Protein AF-0000000074538560 (afdb_homodimer)

Organism: Campylobacter curvus (strain 525.92) (NCBI:txid360105)

pLDDT: mean 89.92, std 19.84, range [18.03, 98.88]

Solvent-accessible surface area (backbone atoms only — not comparable to full-atom values): 46620 Å² total; per-residue (Å²): 135,89,68,81,75,74,74,78,77,76,76,73,73,75,73,77,75,74,66,75,76,65,80,70,71,71,72,72,70,74,67,73,74,72,72,73,72,78,56,58,73,69,75,50,71,69,49,46,52,51,51,60,52,32,45,69,64,23,35,36,45,44,46,29,27,66,72,11,66,48,41,73,58,40,53,50,68,52,77,56,27,47,40,56,79,83,39,77,49,24,30,72,58,47,48,59,84,93,46,95,36,23,30,24,96,66,74,45,42,60,60,48,32,77,82,39,44,66,52,45,52,33,26,44,36,8,67,53,30,25,32,17,32,27,45,72,48,30,65,68,53,46,41,43,34,30,46,59,55,15,58,62,36,91,86,29,13,60,19,46,33,47,38,13,54,26,39,45,25,16,33,73,44,42,61,47,98,59,40,42,66,32,49,75,47,26,67,63,50,10,35,7,18,35,40,76,80,66,23,56,32,31,73,46,45,36,23,49,80,53,33,54,41,62,41,39,41,47,33,55,33,33,49,30,37,60,34,37,60,74,52,44,35,51,45,59,23,34,59,56,11,70,42,30,46,51,38,76,72,50,46,90,77,46,62,54,75,56,54,89,56,60,49,31,82,82,33,44,94,55,67,40,60,31,45,67,43,24,42,8,25,74,85,42,62,59,46,52,21,62,26,38,42,33,31,60,31,57,72,50,74,61,67,44,69,6,71,56,18,52,25,41,30,55,61,49,22,74,73,67,75,43,74,37,66,47,43,83,35,28,14,16,72,81,21,27,68,51,5,42,52,53,38,48,38,44,47,50,72,82,42,55,70,67,58,54,51,54,50,49,54,55,22,51,47,51,40,51,50,47,40,52,56,43,52,54,52,48,51,52,51,52,51,33,52,76,69,68,42,59,54,88,53,47,84,73,15,57,63,50,41,47,52,46,41,32,28,47,24,20,37,17,26,20,33,45,10,42,69,58,46,3,60,60,33,23,35,67,51,2,48,52,45,32,54,52,40,54,53,52,42,50,52,54,50,51,51,27,69,72,66,71,46,60,112,132,84,76,75,67,80,74,77,80,75,78,74,76,79,74,79,76,76,73,76,74,70,79,75,72,69,70,67,68,76,66,74,71,73,74,73,70,78,52,58,72,70,76,50,71,68,47,48,49,52,52,59,53,34,46,68,77,42,38,68,57,44,51,30,27,65,74,10,67,49,40,74,55,40,53,51,67,50,78,57,26,47,42,54,79,81,40,75,48,22,29,71,59,46,48,60,81,94,47,94,36,22,30,24,95,65,72,45,44,60,60,50,31,76,80,40,44,65,53,44,53,32,26,42,35,7,68,53,31,27,32,16,33,28,46,73,48,30,66,69,53,44,42,44,34,30,46,67,70,14,58,60,36,91,84,52,14,59,49,55,34,47,75,44,55,24,40,45,24,15,34,73,45,44,60,47,97,60,38,42,66,32,79,74,47,38,88,64,50,11,34,6,18,34,40,75,78,67,23,55,31,31,74,47,44,36,24,47,80,53,33,54,41,63,41,49,39,48,36,52,68,34,50,36,81,60,33,39,60,73,52,43,34,49,45,60,24,34,46,29,6,71,42,30,19,51,38,70,53,49,47,89,75,46,59,55,75,55,54,88,57,61,49,32,72,76,33,43,92,52,65,42,60,33,45,66,42,24,41,7,25,73,88,43,63,59,45,50,21,63,26,36,43,34,30,62,31,58,74,50,76,60,67,45,67,6,69,56,19,51,24,42,29,55,61,49,23,74,72,68,73,44,73,39,65,46,43,83,33,28,14,16,73,81,20,27,68,51,4,42,52,54,38,47,39,45,48,30,38,56,39,54,69,67,46,54,52,18,48,49,54,39,22,51,31,37,41,52,43,49,40,54,56,43,51,55,52,50,52,52,50,51,52,32,52,75,68,67,41,59,54,86,54,46,85,72,15,60,62,51,42,47,53,47,40,30,29,48,24,21,38,17,28,20,34,46,10,28,70,58,47,3,21,59,31,16,20,68,51,2,40,53,46,30,45,49,40,53,51,53,44,50,51,53,50,50,51,26,68,73,67,70,46,58,110

InterPro domains:
  IPR023155 Cytochrome c-552/4 [PF13435] (111-184)
  IPR036280 Multiheme cytochrome superfamily [SSF48695] (8-447)

Sequence (910 aa):
MFKKVAILLACLVSFGFATGTDGNKTEAINLNVIKNIKVAHKMSDLSKSCVECHSEKTPGIVADWKNSRHAHVGVSCMDCHSVAADSPMASVKVHPKDSNNHVSMLVSPKTCAKCHENEVDEFTKSGHARGAMQMYANPAIVKLMYHYEGADHPDFKMAPDATGCTQCHGTVIKLDADHKPTKETWPNYGIGNVYPDGGIGGCKSCHSSHTFNIAEARKPAACASCHLGPDHPDIEIFNNSMHGHIFNAEGNTWKYDSAPDTWDVPDFRAPTCATCHMSGVGETTTTHNVSQRLKWNLWAPRSELRTKGYEQAAYDYWKTGKLNTGTPLAGNPQGPEAARAEMKLVCKTCHTITHTDNFFAMGDKQVQLYNVYYDEAKKMLDDLKAKNLLLEDAWEDEFQDVFYHLWHHEGRRMRQGALMGGPDYSHWHGVFEVKNDIRKLRKIYKERIESGKAHMFKKVAILLACLVSFGFATGTDGNKTEAINLNVIKNIKVAHKMSDLSKSCVECHSEKTPGIVADWKNSRHAHVGVSCMDCHSVAADSPMASVKVHPKDSNNHVSMLVSPKTCAKCHENEVDEFTKSGHARGAMQMYANPAIVKLMYHYEGADHPDFKMAPDATGCTQCHGTVIKLDADHKPTKETWPNYGIGNVYPDGGIGGCKSCHSSHTFNIAEARKPAACASCHLGPDHPDIEIFNNSMHGHIFNAEGNTWKYDSAPDTWDVPDFRAPTCATCHMSGVGETTTTHNVSQRLKWNLWAPRSELRTKGYEQAAYDYWKTGKLNTGTPLAGNPQGPEAARAEMKLVCKTCHTITHTDNFFAMGDKQVQLYNVYYDEAKKMLDDLKAKNLLLEDAWEDEFQDVFYHLWHHEGRRMRQGALMGGPDYSHWHGVFEVKNDIRKLRKIYKERIESGKAH

Structure (mmCIF, N/CA/C/O backbone):
data_AF-0000000074538560-model_v1
#
loop_
_entity.id
_entity.type
_entity.pdbx_description
1 polymer 'Multiheme c-type cytochrome'
#
loop_
_atom_site.group_PDB
_atom_site.id
_atom_site.type_symbol
_atom_site.label_atom_id
_atom_site.label_alt_id
_atom_site.label_comp_id
_atom_site.label_asym_id
_atom_site.label_entity_id
_atom_site.label_seq_id
_atom_site.pdbx_PDB_ins_code
_atom_site.Cartn_x
_atom_site.Cartn_y
_atom_site.Cartn_z
_atom_site.occupancy
_atom_site.B_iso_or_equiv
_atom_site.auth_seq_id
_atom_site.auth_comp_id
_atom_site.auth_asym_id
_atom_site.auth_atom_id
_atom_site.pdbx_PDB_model_num
ATOM 1 N N . MET A 1 1 ? -71.438 -6.676 -61.031 1 20.89 1 MET A N 1
ATOM 2 C CA . MET A 1 1 ? -71.375 -8.062 -61.469 1 20.89 1 MET A CA 1
ATOM 3 C C . MET A 1 1 ? -70.812 -8.961 -60.375 1 20.89 1 MET A C 1
ATOM 5 O O . MET A 1 1 ? -70.062 -8.5 -59.531 1 20.89 1 MET A O 1
ATOM 9 N N . PHE A 1 2 ? -71.312 -10.234 -60.312 1 22.22 2 PHE A N 1
ATOM 10 C CA . PHE A 1 2 ? -71.562 -11.469 -59.594 1 22.22 2 PHE A CA 1
ATOM 11 C C . PHE A 1 2 ? -70.25 -12.219 -59.344 1 22.22 2 PHE A C 1
ATOM 13 O O . PHE A 1 2 ? -70.125 -13.367 -59.75 1 22.22 2 PHE A O 1
ATOM 20 N N . LYS A 1 3 ? -69.188 -11.344 -59.5 1 20.97 3 LYS A N 1
ATOM 21 C CA . LYS A 1 3 ? -67.938 -12.008 -59.781 1 20.97 3 LYS A CA 1
ATOM 22 C C . LYS A 1 3 ? -67.688 -13.102 -58.781 1 20.97 3 LYS A C 1
ATOM 24 O O . LYS A 1 3 ? -68.188 -13.055 -57.656 1 20.97 3 LYS A O 1
ATOM 29 N N . LYS A 1 4 ? -66.812 -13.914 -59.188 1 21.8 4 LYS A N 1
ATOM 30 C CA . LYS A 1 4 ? -66.25 -15.25 -59.156 1 21.8 4 LYS A CA 1
ATOM 31 C C . LYS A 1 4 ? -65.625 -15.539 -57.781 1 21.8 4 LYS A C 1
ATOM 33 O O . LYS A 1 4 ? -64.625 -14.898 -57.406 1 21.8 4 LYS A O 1
ATOM 38 N N . VAL A 1 5 ? -66.438 -15.758 -56.719 1 22.84 5 VAL A N 1
ATOM 39 C CA . VAL A 1 5 ? -66.25 -16.031 -55.281 1 22.84 5 VAL A CA 1
ATOM 40 C C . VAL A 1 5 ? -65.375 -17.281 -55.125 1 22.84 5 VAL A C 1
ATOM 42 O O . VAL A 1 5 ? -65.812 -18.406 -55.281 1 22.84 5 VAL A O 1
ATOM 45 N N . ALA A 1 6 ? -64.312 -17.344 -56.062 1 22.25 6 ALA A N 1
ATOM 46 C CA . ALA A 1 6 ? -63.656 -18.625 -56.156 1 22.25 6 ALA A CA 1
ATOM 47 C C . ALA A 1 6 ? -63.25 -19.156 -54.781 1 22.25 6 ALA A C 1
ATOM 49 O O . ALA A 1 6 ? -62.562 -18.453 -54.031 1 22.25 6 ALA A O 1
ATOM 50 N N . ILE A 1 7 ? -64 -20 -54.219 1 23 7 ILE A N 1
ATOM 51 C CA . ILE A 1 7 ? -64.125 -20.734 -52.969 1 23 7 ILE A CA 1
ATOM 52 C C . ILE A 1 7 ? -62.875 -21.578 -52.75 1 23 7 ILE A C 1
ATOM 54 O O . ILE A 1 7 ? -62.562 -22.469 -53.531 1 23 7 ILE A O 1
ATOM 58 N N . LEU A 1 8 ? -61.719 -20.875 -52.406 1 22.56 8 LEU A N 1
ATOM 59 C CA . LEU A 1 8 ? -60.375 -21.453 -52.219 1 22.56 8 LEU A CA 1
ATOM 60 C C . LEU A 1 8 ? -60.438 -22.703 -51.344 1 22.56 8 LEU A C 1
ATOM 62 O O . LEU A 1 8 ? -60.906 -22.641 -50.219 1 22.56 8 LEU A O 1
ATOM 66 N N . LEU A 1 9 ? -60.625 -23.828 -52 1 21.77 9 LEU A N 1
ATOM 67 C CA . LEU A 1 9 ? -60.781 -25.219 -51.562 1 21.77 9 LEU A CA 1
ATOM 68 C C . LEU A 1 9 ? -59.656 -25.625 -50.625 1 21.77 9 LEU A C 1
ATOM 70 O O . LEU A 1 9 ? -58.5 -25.625 -51 1 21.77 9 LEU A O 1
ATOM 74 N N . ALA A 1 10 ? -59.75 -25.234 -49.312 1 22.39 10 ALA A N 1
ATOM 75 C CA . ALA A 1 10 ? -58.906 -25.438 -48.125 1 22.39 10 ALA A CA 1
ATOM 76 C C . ALA A 1 10 ? -58.625 -26.906 -47.906 1 22.39 10 ALA A C 1
ATOM 78 O O . ALA A 1 10 ? -59.531 -27.688 -47.562 1 22.39 10 ALA A O 1
ATOM 79 N N . CYS A 1 11 ? -57.906 -27.484 -48.906 1 21.67 11 CYS A N 1
ATOM 80 C CA . CYS A 1 11 ? -57.594 -28.906 -48.875 1 21.67 11 CYS A CA 1
ATOM 81 C C . CYS A 1 11 ? -57.031 -29.328 -47.5 1 21.67 11 CYS A C 1
ATOM 83 O O . CYS A 1 11 ? -56.062 -28.766 -47.062 1 21.67 11 CYS A O 1
ATOM 85 N N . LEU A 1 12 ? -57.875 -29.859 -46.656 1 23.02 12 LEU A N 1
ATOM 86 C CA . LEU A 1 12 ? -57.781 -30.406 -45.312 1 23.02 12 LEU A CA 1
ATOM 87 C C . LEU A 1 12 ? -56.812 -31.578 -45.25 1 23.02 12 LEU A C 1
ATOM 89 O O . LEU A 1 12 ? -57.156 -32.688 -45.688 1 23.02 12 LEU A O 1
ATOM 93 N N . VAL A 1 13 ? -55.656 -31.438 -45.969 1 23.36 13 VAL A N 1
ATOM 94 C CA . VAL A 1 13 ? -54.969 -32.719 -46.031 1 23.36 13 VAL A CA 1
ATOM 95 C C . VAL A 1 13 ? -54.719 -33.25 -44.625 1 23.36 13 VAL A C 1
ATOM 97 O O . VAL A 1 13 ? -54.281 -32.5 -43.75 1 23.36 13 VAL A O 1
ATOM 100 N N . SER A 1 14 ? -55.375 -34.312 -44.25 1 23.61 14 SER A N 1
ATOM 101 C CA . SER A 1 14 ? -55.438 -35.125 -43.062 1 23.61 14 SER A CA 1
ATOM 102 C C . SER A 1 14 ? -54.094 -35.719 -42.719 1 23.61 14 SER A C 1
ATOM 104 O O . SER A 1 14 ? -53.594 -36.625 -43.406 1 23.61 14 SER A O 1
ATOM 106 N N . PHE A 1 15 ? -53.062 -34.875 -42.656 1 25.52 15 PHE A N 1
ATOM 107 C CA . PHE A 1 15 ? -51.781 -35.5 -42.438 1 25.52 15 PHE A CA 1
ATOM 108 C C . PHE A 1 15 ? -51.844 -36.406 -41.188 1 25.52 15 PHE A C 1
ATOM 110 O O . PHE A 1 15 ? -52.375 -36 -40.156 1 25.52 15 PHE A O 1
ATOM 117 N N . GLY A 1 16 ? -51.969 -37.688 -41.406 1 24.47 16 GLY A N 1
ATOM 118 C CA . GLY A 1 16 ? -51.969 -38.812 -40.5 1 24.47 16 GLY A CA 1
ATOM 119 C C . GLY A 1 16 ? -50.844 -38.781 -39.469 1 24.47 16 GLY A C 1
ATOM 120 O O . GLY A 1 16 ? -49.656 -38.75 -39.844 1 24.47 16 GLY A O 1
ATOM 121 N N . PHE A 1 17 ? -51.125 -38.094 -38.375 1 26.45 17 PHE A N 1
ATOM 122 C CA . PHE A 1 17 ? -50.281 -37.875 -37.219 1 26.45 17 PHE A CA 1
ATOM 123 C C . PHE A 1 17 ? -49.875 -39.219 -36.594 1 26.45 17 PHE A C 1
ATOM 125 O O . PHE A 1 17 ? -50.719 -39.938 -36.031 1 26.45 17 PHE A O 1
ATOM 132 N N . ALA A 1 18 ? -49.219 -40.062 -37.406 1 27.28 18 ALA A N 1
ATOM 133 C CA . ALA A 1 18 ? -48.781 -41.281 -36.75 1 27.28 18 ALA A CA 1
ATOM 134 C C . ALA A 1 18 ? -48.125 -41 -35.406 1 27.28 18 ALA A C 1
ATOM 136 O O . ALA A 1 18 ? -47.156 -40.25 -35.312 1 27.28 18 ALA A O 1
ATOM 137 N N . THR A 1 19 ? -48.906 -41.062 -34.344 1 27.19 19 THR A N 1
ATOM 138 C CA . THR A 1 19 ? -48.594 -40.875 -32.938 1 27.19 19 THR A CA 1
ATOM 139 C C . THR A 1 19 ? -47.531 -41.844 -32.469 1 27.19 19 THR A C 1
ATOM 141 O O . THR A 1 19 ? -47.281 -41.969 -31.281 1 27.19 19 THR A O 1
ATOM 144 N N . GLY A 1 20 ? -46.594 -42.219 -33.344 1 25.78 20 GLY A N 1
ATOM 145 C CA . GLY A 1 20 ? -45.75 -43.25 -32.719 1 25.78 20 GLY A CA 1
ATOM 146 C C . GLY A 1 20 ? -45.281 -42.844 -31.344 1 25.78 20 GLY A C 1
ATOM 147 O O . GLY A 1 20 ? -44.906 -41.688 -31.125 1 25.78 20 GLY A O 1
ATOM 148 N N . THR A 1 21 ? -45.875 -43.5 -30.312 1 27.08 21 THR A N 1
ATOM 149 C CA . THR A 1 21 ? -45.656 -43.375 -28.875 1 27.08 21 THR A CA 1
ATOM 150 C C . THR A 1 21 ? -44.188 -43.531 -28.531 1 27.08 21 THR A C 1
ATOM 152 O O . THR A 1 21 ? -43.656 -44.656 -28.5 1 27.08 21 THR A O 1
ATOM 155 N N . ASP A 1 22 ? -43.312 -43.125 -29.359 1 27 22 ASP A N 1
ATOM 156 C CA . ASP A 1 22 ? -41.969 -43.469 -28.938 1 27 22 ASP A CA 1
ATOM 157 C C . ASP A 1 22 ? -41.719 -43.062 -27.484 1 27 22 ASP A C 1
ATOM 159 O O . ASP A 1 22 ? -42.219 -42.031 -27.031 1 27 22 ASP A O 1
ATOM 163 N N . GLY A 1 23 ? -41.469 -44.125 -26.656 1 28.09 23 GLY A N 1
ATOM 164 C CA . GLY A 1 23 ? -41.188 -44.094 -25.219 1 28.09 23 GLY A CA 1
ATOM 165 C C . GLY A 1 23 ? -40.188 -43.031 -24.828 1 28.09 23 GLY A C 1
ATOM 166 O O . GLY A 1 23 ? -39.031 -43.094 -25.266 1 28.09 23 GLY A O 1
ATOM 167 N N . ASN A 1 24 ? -40.562 -41.844 -24.922 1 26.2 24 ASN A N 1
ATOM 168 C CA . ASN A 1 24 ? -39.75 -40.719 -24.484 1 26.2 24 ASN A CA 1
ATOM 169 C C . ASN A 1 24 ? -39.062 -41.031 -23.156 1 26.2 24 ASN A C 1
ATOM 171 O O . ASN A 1 24 ? -39.719 -41.062 -22.109 1 26.2 24 ASN A O 1
ATOM 175 N N . LYS A 1 25 ? -38.156 -41.938 -23.156 1 29.39 25 LYS A N 1
ATOM 176 C CA . LYS A 1 25 ? -37.406 -42.031 -21.891 1 29.39 25 LYS A CA 1
ATOM 177 C C . LYS A 1 25 ? -37.031 -40.656 -21.375 1 29.39 25 LYS A C 1
ATOM 179 O O . LYS A 1 25 ? -36.312 -39.906 -22.062 1 29.39 25 LYS A O 1
ATOM 184 N N . THR A 1 26 ? -37.969 -40.062 -20.609 1 27.36 26 THR A N 1
ATOM 185 C CA . THR A 1 26 ? -37.594 -38.938 -19.781 1 27.36 26 THR A CA 1
ATOM 186 C C . THR A 1 26 ? -36.219 -39.125 -19.188 1 27.36 26 THR A C 1
ATOM 188 O O . THR A 1 26 ? -36 -40 -18.344 1 27.36 26 THR A O 1
ATOM 191 N N . GLU A 1 27 ? -35.219 -39.188 -19.984 1 28.89 27 GLU A N 1
ATOM 192 C CA . GLU A 1 27 ? -33.938 -39.156 -19.234 1 28.89 27 GLU A CA 1
ATOM 193 C C . GLU A 1 27 ? -34.031 -38.156 -18.078 1 28.89 27 GLU A C 1
ATOM 195 O O . GLU A 1 27 ? -34.344 -36.969 -18.281 1 28.89 27 GLU A O 1
ATOM 200 N N . ALA A 1 28 ? -34.312 -38.719 -16.875 1 30.33 28 ALA A N 1
ATOM 201 C CA . ALA A 1 28 ? -34.312 -38.062 -15.57 1 30.33 28 ALA A CA 1
ATOM 202 C C . ALA A 1 28 ? -33.125 -37.094 -15.438 1 30.33 28 ALA A C 1
ATOM 204 O O . ALA A 1 28 ? -31.969 -37.5 -15.539 1 30.33 28 ALA A O 1
ATOM 205 N N . ILE A 1 29 ? -33.219 -35.938 -16.016 1 30.59 29 ILE A N 1
ATOM 206 C CA . ILE A 1 29 ? -32.281 -34.906 -15.586 1 30.59 29 ILE A CA 1
ATOM 207 C C . ILE A 1 29 ? -31.969 -35.062 -14.102 1 30.59 29 ILE A C 1
ATOM 209 O O . ILE A 1 29 ? -32.875 -35.031 -13.258 1 30.59 29 ILE A O 1
ATOM 213 N N . ASN A 1 30 ? -31.062 -36 -13.82 1 26.62 30 ASN A N 1
ATOM 214 C CA . ASN A 1 30 ? -30.562 -36.062 -12.453 1 26.62 30 ASN A CA 1
ATOM 215 C C . ASN A 1 30 ? -30.531 -34.688 -11.805 1 26.62 30 ASN A C 1
ATOM 217 O O . ASN A 1 30 ? -29.734 -33.812 -12.195 1 26.62 30 ASN A O 1
ATOM 221 N N . LEU A 1 31 ? -31.703 -34.188 -11.461 1 29.41 31 LEU A N 1
ATOM 222 C CA . LEU A 1 31 ? -31.766 -33.062 -10.516 1 29.41 31 LEU A CA 1
ATOM 223 C C . LEU A 1 31 ? -30.641 -33.156 -9.5 1 29.41 31 LEU A C 1
ATOM 225 O O . LEU A 1 31 ? -30.422 -34.188 -8.883 1 29.41 31 LEU A O 1
ATOM 229 N N . ASN A 1 32 ? -29.516 -32.531 -9.789 1 28.38 32 ASN A N 1
ATOM 230 C CA . ASN A 1 32 ? -28.469 -32.281 -8.789 1 28.38 32 ASN A CA 1
ATOM 231 C C . ASN A 1 32 ? -29.047 -32.312 -7.379 1 28.38 32 ASN A C 1
ATOM 233 O O . ASN A 1 32 ? -30.062 -31.688 -7.109 1 28.38 32 ASN A O 1
ATOM 237 N N . VAL A 1 33 ? -28.891 -33.375 -6.656 1 30.53 33 VAL A N 1
ATOM 238 C CA . VAL A 1 33 ? -29.125 -33.594 -5.234 1 30.53 33 VAL A CA 1
ATOM 239 C C . VAL A 1 33 ? -28.969 -32.281 -4.477 1 30.53 33 VAL A C 1
ATOM 241 O O . VAL A 1 33 ? -27.891 -31.688 -4.504 1 30.53 33 VAL A O 1
ATOM 244 N N . ILE A 1 34 ? -29.922 -31.5 -4.406 1 31.5 34 ILE A N 1
ATOM 245 C CA . ILE A 1 34 ? -30 -30.531 -3.318 1 31.5 34 ILE A CA 1
ATOM 246 C C . ILE A 1 34 ? -29.422 -31.141 -2.041 1 31.5 34 ILE A C 1
ATOM 248 O O . ILE A 1 34 ? -30.031 -32.062 -1.46 1 31.5 34 ILE A O 1
ATOM 252 N N . LYS A 1 35 ? -28.109 -31.438 -2.006 1 32.59 35 LYS A N 1
ATOM 253 C CA . LYS A 1 35 ? -27.547 -31.766 -0.695 1 32.59 35 LYS A CA 1
ATOM 254 C C . LYS A 1 35 ? -28.234 -30.984 0.41 1 32.59 35 LYS A C 1
ATOM 256 O O . LYS A 1 35 ? -28.25 -29.75 0.386 1 32.59 35 LYS A O 1
ATOM 261 N N . ASN A 1 36 ? -29.281 -31.438 0.875 1 32.56 36 ASN A N 1
ATOM 262 C CA . ASN A 1 36 ? -29.906 -30.984 2.109 1 32.56 36 ASN A CA 1
ATOM 263 C C . ASN A 1 36 ? -28.875 -30.703 3.195 1 32.56 36 ASN A C 1
ATOM 265 O O . ASN A 1 36 ? -28.391 -31.641 3.842 1 32.56 36 ASN A O 1
ATOM 269 N N . ILE A 1 37 ? -27.984 -29.812 2.939 1 37.62 37 ILE A N 1
ATOM 270 C CA . ILE A 1 37 ? -27.219 -29.391 4.105 1 37.62 37 ILE A CA 1
ATOM 271 C C . ILE A 1 37 ? -28.156 -29.062 5.258 1 37.62 37 ILE A C 1
ATOM 273 O O . ILE A 1 37 ? -28.984 -28.156 5.16 1 37.62 37 ILE A O 1
ATOM 277 N N . LYS A 1 38 ? -28.641 -30.031 5.914 1 36.41 38 LYS A N 1
ATOM 278 C CA . LYS A 1 38 ? -29.391 -29.828 7.148 1 36.41 38 LYS A CA 1
ATOM 279 C C . LYS A 1 38 ? -28.734 -28.734 8 1 36.41 38 LYS A C 1
ATOM 281 O O . LYS A 1 38 ? -27.672 -28.953 8.57 1 36.41 38 LYS A O 1
ATOM 286 N N . VAL A 1 39 ? -28.938 -27.469 7.727 1 42.47 39 VAL A N 1
ATOM 287 C CA . VAL A 1 39 ? -28.5 -26.359 8.578 1 42.47 39 VAL A CA 1
ATOM 288 C C . VAL A 1 39 ? -29.312 -26.359 9.875 1 42.47 39 VAL A C 1
ATOM 290 O O . VAL A 1 39 ? -30.531 -26.188 9.852 1 42.47 39 VAL A O 1
ATOM 293 N N . ALA A 1 40 ? -29 -27.078 10.789 1 47.09 40 ALA A N 1
ATOM 294 C CA . ALA A 1 40 ? -29.641 -26.891 12.094 1 47.09 40 ALA A CA 1
ATOM 295 C C . ALA A 1 40 ? -29.531 -25.438 12.555 1 47.09 40 ALA A C 1
ATOM 297 O O . ALA A 1 40 ? -28.438 -24.891 12.68 1 47.09 40 ALA A O 1
ATOM 298 N N . HIS A 1 41 ? -30.547 -24.656 12.469 1 56.91 41 HIS A N 1
ATOM 299 C CA . HIS A 1 41 ? -30.625 -23.234 12.75 1 56.91 41 HIS A CA 1
ATOM 300 C C . HIS A 1 41 ? -30.234 -22.938 14.203 1 56.91 41 HIS A C 1
ATOM 302 O O . HIS A 1 41 ? -29.984 -21.781 14.555 1 56.91 41 HIS A O 1
ATOM 308 N N . LYS A 1 42 ? -30.297 -24.016 15.141 1 67.31 42 LYS A N 1
ATOM 309 C CA . LYS A 1 42 ? -29.984 -23.641 16.516 1 67.31 42 LYS A CA 1
ATOM 310 C C . LYS A 1 42 ? -28.516 -23.891 16.828 1 67.31 42 LYS A C 1
ATOM 312 O O . LYS A 1 42 ? -28 -25 16.594 1 67.31 42 LYS A O 1
ATOM 317 N N . MET A 1 43 ? -27.797 -22.875 17.219 1 80.25 43 MET A N 1
ATOM 318 C CA . MET A 1 43 ? -26.391 -22.984 17.625 1 80.25 43 MET A CA 1
ATOM 319 C C . MET A 1 43 ? -26.266 -23.844 18.875 1 80.25 43 MET A C 1
ATOM 321 O O . MET A 1 43 ? -27.031 -23.703 19.812 1 80.25 43 MET A O 1
ATOM 325 N N . SER A 1 44 ? -25.391 -24.828 18.797 1 85.81 44 SER A N 1
ATOM 326 C CA . SER A 1 44 ? -25.094 -25.641 19.984 1 85.81 44 SER A CA 1
ATOM 327 C C . SER A 1 44 ? -24.562 -24.781 21.109 1 85.81 44 SER A C 1
ATOM 329 O O . SER A 1 44 ? -24.172 -23.625 20.906 1 85.81 44 SER A O 1
ATOM 331 N N . ASP A 1 45 ? -24.531 -25.312 22.25 1 87.19 45 ASP A N 1
ATOM 332 C CA . ASP A 1 45 ? -24.016 -24.594 23.406 1 87.19 45 ASP A CA 1
ATOM 333 C C . ASP A 1 45 ? -22.531 -24.266 23.234 1 87.19 45 ASP A C 1
ATOM 335 O O . ASP A 1 45 ? -22.078 -23.188 23.609 1 87.19 45 ASP A O 1
ATOM 339 N N . LEU A 1 46 ? -21.875 -25.203 22.719 1 90.12 46 LEU A N 1
ATOM 340 C CA . LEU A 1 46 ? -20.453 -24.984 22.469 1 90.12 46 LEU A CA 1
ATOM 341 C C . LEU A 1 46 ? -20.234 -23.859 21.453 1 90.12 46 LEU A C 1
ATOM 343 O O . LEU A 1 46 ? -19.375 -23 21.641 1 90.12 46 LEU A O 1
ATOM 347 N N . SER A 1 47 ? -21.016 -23.859 20.484 1 90.94 47 SER A N 1
ATOM 348 C CA . SER A 1 47 ? -20.922 -22.812 19.469 1 90.94 47 SER A CA 1
ATOM 349 C C . SER A 1 47 ? -21.25 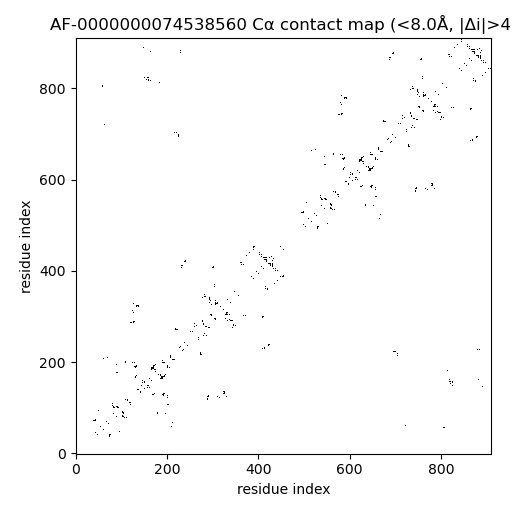-21.438 20.062 1 90.94 47 SER A C 1
ATOM 351 O O . SER A 1 47 ? -20.594 -20.438 19.719 1 90.94 47 SER A O 1
ATOM 353 N N . LYS A 1 48 ? -22.156 -21.391 20.906 1 91 48 LYS A N 1
ATOM 354 C CA . LYS A 1 48 ? -22.531 -20.141 21.562 1 91 48 LYS A CA 1
ATOM 355 C C . LYS A 1 48 ? -21.391 -19.625 22.438 1 91 48 LYS A C 1
ATOM 357 O O . LYS A 1 48 ? -21.156 -18.422 22.516 1 91 48 LYS A O 1
ATOM 362 N N . SER A 1 49 ? -20.766 -20.547 23.078 1 92 49 SER A N 1
ATOM 363 C CA . SER A 1 49 ? -19.656 -20.172 23.953 1 92 49 SER A CA 1
ATOM 364 C C . SER A 1 49 ? -18.516 -19.531 23.156 1 92 49 SER A C 1
ATOM 366 O O . SER A 1 49 ? -17.844 -18.625 23.641 1 92 49 SER A O 1
ATOM 368 N N . CYS A 1 50 ? -18.297 -20.016 21.969 1 93.56 50 CYS A N 1
ATOM 369 C CA . CYS A 1 50 ? -17.312 -19.391 21.094 1 93.56 50 CYS A CA 1
ATOM 370 C C . CYS A 1 50 ? -17.641 -17.938 20.844 1 93.56 50 CYS A C 1
ATOM 372 O O . CYS A 1 50 ? -16.797 -17.062 21.016 1 93.56 50 CYS A O 1
ATOM 374 N N . VAL A 1 51 ? -18.859 -17.625 20.516 1 93.38 51 VAL A N 1
ATOM 375 C CA . VAL A 1 51 ? -19.312 -16.297 20.172 1 93.38 51 VAL A CA 1
ATOM 376 C C . VAL A 1 51 ? -19.219 -15.383 21.391 1 93.38 51 VAL A C 1
ATOM 378 O O . VAL A 1 51 ? -18.734 -14.25 21.297 1 93.38 51 VAL A O 1
ATOM 381 N N . GLU A 1 52 ? -19.641 -15.898 22.484 1 93 52 GLU A N 1
ATOM 382 C CA . GLU A 1 52 ? -19.656 -15.094 23.703 1 93 52 GLU A CA 1
ATOM 383 C C . GLU A 1 52 ? -18.234 -14.656 24.094 1 93 52 GLU A C 1
ATOM 385 O O . GLU A 1 52 ? -18 -13.469 24.344 1 93 52 GLU A O 1
ATOM 390 N N . CYS A 1 53 ? -17.344 -15.57 24.141 1 93.94 53 CYS A N 1
ATOM 391 C CA . CYS A 1 53 ? -15.984 -15.25 24.578 1 93.94 53 CYS A CA 1
ATOM 392 C C . CYS A 1 53 ? -15.258 -14.406 23.531 1 93.94 53 CYS A C 1
ATOM 394 O O . CYS A 1 53 ? -14.594 -13.43 23.875 1 93.94 53 CYS A O 1
ATOM 396 N N . HIS A 1 54 ? -15.43 -14.789 22.297 1 93.81 54 HIS A N 1
ATOM 397 C CA . HIS A 1 54 ? -14.688 -14.086 21.25 1 93.81 54 HIS A CA 1
ATOM 398 C C . HIS A 1 54 ? -15.312 -12.727 20.953 1 93.81 54 HIS A C 1
ATOM 400 O O . HIS A 1 54 ? -14.672 -11.867 20.344 1 93.81 54 HIS A O 1
ATOM 406 N N . SER A 1 55 ? -16.516 -12.516 21.328 1 93.75 55 SER A N 1
ATOM 407 C CA . SER A 1 55 ? -17.094 -11.18 21.25 1 93.75 55 SER A CA 1
ATOM 408 C C . SER A 1 55 ? -16.328 -10.188 22.125 1 93.75 55 SER A C 1
ATOM 410 O O . SER A 1 55 ? -16.328 -8.984 21.859 1 93.75 55 SER A O 1
ATOM 412 N N . GLU A 1 56 ? -15.68 -10.789 23.109 1 91.56 56 GLU A N 1
ATOM 413 C CA . GLU A 1 56 ? -14.875 -9.961 24 1 91.56 56 GLU A CA 1
ATOM 414 C C . GLU A 1 56 ? -13.414 -9.938 23.578 1 91.56 56 GLU A C 1
ATOM 416 O O . GLU A 1 56 ? -12.773 -8.883 23.578 1 91.56 56 GLU A O 1
ATOM 421 N N . LYS A 1 57 ? -12.914 -11.047 23.188 1 91.25 57 LYS A N 1
ATOM 422 C CA . LYS A 1 57 ? -11.484 -11.203 22.953 1 91.25 57 LYS A CA 1
ATOM 423 C C . LYS A 1 57 ? -11.102 -10.711 21.562 1 91.25 57 LYS A C 1
ATOM 425 O O . LYS A 1 57 ? -10.008 -10.195 21.359 1 91.25 57 LYS A O 1
ATOM 430 N N . THR A 1 58 ? -12 -10.945 20.562 1 92.62 58 THR A N 1
ATOM 431 C CA . THR A 1 58 ? -11.805 -10.523 19.188 1 92.62 58 THR A CA 1
ATOM 432 C C . THR A 1 58 ? -13.117 -10.047 18.562 1 92.62 58 THR A C 1
ATOM 434 O O . THR A 1 58 ? -13.625 -10.664 17.625 1 92.62 58 THR A O 1
ATOM 437 N N . PRO A 1 59 ? -13.602 -8.906 19.016 1 93.69 59 PRO A N 1
ATOM 438 C CA . PRO A 1 59 ? -14.945 -8.461 18.625 1 93.69 59 PRO A CA 1
ATOM 439 C C . PRO A 1 59 ? -15.086 -8.25 17.125 1 93.69 59 PRO A C 1
ATOM 441 O O . PRO A 1 59 ? -16.172 -8.461 16.562 1 93.69 59 PRO A O 1
ATOM 444 N N . GLY A 1 60 ? -14.023 -7.914 16.484 1 93.25 60 GLY A N 1
ATOM 445 C CA . GLY A 1 60 ? -14.086 -7.707 15.039 1 93.25 60 GLY A CA 1
ATOM 446 C C . GLY A 1 60 ? -14.391 -8.977 14.266 1 93.25 60 GLY A C 1
ATOM 447 O O . GLY A 1 60 ? -15.117 -8.945 13.273 1 93.25 60 GLY A O 1
ATOM 448 N N . ILE A 1 61 ? -13.875 -10.062 14.727 1 94.56 61 ILE A N 1
ATOM 449 C CA . ILE A 1 61 ? -14.109 -11.344 14.086 1 94.56 61 ILE A CA 1
ATOM 450 C C . ILE A 1 61 ? -15.578 -11.734 14.227 1 94.56 61 ILE A C 1
ATOM 452 O O . ILE A 1 61 ? -16.219 -12.148 13.25 1 94.56 61 ILE A O 1
ATOM 456 N N . VAL A 1 62 ? -16.094 -11.555 15.414 1 94.81 62 VAL A N 1
ATOM 457 C CA . VAL A 1 62 ? -17.484 -11.922 15.688 1 94.81 62 VAL A CA 1
ATOM 458 C C . VAL A 1 62 ? -18.422 -10.992 14.914 1 94.81 62 VAL A C 1
ATOM 460 O O . VAL A 1 62 ? -19.438 -11.43 14.367 1 94.81 62 VAL A O 1
ATOM 463 N N . ALA A 1 63 ? -18.016 -9.75 14.844 1 94.5 63 ALA A N 1
ATOM 464 C CA . ALA A 1 63 ? -18.828 -8.797 14.094 1 94.5 63 ALA A CA 1
ATOM 465 C C . ALA A 1 63 ? -18.891 -9.18 12.617 1 94.5 63 ALA A C 1
ATOM 467 O O . ALA A 1 63 ? -19.953 -9.141 12 1 94.5 63 ALA A O 1
ATOM 468 N N . ASP A 1 64 ? -17.812 -9.539 12.039 1 95.12 64 ASP A N 1
ATOM 469 C CA . ASP A 1 64 ? -17.781 -9.992 10.648 1 95.12 64 ASP A CA 1
ATOM 470 C C . ASP A 1 64 ? -18.688 -11.203 10.438 1 95.12 64 ASP A C 1
ATOM 472 O O . ASP A 1 64 ? -19.516 -11.219 9.523 1 95.12 64 ASP A O 1
ATOM 476 N N . TRP A 1 65 ? -18.469 -12.156 11.281 1 95.38 65 TRP A N 1
ATOM 477 C CA . TRP A 1 65 ? -19.25 -13.383 11.172 1 95.38 65 TRP A CA 1
ATOM 478 C C . TRP A 1 65 ? -20.75 -13.102 11.32 1 95.38 65 TRP A C 1
ATOM 480 O O . TRP A 1 65 ? -21.547 -13.57 10.516 1 95.38 65 TRP A O 1
ATOM 490 N N . LYS A 1 66 ? -21.094 -12.297 12.305 1 93.69 66 LYS A N 1
ATOM 491 C CA . LYS A 1 66 ? -22.5 -11.969 12.578 1 93.69 66 LYS A CA 1
ATOM 492 C C . LYS A 1 66 ? -23.156 -11.328 11.359 1 93.69 66 LYS A C 1
ATOM 494 O O . LYS A 1 66 ? -24.344 -11.547 11.102 1 93.69 66 LYS A O 1
ATOM 499 N N . ASN A 1 67 ? -22.375 -10.633 10.602 1 92.44 67 ASN A N 1
ATOM 500 C CA . ASN A 1 67 ? -22.906 -9.906 9.453 1 92.44 67 ASN A CA 1
ATOM 501 C C . ASN A 1 67 ? -22.734 -10.703 8.164 1 92.44 67 ASN A C 1
ATOM 503 O O . ASN A 1 67 ? -23 -10.188 7.074 1 92.44 67 ASN A O 1
ATOM 507 N N . SER A 1 68 ? -22.391 -11.961 8.273 1 95.06 68 SER A N 1
ATOM 508 C CA . SER A 1 68 ? -22.109 -12.789 7.105 1 95.06 68 SER A CA 1
ATOM 509 C C . SER A 1 68 ? -23.328 -13.633 6.738 1 95.06 68 SER A C 1
ATOM 511 O O . SER A 1 68 ? -24.219 -13.852 7.566 1 95.06 68 SER A O 1
ATOM 513 N N . ARG A 1 69 ? -23.375 -14.078 5.477 1 92 69 ARG A N 1
ATOM 514 C CA . ARG A 1 69 ? -24.375 -15.055 5.059 1 92 69 ARG A CA 1
ATOM 515 C C . ARG A 1 69 ? -24.203 -16.375 5.809 1 92 69 ARG A C 1
ATOM 517 O O . ARG A 1 69 ? -25.188 -17.078 6.066 1 92 69 ARG A O 1
ATOM 524 N N . HIS A 1 70 ? -23 -16.703 6.184 1 94 70 HIS A N 1
ATOM 525 C CA . HIS A 1 70 ? -22.734 -17.922 6.941 1 94 70 HIS A CA 1
ATOM 526 C C . HIS A 1 70 ? -23.484 -17.906 8.273 1 94 70 HIS A C 1
ATOM 528 O O . HIS A 1 70 ? -24.156 -18.891 8.625 1 94 70 HIS A O 1
ATOM 534 N N . ALA A 1 71 ? -23.359 -16.797 8.938 1 93.56 71 ALA A N 1
ATOM 535 C CA . ALA A 1 71 ? -24.094 -16.672 10.195 1 93.56 71 ALA A CA 1
ATOM 536 C C . ALA A 1 71 ? -25.609 -16.797 9.961 1 93.56 71 ALA A C 1
ATOM 538 O O . ALA A 1 71 ? -26.312 -17.453 10.727 1 93.56 71 ALA A O 1
ATOM 539 N N . HIS A 1 72 ? -26.047 -16.203 8.914 1 91.19 72 HIS A N 1
ATOM 540 C CA . HIS A 1 72 ? -27.469 -16.156 8.609 1 91.19 72 HIS A CA 1
ATOM 541 C C . HIS A 1 72 ? -28.031 -17.547 8.352 1 91.19 72 HIS A C 1
ATOM 543 O O . HIS A 1 72 ? -29.203 -17.812 8.641 1 91.19 72 HIS A O 1
ATOM 549 N N . VAL A 1 73 ? -27.172 -18.406 7.855 1 91 73 VAL A N 1
ATOM 550 C CA . VAL A 1 73 ? -27.703 -19.719 7.5 1 91 73 VAL A CA 1
ATOM 551 C C . VAL A 1 73 ? -27.281 -20.75 8.539 1 91 73 VAL A C 1
ATOM 553 O O . VAL A 1 73 ? -27.359 -21.969 8.297 1 91 73 VAL A O 1
ATOM 556 N N . GLY A 1 74 ? -26.641 -20.312 9.586 1 88.44 74 GLY A N 1
ATOM 557 C CA . GLY A 1 74 ? -26.391 -21.172 10.734 1 88.44 74 GLY A CA 1
ATOM 558 C C . GLY A 1 74 ? -25.031 -21.828 10.703 1 88.44 74 GLY A C 1
ATOM 559 O O . GLY A 1 74 ? -24.766 -22.781 11.438 1 88.44 74 GLY A O 1
ATOM 560 N N . VAL A 1 75 ? -24.156 -21.438 9.773 1 93.06 75 VAL A N 1
ATOM 561 C CA . VAL A 1 75 ? -22.781 -21.906 9.797 1 93.06 75 VAL A CA 1
ATOM 562 C C . VAL A 1 75 ? -22.031 -21.234 10.953 1 93.06 75 VAL A C 1
ATOM 564 O O . VAL A 1 75 ? -21.891 -20.016 10.992 1 93.06 75 VAL A O 1
ATOM 567 N N . SER A 1 76 ? -21.547 -22.031 11.906 1 93.44 76 SER A N 1
ATOM 568 C CA . SER A 1 76 ? -20.922 -21.484 13.109 1 93.44 76 SER A CA 1
ATOM 569 C C . SER A 1 76 ? -19.406 -21.562 13.047 1 93.44 76 SER A C 1
ATOM 571 O O . SER A 1 76 ? -18.844 -22.094 12.078 1 93.44 76 SER A O 1
ATOM 573 N N . CYS A 1 77 ? -18.766 -21.047 14.156 1 95.62 77 CYS A N 1
ATOM 574 C CA . CYS A 1 77 ? -17.312 -21.078 14.258 1 95.62 77 CYS A CA 1
ATOM 575 C C . CYS A 1 77 ? -16.781 -22.5 14.18 1 95.62 77 CYS A C 1
ATOM 577 O O . CYS A 1 77 ? -15.766 -22.766 13.539 1 95.62 77 CYS A O 1
ATOM 579 N N . MET A 1 78 ? -17.516 -23.438 14.703 1 93.69 78 MET A N 1
ATOM 580 C CA . MET A 1 78 ? -17.078 -24.828 14.82 1 93.69 78 MET A CA 1
ATOM 581 C C . MET A 1 78 ? -17.078 -25.516 13.461 1 93.69 78 MET A C 1
ATOM 583 O O . MET A 1 78 ? -16.25 -26.391 13.211 1 93.69 78 MET A O 1
ATOM 587 N N . ASP A 1 79 ? -17.953 -25.062 12.617 1 93.88 79 ASP A N 1
ATOM 588 C CA . ASP A 1 79 ? -18.047 -25.688 11.297 1 93.88 79 ASP A CA 1
ATOM 589 C C . ASP A 1 79 ? -16.75 -25.5 10.5 1 93.88 79 ASP A C 1
ATOM 591 O O . ASP A 1 79 ? -16.453 -26.281 9.594 1 93.88 79 ASP A O 1
ATOM 595 N N . CYS A 1 80 ? -15.984 -24.469 10.852 1 95.88 80 CYS A N 1
ATOM 596 C CA . CYS A 1 80 ? -14.758 -24.172 10.117 1 95.88 80 CYS A CA 1
ATOM 597 C C . CYS A 1 80 ? -13.531 -24.453 10.977 1 95.88 80 CYS A C 1
ATOM 599 O O . CYS A 1 80 ? -12.539 -25 10.492 1 95.88 80 CYS A O 1
ATOM 601 N N . HIS A 1 81 ? -13.617 -24.203 12.258 1 96.19 81 HIS A N 1
ATOM 602 C CA . HIS A 1 81 ? -12.406 -24.172 13.062 1 96.19 81 HIS A CA 1
ATOM 603 C C . HIS A 1 81 ? -12.258 -25.453 13.875 1 96.19 81 HIS A C 1
ATOM 605 O O . HIS A 1 81 ? -11.164 -25.781 14.352 1 96.19 81 HIS A O 1
ATOM 611 N N . SER A 1 82 ? -13.391 -26.172 14.133 1 95.56 82 SER A N 1
ATOM 612 C CA . SER A 1 82 ? -13.266 -27.453 14.828 1 95.56 82 SER A CA 1
ATOM 613 C C . SER A 1 82 ? -12.734 -28.547 13.898 1 95.56 82 SER A C 1
ATOM 615 O O . SER A 1 82 ? -13.211 -28.688 12.773 1 95.56 82 SER A O 1
ATOM 617 N N . VAL A 1 83 ? -11.758 -29.266 14.414 1 95.81 83 VAL A N 1
ATOM 618 C CA . VAL A 1 83 ? -11.141 -30.328 13.633 1 95.81 83 VAL A CA 1
ATOM 619 C C . VAL A 1 83 ? -10.992 -31.578 14.5 1 95.81 83 VAL A C 1
ATOM 621 O O . VAL A 1 83 ? -11.094 -31.516 15.727 1 95.81 83 VAL A O 1
ATOM 624 N N . ALA A 1 84 ? -10.805 -32.688 13.773 1 94.62 84 ALA A N 1
ATOM 625 C CA . ALA A 1 84 ? -10.539 -33.938 14.5 1 94.62 84 ALA A CA 1
ATOM 626 C C . ALA A 1 84 ? -9.242 -33.844 15.297 1 94.62 84 ALA A C 1
ATOM 628 O O . ALA A 1 84 ? -8.328 -33.094 14.93 1 94.62 84 ALA A O 1
ATOM 629 N N . ALA A 1 85 ? -9.18 -34.562 16.328 1 93 85 ALA A N 1
ATOM 630 C CA . ALA A 1 85 ? -8.023 -34.562 17.219 1 93 85 ALA A CA 1
ATOM 631 C C . ALA A 1 85 ? -6.746 -34.938 16.484 1 93 85 ALA A C 1
ATOM 633 O O . ALA A 1 85 ? -5.656 -34.469 16.812 1 93 85 ALA A O 1
ATOM 634 N N . ASP A 1 86 ? -6.871 -35.75 15.484 1 94.12 86 ASP A N 1
ATOM 635 C CA . ASP A 1 86 ? -5.691 -36.219 14.789 1 94.12 86 ASP A CA 1
ATOM 636 C C . ASP A 1 86 ? -5.375 -35.375 13.57 1 94.12 86 ASP A C 1
ATOM 638 O O . ASP A 1 86 ? -4.484 -35.688 12.781 1 94.12 86 ASP A O 1
ATOM 642 N N . SER A 1 87 ? -6.168 -34.312 13.438 1 95.31 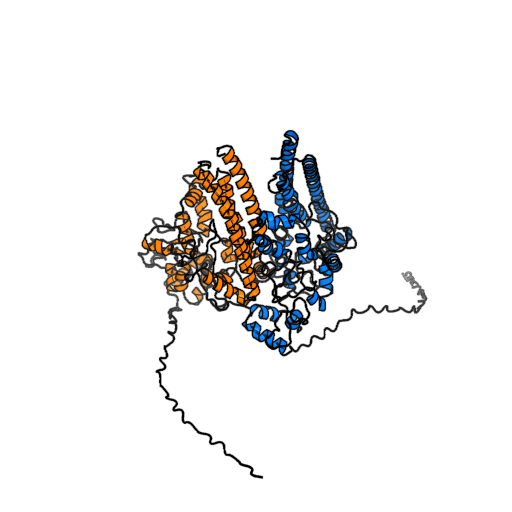87 SER A N 1
ATOM 643 C CA . SER A 1 87 ? -5.828 -33.375 12.375 1 95.31 87 SER A CA 1
ATOM 644 C C . SER A 1 87 ? -4.434 -32.812 12.57 1 95.31 87 SER A C 1
ATOM 646 O O . SER A 1 87 ? -4.059 -32.438 13.688 1 95.31 87 SER A O 1
ATOM 648 N N . PRO A 1 88 ? -3.666 -32.688 11.422 1 95.75 88 PRO A N 1
ATOM 649 C CA . PRO A 1 88 ? -2.334 -32.094 11.555 1 95.75 88 PRO A CA 1
ATOM 650 C C . PRO A 1 88 ? -2.383 -30.609 11.906 1 95.75 88 PRO A C 1
ATOM 652 O O . PRO A 1 88 ? -1.351 -30.016 12.227 1 95.75 88 PRO A O 1
ATOM 655 N N . MET A 1 89 ? -3.566 -30 11.906 1 95.94 89 MET A N 1
ATOM 656 C CA . MET A 1 89 ? -3.688 -28.562 12.188 1 95.94 89 MET A CA 1
ATOM 657 C C . MET A 1 89 ? -4.402 -28.328 13.516 1 95.94 89 MET A C 1
ATOM 659 O O . MET A 1 89 ? -4.68 -27.188 13.875 1 95.94 89 MET A O 1
ATOM 663 N N . ALA A 1 90 ? -4.691 -29.391 14.242 1 96.06 90 ALA A N 1
ATOM 664 C CA . ALA A 1 90 ? -5.375 -29.25 15.523 1 96.06 90 ALA A CA 1
ATOM 665 C C . ALA A 1 90 ? -4.457 -28.625 16.578 1 96.06 90 ALA A C 1
ATOM 667 O O . ALA A 1 90 ? -3.316 -29.078 16.75 1 96.06 90 ALA A O 1
ATOM 668 N N . SER A 1 91 ? -5.008 -27.672 17.203 1 93.44 91 SER A N 1
ATOM 669 C CA . SER A 1 91 ? -4.258 -27.125 18.328 1 93.44 91 SER A CA 1
ATOM 670 C C . SER A 1 91 ? -3.955 -28.219 19.359 1 93.44 91 SER A C 1
ATOM 672 O O . SER A 1 91 ? -4.766 -29.109 19.578 1 93.44 91 SER A O 1
ATOM 674 N N . VAL A 1 92 ? -2.803 -28.031 20.031 1 92.5 92 VAL A N 1
ATOM 675 C CA . VAL A 1 92 ? -2.387 -29.031 21.016 1 92.5 92 VAL A CA 1
ATOM 676 C C . VAL A 1 92 ? -3.357 -29.016 22.188 1 92.5 92 VAL A C 1
ATOM 678 O O . VAL A 1 92 ? -3.748 -30.078 22.688 1 92.5 92 VAL A O 1
ATOM 681 N N . LYS A 1 93 ? -3.762 -27.875 22.516 1 91.56 93 LYS A N 1
ATOM 682 C CA . LYS A 1 93 ? -4.723 -27.766 23.609 1 91.56 93 LYS A CA 1
ATOM 683 C C . LYS A 1 93 ? -6.148 -27.672 23.078 1 91.56 93 LYS A C 1
ATOM 685 O O . LYS A 1 93 ? -6.391 -27.031 22.062 1 91.56 93 LYS A O 1
ATOM 690 N N . VAL A 1 94 ? -7.043 -28.344 23.781 1 92.94 94 VAL A N 1
ATOM 691 C CA . VAL A 1 94 ? -8.453 -28.219 23.422 1 92.94 94 VAL A CA 1
ATOM 692 C C . VAL A 1 94 ? -8.922 -26.781 23.625 1 92.94 94 VAL A C 1
ATOM 694 O O . VAL A 1 94 ? -8.32 -26.031 24.391 1 92.94 94 VAL A O 1
ATOM 697 N N . HIS A 1 95 ? -9.883 -26.406 22.891 1 91.38 95 HIS A N 1
ATOM 698 C CA . HIS A 1 95 ? -10.43 -25.047 22.953 1 91.38 95 HIS A CA 1
ATOM 699 C C . HIS A 1 95 ? -11.945 -25.062 22.734 1 91.38 95 HIS A C 1
ATOM 701 O O . HIS A 1 95 ? -12.438 -25.688 21.797 1 91.38 95 HIS A O 1
ATOM 707 N N . PRO A 1 96 ? -12.812 -24.375 23.656 1 91.5 96 PRO A N 1
ATOM 708 C CA . PRO A 1 96 ? -12.344 -23.688 24.859 1 91.5 96 PRO A CA 1
ATOM 709 C C . PRO A 1 96 ? -11.742 -24.656 25.891 1 91.5 96 PRO A C 1
ATOM 711 O O . PRO A 1 96 ? -11.875 -25.875 25.734 1 91.5 96 PRO A O 1
ATOM 714 N N . LYS A 1 97 ? -11.172 -23.953 26.844 1 88.06 97 LYS A N 1
ATOM 715 C CA . LYS A 1 97 ? -10.555 -24.75 27.906 1 88.06 97 LYS A CA 1
ATOM 716 C C . LYS A 1 97 ? -11.578 -25.703 28.531 1 88.06 97 LYS A C 1
ATOM 718 O O . LYS A 1 97 ? -12.734 -25.328 28.734 1 88.06 97 LYS A O 1
ATOM 723 N N . ASP A 1 98 ? -11.195 -26.984 28.734 1 84.12 98 ASP A N 1
ATOM 724 C CA . ASP A 1 98 ? -11.977 -28 29.438 1 84.12 98 ASP A CA 1
ATOM 725 C C . ASP A 1 98 ? -13.055 -28.594 28.547 1 84.12 98 ASP A C 1
ATOM 727 O O . ASP A 1 98 ? -14.016 -29.188 29.031 1 84.12 98 ASP A O 1
ATOM 731 N N . SER A 1 99 ? -12.938 -28.234 27.359 1 87.19 99 SER A N 1
ATOM 732 C CA . SER A 1 99 ? -13.812 -28.891 26.391 1 87.19 99 SER A CA 1
ATOM 733 C C . SER A 1 99 ? -13.141 -30.109 25.766 1 87.19 99 SER A C 1
ATOM 735 O O . SER A 1 99 ? -12 -30.422 26.094 1 87.19 99 SER A O 1
ATOM 737 N N . ASN A 1 100 ? -13.859 -30.922 24.969 1 88.56 100 ASN A N 1
ATOM 738 C CA . ASN A 1 100 ? -13.305 -32 24.188 1 88.56 100 ASN A CA 1
ATOM 739 C C . ASN A 1 100 ? -13.188 -31.641 22.719 1 88.56 100 ASN A C 1
ATOM 741 O O . ASN A 1 100 ? -13.109 -32.5 21.844 1 88.56 100 ASN A O 1
ATOM 745 N N . ASN A 1 101 ? -13.18 -30.312 22.531 1 93.44 101 ASN A N 1
ATOM 746 C CA . ASN A 1 101 ? -13.164 -29.797 21.172 1 93.44 101 ASN A CA 1
ATOM 747 C C . ASN A 1 101 ? -11.766 -29.328 20.766 1 93.44 101 ASN A C 1
ATOM 749 O O . ASN A 1 101 ? -11.117 -28.594 21.5 1 93.44 101 ASN A O 1
ATOM 753 N N . HIS A 1 102 ? -11.297 -29.922 19.625 1 94.94 102 HIS A N 1
ATOM 754 C CA . HIS A 1 102 ? -10.047 -29.453 19.031 1 94.94 102 HIS A CA 1
ATOM 755 C C . HIS A 1 102 ? -10.305 -28.438 17.922 1 94.94 102 HIS A C 1
ATOM 757 O O . HIS A 1 102 ? -11.211 -28.625 17.109 1 94.94 102 HIS A O 1
ATOM 763 N N . VAL A 1 103 ? -9.484 -27.344 18.016 1 95.44 103 VAL A N 1
ATOM 764 C CA . VAL A 1 103 ? -9.68 -26.297 17.031 1 95.44 103 VAL A CA 1
ATOM 765 C C . VAL A 1 103 ? -8.383 -26.047 16.25 1 95.44 103 VAL A C 1
ATOM 767 O O . VAL A 1 103 ? -7.305 -26.422 16.719 1 95.44 103 VAL A O 1
ATOM 770 N N . SER A 1 104 ? -8.547 -25.562 15.055 1 96 104 SER A N 1
ATOM 771 C CA . SER A 1 104 ? -7.43 -25.078 14.25 1 96 104 SER A CA 1
ATOM 772 C C . SER A 1 104 ? -7.539 -23.578 14 1 96 104 SER A C 1
ATOM 774 O O . SER A 1 104 ? -8.625 -23.062 13.727 1 96 104 SER A O 1
ATOM 776 N N . MET A 1 105 ? -6.41 -22.875 14.117 1 93.94 105 MET A N 1
ATOM 777 C CA . MET A 1 105 ? -6.344 -21.453 13.734 1 93.94 105 MET A CA 1
ATOM 778 C C . MET A 1 105 ? -6.41 -21.297 12.219 1 93.94 105 MET A C 1
ATOM 780 O O . MET A 1 105 ? -6.77 -20.234 11.719 1 93.94 105 MET A O 1
ATOM 784 N N . LEU A 1 106 ? -6.055 -22.328 11.531 1 96 106 LEU A N 1
ATOM 785 C CA . LEU A 1 106 ? -6.027 -22.344 10.078 1 96 106 LEU A CA 1
ATOM 786 C C . LEU A 1 106 ? -7.293 -22.984 9.516 1 96 106 LEU A C 1
ATOM 788 O O . LEU A 1 106 ? -7.785 -23.969 10.062 1 96 106 LEU A O 1
ATOM 792 N N . VAL A 1 107 ? -7.863 -22.375 8.57 1 96.19 107 VAL A N 1
ATOM 793 C CA . VAL A 1 107 ? -8.961 -22.953 7.801 1 96.19 107 VAL A CA 1
ATOM 794 C C . VAL A 1 107 ? -8.547 -23.078 6.336 1 96.19 107 VAL A C 1
ATOM 796 O O . VAL A 1 107 ? -8.461 -22.094 5.617 1 96.19 107 VAL A O 1
ATOM 799 N N . SER A 1 108 ? -8.312 -24.328 5.902 1 96.69 108 SER A N 1
ATOM 800 C CA . SER A 1 108 ? -7.828 -24.578 4.547 1 96.69 108 SER A CA 1
ATOM 801 C C . SER A 1 108 ? -8.992 -24.75 3.574 1 96.69 108 SER A C 1
ATOM 803 O O . SER A 1 108 ? -10.133 -24.953 3.992 1 96.69 108 SER A O 1
ATOM 805 N N . PRO A 1 109 ? -8.688 -24.766 2.252 1 97.5 109 PRO A N 1
ATOM 806 C CA . PRO A 1 109 ? -9.719 -24.984 1.241 1 97.5 109 PRO A CA 1
ATOM 807 C C . PRO A 1 109 ? -10.375 -26.359 1.37 1 97.5 109 PRO A C 1
ATOM 809 O O . PRO A 1 109 ? -11.508 -26.562 0.908 1 97.5 109 PRO A O 1
ATOM 812 N N . LYS A 1 110 ? -9.75 -27.297 2.033 1 96.94 110 LYS A N 1
ATOM 813 C CA . LYS A 1 110 ? -10.391 -28.594 2.268 1 96.94 110 LYS A CA 1
ATOM 814 C C . LYS A 1 110 ? -11.609 -28.453 3.166 1 96.94 110 LYS A C 1
ATOM 816 O O . LYS A 1 110 ? -12.594 -29.172 3.012 1 96.94 110 LYS A O 1
ATOM 821 N N . THR A 1 111 ? -11.516 -27.547 4.102 1 96.69 111 THR A N 1
ATOM 822 C CA . THR A 1 111 ? -12.672 -27.234 4.941 1 96.69 111 THR A CA 1
ATOM 823 C C . THR A 1 111 ? -13.773 -26.562 4.125 1 96.69 111 THR A C 1
ATOM 825 O O . THR A 1 111 ? -14.945 -26.938 4.242 1 96.69 111 THR A O 1
ATOM 828 N N . CYS A 1 112 ? -13.422 -25.672 3.271 1 96.75 112 CYS A N 1
ATOM 829 C CA . CYS A 1 112 ? -14.383 -24.969 2.43 1 96.75 112 CYS A CA 1
ATOM 830 C C . CYS A 1 112 ? -15.094 -25.938 1.486 1 96.75 112 CYS A C 1
ATOM 832 O O . CYS A 1 112 ? -16.281 -25.797 1.224 1 96.75 112 CYS A O 1
ATOM 834 N N . ALA A 1 113 ? -14.398 -26.969 1.044 1 97.69 113 ALA A N 1
ATOM 835 C CA . ALA A 1 113 ? -14.883 -27.906 0.032 1 97.69 113 ALA A CA 1
ATOM 836 C C . ALA A 1 113 ? -16.031 -28.75 0.572 1 97.69 113 ALA A C 1
ATOM 838 O O . ALA A 1 113 ? -16.781 -29.375 -0.197 1 97.69 113 ALA A O 1
ATOM 839 N N . LYS A 1 114 ? -16.172 -28.766 1.873 1 95.81 114 LYS A N 1
ATOM 840 C CA . LYS A 1 114 ? -17.281 -29.516 2.459 1 95.81 114 LYS A CA 1
ATOM 841 C C . LYS A 1 114 ? -18.625 -28.984 1.971 1 95.81 114 LYS A C 1
ATOM 843 O O . LYS A 1 114 ? -19.594 -29.734 1.873 1 95.81 114 LYS A O 1
ATOM 848 N N . CYS A 1 115 ? -18.688 -27.688 1.661 1 95.25 115 CYS A N 1
ATOM 849 C CA . CYS A 1 115 ? -19.938 -27.094 1.188 1 95.25 115 CYS A CA 1
ATOM 850 C C . CYS A 1 115 ? -19.734 -26.391 -0.149 1 95.25 115 CYS A C 1
ATOM 852 O O . CYS A 1 115 ? -20.688 -26.172 -0.892 1 95.25 115 CYS A O 1
ATOM 854 N N . HIS A 1 116 ? -18.469 -25.984 -0.406 1 96.44 116 HIS A N 1
ATOM 855 C CA . HIS A 1 116 ? -18.125 -25.281 -1.64 1 96.44 116 HIS A CA 1
ATOM 856 C C . HIS A 1 116 ? -17.219 -26.125 -2.529 1 96.44 116 HIS A C 1
ATOM 858 O O . HIS A 1 116 ? -16.172 -25.656 -2.971 1 96.44 116 HIS A O 1
ATOM 864 N N . GLU A 1 117 ? -17.656 -27.266 -2.883 1 97.06 117 GLU A N 1
ATOM 865 C CA . GLU A 1 117 ? -16.844 -28.25 -3.592 1 97.06 117 GLU A CA 1
ATOM 866 C C . GLU A 1 117 ? -16.484 -27.766 -4.992 1 97.06 117 GLU A C 1
ATOM 868 O O . GLU A 1 117 ? -15.352 -27.922 -5.445 1 97.06 117 GLU A O 1
ATOM 873 N N . ASN A 1 118 ? -17.453 -27.172 -5.688 1 97 118 ASN A N 1
ATOM 874 C CA . ASN A 1 118 ? -17.203 -26.703 -7.051 1 97 118 ASN A CA 1
ATOM 875 C C . ASN A 1 118 ? -16.172 -25.594 -7.09 1 97 118 ASN A C 1
ATOM 877 O O . ASN A 1 118 ? -15.281 -25.594 -7.934 1 97 118 ASN A O 1
ATOM 881 N N . GLU A 1 119 ? -16.328 -24.625 -6.207 1 97.56 119 GLU A N 1
ATOM 882 C CA . GLU A 1 119 ? -15.414 -23.5 -6.152 1 97.56 119 GLU A CA 1
ATOM 883 C C . GLU A 1 119 ? -13.984 -23.953 -5.867 1 97.56 119 GLU A C 1
ATOM 885 O O . GLU A 1 119 ? -13.031 -23.469 -6.48 1 97.56 119 GLU A O 1
ATOM 890 N N . VAL A 1 120 ? -13.828 -24.922 -4.969 1 98.5 120 VAL A N 1
ATOM 891 C CA . VAL A 1 120 ? -12.5 -25.422 -4.625 1 98.5 120 VAL A CA 1
ATOM 892 C C . VAL A 1 120 ? -11.914 -26.172 -5.82 1 98.5 120 VAL A C 1
ATOM 894 O O . VAL A 1 120 ? -10.727 -26.016 -6.133 1 98.5 120 VAL A O 1
ATOM 897 N N . ASP A 1 121 ? -12.711 -26.938 -6.438 1 98.19 121 ASP A N 1
ATOM 898 C CA . ASP A 1 121 ? -12.25 -27.688 -7.602 1 98.19 121 ASP A CA 1
ATOM 899 C C . ASP A 1 121 ? -11.789 -26.75 -8.711 1 98.19 121 ASP A C 1
ATOM 901 O O . ASP A 1 121 ? -10.711 -26.922 -9.273 1 98.19 121 ASP A O 1
ATOM 905 N N . GLU A 1 122 ? -12.625 -25.812 -9.047 1 98.25 122 GLU A N 1
ATOM 906 C CA . GLU A 1 122 ? -12.289 -24.828 -10.078 1 98.25 122 GLU A CA 1
ATOM 907 C C . GLU A 1 122 ? -11.031 -24.047 -9.711 1 98.25 122 GLU A C 1
ATOM 909 O O . GLU A 1 122 ? -10.172 -23.812 -10.555 1 98.25 122 GLU A O 1
ATOM 914 N N . PHE A 1 123 ? -10.938 -23.641 -8.453 1 98.44 123 PHE A N 1
ATOM 915 C CA . PHE A 1 123 ? -9.75 -22.938 -7.98 1 98.44 123 PHE A CA 1
ATOM 916 C C . PHE A 1 123 ? -8.5 -23.797 -8.164 1 98.44 123 PHE A C 1
ATOM 918 O O . PHE A 1 123 ? -7.465 -23.297 -8.617 1 98.44 123 PHE A O 1
ATOM 925 N N . THR A 1 124 ? -8.586 -25.031 -7.82 1 98.38 124 THR A N 1
ATOM 926 C CA . THR A 1 124 ? -7.473 -25.969 -7.898 1 98.38 124 THR A CA 1
ATOM 927 C C . THR A 1 124 ? -6.957 -26.094 -9.328 1 98.38 124 THR A C 1
ATOM 929 O O . THR A 1 124 ? -5.758 -26.266 -9.555 1 98.38 124 THR A O 1
ATOM 932 N N . LYS A 1 125 ? -7.844 -25.891 -10.234 1 98.19 125 LYS A N 1
ATOM 933 C CA . LYS A 1 125 ? -7.531 -26.016 -11.656 1 98.19 125 LYS A CA 1
ATOM 934 C C . LYS A 1 125 ? -7.066 -24.688 -12.242 1 98.19 125 LYS A C 1
ATOM 936 O O . LYS A 1 125 ? -6.871 -24.578 -13.453 1 98.19 125 LYS A O 1
ATOM 941 N N . SER A 1 126 ? -6.863 -23.734 -11.438 1 97.12 126 SER A N 1
ATOM 942 C CA . SER A 1 126 ? -6.492 -22.391 -11.891 1 97.12 126 SER A CA 1
ATOM 943 C C . SER A 1 126 ? -5.02 -22.109 -11.609 1 97.12 126 SER A C 1
ATOM 945 O O . SER A 1 126 ? -4.406 -22.75 -10.758 1 97.12 126 SER A O 1
ATOM 947 N N . GLY A 1 127 ? -4.5 -21.094 -12.312 1 96.69 127 GLY A N 1
ATOM 948 C CA . GLY A 1 127 ? -3.141 -20.656 -12.062 1 96.69 127 GLY A CA 1
ATOM 949 C C . GLY A 1 127 ? -2.938 -20.141 -10.648 1 96.69 127 GLY A C 1
ATOM 950 O O . GLY A 1 127 ? -1.816 -20.141 -10.133 1 96.69 127 GLY A O 1
ATOM 951 N N . HIS A 1 128 ? -3.957 -19.734 -9.93 1 97.44 128 HIS A N 1
ATOM 952 C CA . HIS A 1 128 ? -3.863 -19.219 -8.562 1 97.44 128 HIS A CA 1
ATOM 953 C C . HIS A 1 128 ? -3.432 -20.328 -7.598 1 97.44 128 HIS A C 1
ATOM 955 O O . HIS A 1 128 ? -2.77 -20.047 -6.594 1 97.44 128 HIS A O 1
ATOM 961 N N . ALA A 1 129 ? -3.672 -21.562 -7.945 1 98 129 ALA A N 1
ATOM 962 C CA . ALA A 1 129 ? -3.355 -22.688 -7.059 1 98 129 ALA A CA 1
ATOM 963 C C . ALA A 1 129 ? -1.847 -22.891 -6.945 1 98 129 ALA A C 1
ATOM 965 O O . ALA A 1 129 ? -1.362 -23.469 -5.977 1 98 129 ALA A O 1
ATOM 966 N N . ARG A 1 130 ? -1.11 -22.422 -7.883 1 97.06 130 ARG A N 1
ATOM 967 C CA . ARG A 1 130 ? 0.328 -22.672 -7.855 1 97.06 130 ARG A CA 1
ATOM 968 C C . ARG A 1 130 ? 1.067 -21.484 -7.227 1 97.06 130 ARG A C 1
ATOM 970 O O . ARG A 1 130 ? 2.297 -21.422 -7.289 1 97.06 130 ARG A O 1
ATOM 977 N N . GLY A 1 131 ? 0.347 -20.547 -6.633 1 96.62 131 GLY A N 1
ATOM 978 C CA . GLY A 1 131 ? 0.924 -19.297 -6.16 1 96.62 131 GLY A CA 1
ATOM 979 C C . GLY A 1 131 ? 2.17 -19.484 -5.316 1 96.62 131 GLY A C 1
ATOM 980 O O . GLY A 1 131 ? 3.252 -19.031 -5.68 1 96.62 131 GLY A O 1
ATOM 981 N N . ALA A 1 132 ? 2.102 -20.234 -4.316 1 97.56 132 ALA A N 1
ATOM 982 C CA . ALA A 1 132 ? 3.234 -20.484 -3.426 1 97.56 132 ALA A CA 1
ATOM 983 C C . ALA A 1 132 ? 4.223 -21.469 -4.047 1 97.56 132 ALA A C 1
ATOM 985 O O . ALA A 1 132 ? 5.434 -21.219 -4.039 1 97.56 132 ALA A O 1
ATOM 986 N N . MET A 1 133 ? 3.721 -22.484 -4.652 1 97 133 MET A N 1
ATOM 987 C CA . MET A 1 133 ? 4.559 -23.594 -5.113 1 97 133 MET A CA 1
ATOM 988 C C . MET A 1 133 ? 5.516 -23.125 -6.203 1 97 133 MET A C 1
ATOM 990 O O . MET A 1 133 ? 6.695 -23.484 -6.199 1 97 133 MET A O 1
ATOM 994 N N . GLN A 1 134 ? 4.992 -22.359 -7.059 1 95.88 134 GLN A N 1
ATOM 995 C CA . GLN A 1 134 ? 5.828 -21.953 -8.18 1 95.88 134 GLN A CA 1
ATOM 996 C C . GLN A 1 134 ? 7.012 -21.109 -7.715 1 95.88 134 GLN A C 1
ATOM 998 O O . GLN A 1 134 ? 8.102 -21.188 -8.281 1 95.88 134 GLN A O 1
ATOM 1003 N N . MET A 1 135 ? 6.82 -20.359 -6.715 1 95.12 135 MET A N 1
ATOM 1004 C CA . MET A 1 135 ? 7.867 -19.5 -6.184 1 95.12 135 MET A CA 1
ATOM 1005 C C . MET A 1 135 ? 8.969 -20.312 -5.52 1 95.12 135 MET A C 1
ATOM 1007 O O . MET A 1 135 ? 10.148 -20.141 -5.824 1 95.12 135 MET A O 1
ATOM 1011 N N . TYR A 1 136 ? 8.586 -21.281 -4.711 1 96.75 136 TYR A N 1
ATOM 1012 C CA . TYR A 1 136 ? 9.555 -22.031 -3.91 1 96.75 136 TYR A CA 1
ATOM 1013 C C . TYR A 1 136 ? 10.188 -23.141 -4.727 1 96.75 136 TYR A C 1
ATOM 1015 O O . TYR A 1 136 ? 11.258 -23.641 -4.375 1 96.75 136 TYR A O 1
ATOM 1023 N N . ALA A 1 137 ? 9.547 -23.531 -5.809 1 97.5 137 ALA A N 1
ATOM 1024 C CA . ALA A 1 137 ? 10.102 -24.547 -6.684 1 97.5 137 ALA A CA 1
ATOM 1025 C C . ALA A 1 137 ? 11.094 -23.953 -7.676 1 97.5 137 ALA A C 1
ATOM 1027 O O . ALA A 1 137 ? 11.844 -24.688 -8.328 1 97.5 137 ALA A O 1
ATOM 1028 N N . ASN A 1 138 ? 11.125 -22.688 -7.832 1 95.88 138 ASN A N 1
ATOM 1029 C CA . ASN A 1 138 ? 12.023 -22 -8.75 1 95.88 138 ASN A CA 1
ATOM 1030 C C . ASN A 1 138 ? 13.312 -21.562 -8.062 1 95.88 138 ASN A C 1
ATOM 1032 O O . ASN A 1 138 ? 13.312 -20.625 -7.273 1 95.88 138 ASN A O 1
ATOM 1036 N N . PRO A 1 139 ? 14.406 -22.172 -8.406 1 95.06 139 PRO A N 1
ATOM 1037 C CA . PRO A 1 139 ? 15.664 -21.859 -7.707 1 95.06 139 PRO A CA 1
ATOM 1038 C C . PRO A 1 139 ? 16.078 -20.406 -7.871 1 95.06 139 PRO A C 1
ATOM 1040 O O . PRO A 1 139 ? 16.688 -19.828 -6.965 1 95.06 139 PRO A O 1
ATOM 1043 N N . ALA A 1 140 ? 15.789 -19.859 -8.984 1 92.69 140 ALA A N 1
ATOM 1044 C CA . ALA A 1 140 ? 16.172 -18.469 -9.219 1 92.69 140 ALA A CA 1
ATOM 1045 C C . ALA A 1 140 ? 15.43 -17.516 -8.273 1 92.69 140 ALA A C 1
ATOM 1047 O O . ALA A 1 140 ? 16 -16.547 -7.773 1 92.69 140 ALA A O 1
ATOM 1048 N N . ILE A 1 141 ? 14.148 -17.828 -8.062 1 94.44 141 ILE A N 1
ATOM 1049 C CA . ILE A 1 141 ? 13.344 -17 -7.184 1 94.44 141 ILE A CA 1
ATOM 1050 C C . ILE A 1 141 ? 13.789 -17.188 -5.734 1 94.44 141 ILE A C 1
ATOM 1052 O O . ILE A 1 141 ? 13.906 -16.219 -4.98 1 94.44 141 ILE A O 1
ATOM 1056 N N . VAL A 1 142 ? 14.07 -18.375 -5.367 1 96.12 142 VAL A N 1
ATOM 1057 C CA . VAL A 1 142 ? 14.555 -18.672 -4.023 1 96.12 142 VAL A CA 1
ATOM 1058 C C . VAL A 1 142 ? 15.875 -17.938 -3.781 1 96.12 142 VAL A C 1
ATOM 1060 O O . VAL A 1 142 ? 16.078 -17.328 -2.721 1 96.12 142 VAL A O 1
ATOM 1063 N N . LYS A 1 143 ? 16.781 -17.953 -4.75 1 95.69 143 LYS A N 1
ATOM 1064 C CA . LYS A 1 143 ? 18.062 -17.25 -4.641 1 95.69 143 LYS A CA 1
ATOM 1065 C C . LYS A 1 143 ? 17.859 -15.742 -4.531 1 95.69 143 LYS A C 1
ATOM 1067 O O . LYS A 1 143 ? 18.531 -15.07 -3.756 1 95.69 143 LYS A O 1
ATOM 1072 N N . LEU A 1 144 ? 16.922 -15.242 -5.285 1 95.19 144 LEU A N 1
ATOM 1073 C CA . LEU A 1 144 ? 16.625 -13.82 -5.207 1 95.19 144 LEU A CA 1
ATOM 1074 C C . LEU A 1 144 ? 16.203 -13.43 -3.795 1 95.19 144 LEU A C 1
ATOM 1076 O O . LEU A 1 144 ? 16.734 -12.477 -3.221 1 95.19 144 LEU A O 1
ATOM 1080 N N . MET A 1 145 ? 15.289 -14.156 -3.211 1 95.94 145 MET A N 1
ATOM 1081 C CA . MET A 1 145 ? 14.68 -13.82 -1.93 1 95.94 145 MET A CA 1
ATOM 1082 C C . MET A 1 145 ? 15.695 -13.922 -0.797 1 95.94 145 MET A C 1
ATOM 1084 O O . MET A 1 145 ? 15.836 -12.992 -0 1 95.94 145 MET A O 1
ATOM 1088 N N . TYR A 1 146 ? 16.484 -15 -0.768 1 96.12 146 TYR A N 1
ATOM 1089 C CA . TYR A 1 146 ? 17.234 -15.305 0.443 1 96.12 146 TYR A CA 1
ATOM 1090 C C . TYR A 1 146 ? 18.703 -14.898 0.292 1 96.12 146 TYR A C 1
ATOM 1092 O O . TYR A 1 146 ? 19.312 -14.406 1.242 1 96.12 146 TYR A O 1
ATOM 1100 N N . HIS A 1 147 ? 19.234 -15.07 -0.941 1 95.62 147 HIS A N 1
ATOM 1101 C CA . HIS A 1 147 ? 20.641 -14.758 -1.158 1 95.62 147 HIS A CA 1
ATOM 1102 C C . HIS A 1 147 ? 20.828 -13.289 -1.526 1 95.62 147 HIS A C 1
ATOM 1104 O O . HIS A 1 147 ? 21.609 -12.578 -0.883 1 95.62 147 HIS A O 1
ATOM 1110 N N . TYR A 1 148 ? 20.125 -12.844 -2.49 1 95.12 148 TYR A N 1
ATOM 1111 C CA . TYR A 1 148 ? 20.375 -11.492 -2.986 1 95.12 148 TYR A CA 1
ATOM 1112 C C . TYR A 1 148 ? 19.672 -10.461 -2.117 1 95.12 148 TYR A C 1
ATOM 1114 O O . TYR A 1 148 ? 20.297 -9.531 -1.614 1 95.12 148 TYR A O 1
ATOM 1122 N N . GLU A 1 149 ? 18.406 -10.664 -1.882 1 96.38 149 GLU A N 1
ATOM 1123 C CA . GLU A 1 149 ? 17.641 -9.703 -1.091 1 96.38 149 GLU A CA 1
ATOM 1124 C C . GLU A 1 149 ? 17.828 -9.938 0.404 1 96.38 149 GLU A C 1
ATOM 1126 O O . GLU A 1 149 ? 18 -8.984 1.168 1 96.38 149 GLU A O 1
ATOM 1131 N N . GLY A 1 150 ? 17.812 -11.164 0.786 1 96.44 150 GLY A N 1
ATOM 1132 C CA . GLY A 1 150 ? 17.984 -11.523 2.184 1 96.44 150 GLY A CA 1
ATOM 1133 C C . GLY A 1 150 ? 19.422 -11.469 2.645 1 96.44 150 GLY A C 1
ATOM 1134 O O . GLY A 1 150 ? 19.703 -11.625 3.834 1 96.44 150 GLY A O 1
ATOM 1135 N N . ALA A 1 151 ? 20.312 -11.289 1.68 1 95.56 151 ALA A N 1
ATOM 1136 C CA . ALA A 1 151 ? 21.75 -11.102 1.916 1 95.56 151 ALA A CA 1
ATOM 1137 C C . ALA A 1 151 ? 22.328 -12.281 2.689 1 95.56 151 ALA A C 1
ATOM 1139 O O . ALA A 1 151 ? 23.297 -12.117 3.443 1 95.56 151 ALA A O 1
ATOM 1140 N N . ASP A 1 152 ? 21.719 -13.391 2.645 1 95.38 152 ASP A N 1
ATOM 1141 C CA . ASP A 1 152 ? 22.156 -14.594 3.348 1 95.38 152 ASP A CA 1
ATOM 1142 C C . ASP A 1 152 ? 22.266 -14.344 4.848 1 95.38 152 ASP A C 1
ATOM 1144 O O . ASP A 1 152 ? 23.047 -15.016 5.539 1 95.38 152 ASP A O 1
ATOM 1148 N N . HIS A 1 153 ? 21.625 -13.312 5.289 1 96.31 153 HIS A N 1
ATOM 1149 C CA . HIS A 1 153 ? 21.734 -13 6.707 1 96.31 153 HIS A CA 1
ATOM 1150 C C . HIS A 1 153 ? 21.109 -14.102 7.566 1 96.31 153 HIS A C 1
ATOM 1152 O O . HIS A 1 153 ? 20 -14.555 7.289 1 96.31 153 HIS A O 1
ATOM 1158 N N . PRO A 1 154 ? 21.766 -14.5 8.602 1 95.75 154 PRO A N 1
ATOM 1159 C CA . PRO A 1 154 ? 21.281 -15.648 9.367 1 95.75 154 PRO A CA 1
ATOM 1160 C C . PRO A 1 154 ? 19.938 -15.383 10.031 1 95.75 154 PRO A C 1
ATOM 1162 O O . PRO A 1 154 ? 19.094 -16.281 10.133 1 95.75 154 PRO A O 1
ATOM 1165 N N . ASP A 1 155 ? 19.672 -14.125 10.398 1 94.81 155 ASP A N 1
ATOM 1166 C CA . ASP A 1 155 ? 18.484 -13.82 11.188 1 94.81 155 ASP A CA 1
ATOM 1167 C C . ASP A 1 155 ? 17.406 -13.156 10.32 1 94.81 155 ASP A C 1
ATOM 1169 O O . ASP A 1 155 ? 16.234 -13.172 10.672 1 94.81 155 ASP A O 1
ATOM 1173 N N . PHE A 1 156 ? 17.844 -12.555 9.156 1 95.75 156 PHE A N 1
ATOM 1174 C CA . PHE A 1 156 ? 16.906 -11.648 8.5 1 95.75 156 PHE A CA 1
ATOM 1175 C C . PHE A 1 156 ? 16.609 -12.117 7.082 1 95.75 156 PHE A C 1
ATOM 1177 O O . PHE A 1 156 ? 15.734 -11.562 6.414 1 95.75 156 PHE A O 1
ATOM 1184 N N . LYS A 1 157 ? 17.188 -13.172 6.602 1 95.38 157 LYS A N 1
ATOM 1185 C CA . LYS A 1 157 ? 17.156 -13.5 5.184 1 95.38 157 LYS A CA 1
ATOM 1186 C C . LYS A 1 157 ? 15.742 -13.859 4.73 1 95.38 157 LYS A C 1
ATOM 1188 O O . LYS A 1 157 ? 15.43 -13.781 3.543 1 95.38 157 LYS A O 1
ATOM 1193 N N . MET A 1 158 ? 14.852 -14.242 5.672 1 95.62 158 MET A N 1
ATOM 1194 C CA . MET A 1 158 ? 13.5 -14.656 5.277 1 95.62 158 MET A CA 1
ATOM 1195 C C . MET A 1 158 ? 12.562 -13.453 5.227 1 95.62 158 MET A C 1
ATOM 1197 O O . MET A 1 158 ? 11.43 -13.562 4.75 1 95.62 158 MET A O 1
ATOM 1201 N N . ALA A 1 159 ? 13.023 -12.32 5.668 1 97.38 159 ALA A N 1
ATOM 1202 C CA . ALA A 1 159 ? 12.156 -11.156 5.848 1 97.38 159 ALA A CA 1
ATOM 1203 C C . ALA A 1 159 ? 11.625 -10.664 4.508 1 97.38 159 ALA A C 1
ATOM 1205 O O . ALA A 1 159 ? 10.438 -10.336 4.387 1 97.38 159 ALA A O 1
ATOM 1206 N N . PRO A 1 160 ? 12.453 -10.633 3.457 1 97.25 160 PRO A N 1
ATOM 1207 C CA . PRO A 1 160 ? 11.906 -10.188 2.17 1 97.25 160 PRO A CA 1
ATOM 1208 C C . PRO A 1 160 ? 10.758 -11.062 1.681 1 97.25 160 PRO A C 1
ATOM 1210 O O . PRO A 1 160 ? 9.766 -10.547 1.163 1 97.25 160 PRO A O 1
ATOM 1213 N N . ASP A 1 161 ? 10.914 -12.281 1.91 1 96.75 161 ASP A N 1
ATOM 1214 C CA . ASP A 1 161 ? 9.875 -13.227 1.521 1 96.75 161 ASP A CA 1
ATOM 1215 C C . ASP A 1 161 ? 8.625 -13.062 2.391 1 96.75 161 ASP A C 1
ATOM 1217 O O . ASP A 1 161 ? 7.523 -12.875 1.874 1 96.75 161 ASP A O 1
ATOM 1221 N N . ALA A 1 162 ? 8.758 -13.047 3.668 1 97.06 162 ALA A N 1
ATOM 1222 C CA . ALA A 1 162 ? 7.66 -13.047 4.629 1 97.06 162 ALA A CA 1
ATOM 1223 C C . ALA A 1 162 ? 6.859 -11.75 4.547 1 97.06 162 ALA A C 1
ATOM 1225 O O . ALA A 1 162 ? 5.641 -11.75 4.746 1 97.06 162 ALA A O 1
ATOM 1226 N N . THR A 1 163 ? 7.504 -10.625 4.219 1 97.56 163 THR A N 1
ATOM 1227 C CA . THR A 1 163 ? 6.828 -9.328 4.176 1 97.56 163 THR A CA 1
ATOM 1228 C C . THR A 1 163 ? 6.496 -8.938 2.74 1 97.56 163 THR A C 1
ATOM 1230 O O . THR A 1 163 ? 5.922 -7.875 2.498 1 97.56 163 THR A O 1
ATOM 1233 N N . GLY A 1 164 ? 6.855 -9.734 1.767 1 96.88 164 GLY A N 1
ATOM 1234 C CA . GLY A 1 164 ? 6.672 -9.414 0.36 1 96.88 164 GLY A CA 1
ATOM 1235 C C . GLY A 1 164 ? 5.984 -10.523 -0.417 1 96.88 164 GLY A C 1
ATOM 1236 O O . GLY A 1 164 ? 4.754 -10.539 -0.53 1 96.88 164 GLY A O 1
ATOM 1237 N N . CYS A 1 165 ? 6.766 -11.523 -0.857 1 96.94 165 CYS A N 1
ATOM 1238 C CA . CYS A 1 165 ? 6.301 -12.57 -1.765 1 96.94 165 CYS A CA 1
ATOM 1239 C C . CYS A 1 165 ? 5.141 -13.344 -1.152 1 96.94 165 CYS A C 1
ATOM 1241 O O . CYS A 1 165 ? 4.098 -13.516 -1.783 1 96.94 165 CYS A O 1
ATOM 1243 N N . THR A 1 166 ? 5.258 -13.758 0.08 1 97.31 166 THR A N 1
ATOM 1244 C CA . THR A 1 166 ? 4.316 -14.617 0.785 1 97.31 166 THR A CA 1
ATOM 1245 C C . THR A 1 166 ? 2.951 -13.945 0.899 1 97.31 166 THR A C 1
ATOM 1247 O O . THR A 1 166 ? 1.916 -14.609 0.866 1 97.31 166 THR A O 1
ATOM 1250 N N . GLN A 1 167 ? 2.949 -12.664 0.969 1 97.5 167 GLN A N 1
ATOM 1251 C CA . GLN A 1 167 ? 1.726 -11.93 1.272 1 97.5 167 GLN A CA 1
ATOM 1252 C C . GLN A 1 167 ? 0.749 -11.984 0.102 1 97.5 167 GLN A C 1
ATOM 1254 O O . GLN A 1 167 ? -0.461 -11.828 0.288 1 97.5 167 GLN A O 1
ATOM 1259 N N . CYS A 1 168 ? 1.258 -12.227 -1.13 1 97.12 168 CYS A N 1
ATOM 1260 C CA . CYS A 1 168 ? 0.397 -12.352 -2.301 1 97.12 168 CYS A CA 1
ATOM 1261 C C . CYS A 1 168 ? 0.374 -13.789 -2.809 1 97.12 168 CYS A C 1
ATOM 1263 O O . CYS A 1 168 ? -0.695 -14.336 -3.076 1 97.12 168 CYS A O 1
ATOM 1265 N N . HIS A 1 169 ? 1.462 -14.484 -2.82 1 97.62 169 HIS A N 1
ATOM 1266 C CA . HIS A 1 169 ? 1.59 -15.805 -3.424 1 97.62 169 HIS A CA 1
ATOM 1267 C C . HIS A 1 169 ? 1.184 -16.906 -2.441 1 97.62 169 HIS A C 1
ATOM 1269 O O . HIS A 1 169 ? 0.713 -17.969 -2.852 1 97.62 169 HIS A O 1
ATOM 1275 N N . GLY A 1 170 ? 1.335 -16.641 -1.172 1 98 170 GLY A N 1
ATOM 1276 C CA . GLY A 1 170 ? 1.235 -17.672 -0.146 1 98 170 GLY A CA 1
ATOM 1277 C C . GLY A 1 170 ? 2.555 -18.359 0.136 1 98 170 GLY A C 1
ATOM 1278 O O . GLY A 1 170 ? 3.611 -17.891 -0.304 1 98 170 GLY A O 1
ATOM 1279 N N . THR A 1 171 ? 2.439 -19.328 1.01 1 98.19 171 THR A N 1
ATOM 1280 C CA . THR A 1 171 ? 3.607 -20.094 1.421 1 98.19 171 THR A CA 1
ATOM 1281 C C . THR A 1 171 ? 3.205 -21.516 1.83 1 98.19 171 THR A C 1
ATOM 1283 O O . THR A 1 171 ? 2.033 -21.875 1.731 1 98.19 171 THR A O 1
ATOM 1286 N N . VAL A 1 172 ? 4.23 -22.281 2.043 1 98 172 VAL A N 1
ATOM 1287 C CA . VAL A 1 172 ? 3.99 -23.531 2.756 1 98 172 VAL A CA 1
ATOM 1288 C C . VAL A 1 172 ? 3.906 -23.266 4.258 1 98 172 VAL A C 1
ATOM 1290 O O . VAL A 1 172 ? 4.926 -23.016 4.91 1 98 172 VAL A O 1
ATOM 1293 N N . ILE A 1 173 ? 2.686 -23.344 4.809 1 98.12 173 ILE A N 1
ATOM 1294 C CA . ILE A 1 173 ? 2.475 -22.953 6.199 1 98.12 173 ILE A CA 1
ATOM 1295 C C . ILE A 1 173 ? 3.055 -24.016 7.129 1 98.12 173 ILE A C 1
ATOM 1297 O O . ILE A 1 173 ? 2.83 -25.219 6.934 1 98.12 173 ILE A O 1
ATOM 1301 N N . LYS A 1 174 ? 3.777 -23.562 8.078 1 97.38 174 LYS A N 1
ATOM 1302 C CA . LYS A 1 174 ? 4.391 -24.422 9.07 1 97.38 174 LYS A CA 1
ATOM 1303 C C . LYS A 1 174 ? 3.826 -24.156 10.461 1 97.38 174 LYS A C 1
ATOM 1305 O O . LYS A 1 174 ? 3.457 -23.016 10.781 1 97.38 174 LYS A O 1
ATOM 1310 N N . LEU A 1 175 ? 3.721 -25.188 11.227 1 97.12 175 LEU A N 1
ATOM 1311 C CA . LEU A 1 175 ? 3.271 -25.109 12.609 1 97.12 175 LEU A CA 1
ATOM 1312 C C . LEU A 1 175 ? 4.406 -25.438 13.57 1 97.12 175 LEU A C 1
ATOM 1314 O O . LEU A 1 175 ? 5.246 -26.297 13.281 1 97.12 175 LEU A O 1
ATOM 1318 N N . ASP A 1 176 ? 4.398 -24.75 14.672 1 95.75 176 ASP A N 1
ATOM 1319 C CA . ASP A 1 176 ? 5.395 -25.047 15.703 1 95.75 176 ASP A CA 1
ATOM 1320 C C . ASP A 1 176 ? 4.945 -26.219 16.562 1 95.75 176 ASP A C 1
ATOM 1322 O O . ASP A 1 176 ? 4.008 -26.938 16.219 1 95.75 176 ASP A O 1
ATOM 1326 N N . ALA A 1 177 ? 5.688 -26.438 17.703 1 93.19 177 ALA A N 1
ATOM 1327 C CA . ALA A 1 177 ? 5.438 -27.594 18.578 1 93.19 177 ALA A CA 1
ATOM 1328 C C . ALA A 1 177 ? 4.051 -27.5 19.203 1 93.19 177 ALA A C 1
ATOM 1330 O O . ALA A 1 177 ? 3.445 -28.531 19.531 1 93.19 177 ALA A O 1
ATOM 1331 N N . ASP A 1 178 ? 3.521 -26.328 19.281 1 90.44 178 ASP A N 1
ATOM 1332 C CA . ASP A 1 178 ? 2.201 -26.109 19.859 1 90.44 178 ASP A CA 1
ATOM 1333 C C . ASP A 1 178 ? 1.13 -26.031 18.781 1 90.44 178 ASP A C 1
ATOM 1335 O O . ASP A 1 178 ? -0.014 -25.656 19.062 1 90.44 178 ASP A O 1
ATOM 1339 N N . HIS A 1 179 ? 1.473 -26.312 17.516 1 93.5 179 HIS A N 1
ATOM 1340 C CA . HIS A 1 179 ? 0.609 -26.266 16.344 1 93.5 179 HIS A CA 1
ATOM 1341 C C . HIS A 1 179 ? 0.089 -24.844 16.109 1 93.5 179 HIS A C 1
ATOM 1343 O O . HIS A 1 179 ? -1.072 -24.656 15.734 1 93.5 179 HIS A O 1
ATOM 1349 N N . LYS A 1 180 ? 0.864 -23.906 16.5 1 94.38 180 LYS A N 1
ATOM 1350 C CA . LYS A 1 180 ? 0.649 -22.531 16.078 1 94.38 180 LYS A CA 1
ATOM 1351 C C . LYS A 1 180 ? 1.459 -22.203 14.828 1 94.38 180 LYS A C 1
ATOM 1353 O O . LYS A 1 180 ? 2.6 -22.641 14.688 1 94.38 180 LYS A O 1
ATOM 1358 N N . PRO A 1 181 ? 0.826 -21.516 13.914 1 96.81 181 PRO A N 1
ATOM 1359 C CA . PRO A 1 181 ? 1.604 -21.188 12.719 1 96.81 181 PRO A CA 1
ATOM 1360 C C . PRO A 1 181 ? 2.816 -20.312 13.023 1 96.81 181 PRO A C 1
ATOM 1362 O O . PRO A 1 181 ? 2.73 -19.406 13.852 1 96.81 181 PRO A O 1
ATOM 1365 N N . THR A 1 182 ? 3.91 -20.547 12.359 1 97.31 182 THR A N 1
ATOM 1366 C CA . THR A 1 182 ? 5.176 -19.875 12.641 1 97.31 182 THR A CA 1
ATOM 1367 C C . THR A 1 182 ? 5.18 -18.469 12.047 1 97.31 182 THR A C 1
ATOM 1369 O O . THR A 1 182 ? 4.508 -18.203 11.047 1 97.31 182 THR A O 1
ATOM 1372 N N . LYS A 1 183 ? 5.996 -17.625 12.602 1 95.94 183 LYS A N 1
ATOM 1373 C CA . LYS A 1 183 ? 6.062 -16.219 12.211 1 95.94 183 LYS A CA 1
ATOM 1374 C C . LYS A 1 183 ? 6.57 -16.078 10.781 1 95.94 183 LYS A C 1
ATOM 1376 O O . LYS A 1 183 ? 6.258 -15.102 10.102 1 95.94 183 LYS A O 1
ATOM 1381 N N . GLU A 1 184 ? 7.32 -17 10.273 1 95.75 184 GLU A N 1
ATOM 1382 C CA . GLU A 1 184 ? 7.883 -16.922 8.93 1 95.75 184 GLU A CA 1
ATOM 1383 C C . GLU A 1 184 ? 6.836 -17.25 7.875 1 95.75 184 GLU A C 1
ATOM 1385 O O . GLU A 1 184 ? 7.02 -16.953 6.695 1 95.75 184 GLU A O 1
ATOM 1390 N N . THR A 1 185 ? 5.695 -17.891 8.359 1 97.19 185 THR A N 1
ATOM 1391 C CA . THR A 1 185 ? 4.805 -18.422 7.332 1 97.19 185 THR A CA 1
ATOM 1392 C C . THR A 1 185 ? 3.379 -17.938 7.547 1 97.19 185 THR A C 1
ATOM 1394 O O . THR A 1 185 ? 2.496 -18.188 6.723 1 97.19 185 THR A O 1
ATOM 1397 N N . TRP A 1 186 ? 3.084 -17.219 8.633 1 97.06 186 TRP A N 1
ATOM 1398 C CA . TRP A 1 186 ? 1.758 -16.719 8.984 1 97.06 186 TRP A CA 1
ATOM 1399 C C . TRP A 1 186 ? 1.854 -15.531 9.93 1 97.06 186 TRP A C 1
ATOM 1401 O O . TRP A 1 186 ? 2.742 -15.484 10.789 1 97.06 186 TRP A O 1
ATOM 1411 N N . PRO A 1 187 ? 1.029 -14.477 9.758 1 97.12 187 PRO A N 1
ATOM 1412 C CA . PRO A 1 187 ? -0.166 -14.422 8.914 1 97.12 187 PRO A CA 1
ATOM 1413 C C . PRO A 1 187 ? 0.144 -13.984 7.484 1 97.12 187 PRO A C 1
ATOM 1415 O O . PRO A 1 187 ? 1.164 -13.336 7.238 1 97.12 187 PRO A O 1
ATOM 1418 N N . ASN A 1 188 ? -0.651 -14.43 6.582 1 95.94 188 ASN A N 1
ATOM 1419 C CA . ASN A 1 188 ? -0.644 -13.93 5.211 1 95.94 188 ASN A CA 1
ATOM 1420 C C . ASN A 1 188 ? -1.996 -14.125 4.535 1 95.94 188 ASN A C 1
ATOM 1422 O O . ASN A 1 188 ? -2.852 -14.852 5.047 1 95.94 188 ASN A O 1
ATOM 1426 N N . TYR A 1 189 ? -2.168 -13.391 3.48 1 94.12 189 TYR A N 1
ATOM 1427 C CA . TYR A 1 189 ? -3.371 -13.523 2.662 1 94.12 189 TYR A CA 1
ATOM 1428 C C . TYR A 1 189 ? -3.031 -14.047 1.273 1 94.12 189 TYR A C 1
ATOM 1430 O O . TYR A 1 189 ? -3.73 -13.75 0.302 1 94.12 189 TYR A O 1
ATOM 1438 N N . GLY A 1 190 ? -1.989 -14.75 1.192 1 96.62 190 GLY A N 1
ATOM 1439 C CA . GLY A 1 190 ? -1.539 -15.289 -0.081 1 96.62 190 GLY A CA 1
ATOM 1440 C C . GLY A 1 190 ? -2.559 -16.203 -0.736 1 96.62 190 GLY A C 1
ATOM 1441 O O . GLY A 1 190 ? -3.258 -16.953 -0.052 1 96.62 190 GLY A O 1
ATOM 1442 N N . ILE A 1 191 ? -2.555 -16.281 -2.02 1 97.75 191 ILE A N 1
ATOM 1443 C CA . ILE A 1 191 ? -3.609 -16.891 -2.818 1 97.75 191 ILE A CA 1
ATOM 1444 C C . ILE A 1 191 ? -3.379 -18.391 -2.91 1 97.75 191 ILE A C 1
ATOM 1446 O O . ILE A 1 191 ? -4.328 -19.172 -3.062 1 97.75 191 ILE A O 1
ATOM 1450 N N . GLY A 1 192 ? -2.127 -18.875 -2.838 1 98.19 192 GLY A N 1
ATOM 1451 C CA . GLY A 1 192 ? -1.799 -20.266 -3.094 1 98.19 192 GLY A CA 1
ATOM 1452 C C . GLY A 1 192 ? -1.152 -20.953 -1.907 1 98.19 192 GLY A C 1
ATOM 1453 O O . GLY A 1 192 ? -0.207 -21.719 -2.07 1 98.19 192 GLY A O 1
ATOM 1454 N N . ASN A 1 193 ? -1.567 -20.625 -0.688 1 98.31 193 ASN A N 1
ATOM 1455 C CA . ASN A 1 193 ? -1.017 -21.281 0.497 1 98.31 193 ASN A CA 1
ATOM 1456 C C . ASN A 1 193 ? -1.126 -22.797 0.406 1 98.31 193 ASN A C 1
ATOM 1458 O O . ASN A 1 193 ? -2.111 -23.328 -0.115 1 98.31 193 ASN A O 1
ATOM 1462 N N . VAL A 1 194 ? -0.12 -23.453 0.896 1 98.56 194 VAL A N 1
ATOM 1463 C CA . VAL A 1 194 ? -0.144 -24.891 1.123 1 98.56 194 VAL A CA 1
ATOM 1464 C C . VAL A 1 194 ? -0.285 -25.172 2.617 1 98.56 194 VAL A C 1
ATOM 1466 O O . VAL A 1 194 ? 0.602 -24.844 3.406 1 98.56 194 VAL A O 1
ATOM 1469 N N . TYR A 1 195 ? -1.378 -25.859 2.99 1 98.12 195 TYR A N 1
ATOM 1470 C CA . TYR A 1 195 ? -1.688 -26.094 4.398 1 98.12 195 TYR A CA 1
ATOM 1471 C C . TYR A 1 195 ? -1.18 -27.453 4.855 1 98.12 195 TYR A C 1
ATOM 1473 O O . TYR A 1 195 ? -1.034 -28.375 4.043 1 98.12 195 TYR A O 1
ATOM 1481 N N . PRO A 1 196 ? -0.976 -27.625 6.156 1 97.12 196 PRO A N 1
ATOM 1482 C CA . PRO A 1 196 ? -0.477 -28.906 6.688 1 97.12 196 PRO A CA 1
ATOM 1483 C C . PRO A 1 196 ? -1.411 -30.078 6.391 1 97.12 196 PRO A C 1
ATOM 1485 O O . PRO A 1 196 ? -0.964 -31.219 6.312 1 97.12 196 PRO A O 1
ATOM 1488 N N . ASP A 1 197 ? -2.684 -29.844 6.176 1 96.62 197 ASP A N 1
ATOM 1489 C CA . ASP A 1 197 ? -3.625 -30.922 5.914 1 96.62 197 ASP A CA 1
ATOM 1490 C C . ASP A 1 197 ? -3.666 -31.266 4.426 1 96.62 197 ASP A C 1
ATOM 1492 O O . ASP A 1 197 ? -4.465 -32.094 3.994 1 96.62 197 ASP A O 1
ATOM 1496 N N . GLY A 1 198 ? -2.932 -30.516 3.648 1 96.56 198 GLY A N 1
ATOM 1497 C CA . GLY A 1 198 ? -2.867 -30.766 2.217 1 96.56 198 GLY A CA 1
ATOM 1498 C C . GLY A 1 198 ? -3.717 -29.812 1.405 1 96.56 198 GLY A C 1
ATOM 1499 O O . GLY A 1 198 ? -3.639 -29.797 0.175 1 96.56 198 GLY A O 1
ATOM 1500 N N . GLY A 1 199 ? -4.535 -29.031 2.094 1 97.69 199 GLY A N 1
ATOM 1501 C CA . GLY A 1 199 ? -5.289 -28.016 1.377 1 97.69 199 GLY A CA 1
ATOM 1502 C C . GLY A 1 199 ? -4.406 -26.984 0.688 1 97.69 199 GLY A C 1
ATOM 1503 O O . GLY A 1 199 ? -3.332 -26.656 1.19 1 97.69 199 GLY A O 1
ATOM 1504 N N . ILE A 1 200 ? -4.898 -26.531 -0.513 1 98.38 200 ILE A N 1
ATOM 1505 C CA . ILE A 1 200 ? -4.145 -25.562 -1.299 1 98.38 200 ILE A CA 1
ATOM 1506 C C . ILE A 1 200 ? -5.062 -24.422 -1.718 1 98.38 200 ILE A C 1
ATOM 1508 O O . ILE A 1 200 ? -6.109 -24.641 -2.33 1 98.38 200 ILE A O 1
ATOM 1512 N N . GLY A 1 201 ? -4.609 -23.188 -1.327 1 97.69 201 GLY A N 1
ATOM 1513 C CA . GLY A 1 201 ? -5.359 -22.016 -1.769 1 97.69 201 GLY A CA 1
ATOM 1514 C C . GLY A 1 201 ? -5.551 -20.984 -0.678 1 97.69 201 GLY A C 1
ATOM 1515 O O . GLY A 1 201 ? -4.961 -21.094 0.399 1 97.69 201 GLY A O 1
ATOM 1516 N N . GLY A 1 202 ? -6.211 -19.922 -0.977 1 96.06 202 GLY A N 1
ATOM 1517 C CA . GLY A 1 202 ? -6.555 -18.812 -0.091 1 96.06 202 GLY A CA 1
ATOM 1518 C C . GLY A 1 202 ? -7.836 -18.109 -0.487 1 96.06 202 GLY A C 1
ATOM 1519 O O . GLY A 1 202 ? -7.793 -17.016 -1.05 1 96.06 202 GLY A O 1
ATOM 1520 N N . CYS A 1 203 ? -8.969 -18.703 -0.108 1 96.94 203 CYS A N 1
ATOM 1521 C CA . CYS A 1 203 ? -10.266 -18.156 -0.493 1 96.94 203 CYS A CA 1
ATOM 1522 C C . CYS A 1 203 ? -10.477 -16.781 0.122 1 96.94 203 CYS A C 1
ATOM 1524 O O . CYS A 1 203 ? -11.133 -15.922 -0.472 1 96.94 203 CYS A O 1
ATOM 1526 N N . LYS A 1 204 ? -9.867 -16.5 1.268 1 95.19 204 LYS A N 1
ATOM 1527 C CA . LYS A 1 204 ? -10.031 -15.258 2.01 1 95.19 204 LYS A CA 1
ATOM 1528 C C . LYS A 1 204 ? -9.281 -14.109 1.336 1 95.19 204 LYS A C 1
ATOM 1530 O O . LYS A 1 204 ? -9.461 -12.945 1.697 1 95.19 204 LYS A O 1
ATOM 1535 N N . SER A 1 205 ? -8.477 -14.414 0.322 1 96.31 205 SER A N 1
ATOM 1536 C CA . SER A 1 205 ? -7.758 -13.367 -0.393 1 96.31 205 SER A CA 1
ATOM 1537 C C . SER A 1 205 ? -8.719 -12.406 -1.09 1 96.31 205 SER A C 1
ATOM 1539 O O . SER A 1 205 ? -8.422 -11.219 -1.24 1 96.31 205 SER A O 1
ATOM 1541 N N . CYS A 1 206 ? -9.852 -12.922 -1.524 1 95.31 206 CYS A N 1
ATOM 1542 C CA . CYS A 1 206 ? -10.859 -12.117 -2.211 1 95.31 206 CYS A CA 1
ATOM 1543 C C . CYS A 1 206 ? -12.07 -11.891 -1.317 1 95.31 206 CYS A C 1
ATOM 1545 O O . CYS A 1 206 ? -12.68 -10.82 -1.352 1 95.31 206 CYS A O 1
ATOM 1547 N N . HIS A 1 207 ? -12.43 -13.016 -0.603 1 94.31 207 HIS A N 1
ATOM 1548 C CA . HIS A 1 207 ? -13.492 -12.945 0.395 1 94.31 207 HIS A CA 1
ATOM 1549 C C . HIS A 1 207 ? -12.922 -12.797 1.8 1 94.31 207 HIS A C 1
ATOM 1551 O O . HIS A 1 207 ? -12.766 -13.781 2.523 1 94.31 207 HIS A O 1
ATOM 1557 N N . SER A 1 208 ? -12.789 -11.602 2.148 1 93.56 208 SER A N 1
ATOM 1558 C CA . SER A 1 208 ? -11.898 -11.383 3.281 1 93.56 208 SER A CA 1
ATOM 1559 C C . SER A 1 208 ? -12.594 -11.711 4.602 1 93.56 208 SER A C 1
ATOM 1561 O O . SER A 1 208 ? -13.781 -11.445 4.762 1 93.56 208 SER A O 1
ATOM 1563 N N . SER A 1 209 ? -11.781 -12.25 5.477 1 87.94 209 SER A N 1
ATOM 1564 C CA . SER A 1 209 ? -12.016 -12.477 6.898 1 87.94 209 SER A CA 1
ATOM 1565 C C . SER A 1 209 ? -13.273 -13.32 7.121 1 87.94 209 SER A C 1
ATOM 1567 O O . SER A 1 209 ? -13.398 -14.414 6.566 1 87.94 209 SER A O 1
ATOM 1569 N N . HIS A 1 210 ? -14.273 -12.875 7.883 1 94.56 210 HIS A N 1
ATOM 1570 C CA . HIS A 1 210 ? -15.359 -13.758 8.297 1 94.56 210 HIS A CA 1
ATOM 1571 C C . HIS A 1 210 ? -16.688 -13.305 7.707 1 94.56 210 HIS A C 1
ATOM 1573 O O . HIS A 1 210 ? -17.734 -13.891 7.996 1 94.56 210 HIS A O 1
ATOM 1579 N N . THR A 1 211 ? -16.594 -12.305 6.777 1 94.69 211 THR A N 1
ATOM 1580 C CA . THR A 1 211 ? -17.828 -11.922 6.102 1 94.69 211 THR A CA 1
ATOM 1581 C C . THR A 1 211 ? -18.031 -12.766 4.848 1 94.69 211 THR A C 1
ATOM 1583 O O . THR A 1 211 ? -19.172 -13.062 4.484 1 94.69 211 THR A O 1
ATOM 1586 N N . PHE A 1 212 ? -16.953 -13.102 4.172 1 95.25 212 PHE A N 1
ATOM 1587 C CA . PHE A 1 212 ? -16.953 -13.852 2.922 1 95.25 212 PHE A CA 1
ATOM 1588 C C . PHE A 1 212 ? -17.984 -13.266 1.952 1 95.25 212 PHE A C 1
ATOM 1590 O O . PHE A 1 212 ? -18.75 -14.008 1.336 1 95.25 212 PHE A O 1
ATOM 1597 N N . ASN A 1 213 ? -18.016 -11.945 1.93 1 94.56 213 ASN A N 1
ATOM 1598 C CA . ASN A 1 213 ? -19 -11.195 1.156 1 94.56 213 ASN A CA 1
ATOM 1599 C C . ASN A 1 213 ? -18.688 -11.234 -0.337 1 94.56 213 ASN A C 1
ATOM 1601 O O . ASN A 1 213 ? -17.641 -10.75 -0.77 1 94.56 213 ASN A O 1
ATOM 1605 N N . ILE A 1 214 ? -19.578 -11.766 -1.141 1 95.5 214 ILE A N 1
ATOM 1606 C CA . ILE A 1 214 ? -19.375 -11.883 -2.582 1 95.5 214 ILE A CA 1
ATOM 1607 C C . ILE A 1 214 ? -19.266 -10.492 -3.201 1 95.5 214 ILE A C 1
ATOM 1609 O O . ILE A 1 214 ? -18.562 -10.297 -4.199 1 95.5 214 ILE A O 1
ATOM 1613 N N . ALA A 1 215 ? -19.953 -9.492 -2.604 1 96.12 215 ALA A N 1
ATOM 1614 C CA . ALA A 1 215 ? -19.875 -8.125 -3.1 1 96.12 215 ALA A CA 1
ATOM 1615 C C . ALA A 1 215 ? -18.438 -7.609 -3.08 1 96.12 215 ALA A C 1
ATOM 1617 O O . ALA A 1 215 ? -18.016 -6.906 -4 1 96.12 215 ALA A O 1
ATOM 1618 N N . GLU A 1 216 ? -17.719 -7.984 -2.059 1 96.5 216 GLU A N 1
ATOM 1619 C CA . GLU A 1 216 ? -16.312 -7.598 -1.969 1 96.5 216 GLU A CA 1
ATOM 1620 C C . GLU A 1 216 ? -15.492 -8.211 -3.104 1 96.5 216 GLU A C 1
ATOM 1622 O O . GLU A 1 216 ? -14.711 -7.52 -3.76 1 96.5 216 GLU A O 1
ATOM 1627 N N . ALA A 1 217 ? -15.711 -9.453 -3.359 1 97.06 217 ALA A N 1
ATOM 1628 C CA . ALA A 1 217 ? -14.93 -10.211 -4.336 1 97.06 217 ALA A CA 1
ATOM 1629 C C . ALA A 1 217 ? -15.195 -9.719 -5.754 1 97.06 217 ALA A C 1
ATOM 1631 O O . ALA A 1 217 ? -14.375 -9.922 -6.656 1 97.06 217 ALA A O 1
ATOM 1632 N N . ARG A 1 218 ? -16.344 -9.086 -5.961 1 97.62 218 ARG A N 1
ATOM 1633 C CA . ARG A 1 218 ? -16.75 -8.641 -7.293 1 97.62 218 ARG A CA 1
ATOM 1634 C C . ARG A 1 218 ? -16.172 -7.262 -7.598 1 97.62 218 ARG A C 1
ATOM 1636 O O . ARG A 1 218 ? -16.188 -6.816 -8.75 1 97.62 218 ARG A O 1
ATOM 1643 N N . LYS A 1 219 ? -15.633 -6.578 -6.602 1 97.62 219 LYS A N 1
ATOM 1644 C CA . LYS A 1 219 ? -15.062 -5.25 -6.797 1 97.62 219 LYS A CA 1
ATOM 1645 C C . LYS A 1 219 ? -13.57 -5.328 -7.125 1 97.62 219 LYS A C 1
ATOM 1647 O O . LYS A 1 219 ? -12.859 -6.191 -6.605 1 97.62 219 LYS A O 1
ATOM 1652 N N . PRO A 1 220 ? -13.008 -4.324 -7.953 1 97.69 220 PRO A N 1
ATOM 1653 C CA . PRO A 1 220 ? -11.602 -4.352 -8.359 1 97.69 220 PRO A CA 1
ATOM 1654 C C . PRO A 1 220 ? -10.641 -4.363 -7.172 1 97.69 220 PRO A C 1
ATOM 1656 O O . PRO A 1 220 ? -9.547 -4.926 -7.262 1 97.69 220 PRO A O 1
ATOM 1659 N N . ALA A 1 221 ? -11.133 -3.908 -6.055 1 96.25 221 ALA A N 1
ATOM 1660 C CA . ALA A 1 221 ? -10.289 -3.822 -4.867 1 96.25 221 ALA A CA 1
ATOM 1661 C C . ALA A 1 221 ? -9.875 -5.211 -4.387 1 96.25 221 ALA A C 1
ATOM 1663 O O . ALA A 1 221 ? -8.781 -5.383 -3.838 1 96.25 221 ALA A O 1
ATOM 1664 N N . ALA A 1 222 ? -10.641 -6.195 -4.652 1 95.75 222 ALA A N 1
ATOM 1665 C CA . ALA A 1 222 ? -10.344 -7.559 -4.227 1 95.75 222 ALA A CA 1
ATOM 1666 C C . ALA A 1 222 ? -9.125 -8.109 -4.961 1 95.75 222 ALA A C 1
ATOM 1668 O O . ALA A 1 222 ? -8.398 -8.945 -4.422 1 95.75 222 ALA A O 1
ATOM 1669 N N . CYS A 1 223 ? -8.906 -7.609 -6.098 1 97.06 223 CYS A N 1
ATOM 1670 C CA . CYS A 1 223 ? -7.797 -8.062 -6.926 1 97.06 223 CYS A CA 1
ATOM 1671 C C . CYS A 1 223 ? -6.59 -7.152 -6.77 1 97.06 223 CYS A C 1
ATOM 1673 O O . CYS A 1 223 ? -5.445 -7.609 -6.832 1 97.06 223 CYS A O 1
ATOM 1675 N N . ALA A 1 224 ? -6.844 -5.965 -6.441 1 96.06 224 ALA A N 1
ATOM 1676 C CA . ALA A 1 224 ? -5.883 -4.867 -6.547 1 96.06 224 ALA A CA 1
ATOM 1677 C C . ALA A 1 224 ? -4.828 -4.957 -5.445 1 96.06 224 ALA A C 1
ATOM 1679 O O . ALA A 1 224 ? -3.746 -4.379 -5.57 1 96.06 224 ALA A O 1
ATOM 1680 N N . SER A 1 225 ? -5.082 -5.66 -4.402 1 93.62 225 SER A N 1
ATOM 1681 C CA . SER A 1 225 ? -4.102 -5.762 -3.324 1 93.62 225 SER A CA 1
ATOM 1682 C C . SER A 1 225 ? -2.91 -6.613 -3.742 1 93.62 225 SER A C 1
ATOM 1684 O O . SER A 1 225 ? -1.85 -6.559 -3.113 1 93.62 225 SER A O 1
ATOM 1686 N N . CYS A 1 226 ? -3.023 -7.363 -4.824 1 95.88 226 CYS A N 1
ATOM 1687 C CA . CYS A 1 226 ? -1.932 -8.195 -5.316 1 95.88 226 CYS A CA 1
ATOM 1688 C C . CYS A 1 226 ? -1.588 -7.844 -6.762 1 95.88 226 CYS A C 1
ATOM 1690 O O . CYS A 1 226 ? -0.418 -7.867 -7.148 1 95.88 226 CYS A O 1
ATOM 1692 N N . HIS A 1 227 ? -2.578 -7.555 -7.555 1 96.94 227 HIS A N 1
ATOM 1693 C CA . HIS A 1 227 ? -2.395 -7.277 -8.977 1 96.94 227 HIS A CA 1
ATOM 1694 C C . HIS A 1 227 ? -2.146 -5.793 -9.219 1 96.94 227 HIS A C 1
ATOM 1696 O O . HIS A 1 227 ? -3 -5.102 -9.781 1 96.94 227 HIS A O 1
ATOM 1702 N N . LEU A 1 228 ? -0.927 -5.391 -8.883 1 96.44 228 LEU A N 1
ATOM 1703 C CA . LEU A 1 228 ? -0.453 -4.012 -8.961 1 96.44 228 LEU A CA 1
ATOM 1704 C C . LEU A 1 228 ? 1.062 -3.969 -9.125 1 96.44 228 LEU A C 1
ATOM 1706 O O . LEU A 1 228 ? 1.735 -4.992 -9 1 96.44 228 LEU A O 1
ATOM 1710 N N . GLY A 1 229 ? 1.562 -2.752 -9.383 1 92.38 229 GLY A N 1
ATOM 1711 C CA . GLY A 1 229 ? 3 -2.549 -9.305 1 92.38 229 GLY A CA 1
ATOM 1712 C C . GLY A 1 229 ? 3.703 -2.723 -10.633 1 92.38 229 GLY A C 1
ATOM 1713 O O . GLY A 1 229 ? 3.061 -2.723 -11.688 1 92.38 229 GLY A O 1
ATOM 1714 N N . PRO A 1 230 ? 4.961 -2.869 -10.562 1 91.25 230 PRO A N 1
ATOM 1715 C CA . PRO A 1 230 ? 5.75 -2.754 -11.797 1 91.25 230 PRO A CA 1
ATOM 1716 C C . PRO A 1 230 ? 5.637 -3.99 -12.68 1 91.25 230 PRO A C 1
ATOM 1718 O O . PRO A 1 230 ? 5.832 -3.9 -13.898 1 91.25 230 PRO A O 1
ATOM 1721 N N . ASP A 1 231 ? 5.254 -5.121 -12.141 1 89.06 231 ASP A N 1
ATOM 1722 C CA . ASP A 1 231 ? 5.344 -6.355 -12.906 1 89.06 231 ASP A CA 1
ATOM 1723 C C . ASP A 1 231 ? 3.961 -6.828 -13.352 1 89.06 231 ASP A C 1
ATOM 1725 O O . ASP A 1 231 ? 3.84 -7.625 -14.281 1 89.06 231 ASP A O 1
ATOM 1729 N N . HIS A 1 232 ? 2.955 -6.406 -12.727 1 92.19 232 HIS A N 1
ATOM 1730 C CA . HIS A 1 232 ? 1.594 -6.727 -13.141 1 92.19 232 HIS A CA 1
ATOM 1731 C C . HIS A 1 232 ? 0.61 -5.656 -12.68 1 92.19 232 HIS A C 1
ATOM 1733 O O . HIS A 1 232 ? -0.281 -5.93 -11.875 1 92.19 232 HIS A O 1
ATOM 1739 N N . PRO A 1 233 ? 0.756 -4.473 -13.328 1 95.44 233 PRO A N 1
ATOM 1740 C CA . PRO A 1 233 ? -0.025 -3.307 -12.914 1 95.44 233 PRO A CA 1
ATOM 1741 C C . PRO A 1 233 ? -1.486 -3.391 -13.344 1 95.44 233 PRO A C 1
ATOM 1743 O O . PRO A 1 233 ? -1.994 -2.475 -14 1 95.44 233 PRO A O 1
ATOM 1746 N N . ASP A 1 234 ? -2.158 -4.391 -12.898 1 98 234 ASP A N 1
ATOM 1747 C CA . ASP A 1 234 ? -3.506 -4.641 -13.406 1 98 234 ASP A CA 1
ATOM 1748 C C . ASP A 1 234 ? -4.492 -3.602 -12.875 1 98 234 ASP A C 1
ATOM 1750 O O . ASP A 1 234 ? -5.387 -3.166 -13.609 1 98 234 ASP A O 1
ATOM 1754 N N . ILE A 1 235 ? -4.398 -3.195 -11.617 1 98.25 235 ILE A N 1
ATOM 1755 C CA . ILE A 1 235 ? -5.309 -2.168 -11.125 1 98.25 235 ILE A CA 1
ATOM 1756 C C . ILE A 1 235 ? -5.008 -0.838 -11.812 1 98.25 235 ILE A C 1
ATOM 1758 O O . ILE A 1 235 ? -5.918 -0.059 -12.094 1 98.25 235 ILE A O 1
ATOM 1762 N N . GLU A 1 236 ? -3.75 -0.533 -12.031 1 97.81 236 GLU A N 1
ATOM 1763 C CA . GLU A 1 236 ? -3.383 0.677 -12.766 1 97.81 236 GLU A CA 1
ATOM 1764 C C . GLU A 1 236 ? -3.928 0.647 -14.188 1 97.81 236 GLU A C 1
ATOM 1766 O O . GLU A 1 236 ? -4.441 1.652 -14.688 1 97.81 236 GLU A O 1
ATOM 1771 N N . ILE A 1 237 ? -3.842 -0.474 -14.82 1 98.38 237 ILE A N 1
ATOM 1772 C CA . ILE A 1 237 ? -4.359 -0.655 -16.172 1 98.38 237 ILE A CA 1
ATOM 1773 C C . ILE A 1 237 ? -5.875 -0.475 -16.172 1 98.38 237 ILE A C 1
ATOM 1775 O O . ILE A 1 237 ? -6.426 0.201 -17.047 1 98.38 237 ILE A O 1
ATOM 1779 N N . PHE A 1 238 ? -6.52 -1.035 -15.203 1 98.5 238 PHE A N 1
ATOM 1780 C CA . PHE A 1 238 ? -7.965 -0.884 -15.086 1 98.5 238 PHE A CA 1
ATOM 1781 C C . PHE A 1 238 ? -8.344 0.585 -14.953 1 98.5 238 PHE A C 1
ATOM 1783 O O . PHE A 1 238 ? -9.234 1.067 -15.664 1 98.5 238 PHE A O 1
ATOM 1790 N N . ASN A 1 239 ? -7.625 1.281 -14.102 1 97.31 239 ASN A N 1
ATOM 1791 C CA . ASN A 1 239 ? -7.902 2.695 -13.883 1 97.31 239 ASN A CA 1
ATOM 1792 C C . ASN A 1 239 ? -7.625 3.527 -15.133 1 97.31 239 ASN A C 1
ATOM 1794 O O . ASN A 1 239 ? -8.227 4.586 -15.328 1 97.31 239 ASN A O 1
ATOM 1798 N N . ASN A 1 240 ? -6.789 3.033 -15.961 1 97.12 240 ASN A N 1
ATOM 1799 C CA . ASN A 1 240 ? -6.422 3.689 -17.203 1 97.12 240 ASN A CA 1
ATOM 1800 C C . ASN A 1 240 ? -7.391 3.342 -18.328 1 97.12 240 ASN A C 1
ATOM 1802 O O . ASN A 1 240 ? -7.312 3.904 -19.422 1 97.12 240 ASN A O 1
ATOM 1806 N N . SER A 1 241 ? -8.289 2.475 -18.094 1 97.62 241 SER A N 1
ATOM 1807 C CA . SER A 1 241 ? -9.242 2.029 -19.109 1 97.62 241 SER A CA 1
ATOM 1808 C C . SER A 1 241 ? -10.57 2.771 -18.984 1 97.62 241 SER A C 1
ATOM 1810 O O . SER A 1 241 ? -10.852 3.385 -17.953 1 97.62 241 SER A O 1
ATOM 1812 N N . MET A 1 242 ? -11.359 2.699 -20.016 1 95.19 242 MET A N 1
ATOM 1813 C CA . MET A 1 242 ? -12.703 3.273 -19.969 1 95.19 242 MET A CA 1
ATOM 1814 C C . MET A 1 242 ? -13.586 2.525 -18.984 1 95.19 242 MET A C 1
ATOM 1816 O O . MET A 1 242 ? -14.453 3.123 -18.344 1 95.19 242 MET A O 1
ATOM 1820 N N . HIS A 1 243 ? -13.375 1.218 -18.891 1 97.56 243 HIS A N 1
ATOM 1821 C CA . HIS A 1 243 ? -14.125 0.44 -17.906 1 97.56 243 HIS A CA 1
ATOM 1822 C C . HIS A 1 243 ? -13.844 0.926 -16.5 1 97.56 243 HIS A C 1
ATOM 1824 O O . HIS A 1 243 ? -14.773 1.129 -15.711 1 97.56 243 HIS A O 1
ATOM 1830 N N . GLY A 1 244 ? -12.57 1.145 -16.203 1 98 244 GLY A N 1
ATOM 1831 C CA . GLY A 1 244 ? -12.211 1.707 -14.906 1 98 244 GLY A CA 1
ATOM 1832 C C . GLY A 1 244 ? -12.742 3.109 -14.695 1 98 244 GLY A C 1
ATOM 1833 O O . GLY A 1 244 ? -13.141 3.469 -13.586 1 98 244 GLY A O 1
ATOM 1834 N N . HIS A 1 245 ? -12.812 3.877 -15.766 1 95.62 245 HIS A N 1
ATOM 1835 C CA . HIS A 1 245 ? -13.359 5.227 -15.727 1 95.62 245 HIS A CA 1
ATOM 1836 C C . HIS A 1 245 ? -14.805 5.223 -15.242 1 95.62 245 HIS A C 1
ATOM 1838 O O . HIS A 1 245 ? -15.164 5.965 -14.328 1 95.62 245 HIS A O 1
ATOM 1844 N N . ILE A 1 246 ? -15.57 4.398 -15.789 1 96.31 246 ILE A N 1
ATOM 1845 C CA . ILE A 1 246 ? -16.984 4.316 -15.453 1 96.31 246 ILE A CA 1
ATOM 1846 C C . ILE A 1 246 ? -17.156 3.811 -14.023 1 96.31 246 ILE A C 1
ATOM 1848 O O . ILE A 1 246 ? -17.922 4.379 -13.242 1 96.31 246 ILE A O 1
ATOM 1852 N N . PHE A 1 247 ? -16.438 2.828 -13.703 1 97.75 247 PHE A N 1
ATOM 1853 C CA . PHE A 1 247 ? -16.5 2.283 -12.352 1 97.75 247 PHE A CA 1
ATOM 1854 C C . PHE A 1 247 ? -16.156 3.35 -11.32 1 97.75 247 PHE A C 1
ATOM 1856 O O . PHE A 1 247 ? -16.875 3.504 -10.32 1 97.75 247 PHE A O 1
ATOM 1863 N N . ASN A 1 248 ? -15.094 4.027 -11.547 1 96.31 248 ASN A N 1
ATOM 1864 C CA . ASN A 1 248 ? -14.625 5.023 -10.586 1 96.31 248 ASN A CA 1
ATOM 1865 C C . ASN A 1 248 ? -15.617 6.176 -10.453 1 96.31 248 ASN A C 1
ATOM 1867 O O . ASN A 1 248 ? -15.703 6.809 -9.398 1 96.31 248 ASN A O 1
ATOM 1871 N N . ALA A 1 249 ? -16.406 6.348 -11.477 1 93.94 249 ALA A N 1
ATOM 1872 C CA . ALA A 1 249 ? -17.375 7.453 -11.477 1 93.94 249 ALA A CA 1
ATOM 1873 C C . ALA A 1 249 ? -18.656 7.062 -10.75 1 93.94 249 ALA A C 1
ATOM 1875 O O . ALA A 1 249 ? -19.312 7.906 -10.133 1 93.94 249 ALA A O 1
ATOM 1876 N N . GLU A 1 250 ? -19 5.746 -10.789 1 94.19 250 GLU A N 1
ATOM 1877 C CA . GLU A 1 250 ? -20.344 5.477 -10.305 1 94.19 250 GLU A CA 1
ATOM 1878 C C . GLU A 1 250 ? -20.453 4.066 -9.734 1 94.19 250 GLU A C 1
ATOM 1880 O O . GLU A 1 250 ? -21.547 3.619 -9.375 1 94.19 250 GLU A O 1
ATOM 1885 N N . GLY A 1 251 ? -19.375 3.287 -9.625 1 94.69 251 GLY A N 1
ATOM 1886 C CA . GLY A 1 251 ? -19.406 1.887 -9.234 1 94.69 251 GLY A CA 1
ATOM 1887 C C . GLY A 1 251 ? -20.031 1.661 -7.867 1 94.69 251 GLY A C 1
ATOM 1888 O O . GLY A 1 251 ? -20.594 0.594 -7.602 1 94.69 251 GLY A O 1
ATOM 1889 N N . ASN A 1 252 ? -19.953 2.662 -6.945 1 92.5 252 ASN A N 1
ATOM 1890 C CA . ASN A 1 252 ? -20.5 2.527 -5.594 1 92.5 252 ASN A CA 1
ATOM 1891 C C . ASN A 1 252 ? -22.016 2.428 -5.602 1 92.5 252 ASN A C 1
ATOM 1893 O O . ASN A 1 252 ? -22.625 2.049 -4.598 1 92.5 252 ASN A O 1
ATOM 1897 N N . THR A 1 253 ? -22.688 2.746 -6.758 1 93.62 253 THR A N 1
ATOM 1898 C CA . THR A 1 253 ? -24.141 2.719 -6.848 1 93.62 253 THR A CA 1
ATOM 1899 C C . THR A 1 253 ? -24.625 1.401 -7.453 1 93.62 253 THR A C 1
ATOM 1901 O O . THR A 1 253 ? -25.828 1.163 -7.555 1 93.62 253 THR A O 1
ATOM 1904 N N . TRP A 1 254 ? -23.672 0.511 -7.855 1 96.06 254 TRP A N 1
ATOM 1905 C CA . TRP A 1 254 ? -24.047 -0.725 -8.539 1 96.06 254 TRP A CA 1
ATOM 1906 C C . TRP A 1 254 ? -24.484 -1.788 -7.539 1 96.06 254 TRP A C 1
ATOM 1908 O O . TRP A 1 254 ? -24.281 -1.631 -6.328 1 96.06 254 TRP A O 1
ATOM 1918 N N . LYS A 1 255 ? -25.203 -2.752 -8.031 1 95.25 255 LYS A N 1
ATOM 1919 C CA . LYS A 1 255 ? -25.594 -3.902 -7.223 1 95.25 255 LYS A CA 1
ATOM 1920 C C . LYS A 1 255 ? -24.547 -5.008 -7.289 1 95.25 255 LYS A C 1
ATOM 1922 O O . LYS A 1 255 ? -24.172 -5.449 -8.375 1 95.25 255 LYS A O 1
ATOM 1927 N N . TYR A 1 256 ? -24.141 -5.508 -6.109 1 96.62 256 TYR A N 1
ATOM 1928 C CA . TYR A 1 256 ? -23.016 -6.438 -6.102 1 96.62 256 TYR A CA 1
ATOM 1929 C C . TYR A 1 256 ? -23.406 -7.758 -5.449 1 96.62 256 TYR A C 1
ATOM 1931 O O . TYR A 1 256 ? -22.641 -8.719 -5.473 1 96.62 256 TYR A O 1
ATOM 1939 N N . ASP A 1 257 ? -24.562 -7.855 -4.871 1 93.06 257 ASP A N 1
ATOM 1940 C CA . ASP A 1 257 ? -24.891 -9.016 -4.039 1 93.06 257 ASP A CA 1
ATOM 1941 C C . ASP A 1 257 ? -25.859 -9.945 -4.75 1 93.06 257 ASP A C 1
ATOM 1943 O O . ASP A 1 257 ? -26.531 -10.766 -4.109 1 93.06 257 ASP A O 1
ATOM 1947 N N . SER A 1 258 ? -25.984 -9.773 -6.09 1 92.81 258 SER A N 1
ATOM 1948 C CA . SER A 1 258 ? -26.812 -10.703 -6.855 1 92.81 258 SER A CA 1
ATOM 1949 C C . SER A 1 258 ? -26.281 -12.133 -6.746 1 92.81 258 SER A C 1
ATOM 1951 O O . SER A 1 258 ? -25.078 -12.336 -6.543 1 92.81 258 SER A O 1
ATOM 1953 N N . ALA A 1 259 ? -27.188 -13.047 -6.875 1 91 259 ALA A N 1
ATOM 1954 C CA . ALA A 1 259 ? -26.781 -14.453 -6.82 1 91 259 ALA A CA 1
ATOM 1955 C C . ALA A 1 259 ? -25.828 -14.797 -7.965 1 91 259 ALA A C 1
ATOM 1957 O O . ALA A 1 259 ? -25.844 -14.141 -9.008 1 91 259 ALA A O 1
ATOM 1958 N N . PRO A 1 260 ? -25.016 -15.867 -7.715 1 91.81 260 PRO A N 1
ATOM 1959 C CA . PRO A 1 260 ? -24.125 -16.297 -8.805 1 91.81 260 PRO A CA 1
ATOM 1960 C C . PRO A 1 260 ? -24.891 -16.594 -10.094 1 91.81 260 PRO A C 1
ATOM 1962 O O . PRO A 1 260 ? -26 -17.125 -10.055 1 91.81 260 PRO A O 1
ATOM 1965 N N . ASP A 1 261 ? -24.297 -16.219 -11.18 1 92.44 261 ASP A N 1
ATOM 1966 C CA . ASP A 1 261 ? -24.812 -16.438 -12.531 1 92.44 261 ASP A CA 1
ATOM 1967 C C . ASP A 1 261 ? -26.016 -15.531 -12.812 1 92.44 261 ASP A C 1
ATOM 1969 O O . ASP A 1 261 ? -26.672 -15.656 -13.844 1 92.44 261 ASP A O 1
ATOM 1973 N N . THR A 1 262 ? -26.344 -14.664 -11.812 1 91.62 262 THR A N 1
ATOM 1974 C CA . THR A 1 262 ? -27.406 -13.695 -12.055 1 91.62 262 THR A CA 1
ATOM 1975 C C . THR A 1 262 ? -26.859 -12.273 -12.023 1 91.62 262 THR A C 1
ATOM 1977 O O . THR A 1 262 ? -27.562 -11.32 -12.344 1 91.62 262 THR A O 1
ATOM 1980 N N . TRP A 1 263 ? -25.641 -12.125 -11.547 1 94.75 263 TRP A N 1
ATOM 1981 C CA . TRP A 1 263 ? -25 -10.812 -11.57 1 94.75 263 TRP A CA 1
ATOM 1982 C C . TRP A 1 263 ? -24.641 -10.414 -12.992 1 94.75 263 TRP A C 1
ATOM 1984 O O . TRP A 1 263 ? -23.688 -10.945 -13.578 1 94.75 263 TRP A O 1
ATOM 1994 N N . ASP A 1 264 ? -25.453 -9.531 -13.492 1 93.81 264 ASP A N 1
ATOM 1995 C CA . ASP A 1 264 ? -25.375 -9.133 -14.891 1 93.81 264 ASP A CA 1
ATOM 1996 C C . ASP A 1 264 ? -25.906 -7.715 -15.094 1 93.81 264 ASP A C 1
ATOM 1998 O O . ASP A 1 264 ? -26.312 -7.059 -14.133 1 93.81 264 ASP A O 1
ATOM 2002 N N . VAL A 1 265 ? -25.719 -7.242 -16.375 1 91.12 265 VAL A N 1
ATOM 2003 C CA . VAL A 1 265 ? -26.391 -5.977 -16.672 1 91.12 265 VAL A CA 1
ATOM 2004 C C . VAL A 1 265 ? -27.875 -6.098 -16.391 1 91.12 265 VAL A C 1
ATOM 2006 O O . VAL A 1 265 ? -28.516 -7.094 -16.75 1 91.12 265 VAL A O 1
ATOM 2009 N N . PRO A 1 266 ? -28.5 -5.148 -15.688 1 92.75 266 PRO A N 1
ATOM 2010 C CA . PRO A 1 266 ? -27.953 -3.82 -15.406 1 92.75 266 PRO A CA 1
ATOM 2011 C C . PRO A 1 266 ? -27.406 -3.688 -13.992 1 92.75 266 PRO A C 1
ATOM 2013 O O . PRO A 1 266 ? -27.375 -2.586 -13.438 1 92.75 266 PRO A O 1
ATOM 2016 N N . ASP A 1 267 ? -27.078 -4.855 -13.375 1 95.5 267 ASP A N 1
ATOM 2017 C CA . ASP A 1 267 ? -26.516 -4.77 -12.031 1 95.5 267 ASP A CA 1
ATOM 2018 C C . ASP A 1 267 ? -25.25 -3.904 -12.023 1 95.5 267 ASP A C 1
ATOM 2020 O O . ASP A 1 267 ? -24.906 -3.326 -10.992 1 95.5 267 ASP A O 1
ATOM 2024 N N . PHE A 1 268 ? -24.578 -3.895 -13.102 1 96.69 268 PHE A N 1
ATOM 2025 C CA . PHE A 1 268 ? -23.422 -3.031 -13.32 1 96.69 268 PHE A CA 1
ATOM 2026 C C . PHE A 1 268 ? -23.438 -2.445 -14.727 1 96.69 268 PHE A C 1
ATOM 2028 O O . PHE A 1 268 ? -24.078 -2.994 -15.625 1 96.69 268 PHE A O 1
ATOM 2035 N N . ARG A 1 269 ? -22.703 -1.338 -14.922 1 95.56 269 ARG A N 1
ATOM 2036 C CA . ARG A 1 269 ? -22.703 -0.648 -16.203 1 95.56 269 ARG A CA 1
ATOM 2037 C C . ARG A 1 269 ? -21.406 -0.922 -16.969 1 95.56 269 ARG A C 1
ATOM 2039 O O . ARG A 1 269 ? -21.344 -0.717 -18.188 1 95.56 269 ARG A O 1
ATOM 2046 N N . ALA A 1 270 ? -20.375 -1.313 -16.281 1 97.12 270 ALA A N 1
ATOM 2047 C CA . ALA A 1 270 ? -19.078 -1.668 -16.844 1 97.12 270 ALA A CA 1
ATOM 2048 C C . ALA A 1 270 ? -18.453 -2.85 -16.094 1 97.12 270 ALA A C 1
ATOM 2050 O O . ALA A 1 270 ? -18.734 -3.049 -14.906 1 97.12 270 ALA A O 1
ATOM 2051 N N . PRO A 1 271 ? -17.688 -3.66 -16.828 1 97.62 271 PRO A N 1
ATOM 2052 C CA . PRO A 1 271 ? -17.125 -4.824 -16.156 1 97.62 271 PRO A CA 1
ATOM 2053 C C . PRO A 1 271 ? -16.062 -4.445 -15.117 1 97.62 271 PRO A C 1
ATOM 2055 O O . PRO A 1 271 ? -15.344 -3.459 -15.297 1 97.62 271 PRO A O 1
ATOM 2058 N N . THR A 1 272 ? -16.062 -5.211 -14.008 1 98 272 THR A N 1
ATOM 2059 C CA . THR A 1 272 ? -14.906 -5.27 -13.117 1 98 272 THR A CA 1
ATOM 2060 C C . THR A 1 272 ? -13.984 -6.422 -13.492 1 98 272 THR A C 1
ATOM 2062 O O . THR A 1 272 ? -14.234 -7.125 -14.477 1 98 272 THR A O 1
ATOM 2065 N N . CYS A 1 273 ? -12.898 -6.598 -12.719 1 98.12 273 CYS A N 1
ATOM 2066 C CA . CYS A 1 273 ? -12.008 -7.73 -12.953 1 98.12 273 CYS A CA 1
ATOM 2067 C C . CYS A 1 273 ? -12.773 -9.047 -12.883 1 98.12 273 CYS A C 1
ATOM 2069 O O . CYS A 1 273 ? -12.633 -9.898 -13.766 1 98.12 273 CYS A O 1
ATOM 2071 N N . ALA A 1 274 ? -13.625 -9.195 -11.875 1 97.75 274 ALA A N 1
ATOM 2072 C CA . ALA A 1 274 ? -14.359 -10.438 -11.633 1 97.75 274 ALA A CA 1
ATOM 2073 C C . ALA A 1 274 ? -15.352 -10.711 -12.758 1 97.75 274 ALA A C 1
ATOM 2075 O O . ALA A 1 274 ? -15.625 -11.867 -13.078 1 97.75 274 ALA A O 1
ATOM 2076 N N . THR A 1 275 ? -15.867 -9.641 -13.398 1 97.38 275 THR A N 1
ATOM 2077 C CA . THR A 1 275 ? -16.828 -9.805 -14.484 1 97.38 275 THR A CA 1
ATOM 2078 C C . THR A 1 275 ? -16.219 -10.617 -15.625 1 97.38 275 THR A C 1
ATOM 2080 O O . THR A 1 275 ? -16.797 -11.617 -16.062 1 97.38 275 THR A O 1
ATOM 2083 N N . CYS A 1 276 ? -15.062 -10.297 -16.031 1 97.5 276 CYS A N 1
ATOM 2084 C CA . CYS A 1 276 ? -14.43 -10.93 -17.188 1 97.5 276 CYS A CA 1
ATOM 2085 C C . CYS A 1 276 ? -13.727 -12.219 -16.781 1 97.5 276 CYS A C 1
ATOM 2087 O O . CYS A 1 276 ? -13.766 -13.203 -17.531 1 97.5 276 CYS A O 1
ATOM 2089 N N . HIS A 1 277 ? -13.227 -12.273 -15.586 1 97.25 277 HIS A N 1
ATOM 2090 C CA . HIS A 1 277 ? -12.305 -13.359 -15.273 1 97.25 277 HIS A CA 1
ATOM 2091 C C . HIS A 1 277 ? -13.016 -14.484 -14.523 1 97.25 277 HIS A C 1
ATOM 2093 O O . HIS A 1 277 ? -12.539 -15.625 -14.5 1 97.25 277 HIS A O 1
ATOM 2099 N N . MET A 1 278 ? -14.219 -14.188 -13.922 1 97.38 278 MET A N 1
ATOM 2100 C CA . MET A 1 278 ? -14.711 -15.203 -13 1 97.38 278 MET A CA 1
ATOM 2101 C C . MET A 1 278 ? -16.234 -15.305 -13.062 1 97.38 278 MET A C 1
ATOM 2103 O O . MET A 1 278 ? -16.797 -16.391 -12.906 1 97.38 278 MET A O 1
ATOM 2107 N N . SER A 1 279 ? -16.969 -14.266 -13.352 1 97 279 SER A N 1
ATOM 2108 C CA . SER A 1 279 ? -18.406 -14.242 -13.109 1 97 279 SER A CA 1
ATOM 2109 C C . SER A 1 279 ? -19.172 -14.844 -14.281 1 97 279 SER A C 1
ATOM 2111 O O . SER A 1 279 ? -18.641 -14.938 -15.391 1 97 279 SER A O 1
ATOM 2113 N N . GLY A 1 280 ? -20.359 -15.344 -13.906 1 96.06 280 GLY A N 1
ATOM 2114 C CA . GLY A 1 280 ? -21.297 -15.789 -14.93 1 96.06 280 GLY A CA 1
ATOM 2115 C C . GLY A 1 280 ? -22.109 -14.656 -15.523 1 96.06 280 GLY A C 1
ATOM 2116 O O . GLY A 1 280 ? -23.219 -14.375 -15.055 1 96.06 280 GLY A O 1
ATOM 2117 N N . VAL A 1 281 ? -21.625 -14.094 -16.516 1 93.88 281 VAL A N 1
ATOM 2118 C CA . VAL A 1 281 ? -22.266 -12.969 -17.203 1 93.88 281 VAL A CA 1
ATOM 2119 C C . VAL A 1 281 ? -22.75 -13.414 -18.578 1 93.88 281 VAL A C 1
ATOM 2121 O O . VAL A 1 281 ? -22.031 -14.094 -19.312 1 93.88 281 VAL A O 1
ATOM 2124 N N . GLY A 1 282 ? -23.922 -12.977 -18.891 1 92.38 282 GLY A N 1
ATOM 2125 C CA . GLY A 1 282 ? -24.484 -13.438 -20.156 1 92.38 282 GLY A CA 1
ATOM 2126 C C . GLY A 1 282 ? -24.641 -14.945 -20.219 1 92.38 282 GLY A C 1
ATOM 2127 O O . GLY A 1 282 ? -25.25 -15.555 -19.328 1 92.38 282 GLY A O 1
ATOM 2128 N N . GLU A 1 283 ? -23.953 -15.492 -21.188 1 93.56 283 GLU A N 1
ATOM 2129 C CA . GLU A 1 283 ? -24.078 -16.922 -21.422 1 93.56 283 GLU A CA 1
ATOM 2130 C C . GLU A 1 283 ? -23.016 -17.703 -20.656 1 93.56 283 GLU A C 1
ATOM 2132 O O . GLU A 1 283 ? -22.984 -18.938 -20.719 1 93.56 283 GLU A O 1
ATOM 2137 N N . THR A 1 284 ? -22.172 -16.984 -19.969 1 95.5 284 THR A N 1
ATOM 2138 C CA . THR A 1 284 ? -21.109 -17.656 -19.234 1 95.5 284 THR A CA 1
ATOM 2139 C C . THR A 1 284 ? -21.594 -18.078 -17.859 1 95.5 284 THR A C 1
ATOM 2141 O O . THR A 1 284 ? -22.672 -17.672 -17.422 1 95.5 284 THR A O 1
ATOM 2144 N N . THR A 1 285 ? -20.844 -18.984 -17.266 1 95.69 285 THR A N 1
ATOM 2145 C CA . THR A 1 285 ? -21.078 -19.422 -15.891 1 95.69 285 THR A CA 1
ATOM 2146 C C . THR A 1 285 ? -19.938 -19 -14.984 1 95.69 285 THR A C 1
ATOM 2148 O O . THR A 1 285 ? -18.797 -18.844 -15.438 1 95.69 285 THR A O 1
ATOM 2151 N N . THR A 1 286 ? -20.312 -18.781 -13.742 1 96.94 286 THR A N 1
ATOM 2152 C CA . THR A 1 286 ? -19.312 -18.422 -12.758 1 96.94 286 THR A CA 1
ATOM 2153 C C . THR A 1 286 ? -18.234 -19.5 -12.672 1 96.94 286 THR A C 1
ATOM 2155 O O . THR A 1 286 ? -18.531 -20.688 -12.781 1 96.94 286 THR A O 1
ATOM 2158 N N . THR A 1 287 ? -16.969 -19.078 -12.508 1 97.88 287 THR A N 1
ATOM 2159 C CA . THR A 1 287 ? -15.852 -20 -12.32 1 97.88 287 THR A CA 1
ATOM 2160 C C . THR A 1 287 ? -14.82 -19.406 -11.359 1 97.88 287 THR A C 1
ATOM 2162 O O . THR A 1 287 ? -14.609 -18.203 -11.336 1 97.88 287 THR A O 1
ATOM 2165 N N . HIS A 1 288 ? -14.164 -20.219 -10.57 1 98.12 288 HIS A N 1
ATOM 2166 C CA . HIS A 1 288 ? -13.039 -19.812 -9.734 1 98.12 288 HIS A CA 1
ATOM 2167 C C . HIS A 1 288 ? -11.711 -20.172 -10.383 1 98.12 288 HIS A C 1
ATOM 2169 O O . HIS A 1 288 ? -10.664 -20.125 -9.727 1 98.12 288 HIS A O 1
ATOM 2175 N N . ASN A 1 289 ? -11.797 -20.641 -11.641 1 98.19 289 ASN A N 1
ATOM 2176 C CA . ASN A 1 289 ? -10.602 -20.797 -12.469 1 98.19 289 ASN A CA 1
ATOM 2177 C C . ASN A 1 289 ? -10.312 -19.531 -13.289 1 98.19 289 ASN A C 1
ATOM 2179 O O . ASN A 1 289 ? -10.828 -19.391 -14.398 1 98.19 289 ASN A O 1
ATOM 2183 N N . VAL A 1 290 ? -9.398 -18.734 -12.812 1 97.19 290 VAL A N 1
ATOM 2184 C CA . VAL A 1 290 ? -9.133 -17.422 -13.414 1 97.19 290 VAL A CA 1
ATOM 2185 C C . VAL A 1 290 ? -8.438 -17.594 -14.758 1 97.19 290 VAL A C 1
ATOM 2187 O O . VAL A 1 290 ? -8.352 -16.656 -15.547 1 97.19 290 VAL A O 1
ATOM 2190 N N . SER A 1 291 ? -7.973 -18.797 -15.078 1 96.94 291 SER A N 1
ATOM 2191 C CA . SER A 1 291 ? -7.246 -19.062 -16.312 1 96.94 291 SER A CA 1
ATOM 2192 C C . SER A 1 291 ? -8.195 -19.5 -17.438 1 96.94 291 SER A C 1
ATOM 2194 O O . SER A 1 291 ? -7.805 -19.531 -18.594 1 96.94 291 SER A O 1
ATOM 2196 N N . GLN A 1 292 ? -9.367 -19.734 -17.078 1 96.62 292 GLN A N 1
ATOM 2197 C CA . GLN A 1 292 ? -10.305 -20.422 -17.938 1 96.62 292 GLN A CA 1
ATOM 2198 C C . GLN A 1 292 ? -10.562 -19.641 -19.219 1 96.62 292 GLN A C 1
ATOM 2200 O O . GLN A 1 292 ? -10.727 -20.219 -20.297 1 96.62 292 GLN A O 1
ATOM 2205 N N . ARG A 1 293 ? -10.562 -18.344 -19.141 1 97.81 293 ARG A N 1
ATOM 2206 C CA . ARG A 1 293 ? -11 -17.531 -20.281 1 97.81 293 ARG A CA 1
ATOM 2207 C C . ARG A 1 293 ? -9.812 -16.828 -20.938 1 97.81 293 ARG A C 1
ATOM 2209 O O . ARG A 1 293 ? -9.992 -15.875 -21.703 1 97.81 293 ARG A O 1
ATOM 2216 N N . LEU A 1 294 ? -8.609 -17.266 -20.641 1 98.06 294 LEU A N 1
ATOM 2217 C CA . LEU A 1 294 ? -7.406 -16.594 -21.125 1 98.06 294 LEU A CA 1
ATOM 2218 C C . LEU A 1 294 ? -6.793 -17.328 -22.297 1 98.06 294 LEU A C 1
ATOM 2220 O O . LEU A 1 294 ? -6.457 -18.516 -22.188 1 98.06 294 LEU A O 1
ATOM 2224 N N . LYS A 1 295 ? -6.59 -16.625 -23.344 1 98.56 295 LYS A N 1
ATOM 2225 C CA . LYS A 1 295 ? -5.988 -17.203 -24.547 1 98.56 295 LYS A CA 1
ATOM 2226 C C . LYS A 1 295 ? -4.465 -17.234 -24.438 1 98.56 295 LYS A C 1
ATOM 2228 O O . LYS A 1 295 ? -3.834 -18.234 -24.781 1 98.56 295 LYS A O 1
ATOM 2233 N N . TRP A 1 296 ? -3.9 -16.141 -23.969 1 98.56 296 TRP A N 1
ATOM 2234 C CA . TRP A 1 296 ? -2.455 -15.953 -23.922 1 98.56 296 TRP A CA 1
ATOM 2235 C C . TRP A 1 296 ? -1.928 -16.062 -22.5 1 98.56 296 TRP A C 1
ATOM 2237 O O . TRP A 1 296 ? -2.609 -15.664 -21.547 1 98.56 296 TRP A O 1
ATOM 2247 N N . ASN A 1 297 ? -0.788 -16.656 -22.328 1 98.25 297 ASN A N 1
ATOM 2248 C CA . ASN A 1 297 ? 0.013 -16.359 -21.141 1 98.25 297 ASN A CA 1
ATOM 2249 C C . ASN A 1 297 ? 0.701 -15 -21.266 1 98.25 297 ASN A C 1
ATOM 2251 O O . ASN A 1 297 ? 1.571 -14.812 -22.109 1 98.25 297 ASN A O 1
ATOM 2255 N N . LEU A 1 298 ? 0.353 -14.062 -20.375 1 98.06 298 LEU A N 1
ATOM 2256 C CA . LEU A 1 298 ? 0.846 -12.695 -20.516 1 98.06 298 LEU A CA 1
ATOM 2257 C C . LEU A 1 298 ? 1.893 -12.383 -19.453 1 98.06 298 LEU A C 1
ATOM 2259 O O . LEU A 1 298 ? 2.371 -11.25 -19.359 1 98.06 298 LEU A O 1
ATOM 2263 N N . TRP A 1 299 ? 2.262 -13.367 -18.594 1 95.56 299 TRP A N 1
ATOM 2264 C CA . TRP A 1 299 ? 3.189 -13.078 -17.5 1 95.56 299 TRP A CA 1
ATOM 2265 C C . TRP A 1 299 ? 4.539 -13.75 -17.734 1 95.56 299 TRP A C 1
ATOM 2267 O O . TRP A 1 299 ? 5.547 -13.352 -17.156 1 95.56 299 TRP A O 1
ATOM 2277 N N . ALA A 1 300 ? 4.625 -14.773 -18.594 1 96.81 300 ALA A N 1
ATOM 2278 C CA . ALA A 1 300 ? 5.875 -15.477 -18.875 1 96.81 300 ALA A CA 1
ATOM 2279 C C . ALA A 1 300 ? 6.801 -14.617 -19.734 1 96.81 300 ALA A C 1
ATOM 2281 O O . ALA A 1 300 ? 6.363 -13.633 -20.328 1 96.81 300 ALA A O 1
ATOM 2282 N N . PRO A 1 301 ? 8.109 -14.984 -19.766 1 97.62 301 PRO A N 1
ATOM 2283 C CA . PRO A 1 301 ? 9.031 -14.188 -20.578 1 97.62 301 PRO A CA 1
ATOM 2284 C C . PRO A 1 301 ? 8.555 -14.031 -22.031 1 97.62 301 PRO A C 1
ATOM 2286 O O . PRO A 1 301 ? 8.586 -12.922 -22.578 1 97.62 301 PRO A O 1
ATOM 2289 N N . ARG A 1 302 ? 8.125 -15.078 -22.578 1 98.44 302 ARG A N 1
ATOM 2290 C CA . ARG A 1 302 ? 7.496 -15.07 -23.906 1 98.44 302 ARG A CA 1
ATOM 2291 C C . ARG A 1 302 ? 6.02 -15.438 -23.812 1 98.44 302 ARG A C 1
ATOM 2293 O O . ARG A 1 302 ? 5.641 -16.312 -23.031 1 98.44 302 ARG A O 1
ATOM 2300 N N . SER A 1 303 ? 5.227 -14.75 -24.594 1 98.62 303 SER A N 1
ATOM 2301 C CA . SER A 1 303 ? 3.809 -15.086 -24.578 1 98.62 303 SER A CA 1
ATOM 2302 C C . SER A 1 303 ? 3.508 -16.25 -25.531 1 98.62 303 SER A C 1
ATOM 2304 O O . SER A 1 303 ? 3.818 -16.172 -26.719 1 98.62 303 SER A O 1
ATOM 2306 N N . GLU A 1 304 ? 2.945 -17.25 -24.938 1 98.69 304 GLU A N 1
ATOM 2307 C CA . GLU A 1 304 ? 2.496 -18.422 -25.703 1 98.69 304 GLU A CA 1
ATOM 2308 C C . GLU A 1 304 ? 1.01 -18.688 -25.469 1 98.69 304 GLU A C 1
ATOM 2310 O O . GLU A 1 304 ? 0.438 -18.234 -24.469 1 98.69 304 GLU A O 1
ATOM 2315 N N . LEU A 1 305 ? 0.386 -19.359 -26.438 1 98.69 305 LEU A N 1
ATOM 2316 C CA . LEU A 1 305 ? -1.007 -19.766 -26.297 1 98.69 305 LEU A CA 1
ATOM 2317 C C . LEU A 1 305 ? -1.158 -20.781 -25.156 1 98.69 305 LEU A C 1
ATOM 2319 O O . LEU A 1 305 ? -0.308 -21.656 -25 1 98.69 305 LEU A O 1
ATOM 2323 N N . ARG A 1 306 ? -2.266 -20.703 -24.391 1 98.44 306 ARG A N 1
ATOM 2324 C CA . ARG A 1 306 ? -2.541 -21.609 -23.297 1 98.44 306 ARG A CA 1
ATOM 2325 C C . ARG A 1 306 ? -3.141 -22.922 -23.812 1 98.44 306 ARG A C 1
ATOM 2327 O O . ARG A 1 306 ? -4.359 -23.031 -23.953 1 98.44 306 ARG A O 1
ATOM 2334 N N . THR A 1 307 ? -2.27 -23.922 -23.938 1 98.38 307 THR A N 1
ATOM 2335 C CA . THR A 1 307 ? -2.68 -25.141 -24.641 1 98.38 307 THR A CA 1
ATOM 2336 C C . THR A 1 307 ? -2.598 -26.359 -23.719 1 98.38 307 THR A C 1
ATOM 2338 O O . THR A 1 307 ? -2.648 -27.5 -24.172 1 98.38 307 THR A O 1
ATOM 2341 N N . LYS A 1 308 ? -2.434 -26.156 -22.406 1 97.75 308 LYS A N 1
ATOM 2342 C CA . LYS A 1 308 ? -2.045 -27.312 -21.594 1 97.75 308 LYS A CA 1
ATOM 2343 C C . LYS A 1 308 ? -3.152 -27.703 -20.625 1 97.75 308 LYS A C 1
ATOM 2345 O O . LYS A 1 308 ? -2.891 -28.328 -19.594 1 97.75 308 LYS A O 1
ATOM 2350 N N . GLY A 1 309 ? -4.375 -27.312 -20.938 1 97.56 309 GLY A N 1
ATOM 2351 C CA . GLY A 1 309 ? -5.496 -27.703 -20.109 1 97.56 309 GLY A CA 1
ATOM 2352 C C . GLY A 1 309 ? -5.465 -27.078 -18.719 1 97.56 309 GLY A C 1
ATOM 2353 O O . GLY A 1 309 ? -5.109 -25.906 -18.578 1 97.56 309 GLY A O 1
ATOM 2354 N N . TYR A 1 310 ? -5.918 -27.828 -17.688 1 98.12 310 TYR A N 1
ATOM 2355 C CA . TYR A 1 310 ? -6.039 -27.312 -16.328 1 98.12 310 TYR A CA 1
ATOM 2356 C C . TYR A 1 310 ? -4.68 -27.266 -15.641 1 98.12 310 TYR A C 1
ATOM 2358 O O . TYR A 1 310 ? -3.775 -28.031 -15.984 1 98.12 310 TYR A O 1
ATOM 2366 N N . GLU A 1 311 ? -4.527 -26.359 -14.734 1 98.19 311 GLU A N 1
ATOM 2367 C CA . GLU A 1 311 ? -3.373 -26.328 -13.844 1 98.19 311 GLU A CA 1
ATOM 2368 C C . GLU A 1 311 ? -3.215 -27.641 -13.094 1 98.19 311 GLU A C 1
ATOM 2370 O O . GLU A 1 311 ? -4.203 -28.234 -12.656 1 98.19 311 GLU A O 1
ATOM 2375 N N . GLN A 1 312 ? -1.924 -28.062 -12.922 1 97.94 312 GLN A N 1
ATOM 2376 C CA . GLN A 1 312 ? -1.702 -29.391 -12.344 1 97.94 312 GLN A CA 1
ATOM 2377 C C . GLN A 1 312 ? -0.885 -29.297 -11.062 1 97.94 312 GLN A C 1
ATOM 2379 O O . GLN A 1 312 ? -0.611 -30.312 -10.422 1 97.94 312 GLN A O 1
ATOM 2384 N N . ALA A 1 313 ? -0.483 -28.156 -10.648 1 97.94 313 ALA A N 1
ATOM 2385 C CA . ALA A 1 313 ? 0.437 -27.969 -9.523 1 97.94 313 ALA A CA 1
ATOM 2386 C C . ALA A 1 313 ? -0.058 -28.719 -8.289 1 97.94 313 ALA A C 1
ATOM 2388 O O . ALA A 1 313 ? 0.702 -29.438 -7.645 1 97.94 313 ALA A O 1
ATOM 2389 N N . ALA A 1 314 ? -1.334 -28.531 -7.922 1 98.19 314 ALA A N 1
ATOM 2390 C CA . ALA A 1 314 ? -1.887 -29.156 -6.723 1 98.19 314 ALA A CA 1
ATOM 2391 C C . ALA A 1 314 ? -1.927 -30.672 -6.859 1 98.19 314 ALA A C 1
ATOM 2393 O O . ALA A 1 314 ? -1.542 -31.391 -5.941 1 98.19 314 ALA A O 1
ATOM 2394 N N . TYR A 1 315 ? -2.32 -31.141 -7.977 1 97.94 315 TYR A N 1
ATOM 2395 C CA . TYR A 1 315 ? -2.426 -32.562 -8.211 1 97.94 315 TYR A CA 1
ATOM 2396 C C . TYR A 1 315 ? -1.059 -33.25 -8.125 1 97.94 315 TYR A C 1
ATOM 2398 O O . TYR A 1 315 ? -0.911 -34.281 -7.5 1 97.94 315 TYR A O 1
ATOM 2406 N N . ASP A 1 316 ? -0.126 -32.625 -8.75 1 98 316 ASP A N 1
ATOM 2407 C CA . ASP A 1 316 ? 1.23 -33.156 -8.703 1 98 316 ASP A CA 1
ATOM 2408 C C . ASP A 1 316 ? 1.779 -33.156 -7.277 1 98 316 ASP A C 1
ATOM 2410 O O . ASP A 1 316 ? 2.449 -34.094 -6.852 1 98 316 ASP A O 1
ATOM 2414 N N . TYR A 1 317 ? 1.533 -32.125 -6.602 1 98.06 317 TYR A N 1
ATOM 2415 C CA . TYR A 1 317 ? 1.971 -32.031 -5.215 1 98.06 317 TYR A CA 1
ATOM 2416 C C . TYR A 1 317 ? 1.347 -33.156 -4.371 1 98.06 317 TYR A C 1
ATOM 2418 O O . TYR A 1 317 ? 2.029 -33.781 -3.562 1 98.06 317 TYR A O 1
ATOM 2426 N N . TRP A 1 318 ? 0.02 -33.375 -4.52 1 97.81 318 TRP A N 1
ATOM 2427 C CA . TRP A 1 318 ? -0.674 -34.406 -3.734 1 97.81 318 TRP A CA 1
ATOM 2428 C C . TRP A 1 318 ? -0.146 -35.781 -4.059 1 97.81 318 TRP A C 1
ATOM 2430 O O . TRP A 1 318 ? -0.093 -36.656 -3.184 1 97.81 318 TRP A O 1
ATOM 2440 N N . LYS A 1 319 ? 0.279 -35.969 -5.219 1 97.88 319 LYS A N 1
ATOM 2441 C CA . LYS A 1 319 ? 0.783 -37.25 -5.652 1 97.88 319 LYS A CA 1
ATOM 2442 C C . LYS A 1 319 ? 2.217 -37.469 -5.184 1 97.88 319 LYS A C 1
ATOM 2444 O O . LYS A 1 319 ? 2.582 -38.594 -4.777 1 97.88 319 LYS A O 1
ATOM 2449 N N . THR A 1 320 ? 3.031 -36.438 -5.152 1 97.62 320 THR A N 1
ATOM 2450 C CA . THR A 1 320 ? 4.465 -36.656 -5 1 97.62 320 THR A CA 1
ATOM 2451 C C . THR A 1 320 ? 4.957 -36.062 -3.68 1 97.62 320 THR A C 1
ATOM 2453 O O . THR A 1 320 ? 6.047 -36.406 -3.213 1 97.62 320 THR A O 1
ATOM 2456 N N . GLY A 1 321 ? 4.23 -35.094 -3.174 1 95.81 321 GLY A N 1
ATOM 2457 C CA . GLY A 1 321 ? 4.664 -34.406 -1.983 1 95.81 321 GLY A CA 1
ATOM 2458 C C . GLY A 1 321 ? 5.715 -33.344 -2.273 1 95.81 321 GLY A C 1
ATOM 2459 O O . GLY A 1 321 ? 6.262 -32.719 -1.351 1 95.81 321 GLY A O 1
ATOM 2460 N N . LYS A 1 322 ? 5.918 -33.062 -3.568 1 97.12 322 LYS A N 1
ATOM 2461 C CA . LYS A 1 322 ? 6.988 -32.156 -3.934 1 97.12 322 LYS A CA 1
ATOM 2462 C C . LYS A 1 322 ? 6.426 -30.875 -4.543 1 97.12 322 LYS A C 1
ATOM 2464 O O . LYS A 1 322 ? 5.457 -30.922 -5.305 1 97.12 322 LYS A O 1
ATOM 2469 N N . LEU A 1 323 ? 7.023 -29.797 -4.09 1 97.5 323 LEU A N 1
ATOM 2470 C CA . LEU A 1 323 ? 6.676 -28.531 -4.727 1 97.5 323 LEU A CA 1
ATOM 2471 C C . LEU A 1 323 ? 7.07 -28.547 -6.199 1 97.5 323 LEU A C 1
ATOM 2473 O O . LEU A 1 323 ? 8.031 -29.219 -6.586 1 97.5 323 LEU A O 1
ATOM 2477 N N . ASN A 1 324 ? 6.348 -27.781 -6.984 1 97.62 324 ASN A N 1
ATOM 2478 C CA . ASN A 1 324 ? 6.578 -27.734 -8.422 1 97.62 324 ASN A CA 1
ATOM 2479 C C . ASN A 1 324 ? 6.172 -26.391 -9.023 1 97.62 324 ASN A C 1
ATOM 2481 O O . ASN A 1 324 ? 5.551 -25.578 -8.344 1 97.62 324 ASN A O 1
ATOM 2485 N N . THR A 1 325 ? 6.516 -26.156 -10.289 1 95.75 325 THR A N 1
ATOM 2486 C CA . THR A 1 325 ? 6.293 -24.859 -10.906 1 95.75 325 THR A CA 1
ATOM 2487 C C . THR A 1 325 ? 4.93 -24.797 -11.586 1 95.75 325 THR A C 1
ATOM 2489 O O . THR A 1 325 ? 4.496 -23.734 -12.039 1 95.75 325 THR A O 1
ATOM 2492 N N . GLY A 1 326 ? 4.219 -25.922 -11.648 1 97 326 GLY A N 1
ATOM 2493 C CA . GLY A 1 326 ? 2.887 -25.969 -12.227 1 97 326 GLY A CA 1
ATOM 2494 C C . GLY A 1 326 ? 2.895 -25.969 -13.75 1 97 326 GLY A C 1
ATOM 2495 O O . GLY A 1 326 ? 3.828 -26.484 -14.367 1 97 326 GLY A O 1
ATOM 2496 N N . THR A 1 327 ? 1.766 -25.562 -14.305 1 97.19 327 THR A N 1
ATOM 2497 C CA . THR A 1 327 ? 1.531 -25.594 -15.742 1 97.19 327 THR A CA 1
ATOM 2498 C C . THR A 1 327 ? 1.361 -24.172 -16.297 1 97.19 327 THR A C 1
ATOM 2500 O O . THR A 1 327 ? 0.237 -23.703 -16.453 1 97.19 327 THR A O 1
ATOM 2503 N N . PRO A 1 328 ? 2.424 -23.531 -16.703 1 95.38 328 PRO A N 1
ATOM 2504 C CA . PRO A 1 328 ? 2.367 -22.125 -17.109 1 95.38 328 PRO A CA 1
ATOM 2505 C C . PRO A 1 328 ? 1.366 -21.875 -18.234 1 95.38 328 PRO A C 1
ATOM 2507 O O . PRO A 1 328 ? 0.746 -20.812 -18.297 1 95.38 328 PRO A O 1
ATOM 2510 N N . LEU A 1 329 ? 1.099 -22.859 -19.094 1 97.81 329 LEU A N 1
ATOM 2511 C CA . LEU A 1 329 ? 0.206 -22.688 -20.234 1 97.81 329 LEU A CA 1
ATOM 2512 C C . LEU A 1 329 ? -1.156 -23.312 -19.953 1 97.81 329 LEU A C 1
ATOM 2514 O O . LEU A 1 329 ? -1.874 -23.688 -20.891 1 97.81 329 LEU A O 1
ATOM 2518 N N . ALA A 1 330 ? -1.45 -23.453 -18.641 1 97.69 330 ALA A N 1
ATOM 2519 C CA . ALA A 1 330 ? -2.783 -23.922 -18.25 1 97.69 330 ALA A CA 1
ATOM 2520 C C . ALA A 1 330 ? -3.844 -22.875 -18.609 1 97.69 330 ALA A C 1
ATOM 2522 O O . ALA A 1 330 ? -3.582 -21.672 -18.578 1 97.69 330 ALA A O 1
ATOM 2523 N N . GLY A 1 331 ? -5.008 -23.328 -18.984 1 96.81 331 GLY A N 1
ATOM 2524 C CA . GLY A 1 331 ? -6.168 -22.531 -19.359 1 96.81 331 GLY A CA 1
ATOM 2525 C C . GLY A 1 331 ? -7.41 -23.359 -19.609 1 96.81 331 GLY A C 1
ATOM 2526 O O . GLY A 1 331 ? -7.723 -24.266 -18.828 1 96.81 331 GLY A O 1
ATOM 2527 N N . ASN A 1 332 ? -8.086 -23 -20.625 1 97.88 332 ASN A N 1
ATOM 2528 C CA . ASN A 1 332 ? -9.273 -23.75 -21.031 1 97.88 332 ASN A CA 1
ATOM 2529 C C . ASN A 1 332 ? -8.906 -25.125 -21.578 1 97.88 332 ASN A C 1
ATOM 2531 O O . ASN A 1 332 ? -8.078 -25.25 -22.484 1 97.88 332 ASN A O 1
ATOM 2535 N N . PRO A 1 333 ? -9.539 -26.172 -21 1 97.25 333 PRO A N 1
ATOM 2536 C CA . PRO A 1 333 ? -9.203 -27.516 -21.469 1 97.25 333 PRO A CA 1
ATOM 2537 C C . PRO A 1 333 ? -9.516 -27.719 -22.953 1 97.25 333 PRO A C 1
ATOM 2539 O O . PRO A 1 333 ? -8.953 -28.609 -23.594 1 97.25 333 PRO A O 1
ATOM 2542 N N . GLN A 1 334 ? -10.367 -26.922 -23.5 1 98 334 GLN A N 1
ATOM 2543 C CA . GLN A 1 334 ? -10.727 -27.031 -24.906 1 98 334 GLN A CA 1
ATOM 2544 C C . GLN A 1 334 ? -9.805 -26.188 -25.781 1 98 334 GLN A C 1
ATOM 2546 O O . GLN A 1 334 ? -9.961 -26.141 -27 1 98 334 GLN A O 1
ATOM 2551 N N . GLY A 1 335 ? -8.891 -25.469 -25.156 1 98.12 335 GLY A N 1
ATOM 2552 C CA . GLY A 1 335 ? -7.863 -24.75 -25.906 1 98.12 335 GLY A CA 1
ATOM 2553 C C . GLY A 1 335 ? -8.039 -23.25 -25.875 1 98.12 335 GLY A C 1
ATOM 2554 O O . GLY A 1 335 ? -9.031 -22.75 -25.344 1 98.12 335 GLY A O 1
ATOM 2555 N N . PRO A 1 336 ? -7.027 -22.531 -26.469 1 98.5 336 PRO A N 1
ATOM 2556 C CA . PRO A 1 336 ? -7.004 -21.062 -26.406 1 98.5 336 PRO A CA 1
ATOM 2557 C C . PRO A 1 336 ? -8.156 -20.422 -27.172 1 98.5 336 PRO A C 1
ATOM 2559 O O . PRO A 1 336 ? -8.656 -19.359 -26.766 1 98.5 336 PRO A O 1
ATOM 2562 N N . GLU A 1 337 ? -8.609 -21.031 -28.281 1 98.38 337 GLU A N 1
ATOM 2563 C CA . GLU A 1 337 ? -9.727 -20.453 -29.016 1 98.38 337 GLU A CA 1
ATOM 2564 C C . GLU A 1 337 ? -11.023 -20.547 -28.234 1 98.38 337 GLU A C 1
ATOM 2566 O O . GLU A 1 337 ? -11.867 -19.656 -28.297 1 98.38 337 GLU A O 1
ATOM 2571 N N . ALA A 1 338 ? -11.156 -21.609 -27.516 1 98.56 338 ALA A N 1
ATOM 2572 C CA . ALA A 1 338 ? -12.32 -21.75 -26.641 1 98.56 338 ALA A CA 1
ATOM 2573 C C . ALA A 1 338 ? -12.281 -20.719 -25.5 1 98.56 338 ALA A C 1
ATOM 2575 O O . ALA A 1 338 ? -13.312 -20.172 -25.109 1 98.56 338 ALA A O 1
ATOM 2576 N N . ALA A 1 339 ? -11.117 -20.516 -24.969 1 98.62 339 ALA A N 1
ATOM 2577 C CA . ALA A 1 339 ? -10.945 -19.5 -23.938 1 98.62 339 ALA A CA 1
ATOM 2578 C C . ALA A 1 339 ? -11.367 -18.125 -24.438 1 98.62 339 ALA A C 1
ATOM 2580 O O . ALA A 1 339 ? -12.125 -17.422 -23.781 1 98.62 339 ALA A O 1
ATOM 2581 N N . ARG A 1 340 ? -10.867 -17.75 -25.641 1 98.69 340 ARG A N 1
ATOM 2582 C CA . ARG A 1 340 ? -11.219 -16.469 -26.25 1 98.69 340 ARG A CA 1
ATOM 2583 C C . ARG A 1 340 ? -12.719 -16.375 -26.484 1 98.69 340 ARG A C 1
ATOM 2585 O O . ARG A 1 340 ? -13.32 -15.312 -26.266 1 98.69 340 ARG A O 1
ATOM 2592 N N . ALA A 1 341 ? -13.289 -17.469 -26.969 1 98.31 341 ALA A N 1
ATOM 2593 C CA . ALA A 1 341 ? -14.727 -17.469 -27.234 1 98.31 341 ALA A CA 1
ATOM 2594 C C . ALA A 1 341 ? -15.523 -17.203 -25.969 1 98.31 341 ALA A C 1
ATOM 2596 O O . ALA A 1 341 ? -16.516 -16.453 -26 1 98.31 341 ALA A O 1
ATOM 2597 N N . GLU A 1 342 ? -15.141 -17.781 -24.906 1 97.88 342 GLU A N 1
ATOM 2598 C CA . GLU A 1 342 ? -15.828 -17.547 -23.641 1 97.88 342 GLU A CA 1
ATOM 2599 C C . GLU A 1 342 ? -15.672 -16.094 -23.188 1 97.88 342 GLU A C 1
ATOM 2601 O O . GLU A 1 342 ? -16.625 -15.5 -22.672 1 97.88 342 GLU A O 1
ATOM 2606 N N . MET A 1 343 ? -14.461 -15.523 -23.297 1 98.31 343 MET A N 1
ATOM 2607 C CA . MET A 1 343 ? -14.25 -14.125 -22.938 1 98.31 343 MET A CA 1
ATOM 2608 C C . MET A 1 343 ? -15.133 -13.211 -23.797 1 98.31 343 MET A C 1
ATOM 2610 O O . MET A 1 343 ? -15.695 -12.242 -23.281 1 98.31 343 MET A O 1
ATOM 2614 N N . LYS A 1 344 ? -15.266 -13.547 -25.031 1 98.25 344 LYS A N 1
ATOM 2615 C CA . LYS A 1 344 ? -16.078 -12.734 -25.938 1 98.25 344 LYS A CA 1
ATOM 2616 C C . LYS A 1 344 ? -17.547 -12.773 -25.562 1 98.25 344 LYS A C 1
ATOM 2618 O O . LYS A 1 344 ? -18.281 -11.82 -25.812 1 98.25 344 LYS A O 1
ATOM 2623 N N . LEU A 1 345 ? -17.969 -13.883 -24.969 1 97.31 345 LEU A N 1
ATOM 2624 C CA . LEU A 1 345 ? -19.344 -13.953 -24.484 1 97.31 345 LEU A CA 1
ATOM 2625 C C . LEU A 1 345 ? -19.609 -12.914 -23.406 1 97.31 345 LEU A C 1
ATOM 2627 O O . LEU A 1 345 ? -20.703 -12.359 -23.312 1 97.31 345 LEU A O 1
ATOM 2631 N N . VAL A 1 346 ? -18.625 -12.602 -22.625 1 96.94 346 VAL A N 1
ATOM 2632 C CA . VAL A 1 346 ? -18.766 -11.57 -21.594 1 96.94 346 VAL A CA 1
ATOM 2633 C C . VAL A 1 346 ? -18.891 -10.203 -22.266 1 96.94 346 VAL A C 1
ATOM 2635 O O . VAL A 1 346 ? -19.75 -9.391 -21.906 1 96.94 346 VAL A O 1
ATOM 2638 N N . CYS A 1 347 ? -18.062 -9.953 -23.297 1 97.5 347 CYS A N 1
ATOM 2639 C CA . CYS A 1 347 ? -18.078 -8.688 -24.031 1 97.5 347 CYS A CA 1
ATOM 2640 C C . CYS A 1 347 ? -19.422 -8.445 -24.688 1 97.5 347 CYS A C 1
ATOM 2642 O O . CYS A 1 347 ? -19.922 -7.316 -24.703 1 97.5 347 CYS A O 1
ATOM 2644 N N . LYS A 1 348 ? -19.953 -9.461 -25.125 1 96.38 348 LYS A N 1
ATOM 2645 C CA . LYS A 1 348 ? -21.156 -9.406 -25.953 1 96.38 348 LYS A CA 1
ATOM 2646 C C . LYS A 1 348 ? -22.328 -8.82 -25.172 1 96.38 348 LYS A C 1
ATOM 2648 O O . LYS A 1 348 ? -23.297 -8.312 -25.766 1 96.38 348 LYS A O 1
ATOM 2653 N N . THR A 1 349 ? -22.25 -8.867 -23.922 1 95.06 349 THR A N 1
ATOM 2654 C CA . THR A 1 349 ? -23.344 -8.328 -23.109 1 95.06 349 THR A CA 1
ATOM 2655 C C . THR A 1 349 ? -23.469 -6.82 -23.312 1 95.06 349 THR A C 1
ATOM 2657 O O . THR A 1 349 ? -24.547 -6.258 -23.125 1 95.06 349 THR A O 1
ATOM 2660 N N . CYS A 1 350 ? -22.422 -6.117 -23.781 1 95.75 350 CYS A N 1
ATOM 2661 C CA . CYS A 1 350 ? -22.453 -4.66 -23.891 1 95.75 350 CYS A CA 1
ATOM 2662 C C . CYS A 1 350 ? -21.922 -4.211 -25.234 1 95.75 350 CYS A C 1
ATOM 2664 O O . CYS A 1 350 ? -22.141 -3.072 -25.656 1 95.75 350 CYS A O 1
ATOM 2666 N N . HIS A 1 351 ? -21.125 -5.07 -25.891 1 97 351 HIS A N 1
ATOM 2667 C CA . HIS A 1 351 ? -20.438 -4.645 -27.109 1 97 351 HIS A CA 1
ATOM 2668 C C . HIS A 1 351 ? -20.906 -5.445 -28.328 1 97 351 HIS A C 1
ATOM 2670 O O . HIS A 1 351 ? -21.234 -6.629 -28.203 1 97 351 HIS A O 1
ATOM 2676 N N . THR A 1 352 ? -20.812 -4.812 -29.547 1 97.25 352 THR A N 1
ATOM 2677 C CA . THR A 1 352 ? -21.062 -5.523 -30.781 1 97.25 352 THR A CA 1
ATOM 2678 C C . THR A 1 352 ? -19.938 -6.5 -31.094 1 97.25 352 THR A C 1
ATOM 2680 O O . THR A 1 352 ? -18.828 -6.363 -30.562 1 97.25 352 THR A O 1
ATOM 2683 N N . ILE A 1 353 ? -20.25 -7.469 -31.938 1 97 353 ILE A N 1
ATOM 2684 C CA . ILE A 1 353 ? -19.281 -8.477 -32.344 1 97 353 ILE A CA 1
ATOM 2685 C C . ILE A 1 353 ? -18.094 -7.801 -33.031 1 97 353 ILE A C 1
ATOM 2687 O O . ILE A 1 353 ? -16.938 -8.141 -32.781 1 97 353 ILE A O 1
ATOM 2691 N N . THR A 1 354 ? -18.344 -6.875 -33.812 1 97.62 354 THR A N 1
ATOM 2692 C CA . THR A 1 354 ? -17.281 -6.172 -34.531 1 97.62 354 THR A CA 1
ATOM 2693 C C . THR A 1 354 ? -16.344 -5.465 -33.562 1 97.62 354 THR A C 1
ATOM 2695 O O . THR A 1 354 ? -15.125 -5.508 -33.719 1 97.62 354 THR A O 1
ATOM 2698 N N . HIS A 1 355 ? -16.922 -4.824 -32.562 1 96.88 355 HIS A N 1
ATOM 2699 C CA . HIS A 1 355 ? -16.141 -4.156 -31.547 1 96.88 355 HIS A CA 1
ATOM 2700 C C . HIS A 1 355 ? -15.188 -5.137 -30.859 1 96.88 355 HIS A C 1
ATOM 2702 O O . HIS A 1 355 ? -13.992 -4.875 -30.75 1 96.88 355 HIS A O 1
ATOM 2708 N N . THR A 1 356 ? -15.742 -6.188 -30.469 1 97.94 356 THR A N 1
ATOM 2709 C CA . THR A 1 356 ? -15 -7.184 -29.703 1 97.94 356 THR A CA 1
ATOM 2710 C C . THR A 1 356 ? -13.906 -7.816 -30.562 1 97.94 356 THR A C 1
ATOM 2712 O O . THR A 1 356 ? -12.766 -7.969 -30.109 1 97.94 356 THR A O 1
ATOM 2715 N N . ASP A 1 357 ? -14.211 -8.164 -31.766 1 98.06 357 ASP A N 1
ATOM 2716 C CA . ASP A 1 357 ? -13.25 -8.797 -32.656 1 98.06 357 ASP A CA 1
ATOM 2717 C C . ASP A 1 357 ? -12.086 -7.855 -32.969 1 98.06 357 ASP A C 1
ATOM 2719 O O . ASP A 1 357 ? -10.93 -8.273 -32.969 1 98.06 357 ASP A O 1
ATOM 2723 N N . ASN A 1 358 ? -12.414 -6.605 -33.281 1 98.38 358 ASN A N 1
ATOM 2724 C CA . ASN A 1 358 ? -11.367 -5.629 -33.562 1 98.38 358 ASN A CA 1
ATOM 2725 C C . ASN A 1 358 ? -10.445 -5.418 -32.375 1 98.38 358 ASN A C 1
ATOM 2727 O O . ASN A 1 358 ? -9.227 -5.301 -32.531 1 98.38 358 ASN A O 1
ATOM 2731 N N . PHE A 1 359 ? -11.047 -5.391 -31.203 1 98.06 359 PHE A N 1
ATOM 2732 C CA . PHE A 1 359 ? -10.273 -5.211 -29.984 1 98.06 359 PHE A CA 1
ATOM 2733 C C . PHE A 1 359 ? -9.242 -6.324 -29.828 1 98.06 359 PHE A C 1
ATOM 2735 O O . PHE A 1 359 ? -8.055 -6.055 -29.641 1 98.06 359 PHE A O 1
ATOM 2742 N N . PHE A 1 360 ? -9.648 -7.523 -29.984 1 98.44 360 PHE A N 1
ATOM 2743 C CA . PHE A 1 360 ? -8.758 -8.648 -29.75 1 98.44 360 PHE A CA 1
ATOM 2744 C C . PHE A 1 360 ? -7.762 -8.805 -30.891 1 98.44 360 PHE A C 1
ATOM 2746 O O . PHE A 1 360 ? -6.617 -9.211 -30.672 1 98.44 360 PHE A O 1
ATOM 2753 N N . ALA A 1 361 ? -8.188 -8.461 -32.062 1 98.38 361 ALA A N 1
ATOM 2754 C CA . ALA A 1 361 ? -7.27 -8.57 -33.188 1 98.38 361 ALA A CA 1
ATOM 2755 C C . ALA A 1 361 ? -6.027 -7.715 -32.969 1 98.38 361 ALA A C 1
ATOM 2757 O O . ALA A 1 361 ? -4.902 -8.18 -33.156 1 98.38 361 ALA A O 1
ATOM 2758 N N . MET A 1 362 ? -6.254 -6.496 -32.594 1 98.25 362 MET A N 1
ATOM 2759 C CA . MET A 1 362 ? -5.117 -5.594 -32.406 1 98.25 362 MET A CA 1
ATOM 2760 C C . MET A 1 362 ? -4.367 -5.902 -31.125 1 98.25 362 MET A C 1
ATOM 2762 O O . MET A 1 362 ? -3.143 -5.766 -31.062 1 98.25 362 MET A O 1
ATOM 2766 N N . GLY A 1 363 ? -5.148 -6.312 -30.062 1 98.5 363 GLY A N 1
ATOM 2767 C CA . GLY A 1 363 ? -4.48 -6.754 -28.844 1 98.5 363 GLY A CA 1
ATOM 2768 C C . GLY A 1 363 ? -3.543 -7.926 -29.078 1 98.5 363 GLY A C 1
ATOM 2769 O O . GLY A 1 363 ? -2.418 -7.934 -28.578 1 98.5 363 GLY A O 1
ATOM 2770 N N . ASP A 1 364 ? -3.984 -8.852 -29.859 1 98.62 364 ASP A N 1
ATOM 2771 C CA . ASP A 1 364 ? -3.164 -10.016 -30.188 1 98.62 364 ASP A CA 1
ATOM 2772 C C . ASP A 1 364 ? -1.901 -9.602 -30.938 1 98.62 364 ASP A C 1
ATOM 2774 O O . ASP A 1 364 ? -0.827 -10.156 -30.719 1 98.62 364 ASP A O 1
ATOM 2778 N N . LYS A 1 365 ? -2.016 -8.672 -31.75 1 98.75 365 LYS A N 1
ATOM 2779 C CA . LYS A 1 365 ? -0.863 -8.219 -32.531 1 98.75 365 LYS A CA 1
ATOM 2780 C C . LYS A 1 365 ? 0.167 -7.539 -31.625 1 98.75 365 LYS A C 1
ATOM 2782 O O . LYS A 1 365 ? 1.372 -7.656 -31.844 1 98.75 365 LYS A O 1
ATOM 2787 N N . GLN A 1 366 ? -0.326 -6.773 -30.641 1 98.75 366 GLN A N 1
ATOM 2788 C CA . GLN A 1 366 ? 0.601 -6.152 -29.688 1 98.75 366 GLN A CA 1
ATOM 2789 C C . GLN A 1 366 ? 1.359 -7.203 -28.891 1 98.75 366 GLN A C 1
ATOM 2791 O O . GLN A 1 366 ? 2.541 -7.027 -28.578 1 98.75 366 GLN A O 1
ATOM 2796 N N . VAL A 1 367 ? 0.686 -8.281 -28.531 1 98.75 367 VAL A N 1
ATOM 2797 C CA . VAL A 1 367 ? 1.324 -9.391 -27.828 1 98.75 367 VAL A CA 1
ATOM 2798 C C . VAL A 1 367 ? 2.377 -10.031 -28.734 1 98.75 367 VAL A C 1
ATOM 2800 O O . VAL A 1 367 ? 3.492 -10.32 -28.281 1 98.75 367 VAL A O 1
ATOM 2803 N N . GLN A 1 368 ? 2.064 -10.227 -29.969 1 98.81 368 GLN A N 1
ATOM 2804 C CA . GLN A 1 368 ? 2.988 -10.836 -30.906 1 98.81 368 GLN A CA 1
ATOM 2805 C C . GLN A 1 368 ? 4.18 -9.93 -31.188 1 98.81 368 GLN A C 1
ATOM 2807 O O . GLN A 1 368 ? 5.301 -10.398 -31.391 1 98.81 368 GLN A O 1
ATOM 2812 N N . LEU A 1 369 ? 3.918 -8.633 -31.25 1 98.88 369 LEU A N 1
ATOM 2813 C CA . LEU A 1 369 ? 5.016 -7.691 -31.422 1 98.88 369 LEU A CA 1
ATOM 2814 C C . LEU A 1 369 ? 5.984 -7.777 -30.234 1 98.88 369 LEU A C 1
ATOM 2816 O O . LEU A 1 369 ? 7.203 -7.746 -30.438 1 98.88 369 LEU A O 1
ATOM 2820 N N . TYR A 1 370 ? 5.441 -7.844 -29.094 1 98.81 370 TYR A N 1
ATOM 2821 C CA . TYR A 1 370 ? 6.305 -8.047 -27.938 1 98.81 370 TYR A CA 1
ATOM 2822 C C . TYR A 1 370 ? 7.191 -9.273 -28.125 1 98.81 370 TYR A C 1
ATOM 2824 O O . TYR A 1 370 ? 8.383 -9.242 -27.797 1 98.81 370 TYR A O 1
ATOM 2832 N N . ASN A 1 371 ? 6.582 -10.336 -28.578 1 98.88 371 ASN A N 1
ATOM 2833 C CA . ASN A 1 371 ? 7.355 -11.555 -28.797 1 98.88 371 ASN A CA 1
ATOM 2834 C C . ASN A 1 371 ? 8.516 -11.32 -29.75 1 98.88 371 ASN A C 1
ATOM 2836 O O . ASN A 1 371 ? 9.578 -11.938 -29.609 1 98.88 371 ASN A O 1
ATOM 2840 N N . VAL A 1 372 ? 8.344 -10.461 -30.688 1 98.81 372 VAL A N 1
ATOM 2841 C CA . VAL A 1 372 ? 9.422 -10.125 -31.609 1 98.81 372 VAL A CA 1
ATOM 2842 C C . VAL A 1 372 ? 10.586 -9.492 -30.844 1 98.81 372 VAL A C 1
ATOM 2844 O O . VAL A 1 372 ? 11.742 -9.867 -31.031 1 98.81 372 VAL A O 1
ATOM 2847 N N . TYR A 1 373 ? 10.258 -8.523 -29.984 1 98.88 373 TYR A N 1
ATOM 2848 C CA . TYR A 1 373 ? 11.281 -7.902 -29.141 1 98.88 373 TYR A CA 1
ATOM 2849 C C . TYR A 1 373 ? 11.969 -8.93 -28.266 1 98.88 373 TYR A C 1
ATOM 2851 O O . TYR A 1 373 ? 13.195 -8.945 -28.141 1 98.88 373 TYR A O 1
ATOM 2859 N N . TYR A 1 374 ? 11.172 -9.805 -27.688 1 98.88 374 TYR A N 1
ATOM 2860 C CA . TYR A 1 374 ? 11.703 -10.805 -26.766 1 98.88 374 TYR A CA 1
ATOM 2861 C C . TYR A 1 374 ? 12.664 -11.75 -27.484 1 98.88 374 TYR A C 1
ATOM 2863 O O . TYR A 1 374 ? 13.727 -12.078 -26.969 1 98.88 374 TYR A O 1
ATOM 2871 N N . ASP A 1 375 ? 12.258 -12.188 -28.656 1 98.88 375 ASP A N 1
ATOM 2872 C CA . ASP A 1 375 ? 13.055 -13.148 -29.406 1 98.88 375 ASP A CA 1
ATOM 2873 C C . ASP A 1 375 ? 14.422 -12.562 -29.766 1 98.88 375 ASP A C 1
ATOM 2875 O O . ASP A 1 375 ? 15.438 -13.258 -29.703 1 98.88 375 ASP A O 1
ATOM 2879 N N . GLU A 1 376 ? 14.414 -11.352 -30.141 1 98.81 376 GLU A N 1
ATOM 2880 C CA . GLU A 1 376 ? 15.688 -10.695 -30.438 1 98.81 376 GLU A CA 1
ATOM 2881 C C . GLU A 1 376 ? 16.562 -10.609 -29.188 1 98.81 376 GLU A C 1
ATOM 2883 O O . GLU A 1 376 ? 17.75 -10.922 -29.234 1 98.81 376 GLU A O 1
ATOM 2888 N N . ALA A 1 377 ? 16 -10.164 -28.109 1 98.88 377 ALA A N 1
ATOM 2889 C CA . ALA A 1 377 ? 16.734 -10.047 -26.844 1 98.88 377 ALA A CA 1
ATOM 2890 C C . ALA A 1 377 ? 17.281 -11.398 -26.391 1 98.88 377 ALA A C 1
ATOM 2892 O O . ALA A 1 377 ? 18.422 -11.492 -25.953 1 98.88 377 ALA A O 1
ATOM 2893 N N . LYS A 1 378 ? 16.438 -12.383 -26.516 1 98.81 378 LYS A N 1
ATOM 2894 C CA . LYS A 1 378 ? 16.812 -13.727 -26.109 1 98.81 378 LYS A CA 1
ATOM 2895 C C . LYS A 1 378 ? 17.969 -14.258 -26.969 1 98.81 378 LYS A C 1
ATOM 2897 O O . LYS A 1 378 ? 18.859 -14.945 -26.469 1 98.81 378 LYS A O 1
ATOM 2902 N N . LYS A 1 379 ? 17.906 -13.984 -28.203 1 98.81 379 LYS A N 1
ATOM 2903 C CA . LYS A 1 379 ? 18.984 -14.391 -29.094 1 98.81 379 LYS A CA 1
ATOM 2904 C C . LYS A 1 379 ? 20.312 -13.781 -28.672 1 98.81 379 LYS A C 1
ATOM 2906 O O . LYS A 1 379 ? 21.344 -14.461 -28.641 1 98.81 379 LYS A O 1
ATOM 2911 N N . MET A 1 380 ? 20.297 -12.516 -28.344 1 98.81 380 MET A N 1
ATOM 2912 C CA . MET A 1 380 ? 21.516 -11.844 -27.891 1 98.81 380 MET A CA 1
ATOM 2913 C C . MET A 1 380 ? 21.984 -12.438 -26.562 1 98.81 380 MET A C 1
ATOM 2915 O O . MET A 1 380 ? 23.188 -12.656 -26.375 1 98.81 380 MET A O 1
ATOM 2919 N N . LEU A 1 381 ? 21.078 -12.672 -25.688 1 98.69 381 LEU A N 1
ATOM 2920 C CA . LEU A 1 381 ? 21.422 -13.25 -24.391 1 98.69 381 LEU A CA 1
ATOM 2921 C C . LEU A 1 381 ? 22.094 -14.609 -24.578 1 98.69 381 LEU A C 1
ATOM 2923 O O . LEU A 1 381 ? 23.109 -14.891 -23.953 1 98.69 381 LEU A O 1
ATOM 2927 N N . ASP A 1 382 ? 21.531 -15.445 -25.453 1 98.56 382 ASP A N 1
ATOM 2928 C CA . ASP A 1 382 ? 22.047 -16.781 -25.672 1 98.56 382 ASP A CA 1
ATOM 2929 C C . ASP A 1 382 ? 23.438 -16.734 -26.297 1 98.56 382 ASP A C 1
ATOM 2931 O O . ASP A 1 382 ? 24.312 -17.547 -25.969 1 98.56 382 ASP A O 1
ATOM 2935 N N . ASP A 1 383 ? 23.609 -15.828 -27.172 1 98.5 383 ASP A N 1
ATOM 2936 C CA . ASP A 1 383 ? 24.906 -15.672 -27.797 1 98.5 383 ASP A CA 1
ATOM 2937 C C . ASP A 1 383 ? 25.969 -15.25 -26.781 1 98.5 383 ASP A C 1
ATOM 2939 O O . ASP A 1 383 ? 27.062 -15.82 -26.75 1 98.5 383 ASP A O 1
ATOM 2943 N N . LEU A 1 384 ? 25.656 -14.281 -25.953 1 98.62 384 LEU A N 1
ATOM 2944 C CA . LEU A 1 384 ? 26.594 -13.836 -24.922 1 98.62 384 LEU A CA 1
ATOM 2945 C C . LEU A 1 384 ? 26.891 -14.961 -23.938 1 98.62 384 LEU A C 1
ATOM 2947 O O . LEU A 1 384 ? 28.031 -15.109 -23.484 1 98.62 384 LEU A O 1
ATOM 2951 N N . LYS A 1 385 ? 25.891 -15.703 -23.609 1 98 385 LYS A N 1
ATOM 2952 C CA . LYS A 1 385 ? 26.094 -16.844 -22.719 1 98 385 LYS A CA 1
ATOM 2953 C C . LYS A 1 385 ? 27.031 -17.875 -23.328 1 98 385 LYS A C 1
ATOM 2955 O O . LYS A 1 385 ? 27.938 -18.375 -22.656 1 98 385 LYS A O 1
ATOM 2960 N N . ALA A 1 386 ? 26.828 -18.172 -24.562 1 98.06 386 ALA A N 1
ATOM 2961 C CA . ALA A 1 386 ? 27.641 -19.141 -25.281 1 98.06 386 ALA A CA 1
ATOM 2962 C C . ALA A 1 386 ? 29.094 -18.703 -25.344 1 98.06 386 ALA A C 1
ATOM 2964 O O . ALA A 1 386 ? 30 -19.531 -25.344 1 98.06 386 ALA A O 1
ATOM 2965 N N . LYS A 1 387 ? 29.328 -17.453 -25.312 1 97.88 387 LYS A N 1
ATOM 2966 C CA . LYS A 1 387 ? 30.672 -16.906 -25.453 1 97.88 387 LYS A CA 1
ATOM 2967 C C . LYS A 1 387 ? 31.25 -16.531 -24.078 1 97.88 387 LYS A C 1
ATOM 2969 O O . LYS A 1 387 ? 32.344 -15.961 -24 1 97.88 387 LYS A O 1
ATOM 2974 N N . ASN A 1 388 ? 30.516 -16.859 -23.016 1 97.38 388 ASN A N 1
ATOM 2975 C CA . ASN A 1 388 ? 30.938 -16.578 -21.656 1 97.38 388 ASN A CA 1
ATOM 2976 C C . ASN A 1 388 ? 31.172 -15.086 -21.438 1 97.38 388 ASN A C 1
ATOM 2978 O O . ASN A 1 388 ? 32.188 -14.688 -20.844 1 97.38 388 ASN A O 1
ATOM 2982 N N . LEU A 1 389 ? 30.266 -14.289 -21.953 1 98.12 389 LEU A N 1
ATOM 2983 C CA . LEU A 1 389 ? 30.375 -12.844 -21.859 1 98.12 389 LEU A CA 1
ATOM 2984 C C . LEU A 1 389 ? 29.281 -12.273 -20.953 1 98.12 389 LEU A C 1
ATOM 2986 O O . LEU A 1 389 ? 28.812 -11.156 -21.188 1 98.12 389 LEU A O 1
ATOM 2990 N N . LEU A 1 390 ? 28.797 -13.062 -20.016 1 97.69 390 LEU A N 1
ATOM 2991 C CA . LEU A 1 390 ? 27.859 -12.625 -18.969 1 97.69 390 LEU A CA 1
ATOM 2992 C C . LEU A 1 390 ? 28.484 -12.789 -17.594 1 97.69 390 LEU A C 1
ATOM 2994 O O . LEU A 1 390 ? 29.25 -13.727 -17.344 1 97.69 390 LEU A O 1
ATOM 2998 N N . LEU A 1 391 ? 28.109 -11.891 -16.703 1 94.75 391 LEU A N 1
ATOM 2999 C CA . LEU A 1 391 ? 28.531 -12.07 -15.312 1 94.75 391 LEU A CA 1
ATOM 3000 C C . LEU A 1 391 ? 27.688 -13.133 -14.625 1 94.75 391 LEU A C 1
ATOM 3002 O O . LEU A 1 391 ? 26.531 -13.344 -14.984 1 94.75 391 LEU A O 1
ATOM 3006 N N . GLU A 1 392 ? 28.281 -13.734 -13.617 1 91.12 392 GLU A N 1
ATOM 3007 C CA . GLU A 1 392 ? 27.594 -14.781 -12.867 1 91.12 392 GLU A CA 1
ATOM 3008 C C . GLU A 1 392 ? 26.406 -14.211 -12.086 1 91.12 392 GLU A C 1
ATOM 3010 O O . GLU A 1 392 ? 25.328 -14.805 -12.07 1 91.12 392 GLU A O 1
ATOM 3015 N N . ASP A 1 393 ? 26.625 -13.133 -11.445 1 90.94 393 ASP A N 1
ATOM 3016 C CA . ASP A 1 393 ? 25.547 -12.422 -10.781 1 90.94 393 ASP A CA 1
ATOM 3017 C C . ASP A 1 393 ? 24.719 -11.609 -11.781 1 90.94 393 ASP A C 1
ATOM 3019 O O . ASP A 1 393 ? 25.141 -10.531 -12.211 1 90.94 393 ASP A O 1
ATOM 3023 N N . ALA A 1 394 ? 23.547 -12.102 -12.008 1 91.75 394 ALA A N 1
ATOM 3024 C CA . ALA A 1 394 ? 22.703 -11.508 -13.055 1 91.75 394 ALA A CA 1
ATOM 3025 C C . ALA A 1 394 ? 22.344 -10.07 -12.719 1 91.75 394 ALA A C 1
ATOM 3027 O O . ALA A 1 394 ? 22.125 -9.25 -13.609 1 91.75 394 ALA A O 1
ATOM 3028 N N . TRP A 1 395 ? 22.344 -9.758 -11.445 1 92.81 395 TRP A N 1
ATOM 3029 C CA . TRP A 1 395 ? 21.906 -8.438 -11.023 1 92.81 395 TRP A CA 1
ATOM 3030 C C . TRP A 1 395 ? 23.047 -7.434 -11.062 1 92.81 395 TRP A C 1
ATOM 3032 O O . TRP A 1 395 ? 22.828 -6.223 -11 1 92.81 395 TRP A O 1
ATOM 3042 N N . GLU A 1 396 ? 24.266 -7.957 -11.242 1 92.62 396 GLU A N 1
ATOM 3043 C CA . GLU A 1 396 ? 25.422 -7.098 -11.477 1 92.62 396 GLU A CA 1
ATOM 3044 C C . GLU A 1 396 ? 25.688 -6.922 -12.969 1 92.62 396 GLU A C 1
ATOM 3046 O O . GLU A 1 396 ? 26.484 -6.07 -13.359 1 92.62 396 GLU A O 1
ATOM 3051 N N . ASP A 1 397 ? 25.141 -7.793 -13.75 1 95.38 397 ASP A N 1
ATOM 3052 C CA . ASP A 1 397 ? 25.297 -7.758 -15.203 1 95.38 397 ASP A CA 1
ATOM 3053 C C . ASP A 1 397 ? 24.266 -6.852 -15.852 1 95.38 397 ASP A C 1
ATOM 3055 O O . ASP A 1 397 ? 23.078 -7.18 -15.883 1 95.38 397 ASP A O 1
ATOM 3059 N N . GLU A 1 398 ? 24.688 -5.781 -16.406 1 95.81 398 GLU A N 1
ATOM 3060 C CA . GLU A 1 398 ? 23.766 -4.793 -16.953 1 95.81 398 GLU A CA 1
ATOM 3061 C C . GLU A 1 398 ? 22.891 -5.406 -18.031 1 95.81 398 GLU A C 1
ATOM 3063 O O . GLU A 1 398 ? 21.703 -5.078 -18.141 1 95.81 398 GLU A O 1
ATOM 3068 N N . PHE A 1 399 ? 23.516 -6.246 -18.938 1 98.12 399 PHE A N 1
ATOM 3069 C CA . PHE A 1 399 ? 22.719 -6.871 -19.969 1 98.12 399 PHE A CA 1
ATOM 3070 C C . PHE A 1 399 ? 21.578 -7.695 -19.359 1 98.12 399 PHE A C 1
ATOM 3072 O O . PHE A 1 399 ? 20.422 -7.57 -19.766 1 98.12 399 PHE A O 1
ATOM 3079 N N . GLN A 1 400 ? 21.906 -8.5 -18.422 1 97.62 400 GLN A N 1
ATOM 3080 C CA . GLN A 1 400 ? 20.922 -9.398 -17.812 1 97.62 400 GLN A CA 1
ATOM 3081 C C . GLN A 1 400 ? 19.875 -8.609 -17.031 1 97.62 400 GLN A C 1
ATOM 3083 O O . GLN A 1 400 ? 18.703 -8.984 -17.016 1 97.62 400 GLN A O 1
ATOM 3088 N N . ASP A 1 401 ? 20.281 -7.57 -16.422 1 96.31 401 ASP A N 1
ATOM 3089 C CA . ASP A 1 401 ? 19.344 -6.707 -15.703 1 96.31 401 ASP A CA 1
ATOM 3090 C C . ASP A 1 401 ? 18.344 -6.078 -16.656 1 96.31 401 ASP A C 1
ATOM 3092 O O . ASP A 1 401 ? 17.125 -6.086 -16.391 1 96.31 401 ASP A O 1
ATOM 3096 N N . VAL A 1 402 ? 18.812 -5.512 -17.719 1 98.12 402 VAL A N 1
ATOM 3097 C CA . VAL A 1 402 ? 17.953 -4.887 -18.703 1 98.12 402 VAL A CA 1
ATOM 3098 C C . VAL A 1 402 ? 17.031 -5.938 -19.328 1 98.12 402 VAL A C 1
ATOM 3100 O O . VAL A 1 402 ? 15.852 -5.676 -19.562 1 98.12 402 VAL A O 1
ATOM 3103 N N . PHE A 1 403 ? 17.625 -7.133 -19.641 1 98.56 403 PHE A N 1
ATOM 3104 C CA . PHE A 1 403 ? 16.828 -8.219 -20.203 1 98.56 403 PHE A CA 1
ATOM 3105 C C . PHE A 1 403 ? 15.68 -8.594 -19.281 1 98.56 403 PHE A C 1
ATOM 3107 O O . PHE A 1 403 ? 14.547 -8.789 -19.734 1 98.56 403 PHE A O 1
ATOM 3114 N N . TYR A 1 404 ? 15.961 -8.703 -18.031 1 97.56 404 TYR A N 1
ATOM 3115 C CA . TYR A 1 404 ? 14.938 -9.039 -17.047 1 97.56 404 TYR A CA 1
ATOM 3116 C C . TYR A 1 404 ? 13.812 -8.008 -17.047 1 97.56 404 TYR A C 1
ATOM 3118 O O . TYR A 1 404 ? 12.633 -8.367 -17.062 1 97.56 404 TYR A O 1
ATOM 3126 N N . HIS A 1 405 ? 14.133 -6.734 -17.016 1 97.31 405 HIS A N 1
ATOM 3127 C CA . HIS A 1 405 ? 13.125 -5.684 -17 1 97.31 405 HIS A CA 1
ATOM 3128 C C . HIS A 1 405 ? 12.328 -5.652 -18.297 1 97.31 405 HIS A C 1
ATOM 3130 O O . HIS A 1 405 ? 11.125 -5.379 -18.281 1 97.31 405 HIS A O 1
ATOM 3136 N N . LEU A 1 406 ? 13.031 -5.934 -19.391 1 98.62 406 LEU A N 1
ATOM 3137 C CA . LEU A 1 406 ? 12.375 -5.93 -20.703 1 98.62 406 LEU A CA 1
ATOM 3138 C C . LEU A 1 406 ? 11.18 -6.879 -20.703 1 98.62 406 LEU A C 1
ATOM 3140 O O . LEU A 1 406 ? 10.094 -6.516 -21.172 1 98.62 406 LEU A O 1
ATOM 3144 N N . TRP A 1 407 ? 11.422 -8.062 -20.172 1 98.19 407 TRP A N 1
ATOM 3145 C CA . TRP A 1 407 ? 10.312 -9.008 -20.297 1 98.19 407 TRP A CA 1
ATOM 3146 C C . TRP A 1 407 ? 9.438 -8.977 -19.047 1 98.19 407 TRP A C 1
ATOM 3148 O O . TRP A 1 407 ? 8.211 -9.078 -19.141 1 98.19 407 TRP A O 1
ATOM 3158 N N . HIS A 1 408 ? 10.016 -8.883 -17.859 1 97.12 408 HIS A N 1
ATOM 3159 C CA . HIS A 1 408 ? 9.289 -9.062 -16.609 1 97.12 408 HIS A CA 1
ATOM 3160 C C . HIS A 1 408 ? 8.469 -7.828 -16.266 1 97.12 408 HIS A C 1
ATOM 3162 O O . HIS A 1 408 ? 7.352 -7.941 -15.75 1 97.12 408 HIS A O 1
ATOM 3168 N N . HIS A 1 409 ? 9.016 -6.594 -16.422 1 97.12 409 HIS A N 1
ATOM 3169 C CA . HIS A 1 409 ? 8.273 -5.379 -16.109 1 97.12 409 HIS A CA 1
ATOM 3170 C C . HIS A 1 409 ? 7.629 -4.781 -17.359 1 97.12 409 HIS A C 1
ATOM 3172 O O . HIS A 1 409 ? 6.453 -5.031 -17.625 1 97.12 409 HIS A O 1
ATOM 3178 N N . GLU A 1 410 ? 8.445 -4.262 -18.25 1 98.19 410 GLU A N 1
ATOM 3179 C CA . GLU A 1 410 ? 7.961 -3.508 -19.406 1 98.19 410 GLU A CA 1
ATOM 3180 C C . GLU A 1 410 ? 7.18 -4.402 -20.359 1 98.19 410 GLU A C 1
ATOM 3182 O O . GLU A 1 410 ? 6.152 -3.992 -20.906 1 98.19 410 GLU A O 1
ATOM 3187 N N . GLY A 1 411 ? 7.688 -5.586 -20.609 1 98.62 411 GLY A N 1
ATOM 3188 C CA . GLY A 1 411 ? 7.016 -6.512 -21.5 1 98.62 411 GLY A CA 1
ATOM 3189 C C . GLY A 1 411 ? 5.656 -6.953 -21 1 98.62 411 GLY A C 1
ATOM 3190 O O . GLY A 1 411 ? 4.699 -7.043 -21.781 1 98.62 411 GLY A O 1
ATOM 3191 N N . ARG A 1 412 ? 5.547 -7.273 -19.719 1 98.5 412 ARG A N 1
ATOM 3192 C CA . ARG A 1 412 ? 4.262 -7.633 -19.125 1 98.5 412 ARG A CA 1
ATOM 3193 C C . ARG A 1 412 ? 3.275 -6.473 -19.219 1 98.5 412 ARG A C 1
ATOM 3195 O O . ARG A 1 412 ? 2.109 -6.668 -19.562 1 98.5 412 ARG A O 1
ATOM 3202 N N . ARG A 1 413 ? 3.787 -5.254 -18.938 1 98.38 413 ARG A N 1
ATOM 3203 C CA . ARG A 1 413 ? 2.926 -4.074 -19 1 98.38 413 ARG A CA 1
ATOM 3204 C C . ARG A 1 413 ? 2.393 -3.857 -20.406 1 98.38 413 ARG A C 1
ATOM 3206 O O . ARG A 1 413 ? 1.205 -3.582 -20.594 1 98.38 413 ARG A O 1
ATOM 3213 N N . MET A 1 414 ? 3.234 -4.043 -21.375 1 98.56 414 MET A N 1
ATOM 3214 C CA . MET A 1 414 ? 2.891 -3.877 -22.797 1 98.56 414 MET A CA 1
ATOM 3215 C C . MET A 1 414 ? 1.765 -4.824 -23.188 1 98.56 414 MET A C 1
ATOM 3217 O O . MET A 1 414 ? 0.753 -4.395 -23.75 1 98.56 414 MET A O 1
ATOM 3221 N N . ARG A 1 415 ? 1.915 -6.035 -22.844 1 98.62 415 ARG A N 1
ATOM 3222 C CA . ARG A 1 415 ? 0.973 -7.074 -23.25 1 98.62 415 ARG A CA 1
ATOM 3223 C C . ARG A 1 415 ? -0.33 -6.969 -22.453 1 98.62 415 ARG A C 1
ATOM 3225 O O . ARG A 1 415 ? -1.417 -7.031 -23.047 1 98.62 415 ARG A O 1
ATOM 3232 N N . GLN A 1 416 ? -0.26 -6.785 -21.188 1 98.62 416 GLN A N 1
ATOM 3233 C CA . GLN A 1 416 ? -1.446 -6.672 -20.344 1 98.62 416 GLN A CA 1
ATOM 3234 C C . GLN A 1 416 ? -2.213 -5.387 -20.641 1 98.62 416 GLN A C 1
ATOM 3236 O O . GLN A 1 416 ? -3.445 -5.387 -20.688 1 98.62 416 GLN A O 1
ATOM 3241 N N . GLY A 1 417 ? -1.433 -4.254 -20.844 1 98.5 417 GLY A N 1
ATOM 3242 C CA . GLY A 1 417 ? -2.096 -3.02 -21.219 1 98.5 417 GLY A CA 1
ATOM 3243 C C . GLY A 1 417 ? -2.916 -3.152 -22.484 1 98.5 417 GLY A C 1
ATOM 3244 O O . GLY A 1 417 ? -4.023 -2.619 -22.578 1 98.5 417 GLY A O 1
ATOM 3245 N N . ALA A 1 418 ? -2.396 -3.898 -23.438 1 98.56 418 ALA A N 1
ATOM 3246 C CA . ALA A 1 418 ? -3.057 -4.082 -24.719 1 98.56 418 ALA A CA 1
ATOM 3247 C C . ALA A 1 418 ? -4.348 -4.879 -24.578 1 98.56 418 ALA A C 1
ATOM 3249 O O . ALA A 1 418 ? -5.379 -4.527 -25.156 1 98.56 418 ALA A O 1
ATOM 3250 N N . LEU A 1 419 ? -4.305 -5.875 -23.766 1 98.5 419 LEU A N 1
ATOM 3251 C CA . LEU A 1 419 ? -5.426 -6.809 -23.75 1 98.5 419 LEU A CA 1
ATOM 3252 C C . LEU A 1 419 ? -6.422 -6.449 -22.656 1 98.5 419 LEU A C 1
ATOM 3254 O O . LEU A 1 419 ? -7.539 -6.969 -22.625 1 98.5 419 LEU A O 1
ATOM 3258 N N . MET A 1 420 ? -6.074 -5.488 -21.734 1 97.94 420 MET A N 1
ATOM 3259 C CA . MET A 1 420 ? -7.012 -5.082 -20.688 1 97.94 420 MET A CA 1
ATOM 3260 C C . MET A 1 420 ? -7.41 -3.619 -20.859 1 97.94 420 MET A C 1
ATOM 3262 O O . MET A 1 420 ? -8.008 -3.027 -19.953 1 97.94 420 MET A O 1
ATOM 3266 N N . GLY A 1 421 ? -6.996 -3.053 -21.969 1 96.88 421 GLY A N 1
ATOM 3267 C CA . GLY A 1 421 ? -7.516 -1.752 -22.359 1 96.88 421 GLY A CA 1
ATOM 3268 C C . GLY A 1 421 ? -6.863 -0.601 -21.609 1 96.88 421 GLY A C 1
ATOM 3269 O O . GLY A 1 421 ? -7.523 0.391 -21.297 1 96.88 421 GLY A O 1
ATOM 3270 N N . GLY A 1 422 ? -5.656 -0.678 -21.219 1 98.06 422 GLY A N 1
ATOM 3271 C CA . GLY A 1 422 ? -4.883 0.408 -20.641 1 98.06 422 GLY A CA 1
ATOM 3272 C C . GLY A 1 422 ? -3.865 0.995 -21.594 1 98.06 422 GLY A C 1
ATOM 3273 O O . GLY A 1 422 ? -2.727 0.529 -21.672 1 98.06 422 GLY A O 1
ATOM 3274 N N . PRO A 1 423 ? -4.207 2.031 -22.312 1 97.38 423 PRO A N 1
ATOM 3275 C CA . PRO A 1 423 ? -3.369 2.496 -23.406 1 97.38 423 PRO A CA 1
ATOM 3276 C C . PRO A 1 423 ? -2.025 3.051 -22.938 1 97.38 423 PRO A C 1
ATOM 3278 O O . PRO A 1 423 ? -1.016 2.898 -23.641 1 97.38 423 PRO A O 1
ATOM 3281 N N . ASP A 1 424 ? -2.049 3.744 -21.781 1 97.38 424 ASP A N 1
ATOM 3282 C CA . ASP A 1 424 ? -0.779 4.27 -21.297 1 97.38 424 ASP A CA 1
ATOM 3283 C C . ASP A 1 424 ? 0.197 3.141 -20.969 1 97.38 424 ASP A C 1
ATOM 3285 O O . ASP A 1 424 ? 1.407 3.287 -21.156 1 97.38 424 ASP A O 1
ATOM 3289 N N . TYR A 1 425 ? -0.257 2.076 -20.516 1 98 425 TYR A N 1
ATOM 3290 C CA . TYR A 1 425 ? 0.581 0.938 -20.156 1 98 425 TYR A CA 1
ATOM 3291 C C . TYR A 1 425 ? 0.96 0.122 -21.391 1 98 425 TYR A C 1
ATOM 3293 O O . TYR A 1 425 ? 2.047 -0.456 -21.438 1 98 425 TYR A O 1
ATOM 3301 N N . SER A 1 426 ? 0.063 0.065 -22.312 1 98.25 426 SER A N 1
ATOM 3302 C CA . SER A 1 426 ? 0.416 -0.565 -23.594 1 98.25 426 SER A CA 1
ATOM 3303 C C . SER A 1 426 ? 1.522 0.207 -24.297 1 98.25 426 SER A C 1
ATOM 3305 O O . SER A 1 426 ? 2.398 -0.391 -24.922 1 98.25 426 SER A O 1
ATOM 3307 N N . HIS A 1 427 ? 1.527 1.472 -24.125 1 97.69 427 HIS A N 1
ATOM 3308 C CA . HIS A 1 427 ? 2.428 2.318 -24.906 1 97.69 427 HIS A CA 1
ATOM 3309 C C . HIS A 1 427 ? 3.578 2.832 -24.047 1 97.69 427 HIS A C 1
ATOM 3311 O O . HIS A 1 427 ? 4.641 2.211 -23.984 1 97.69 427 HIS A O 1
ATOM 3317 N N . TRP A 1 428 ? 3.252 3.914 -23.141 1 96.75 428 TRP A N 1
ATOM 3318 C CA . TRP A 1 428 ? 4.309 4.625 -22.438 1 96.75 428 TRP A CA 1
ATOM 3319 C C . TRP A 1 428 ? 5.043 3.695 -21.469 1 96.75 428 TRP A C 1
ATOM 3321 O O . TRP A 1 428 ? 6.273 3.717 -21.391 1 96.75 428 TRP A O 1
ATOM 3331 N N . HIS A 1 429 ? 4.371 2.908 -20.797 1 97.69 429 HIS A N 1
ATOM 3332 C CA . HIS A 1 429 ? 4.973 1.999 -19.828 1 97.69 429 HIS A CA 1
ATOM 3333 C C . HIS A 1 429 ? 5.254 0.636 -20.453 1 97.69 429 HIS A C 1
ATOM 3335 O O . HIS A 1 429 ? 5.785 -0.258 -19.781 1 97.69 429 HIS A O 1
ATOM 3341 N N . GLY A 1 430 ? 4.84 0.484 -21.672 1 97.94 430 GLY A N 1
ATOM 3342 C CA . GLY A 1 430 ? 5.004 -0.772 -22.391 1 97.94 430 GLY A CA 1
ATOM 3343 C C . GLY A 1 430 ? 5.988 -0.683 -23.547 1 97.94 430 GLY A C 1
ATOM 3344 O O . GLY A 1 430 ? 7.203 -0.662 -23.328 1 97.94 430 GLY A O 1
ATOM 3345 N N . VAL A 1 431 ? 5.473 -0.484 -24.719 1 98.69 431 VAL A N 1
ATOM 3346 C CA . VAL A 1 431 ? 6.285 -0.618 -25.922 1 98.69 431 VAL A CA 1
ATOM 3347 C C . VAL A 1 431 ? 7.348 0.478 -25.953 1 98.69 431 VAL A C 1
ATOM 3349 O O . VAL A 1 431 ? 8.461 0.26 -26.438 1 98.69 431 VAL A O 1
ATOM 3352 N N . PHE A 1 432 ? 7.074 1.637 -25.453 1 98.56 432 PHE A N 1
ATOM 3353 C CA . PHE A 1 432 ? 8.062 2.707 -25.422 1 98.56 432 PHE A CA 1
ATOM 3354 C C . PHE A 1 432 ? 9.297 2.283 -24.625 1 98.56 432 PHE A C 1
ATOM 3356 O O . PHE A 1 432 ? 10.43 2.467 -25.078 1 98.56 432 PHE A O 1
ATOM 3363 N N . GLU A 1 433 ? 9.07 1.723 -23.484 1 98.5 433 GLU A N 1
ATOM 3364 C CA . GLU A 1 433 ? 10.18 1.288 -22.641 1 98.5 433 GLU A CA 1
ATOM 3365 C C . GLU A 1 433 ? 10.82 0.017 -23.188 1 98.5 433 GLU A C 1
ATOM 3367 O O . GLU A 1 433 ? 12.039 -0.156 -23.109 1 98.5 433 GLU A O 1
ATOM 3372 N N . VAL A 1 434 ? 10.031 -0.872 -23.766 1 98.69 434 VAL A N 1
ATOM 3373 C CA . VAL A 1 434 ? 10.57 -2.076 -24.391 1 98.69 434 VAL A CA 1
ATOM 3374 C C . VAL A 1 434 ? 11.5 -1.693 -25.531 1 98.69 434 VAL A C 1
ATOM 3376 O O . VAL A 1 434 ? 12.586 -2.254 -25.688 1 98.69 434 VAL A O 1
ATOM 3379 N N . LYS A 1 435 ? 11.055 -0.766 -26.297 1 98.62 435 LYS A N 1
ATOM 3380 C CA . LYS A 1 435 ? 11.852 -0.274 -27.406 1 98.62 435 LYS A CA 1
ATOM 3381 C C . LYS A 1 435 ? 13.172 0.319 -26.922 1 98.62 435 LYS A C 1
ATOM 3383 O O . LYS A 1 435 ? 14.211 0.138 -27.562 1 98.62 435 LYS A O 1
ATOM 3388 N N . ASN A 1 436 ? 13.133 1.038 -25.828 1 98.62 436 ASN A N 1
ATOM 3389 C CA . ASN A 1 436 ? 14.359 1.581 -25.266 1 98.62 436 ASN A CA 1
ATOM 3390 C C . ASN A 1 436 ? 15.281 0.474 -24.75 1 98.62 436 ASN A C 1
ATOM 3392 O O . ASN A 1 436 ? 16.5 0.536 -24.938 1 98.62 436 ASN A O 1
ATOM 3396 N N . ASP A 1 437 ? 14.734 -0.512 -24.141 1 98.69 437 ASP A N 1
ATOM 3397 C CA . ASP A 1 437 ? 15.508 -1.614 -23.578 1 98.69 437 ASP A CA 1
ATOM 3398 C C . ASP A 1 437 ? 16.219 -2.4 -24.672 1 98.69 437 ASP A C 1
ATOM 3400 O O . ASP A 1 437 ? 17.391 -2.77 -24.516 1 98.69 437 ASP A O 1
ATOM 3404 N N . ILE A 1 438 ? 15.5 -2.666 -25.766 1 98.75 438 ILE A N 1
ATOM 3405 C CA . ILE A 1 438 ? 16.125 -3.457 -26.828 1 98.75 438 ILE A CA 1
ATOM 3406 C C . ILE A 1 438 ? 17.297 -2.689 -27.422 1 98.75 438 ILE A C 1
ATOM 3408 O O . ILE A 1 438 ? 18.297 -3.287 -27.812 1 98.75 438 ILE A O 1
ATOM 3412 N N . ARG A 1 439 ? 17.234 -1.391 -27.547 1 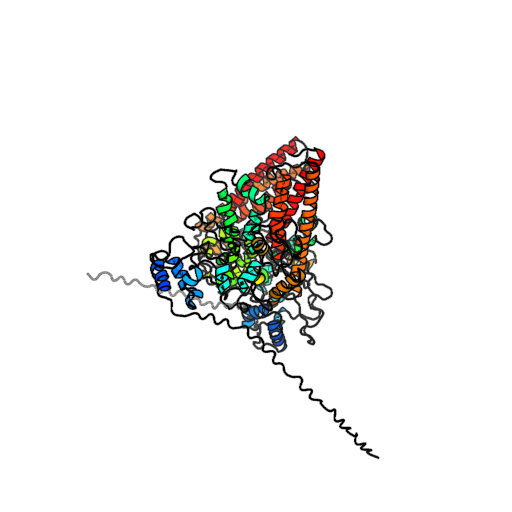98.62 439 ARG A N 1
ATOM 3413 C CA . ARG A 1 439 ? 18.328 -0.567 -28.047 1 98.62 439 ARG A CA 1
ATOM 3414 C C . ARG A 1 439 ? 19.516 -0.619 -27.094 1 98.62 439 ARG A C 1
ATOM 3416 O O . ARG A 1 439 ? 20.672 -0.695 -27.531 1 98.62 439 ARG A O 1
ATOM 3423 N N . LYS A 1 440 ? 19.266 -0.535 -25.828 1 98.56 440 LYS A N 1
ATOM 3424 C CA . LYS A 1 440 ? 20.328 -0.662 -24.844 1 98.56 440 LYS A CA 1
ATOM 3425 C C . LYS A 1 440 ? 21 -2.029 -24.922 1 98.56 440 LYS A C 1
ATOM 3427 O O . LYS A 1 440 ? 22.219 -2.133 -24.844 1 98.56 440 LYS A O 1
ATOM 3432 N N . LEU A 1 441 ? 20.203 -3.092 -25.094 1 98.75 441 LEU A N 1
ATOM 3433 C CA . LEU A 1 441 ? 20.734 -4.445 -25.203 1 98.75 441 LEU A CA 1
ATOM 3434 C C . LEU A 1 441 ? 21.609 -4.586 -26.438 1 98.75 441 LEU A C 1
ATOM 3436 O O . LEU A 1 441 ? 22.672 -5.207 -26.375 1 98.75 441 LEU A O 1
ATOM 3440 N N . ARG A 1 442 ? 21.219 -3.984 -27.547 1 98.69 442 ARG A N 1
ATOM 3441 C CA . ARG A 1 442 ? 22.016 -4.004 -28.766 1 98.69 442 ARG A CA 1
ATOM 3442 C C . ARG A 1 442 ? 23.375 -3.355 -28.547 1 98.69 442 ARG A C 1
ATOM 3444 O O . ARG A 1 442 ? 24.391 -3.869 -29 1 98.69 442 ARG A O 1
ATOM 3451 N N . LYS A 1 443 ? 23.297 -2.254 -27.875 1 98.38 443 LYS A N 1
ATOM 3452 C CA . LYS A 1 443 ? 24.531 -1.521 -27.609 1 98.38 443 LYS A CA 1
ATOM 3453 C C . LYS A 1 443 ? 25.484 -2.34 -26.734 1 98.38 443 LYS A C 1
ATOM 3455 O O . LYS A 1 443 ? 26.672 -2.465 -27.062 1 98.38 443 LYS A O 1
ATOM 3460 N N . ILE A 1 444 ? 25.031 -2.887 -25.625 1 98.31 444 ILE A N 1
ATOM 3461 C CA . ILE A 1 444 ? 25.859 -3.682 -24.719 1 98.31 444 ILE A CA 1
ATOM 3462 C C . ILE A 1 444 ? 26.375 -4.922 -25.453 1 98.31 444 ILE A C 1
ATOM 3464 O O . ILE A 1 444 ? 27.531 -5.293 -25.312 1 98.31 444 ILE A O 1
ATOM 3468 N N . TYR A 1 445 ? 25.469 -5.566 -26.219 1 98.38 445 TYR A N 1
ATOM 3469 C CA . TYR A 1 445 ? 25.828 -6.75 -26.984 1 98.38 445 TYR A CA 1
ATOM 3470 C C . TYR A 1 445 ? 26.984 -6.453 -27.938 1 98.38 445 TYR A C 1
ATOM 3472 O O . TYR A 1 445 ? 27.984 -7.184 -27.953 1 98.38 445 TYR A O 1
ATOM 3480 N N . LYS A 1 446 ? 26.875 -5.387 -28.688 1 98.19 446 LYS A N 1
ATOM 3481 C CA . LYS A 1 446 ? 27.922 -5 -29.625 1 98.19 446 LYS A CA 1
ATOM 3482 C C . LYS A 1 446 ? 29.25 -4.742 -28.922 1 98.19 446 LYS A C 1
ATOM 3484 O O . LYS A 1 446 ? 30.297 -5.215 -29.359 1 98.19 446 LYS A O 1
ATOM 3489 N N . GLU A 1 447 ? 29.188 -4.035 -27.906 1 97.62 447 GLU A N 1
ATOM 3490 C CA . GLU A 1 447 ? 30.391 -3.707 -27.156 1 97.62 447 GLU A CA 1
ATOM 3491 C C . GLU A 1 447 ? 31.078 -4.965 -26.625 1 97.62 447 GLU A C 1
ATOM 3493 O O . GLU A 1 447 ? 32.312 -5.082 -26.688 1 97.62 447 GLU A O 1
ATOM 3498 N N . ARG A 1 448 ? 30.312 -5.875 -26.156 1 97.56 448 ARG A N 1
ATOM 3499 C CA . ARG A 1 448 ? 30.875 -7.086 -25.562 1 97.56 448 ARG A CA 1
ATOM 3500 C C . ARG A 1 448 ? 31.422 -8.016 -26.641 1 97.56 448 ARG A C 1
ATOM 3502 O O . ARG A 1 448 ? 32.438 -8.68 -26.453 1 97.56 448 ARG A O 1
ATOM 3509 N N . ILE A 1 449 ? 30.688 -8.062 -27.75 1 97.38 449 ILE A N 1
ATOM 3510 C CA . ILE A 1 449 ? 31.172 -8.891 -28.844 1 97.38 449 ILE A CA 1
ATOM 3511 C C . ILE A 1 449 ? 32.5 -8.336 -29.375 1 97.38 449 ILE A C 1
ATOM 3513 O O . ILE A 1 449 ? 33.406 -9.102 -29.688 1 97.38 449 ILE A O 1
ATOM 3517 N N . GLU A 1 450 ? 32.656 -7.07 -29.406 1 97.25 450 GLU A N 1
ATOM 3518 C CA . GLU A 1 450 ? 33.844 -6.43 -29.922 1 97.25 450 GLU A CA 1
ATOM 3519 C C . GLU A 1 450 ? 35 -6.523 -28.922 1 97.25 450 GLU A C 1
ATOM 3521 O O . GLU A 1 450 ? 36.125 -6.781 -29.297 1 97.25 450 GLU A O 1
ATOM 3526 N N . SER A 1 451 ? 34.656 -6.324 -27.688 1 96.38 451 SER A N 1
ATOM 3527 C CA . SER A 1 451 ? 35.719 -6.273 -26.672 1 96.38 451 SER A CA 1
ATOM 3528 C C . SER A 1 451 ? 36.062 -7.672 -26.188 1 96.38 451 SER A C 1
ATOM 3530 O O . SER A 1 451 ? 37.156 -7.891 -25.656 1 96.38 451 SER A O 1
ATOM 3532 N N . GLY A 1 452 ? 35.156 -8.547 -26.172 1 95.25 452 GLY A N 1
ATOM 3533 C CA . GLY A 1 452 ? 35.344 -9.883 -25.609 1 95.25 452 GLY A CA 1
ATOM 3534 C C . GLY A 1 452 ? 35.281 -9.906 -24.094 1 95.25 452 GLY A C 1
ATOM 3535 O O . GLY A 1 452 ? 35.75 -10.859 -23.469 1 95.25 452 GLY A O 1
ATOM 3536 N N . LYS A 1 453 ? 34.75 -8.82 -23.531 1 90.44 453 LYS A N 1
ATOM 3537 C CA . LYS A 1 453 ? 34.719 -8.719 -22.078 1 90.44 453 LYS A CA 1
ATOM 3538 C C . LYS A 1 453 ? 33.281 -8.422 -21.578 1 90.44 453 LYS A C 1
ATOM 3540 O O . LYS A 1 453 ? 32.531 -7.691 -22.234 1 90.44 453 LYS A O 1
ATOM 3545 N N . ALA A 1 454 ? 33.094 -9.102 -20.484 1 84.75 454 ALA A N 1
ATOM 3546 C CA . ALA A 1 454 ? 31.844 -8.773 -19.766 1 84.75 454 ALA A CA 1
ATOM 3547 C C . ALA A 1 454 ? 32.094 -7.684 -18.719 1 84.75 454 ALA A C 1
ATOM 3549 O O . ALA A 1 454 ? 33.125 -7.664 -18.062 1 84.75 454 ALA A O 1
ATOM 3550 N N . HIS A 1 455 ? 31.484 -6.547 -18.844 1 75.38 455 HIS A N 1
ATOM 3551 C CA . HIS A 1 455 ? 31.656 -5.492 -17.859 1 75.38 455 HIS A CA 1
ATOM 3552 C C . HIS A 1 455 ? 30.375 -5.297 -17.047 1 75.38 455 HIS A C 1
ATOM 3554 O O . HIS A 1 455 ? 29.281 -5.566 -17.531 1 75.38 455 HIS A O 1
ATOM 3560 N N . MET B 1 1 ? -23.594 -53.062 69 1 18.7 1 MET B N 1
ATOM 3561 C CA . MET B 1 1 ? -24.094 -52.281 70.125 1 18.7 1 MET B CA 1
ATOM 3562 C C . MET B 1 1 ? -24.047 -50.812 69.875 1 18.7 1 MET B C 1
ATOM 3564 O O . MET B 1 1 ? -23.672 -50.406 68.75 1 18.7 1 MET B O 1
ATOM 3568 N N . PHE B 1 2 ? -23.25 -50.188 70.688 1 18.03 2 PHE B N 1
ATOM 3569 C CA . PHE B 1 2 ? -23.203 -48.875 71.312 1 18.03 2 PHE B CA 1
ATOM 3570 C C . PHE B 1 2 ? -22.797 -47.812 70.312 1 18.03 2 PHE B C 1
ATOM 3572 O O . PHE B 1 2 ? -21.734 -47.906 69.688 1 18.03 2 PHE B O 1
ATOM 3579 N N . LYS B 1 3 ? -23.828 -47.125 69.75 1 19.61 3 LYS B N 1
ATOM 3580 C CA . LYS B 1 3 ? -24.344 -46.125 68.812 1 19.61 3 LYS B CA 1
ATOM 3581 C C . LYS B 1 3 ? -23.703 -44.781 69.062 1 19.61 3 LYS B C 1
ATOM 3583 O O . LYS B 1 3 ? -24.266 -43.906 69.75 1 19.61 3 LYS B O 1
ATOM 3588 N N . LYS B 1 4 ? -22.359 -45.062 69.625 1 20.64 4 LYS B N 1
ATOM 3589 C CA . LYS B 1 4 ? -21.75 -43.969 70.375 1 20.64 4 LYS B CA 1
ATOM 3590 C C . LYS B 1 4 ? -21.812 -42.656 69.562 1 20.64 4 LYS B C 1
ATOM 3592 O O . LYS B 1 4 ? -21.281 -42.562 68.5 1 20.64 4 LYS B O 1
ATOM 3597 N N . VAL B 1 5 ? -22.891 -41.875 69.688 1 21.97 5 VAL B N 1
ATOM 3598 C CA . VAL B 1 5 ? -23.516 -40.688 69.062 1 21.97 5 VAL B CA 1
ATOM 3599 C C . VAL B 1 5 ? -22.562 -39.5 69.188 1 21.97 5 VAL B C 1
ATOM 3601 O O . VAL B 1 5 ? -22.969 -38.375 68.938 1 21.97 5 VAL B O 1
ATOM 3604 N N . ALA B 1 6 ? -21.266 -39.781 69.25 1 24.16 6 ALA B N 1
ATOM 3605 C CA . ALA B 1 6 ? -20.359 -38.781 69.812 1 24.16 6 ALA B CA 1
ATOM 3606 C C . ALA B 1 6 ? -20.547 -37.406 69.125 1 24.16 6 ALA B C 1
ATOM 3608 O O . ALA B 1 6 ? -20.359 -37.312 67.875 1 24.16 6 ALA B O 1
ATOM 3609 N N . ILE B 1 7 ? -21.453 -36.594 69.625 1 23.14 7 ILE B N 1
ATOM 3610 C CA . ILE B 1 7 ? -22.062 -35.281 69.312 1 23.14 7 ILE B CA 1
ATOM 3611 C C . ILE B 1 7 ? -20.984 -34.219 69.188 1 23.14 7 ILE B C 1
ATOM 3613 O O . ILE B 1 7 ? -20.188 -34.031 70.125 1 23.14 7 ILE B O 1
ATOM 3617 N N . LEU B 1 8 ? -20.406 -34.125 68 1 22.44 8 LEU B N 1
ATOM 3618 C CA . LEU B 1 8 ? -19.297 -33.344 67.5 1 22.44 8 LEU B CA 1
ATOM 3619 C C . LEU B 1 8 ? -19.453 -31.859 67.812 1 22.44 8 LEU B C 1
ATOM 3621 O O . LEU B 1 8 ? -20.469 -31.234 67.5 1 22.44 8 LEU B O 1
ATOM 3625 N N . LEU B 1 9 ? -18.938 -31.484 69.062 1 21.56 9 LEU B N 1
ATOM 3626 C CA . LEU B 1 9 ? -18.891 -30.234 69.812 1 21.56 9 LEU B CA 1
ATOM 3627 C C . LEU B 1 9 ? -18.469 -29.078 68.875 1 21.56 9 LEU B C 1
ATOM 3629 O O . LEU B 1 9 ? -17.359 -29.094 68.375 1 21.56 9 LEU B O 1
ATOM 3633 N N . ALA B 1 10 ? -19.406 -28.375 68.188 1 22.28 10 ALA B N 1
ATOM 3634 C CA . ALA B 1 10 ? -19.438 -27.281 67.25 1 22.28 10 ALA B CA 1
ATOM 3635 C C . ALA B 1 10 ? -18.797 -26.016 67.812 1 22.28 10 ALA B C 1
ATOM 3637 O O . ALA B 1 10 ? -19.328 -25.391 68.75 1 22.28 10 ALA B O 1
ATOM 3638 N N . CYS B 1 11 ? -17.547 -26.156 68.25 1 21.23 11 CYS B N 1
ATOM 3639 C CA . CYS B 1 11 ? -16.922 -25.016 68.938 1 21.23 11 CYS B CA 1
ATOM 3640 C C . CYS B 1 11 ? -17.062 -23.75 68.125 1 21.23 11 CYS B C 1
ATOM 3642 O O . CYS B 1 11 ? -16.656 -23.703 66.938 1 21.23 11 CYS B O 1
ATOM 3644 N N . LEU B 1 12 ? -18.031 -22.922 68.375 1 22.66 12 LEU B N 1
ATOM 3645 C CA . LEU B 1 12 ? -18.594 -21.672 67.875 1 22.66 12 LEU B CA 1
ATOM 3646 C C . LEU B 1 12 ? -17.578 -20.547 67.938 1 22.66 12 LEU B C 1
ATOM 3648 O O . LEU B 1 12 ? -17.422 -19.922 69 1 22.66 12 LEU B O 1
ATOM 3652 N N . VAL B 1 13 ? -16.281 -20.75 67.625 1 23.83 13 VAL B N 1
ATOM 3653 C CA . VAL B 1 13 ? -15.367 -19.703 68 1 23.83 13 VAL B CA 1
ATOM 3654 C C . VAL B 1 13 ? -15.789 -18.375 67.375 1 23.83 13 VAL B C 1
ATOM 3656 O O . VAL B 1 13 ? -16.094 -18.328 66.188 1 23.83 13 VAL B O 1
ATOM 3659 N N . SER B 1 14 ? -16.25 -17.375 68.188 1 22.94 14 SER B N 1
ATOM 3660 C CA . SER B 1 14 ? -16.797 -16.031 68 1 22.94 14 SER B CA 1
ATOM 3661 C C . SER B 1 14 ? -15.789 -15.094 67.312 1 22.94 14 SER B C 1
ATOM 3663 O O . SER B 1 14 ? -14.781 -14.734 67.938 1 22.94 14 SER B O 1
ATOM 3665 N N . PHE B 1 15 ? -15.242 -15.453 66.188 1 25.52 15 PHE B N 1
ATOM 3666 C CA . PHE B 1 15 ? -14.203 -14.57 65.688 1 25.52 15 PHE B CA 1
ATOM 3667 C C . PHE B 1 15 ? -14.727 -13.148 65.5 1 25.52 15 PHE B C 1
ATOM 3669 O O . PHE B 1 15 ? -15.766 -12.922 64.938 1 25.52 15 PHE B O 1
ATOM 3676 N N . GLY B 1 16 ? -14.438 -12.258 66.5 1 23.66 16 GLY B N 1
ATOM 3677 C CA . GLY B 1 16 ? -14.75 -10.852 66.625 1 23.66 16 GLY B CA 1
ATOM 3678 C C . GLY B 1 16 ? -14.383 -10.016 65.438 1 23.66 16 GLY B C 1
ATOM 3679 O O . GLY B 1 16 ? -13.234 -10.031 65 1 23.66 16 GLY B O 1
ATOM 3680 N N . PHE B 1 17 ? -15.336 -9.875 64.5 1 25.98 17 PHE B N 1
ATOM 3681 C CA . PHE B 1 17 ? -15.281 -9.133 63.25 1 25.98 17 PHE B CA 1
ATOM 3682 C C . PHE B 1 17 ? -14.961 -7.668 63.5 1 25.98 17 PHE B C 1
ATOM 3684 O O . PHE B 1 17 ? -15.781 -6.93 64.062 1 25.98 17 PHE B O 1
ATOM 3691 N N . ALA B 1 18 ? -13.773 -7.391 64.062 1 26.91 18 ALA B N 1
ATOM 3692 C CA . ALA B 1 18 ? -13.477 -5.973 64.25 1 26.91 18 ALA B CA 1
ATOM 3693 C C . ALA B 1 18 ? -13.75 -5.184 62.969 1 26.91 18 ALA B C 1
ATOM 3695 O O . ALA B 1 18 ? -13.227 -5.516 61.906 1 26.91 18 ALA B O 1
ATOM 3696 N N . THR B 1 19 ? -14.875 -4.508 62.906 1 26.86 19 THR B N 1
ATOM 3697 C CA . THR B 1 19 ? -15.477 -3.631 61.906 1 26.86 19 THR B CA 1
ATOM 3698 C C . THR B 1 19 ? -14.586 -2.424 61.656 1 26.86 19 THR B C 1
ATOM 3700 O O . THR B 1 19 ? -14.734 -1.379 62.281 1 26.86 19 THR B O 1
ATOM 3703 N N . GLY B 1 20 ? -13.234 -2.611 61.594 1 24.88 20 GLY B N 1
ATOM 3704 C CA . GLY B 1 20 ? -12.562 -1.331 61.438 1 24.88 20 GLY B CA 1
ATOM 3705 C C . GLY B 1 20 ? -13.141 -0.479 60.344 1 24.88 20 GLY B C 1
ATOM 3706 O O . GLY B 1 20 ? -13.383 -0.97 59.219 1 24.88 20 GLY B O 1
ATOM 3707 N N . THR B 1 21 ? -13.898 0.558 60.719 1 25.94 21 THR B N 1
ATOM 3708 C CA . THR B 1 21 ? -14.617 1.59 59.969 1 25.94 21 THR B CA 1
ATOM 3709 C C . THR B 1 21 ? -13.672 2.34 59.031 1 25.94 21 THR B C 1
ATOM 3711 O O . THR B 1 21 ? -12.906 3.195 59.469 1 25.94 21 THR B O 1
ATOM 3714 N N . ASP B 1 22 ? -12.711 1.69 58.5 1 26.81 22 ASP B N 1
ATOM 3715 C CA . ASP B 1 22 ? -11.875 2.623 57.75 1 26.81 22 ASP B CA 1
ATOM 3716 C C . ASP B 1 22 ? -12.719 3.516 56.844 1 26.81 22 ASP B C 1
ATOM 3718 O O . ASP B 1 22 ? -13.688 3.055 56.25 1 26.81 22 ASP B O 1
ATOM 3722 N N . GLY B 1 23 ? -12.688 4.848 57.156 1 26.86 23 GLY B N 1
ATOM 3723 C CA . GLY B 1 23 ? -13.352 5.965 56.5 1 26.86 23 GLY B CA 1
ATOM 3724 C C . GLY B 1 23 ? -13.266 5.914 54.969 1 26.86 23 GLY B C 1
ATOM 3725 O O . GLY B 1 23 ? -12.242 5.527 54.438 1 26.86 23 GLY B O 1
ATOM 3726 N N . ASN B 1 24 ? -14.391 5.562 54.344 1 26.53 24 ASN B N 1
ATOM 3727 C CA . ASN B 1 24 ? -14.766 5.539 52.938 1 26.53 24 ASN B CA 1
ATOM 3728 C C . ASN B 1 24 ? -14.273 6.789 52.219 1 26.53 24 ASN B C 1
ATOM 3730 O O . ASN B 1 24 ? -14.945 7.824 52.219 1 26.53 24 ASN B O 1
ATOM 3734 N N . LYS B 1 25 ? -13.078 7.219 52.469 1 26.95 25 LYS B N 1
ATOM 3735 C CA . LYS B 1 25 ? -12.875 8.445 51.688 1 26.95 25 LYS B CA 1
ATOM 3736 C C . LYS B 1 25 ? -13.32 8.266 50.25 1 26.95 25 LYS B C 1
ATOM 3738 O O . LYS B 1 25 ? -12.781 7.422 49.531 1 26.95 25 LYS B O 1
ATOM 3743 N N . THR B 1 26 ? -14.594 8.492 50.062 1 26.72 26 THR B N 1
ATOM 3744 C CA . THR B 1 26 ? -15.156 8.711 48.719 1 26.72 26 THR B CA 1
ATOM 3745 C C . THR B 1 26 ? -14.211 9.562 47.875 1 26.72 26 THR B C 1
ATOM 3747 O O . THR B 1 26 ? -14.062 10.758 48.094 1 26.72 26 THR B O 1
ATOM 3750 N N . GLU B 1 27 ? -13.008 9.172 47.781 1 26.42 27 GLU B N 1
ATOM 3751 C CA . GLU B 1 27 ? -12.312 10.039 46.844 1 26.42 27 GLU B CA 1
ATOM 3752 C C . GLU B 1 27 ? -13.164 10.312 45.625 1 26.42 27 GLU B C 1
ATOM 3754 O O . GLU B 1 27 ? -13.516 9.383 44.875 1 26.42 27 GLU B O 1
ATOM 3759 N N . ALA B 1 28 ? -13.992 11.289 45.781 1 27.3 28 ALA B N 1
ATOM 3760 C CA . ALA B 1 28 ? -14.766 11.891 44.719 1 27.3 28 ALA B CA 1
ATOM 3761 C C . ALA B 1 28 ? -13.977 11.906 43.406 1 27.3 28 ALA B C 1
ATOM 3763 O O . ALA B 1 28 ? -12.844 12.398 43.344 1 27.3 28 ALA B O 1
ATOM 3764 N N . ILE B 1 29 ? -14.102 10.844 42.688 1 29.09 29 ILE B N 1
ATOM 3765 C CA . ILE B 1 29 ? -13.695 10.867 41.281 1 29.09 29 ILE B CA 1
ATOM 3766 C C . ILE B 1 29 ? -13.844 12.281 40.719 1 29.09 29 ILE B C 1
ATOM 3768 O O . ILE B 1 29 ? -14.93 12.867 40.781 1 29.09 29 ILE B O 1
ATOM 3772 N N . ASN B 1 30 ? -12.812 13.039 41 1 27.77 30 ASN B N 1
ATOM 3773 C CA . ASN B 1 30 ? -12.805 14.32 40.281 1 27.77 30 ASN B CA 1
ATOM 3774 C C . ASN B 1 30 ? -13.492 14.219 38.938 1 27.77 30 ASN B C 1
ATOM 3776 O O . ASN B 1 30 ? -12.984 13.555 38.031 1 27.77 30 ASN B O 1
ATOM 3780 N N . LEU B 1 31 ? -14.836 14.125 39.031 1 29.3 31 LEU B N 1
ATOM 3781 C CA . LEU B 1 31 ? -15.641 14.383 37.844 1 29.3 31 LEU B CA 1
ATOM 3782 C C . LEU B 1 31 ? -14.977 15.422 36.969 1 29.3 31 LEU B C 1
ATOM 3784 O O . LEU B 1 31 ? -14.562 16.484 37.438 1 29.3 31 LEU B O 1
ATOM 3788 N N . ASN B 1 32 ? -14.148 14.961 36.062 1 28.86 32 ASN B N 1
ATOM 3789 C CA . ASN B 1 32 ? -13.742 15.852 35 1 28.86 32 ASN B CA 1
ATOM 3790 C C . ASN B 1 32 ? -14.758 16.969 34.781 1 28.86 32 ASN B C 1
ATOM 3792 O O . ASN B 1 32 ? -15.961 16.719 34.656 1 28.86 32 ASN B O 1
ATOM 3796 N N . VAL B 1 33 ? -14.547 18.109 35.344 1 31.19 33 VAL B N 1
ATOM 3797 C CA . VAL B 1 33 ? -15.242 19.375 35.156 1 31.19 33 VAL B CA 1
ATOM 3798 C C . VAL B 1 33 ? -15.828 19.422 33.75 1 31.19 33 VAL B C 1
ATOM 3800 O O . VAL B 1 33 ? -15.094 19.312 32.75 1 31.19 33 VAL B O 1
ATOM 3803 N N . ILE B 1 34 ? -16.969 18.953 33.5 1 32.47 34 ILE B N 1
ATOM 3804 C CA . ILE B 1 34 ? -17.766 19.406 32.375 1 32.47 34 ILE B CA 1
ATOM 3805 C C . ILE B 1 34 ? -17.531 20.906 32.156 1 32.47 34 ILE B C 1
ATOM 3807 O O . ILE B 1 34 ? -17.906 21.734 33 1 32.47 34 ILE B O 1
ATOM 3811 N N . LYS B 1 35 ? -16.25 21.25 31.703 1 33.47 35 LYS B N 1
ATOM 3812 C CA . LYS B 1 35 ? -16.141 22.641 31.266 1 33.47 35 LYS B CA 1
ATOM 3813 C C . LYS B 1 35 ? -17.438 23.109 30.625 1 33.47 35 LYS B C 1
ATOM 3815 O O . LYS B 1 35 ? -17.891 22.531 29.625 1 33.47 35 LYS B O 1
ATOM 3820 N N . ASN B 1 36 ? -18.297 23.547 31.422 1 33.09 36 ASN B N 1
ATOM 3821 C CA . ASN B 1 36 ? -19.453 24.312 30.969 1 33.09 36 ASN B CA 1
ATOM 3822 C C . ASN B 1 36 ? -19.047 25.375 29.953 1 33.09 36 ASN B C 1
ATOM 3824 O O . ASN B 1 36 ? -18.562 26.438 30.328 1 33.09 36 ASN B O 1
ATOM 3828 N N . ILE B 1 37 ? -18.438 25 28.875 1 38.91 37 ILE B N 1
ATOM 3829 C CA . ILE B 1 37 ? -18.391 26.016 27.828 1 38.91 37 ILE B CA 1
ATOM 3830 C C . ILE B 1 37 ? -19.781 26.609 27.625 1 38.91 37 ILE B C 1
ATOM 3832 O O . ILE B 1 37 ? -20.719 25.906 27.234 1 38.91 37 ILE B O 1
ATOM 3836 N N . LYS B 1 38 ? -20.094 27.516 28.422 1 37.94 38 LYS B N 1
ATOM 3837 C CA . LYS B 1 38 ? -21.297 28.312 28.203 1 37.94 38 LYS B CA 1
ATOM 3838 C C . LYS B 1 38 ? -21.422 28.734 26.75 1 37.94 38 LYS B C 1
ATOM 3840 O O . LYS B 1 38 ? -20.672 29.594 26.281 1 37.94 38 LYS B O 1
ATOM 3845 N N . VAL B 1 39 ? -21.828 27.891 25.859 1 43.88 39 VAL B N 1
ATOM 3846 C CA . VAL B 1 39 ? -22.172 28.281 24.5 1 43.88 39 VAL B CA 1
ATOM 3847 C C . VAL B 1 39 ? -23.406 29.188 24.516 1 43.88 39 VAL B C 1
ATOM 3849 O O . VAL B 1 39 ? -24.484 28.766 24.953 1 43.88 39 VAL B O 1
ATOM 3852 N N . ALA B 1 40 ? -23.297 30.312 24.734 1 46.88 40 ALA B N 1
AT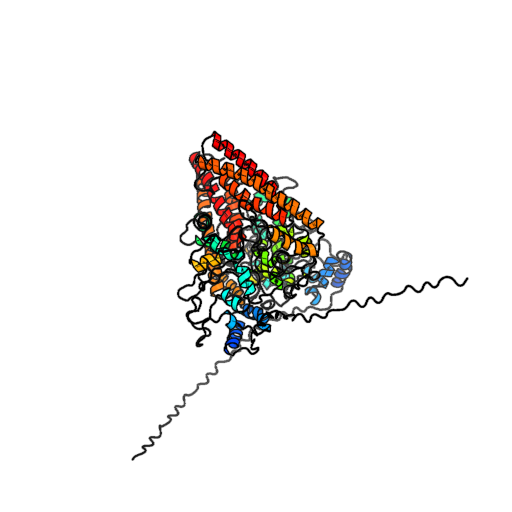OM 3853 C CA . ALA B 1 40 ? -24.438 31.188 24.469 1 46.88 40 ALA B CA 1
ATOM 3854 C C . ALA B 1 40 ? -25.031 30.922 23.078 1 46.88 40 ALA B C 1
ATOM 3856 O O . ALA B 1 40 ? -24.328 31.031 22.078 1 46.88 40 ALA B O 1
ATOM 3857 N N . HIS B 1 41 ? -26.125 30.25 23 1 55.31 41 HIS B N 1
ATOM 3858 C CA . HIS B 1 41 ? -26.766 29.812 21.766 1 55.31 41 HIS B CA 1
ATOM 3859 C C . HIS B 1 41 ? -27.125 31 20.891 1 55.31 41 HIS B C 1
ATOM 3861 O O . HIS B 1 41 ? -27.391 30.828 19.688 1 55.31 41 HIS B O 1
ATOM 3867 N N . LYS B 1 42 ? -27.25 32.312 21.484 1 66.31 42 LYS B N 1
ATOM 3868 C CA . LYS B 1 42 ? -27.688 33.344 20.562 1 66.31 42 LYS B CA 1
ATOM 3869 C C . LYS B 1 42 ? -26.484 34.094 19.984 1 66.31 42 LYS B C 1
ATOM 3871 O O . LYS B 1 42 ? -25.609 34.562 20.719 1 66.31 42 LYS B O 1
ATOM 3876 N N . MET B 1 43 ? -26.328 34.094 18.703 1 79.38 43 MET B N 1
ATOM 3877 C CA . MET B 1 43 ? -25.281 34.844 17.984 1 79.38 43 MET B CA 1
ATOM 3878 C C . MET B 1 43 ? -25.422 36.344 18.219 1 79.38 43 MET B C 1
ATOM 3880 O O . MET B 1 43 ? -26.531 36.875 18.156 1 79.38 43 MET B O 1
ATOM 3884 N N . SER B 1 44 ? -24.375 36.969 18.641 1 85.44 44 SER B N 1
ATOM 3885 C CA . SER B 1 44 ? -24.375 38.438 18.766 1 85.44 44 SER B CA 1
ATOM 3886 C C . SER B 1 44 ? -24.688 39.094 17.438 1 85.44 44 SER B C 1
ATOM 3888 O O . SER B 1 44 ? -24.641 38.469 16.391 1 85.44 44 SER B O 1
ATOM 3890 N N . ASP B 1 45 ? -25.016 40.344 17.516 1 87.19 45 ASP B N 1
ATOM 3891 C CA . ASP B 1 45 ? -25.297 41.094 16.297 1 87.19 45 ASP B CA 1
ATOM 3892 C C . ASP B 1 45 ? -24.078 41.156 15.383 1 87.19 45 ASP B C 1
ATOM 3894 O O . ASP B 1 45 ? -24.203 41.062 14.156 1 87.19 45 ASP B O 1
ATOM 3898 N N . LEU B 1 46 ? -23 41.344 15.969 1 90.25 46 LEU B N 1
ATOM 3899 C CA . LEU B 1 46 ? -21.766 41.375 15.188 1 90.25 46 LEU B CA 1
ATOM 3900 C C . LEU B 1 46 ? -21.5 40.031 14.508 1 90.25 46 LEU B C 1
ATOM 3902 O O . LEU B 1 46 ? -21.125 40 13.336 1 90.25 46 LEU B O 1
ATOM 3906 N N . SER B 1 47 ? -21.734 39.031 15.203 1 90.31 47 SER B N 1
ATOM 3907 C CA . SER B 1 47 ? -21.547 37.688 14.633 1 90.31 47 SER B CA 1
ATOM 3908 C C . SER B 1 47 ? -22.5 37.438 13.469 1 90.31 47 SER B C 1
ATOM 3910 O O . SER B 1 47 ? -22.125 36.844 12.469 1 90.31 47 SER B O 1
ATOM 3912 N N . LYS B 1 48 ? -23.672 37.906 13.609 1 89.94 48 LYS B N 1
ATOM 3913 C CA . LYS B 1 48 ? -24.672 37.75 12.547 1 89.94 48 LYS B CA 1
ATOM 3914 C C . LYS B 1 48 ? -24.25 38.531 11.297 1 89.94 48 LYS B C 1
ATOM 3916 O O . LYS B 1 48 ? -24.484 38.094 10.18 1 89.94 48 LYS B O 1
ATOM 3921 N N . SER B 1 49 ? -23.719 39.656 11.547 1 91.94 49 SER B N 1
ATOM 3922 C CA . SER B 1 49 ? -23.297 40.469 10.422 1 91.94 49 SER B CA 1
ATOM 3923 C C . SER B 1 49 ? -22.203 39.781 9.617 1 91.94 49 SER B C 1
ATOM 3925 O O . SER B 1 49 ? -22.141 39.938 8.398 1 91.94 49 SER B O 1
ATOM 3927 N N . CYS B 1 50 ? -21.297 39.125 10.297 1 93.56 50 CYS B N 1
ATOM 3928 C CA . CYS B 1 50 ? -20.281 38.344 9.602 1 93.56 50 CYS B CA 1
ATOM 3929 C C . CYS B 1 50 ? -20.922 37.344 8.648 1 93.56 50 CYS B C 1
ATOM 3931 O O . CYS B 1 50 ? -20.547 37.25 7.477 1 93.56 50 CYS B O 1
ATOM 3933 N N . VAL B 1 51 ? -21.891 36.594 9.109 1 93 51 VAL B N 1
ATOM 3934 C CA . VAL B 1 51 ? -22.562 35.562 8.352 1 93 51 VAL B CA 1
ATOM 3935 C C . VAL B 1 51 ? -23.297 36.156 7.16 1 93 51 VAL B C 1
ATOM 3937 O O . VAL B 1 51 ? -23.219 35.656 6.039 1 93 51 VAL B O 1
ATOM 3940 N N . GLU B 1 52 ? -23.953 37.188 7.426 1 92.38 52 GLU B N 1
ATOM 3941 C CA . GLU B 1 52 ? -24.75 37.844 6.379 1 92.38 52 GLU B CA 1
ATOM 3942 C C . GLU B 1 52 ? -23.859 38.312 5.223 1 92.38 52 GLU B C 1
ATOM 3944 O O . GLU B 1 52 ? -24.156 38 4.062 1 92.38 52 GLU B O 1
ATOM 3949 N N . CYS B 1 53 ? -22.891 39 5.512 1 94.81 53 CYS B N 1
ATOM 3950 C CA . CYS B 1 53 ? -22.047 39.531 4.461 1 94.81 53 CYS B CA 1
ATOM 3951 C C . CYS B 1 53 ? -21.25 38.438 3.777 1 94.81 53 CYS B C 1
ATOM 3953 O O . CYS B 1 53 ? -21.141 38.406 2.549 1 94.81 53 CYS B O 1
ATOM 3955 N N . HIS B 1 54 ? -20.672 37.562 4.539 1 95 54 HIS B N 1
ATOM 3956 C CA . HIS B 1 54 ? -19.812 36.531 3.947 1 95 54 HIS B CA 1
ATOM 3957 C C . HIS B 1 54 ? -20.641 35.469 3.238 1 95 54 HIS B C 1
ATOM 3959 O O . HIS B 1 54 ? -20.125 34.719 2.406 1 95 54 HIS B O 1
ATOM 3965 N N . SER B 1 55 ? -21.875 35.344 3.539 1 94.81 55 SER B N 1
ATOM 3966 C CA . SER B 1 55 ? -22.75 34.469 2.75 1 94.81 55 SER B CA 1
ATOM 3967 C C . SER B 1 55 ? -22.797 34.906 1.293 1 94.81 55 SER B C 1
ATOM 3969 O O . SER B 1 55 ? -23.047 34.094 0.398 1 94.81 55 SER B O 1
ATOM 3971 N N . GLU B 1 56 ? -22.547 36.188 1.135 1 94.19 56 GLU B N 1
ATOM 3972 C CA . GLU B 1 56 ? -22.516 36.75 -0.215 1 94.19 56 GLU B CA 1
ATOM 3973 C C . GLU B 1 56 ? -21.094 36.75 -0.789 1 94.19 56 GLU B C 1
ATOM 3975 O O . GLU B 1 56 ? -20.891 36.375 -1.947 1 94.19 56 GLU B O 1
ATOM 3980 N N . LYS B 1 57 ? -20.203 37.125 -0.053 1 94.19 57 LYS B N 1
ATOM 3981 C CA . LYS B 1 57 ? -18.844 37.344 -0.541 1 94.19 57 LYS B CA 1
ATOM 3982 C C . LYS B 1 57 ? -18.078 36.031 -0.644 1 94.19 57 LYS B C 1
ATOM 3984 O O . LYS B 1 57 ? -17.234 35.844 -1.534 1 94.19 57 LYS B O 1
ATOM 3989 N N . THR B 1 58 ? -18.25 35.125 0.372 1 95.31 58 THR B N 1
ATOM 3990 C CA . THR B 1 58 ? -17.594 33.812 0.409 1 95.31 58 THR B CA 1
ATOM 3991 C C . THR B 1 58 ? -18.578 32.719 0.831 1 95.31 58 THR B C 1
ATOM 3993 O O . THR B 1 58 ? -18.406 32.094 1.876 1 95.31 58 THR B O 1
ATOM 3996 N N . PRO B 1 59 ? -19.547 32.438 -0.029 1 94.75 59 PRO B N 1
ATOM 3997 C CA . PRO B 1 59 ? -20.656 31.547 0.339 1 94.75 59 PRO B CA 1
ATOM 3998 C C . PRO B 1 59 ? -20.203 30.141 0.719 1 94.75 59 PRO B C 1
ATOM 4000 O O . PRO B 1 59 ? -20.812 29.5 1.578 1 94.75 59 PRO B O 1
ATOM 4003 N N . GLY B 1 60 ? -19.172 29.609 0.142 1 94.75 60 GLY B N 1
ATOM 4004 C CA . GLY B 1 60 ? -18.656 28.297 0.478 1 94.75 60 GLY B CA 1
ATOM 4005 C C . GLY B 1 60 ? -18.172 28.188 1.913 1 94.75 60 GLY B C 1
ATOM 4006 O O . GLY B 1 60 ? -18.391 27.172 2.574 1 94.75 60 GLY B O 1
ATOM 4007 N N . ILE B 1 61 ? -17.562 29.25 2.387 1 94.75 61 ILE B N 1
ATOM 4008 C CA . ILE B 1 61 ? -17.062 29.297 3.758 1 94.75 61 ILE B CA 1
ATOM 4009 C C . ILE B 1 61 ? -18.234 29.25 4.734 1 94.75 61 ILE B C 1
ATOM 4011 O O . ILE B 1 61 ? -18.219 28.484 5.703 1 94.75 61 ILE B O 1
ATOM 4015 N N . VAL B 1 62 ? -19.234 30.031 4.453 1 94.06 62 VAL B N 1
ATOM 4016 C CA . VAL B 1 62 ? -20.406 30.094 5.324 1 94.06 62 VAL B CA 1
ATOM 4017 C C . VAL B 1 62 ? -21.156 28.766 5.281 1 94.06 62 VAL B C 1
ATOM 4019 O O . VAL B 1 62 ? -21.641 28.297 6.312 1 94.06 62 VAL B O 1
ATOM 4022 N N . ALA B 1 63 ? -21.234 28.203 4.109 1 94.62 63 ALA B N 1
ATOM 4023 C CA . ALA B 1 63 ? -21.906 26.922 3.982 1 94.62 63 ALA B CA 1
ATOM 4024 C C . ALA B 1 63 ? -21.188 25.844 4.809 1 94.62 63 ALA B C 1
ATOM 4026 O O . ALA B 1 63 ? -21.844 25.062 5.504 1 94.62 63 ALA B O 1
ATOM 4027 N N . ASP B 1 64 ? -19.938 25.766 4.754 1 95.81 64 ASP B N 1
ATOM 4028 C CA . ASP B 1 64 ? -19.156 24.812 5.555 1 95.81 64 ASP B CA 1
ATOM 4029 C C . ASP B 1 64 ? -19.422 25.016 7.043 1 95.81 64 ASP B C 1
ATOM 4031 O O . ASP B 1 64 ? -19.703 24.062 7.762 1 95.81 64 ASP B O 1
ATOM 4035 N N . TRP B 1 65 ? -19.297 26.25 7.461 1 95.19 65 TRP B N 1
ATOM 4036 C CA . TRP B 1 65 ? -19.516 26.562 8.867 1 95.19 65 TRP B CA 1
ATOM 4037 C C . TRP B 1 65 ? -20.938 26.188 9.297 1 95.19 65 TRP B C 1
ATOM 4039 O O . TRP B 1 65 ? -21.125 25.547 10.336 1 95.19 65 TRP B O 1
ATOM 4049 N N . LYS B 1 66 ? -21.891 26.531 8.477 1 92.88 66 LYS B N 1
ATOM 4050 C CA . LYS B 1 66 ? -23.297 26.266 8.781 1 92.88 66 LYS B CA 1
ATOM 4051 C C . LYS B 1 66 ? -23.547 24.766 8.984 1 92.88 66 LYS B C 1
ATOM 4053 O O . LYS B 1 66 ? -24.359 24.375 9.812 1 92.88 66 LYS B O 1
ATOM 4058 N N . ASN B 1 67 ? -22.812 23.969 8.328 1 93 67 ASN B N 1
ATOM 4059 C CA . ASN B 1 67 ? -23 22.531 8.375 1 93 67 ASN B CA 1
ATOM 4060 C C . ASN B 1 67 ? -22.062 21.875 9.383 1 93 67 ASN B C 1
ATOM 4062 O O . ASN B 1 67 ? -22.016 20.641 9.477 1 93 67 ASN B O 1
ATOM 4066 N N . SER B 1 68 ? -21.406 22.656 10.156 1 95.12 68 SER B N 1
ATOM 4067 C CA . SER B 1 68 ? -20.406 22.141 11.094 1 95.12 68 SER B CA 1
ATOM 4068 C C . SER B 1 68 ? -21.016 21.938 12.484 1 95.12 68 SER B C 1
ATOM 4070 O O . SER B 1 68 ? -22.062 22.516 12.797 1 95.12 68 SER B O 1
ATOM 4072 N N . ARG B 1 69 ? -20.359 21.094 13.273 1 91.81 69 ARG B N 1
A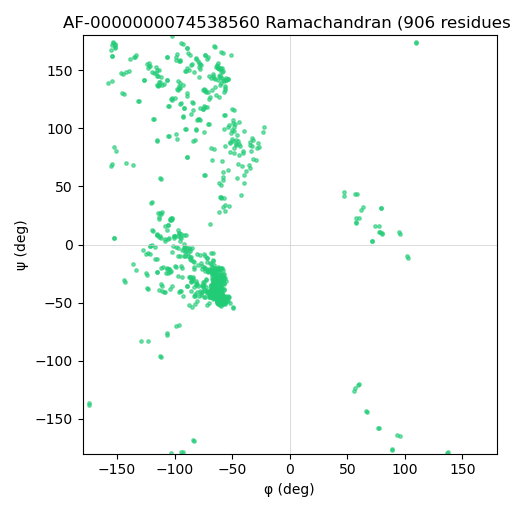TOM 4073 C CA . ARG B 1 69 ? -20.719 20.969 14.688 1 91.81 69 ARG B CA 1
ATOM 4074 C C . ARG B 1 69 ? -20.484 22.266 15.43 1 91.81 69 ARG B C 1
ATOM 4076 O O . ARG B 1 69 ? -21.188 22.578 16.391 1 91.81 69 ARG B O 1
ATOM 4083 N N . HIS B 1 70 ? -19.531 23.047 15.016 1 93.5 70 HIS B N 1
ATOM 4084 C CA . HIS B 1 70 ? -19.25 24.344 15.641 1 93.5 70 HIS B CA 1
ATOM 4085 C C . HIS B 1 70 ? -20.469 25.266 15.547 1 93.5 70 HIS B C 1
ATOM 4087 O O . HIS B 1 70 ? -20.875 25.859 16.547 1 93.5 70 HIS B O 1
ATOM 4093 N N . ALA B 1 71 ? -20.984 25.328 14.352 1 91.94 71 ALA B N 1
ATOM 4094 C CA . ALA B 1 71 ? -22.188 26.141 14.195 1 91.94 71 ALA B CA 1
ATOM 4095 C C . ALA B 1 71 ? -23.312 25.625 15.07 1 91.94 71 ALA B C 1
ATOM 4097 O O . ALA B 1 71 ? -24.031 26.406 15.688 1 91.94 71 ALA B O 1
ATOM 4098 N N . HIS B 1 72 ? -23.422 24.359 15.141 1 89.69 72 HIS B N 1
ATOM 4099 C CA . HIS B 1 72 ? -24.516 23.719 15.867 1 89.69 72 HIS B CA 1
ATOM 4100 C C . HIS B 1 72 ? -24.438 24.031 17.359 1 89.69 72 HIS B C 1
ATOM 4102 O O . HIS B 1 72 ? -25.469 24.125 18.031 1 89.69 72 HIS B O 1
ATOM 4108 N N . VAL B 1 73 ? -23.234 24.266 17.812 1 89.94 73 VAL B N 1
ATOM 4109 C CA . VAL B 1 73 ? -23.109 24.469 19.25 1 89.94 73 VAL B CA 1
ATOM 4110 C C . VAL B 1 73 ? -22.875 25.953 19.547 1 89.94 73 VAL B C 1
ATOM 4112 O O . VAL B 1 73 ? -22.469 26.328 20.641 1 89.94 73 VAL B O 1
ATOM 4115 N N . GLY B 1 74 ? -22.922 26.781 18.531 1 87.69 74 GLY B N 1
ATOM 4116 C CA . GLY B 1 74 ? -22.938 28.219 18.719 1 87.69 74 GLY B CA 1
ATOM 4117 C C . GLY B 1 74 ? -21.562 28.844 18.625 1 87.69 74 GLY B C 1
ATOM 4118 O O . GLY B 1 74 ? -21.375 30 19.031 1 87.69 74 GLY B O 1
ATOM 4119 N N . VAL B 1 75 ? -20.594 28.109 18.188 1 92.19 75 VAL B N 1
ATOM 4120 C CA . VAL B 1 75 ? -19.297 28.688 17.922 1 92.19 75 VAL B CA 1
ATOM 4121 C C . VAL B 1 75 ? -19.359 29.531 16.641 1 92.19 75 VAL B C 1
ATOM 4123 O O . VAL B 1 75 ? -19.656 29 15.562 1 92.19 75 VAL B O 1
ATOM 4126 N N . SER B 1 76 ? -19.094 30.812 16.75 1 93 76 SER B N 1
ATOM 4127 C CA . SER B 1 76 ? -19.266 31.719 15.617 1 93 76 SER B CA 1
ATOM 4128 C C . SER B 1 76 ? -17.922 32.062 14.992 1 93 76 SER B C 1
ATOM 4130 O O . SER B 1 76 ? -16.875 31.656 15.469 1 93 76 SER B O 1
ATOM 4132 N N . CYS B 1 77 ? -18.047 32.938 13.914 1 95.25 77 CYS B N 1
ATOM 4133 C CA . CYS B 1 77 ? -16.859 33.406 13.219 1 95.25 77 CYS B CA 1
ATOM 4134 C C . CYS B 1 77 ? -15.93 34.156 14.172 1 95.25 77 CYS B C 1
ATOM 4136 O O . CYS B 1 77 ? -14.711 34 14.109 1 95.25 77 CYS B O 1
ATOM 4138 N N . MET B 1 78 ? -16.469 34.844 15.094 1 93.69 78 MET B N 1
ATOM 4139 C CA . MET B 1 78 ? -15.727 35.75 15.984 1 93.69 78 MET B CA 1
ATOM 4140 C C . MET B 1 78 ? -14.906 34.938 16.984 1 93.69 78 MET B C 1
ATOM 4142 O O . MET B 1 78 ? -13.82 35.344 17.391 1 93.69 78 MET B O 1
ATOM 4146 N N . ASP B 1 79 ? -15.414 33.781 17.312 1 93.38 79 ASP B N 1
ATOM 4147 C CA . ASP B 1 79 ? -14.742 32.969 18.312 1 93.38 79 ASP B CA 1
ATOM 4148 C C . ASP B 1 79 ? -13.359 32.5 17.812 1 93.38 79 ASP B C 1
ATOM 4150 O O . ASP B 1 79 ? -12.477 32.219 18.625 1 93.38 79 ASP B O 1
ATOM 4154 N N . CYS B 1 80 ? -13.188 32.5 16.484 1 95.62 80 CYS B N 1
ATOM 4155 C CA . CYS B 1 80 ? -11.914 32.062 15.922 1 95.62 80 CYS B CA 1
ATOM 4156 C C . CYS B 1 80 ? -11.156 33.219 15.289 1 95.62 80 CYS B C 1
ATOM 4158 O O . CYS B 1 80 ? -9.938 33.312 15.43 1 95.62 80 CYS B O 1
ATOM 4160 N N . HIS B 1 81 ? -11.852 34.156 14.703 1 95.94 81 HIS B N 1
ATOM 4161 C CA . HIS B 1 81 ? -11.172 35.094 13.844 1 95.94 81 HIS B CA 1
ATOM 4162 C C . HIS B 1 81 ? -11.008 36.438 14.547 1 95.94 81 HIS B C 1
ATOM 4164 O O . HIS B 1 81 ? -10.188 37.281 14.133 1 95.94 81 HIS B O 1
ATOM 4170 N N . SER B 1 82 ? -11.852 36.75 15.547 1 95.44 82 SER B N 1
ATOM 4171 C CA . SER B 1 82 ? -11.656 37.969 16.297 1 95.44 82 SER B CA 1
ATOM 4172 C C . SER B 1 82 ? -10.469 37.875 17.25 1 95.44 82 SER B C 1
ATOM 4174 O O . SER B 1 82 ? -10.336 36.875 17.969 1 95.44 82 SER B O 1
ATOM 4176 N N . VAL B 1 83 ? -9.648 38.875 17.203 1 95.75 83 VAL B N 1
ATOM 4177 C CA . VAL B 1 83 ? -8.453 38.906 18.047 1 95.75 83 VAL B CA 1
ATOM 4178 C C . VAL B 1 83 ? -8.312 40.25 18.719 1 95.75 83 VAL B C 1
ATOM 4180 O O . VAL B 1 83 ? -8.953 41.219 18.297 1 95.75 83 VAL B O 1
ATOM 4183 N N . ALA B 1 84 ? -7.48 40.25 19.766 1 94.44 84 ALA B N 1
ATOM 4184 C CA . ALA B 1 84 ? -7.18 41.531 20.406 1 94.44 84 ALA B CA 1
ATOM 4185 C C . ALA B 1 84 ? -6.461 42.469 19.453 1 94.44 84 ALA B C 1
ATOM 4187 O O . ALA B 1 84 ? -5.758 42.031 18.547 1 94.44 84 ALA B O 1
ATOM 4188 N N . ALA B 1 85 ? -6.629 43.688 19.719 1 92.81 85 ALA B N 1
ATOM 4189 C CA . ALA B 1 85 ? -6.035 44.719 18.859 1 92.81 85 ALA B CA 1
ATOM 4190 C C . ALA B 1 85 ? -4.516 44.594 18.828 1 92.81 85 ALA B C 1
ATOM 4192 O O . ALA B 1 85 ? -3.883 44.906 17.812 1 92.81 85 ALA B O 1
ATOM 4193 N N . ASP B 1 86 ? -3.965 44.094 19.859 1 93.94 86 ASP B N 1
ATOM 4194 C CA . ASP B 1 86 ? -2.51 44.031 19.953 1 93.94 86 ASP B CA 1
ATOM 4195 C C . ASP B 1 86 ? -1.983 42.688 19.5 1 93.94 86 ASP B C 1
ATOM 4197 O O . ASP B 1 86 ? -0.788 42.406 19.609 1 93.94 86 ASP B O 1
ATOM 4201 N N . SER B 1 87 ? -2.916 41.875 19.047 1 95.38 87 SER B N 1
ATOM 4202 C CA . SER B 1 87 ? -2.463 40.625 18.484 1 95.38 87 SER B CA 1
ATOM 4203 C C . SER B 1 87 ? -1.556 40.844 17.281 1 95.38 87 SER B C 1
ATOM 4205 O O . SER B 1 87 ? -1.841 41.688 16.438 1 95.38 87 SER B O 1
ATOM 4207 N N . PRO B 1 88 ? -0.436 40.031 17.25 1 95.62 88 PRO B N 1
ATOM 4208 C CA . PRO B 1 88 ? 0.447 40.188 16.094 1 95.62 88 PRO B CA 1
ATOM 4209 C C . PRO B 1 88 ? -0.21 39.75 14.789 1 95.62 88 PRO B C 1
ATOM 4211 O O . PRO B 1 88 ? 0.333 40 13.703 1 95.62 88 PRO B O 1
ATOM 4214 N N . MET B 1 89 ? -1.394 39.156 14.828 1 96.06 89 MET B N 1
ATOM 4215 C CA . MET B 1 89 ? -2.062 38.656 13.625 1 96.06 89 MET B CA 1
ATOM 4216 C C . MET B 1 89 ? -3.316 39.469 13.328 1 96.06 89 MET B C 1
ATOM 4218 O O . MET B 1 89 ? -4.062 39.156 12.398 1 96.06 89 MET B O 1
ATOM 4222 N N . ALA B 1 90 ? -3.496 40.531 14.07 1 96.06 90 ALA B N 1
ATOM 4223 C CA . ALA B 1 90 ? -4.672 41.375 13.852 1 96.06 90 ALA B CA 1
ATOM 4224 C C . ALA B 1 90 ? -4.535 42.188 12.562 1 96.06 90 ALA B C 1
ATOM 4226 O O . ALA B 1 90 ? -3.514 42.844 12.336 1 96.06 90 ALA B O 1
ATOM 4227 N N . SER B 1 91 ? -5.578 42.094 11.859 1 93.69 91 SER B N 1
ATOM 4228 C CA . SER B 1 91 ? -5.598 42.969 10.688 1 93.69 91 SER B CA 1
ATOM 4229 C C . SER B 1 91 ? -5.465 44.438 11.086 1 93.69 91 SER B C 1
ATOM 4231 O O . SER B 1 91 ? -5.984 44.844 12.125 1 93.69 91 SER B O 1
ATOM 4233 N N . VAL B 1 92 ? -4.832 45.188 10.18 1 92.88 92 VAL B N 1
ATOM 4234 C CA . VAL B 1 92 ? -4.609 46.594 10.461 1 92.88 92 VAL B CA 1
ATOM 4235 C C . VAL B 1 92 ? -5.945 47.312 10.508 1 92.88 92 VAL B C 1
ATOM 4237 O O . VAL B 1 92 ? -6.168 48.156 11.383 1 92.88 92 VAL B O 1
ATOM 4240 N N . LYS B 1 93 ? -6.781 46.969 9.648 1 91.69 93 LYS B N 1
ATOM 4241 C CA . LYS B 1 93 ? -8.109 47.594 9.633 1 91.69 93 LYS B CA 1
ATOM 4242 C C . LYS B 1 93 ? -9.117 46.75 10.398 1 91.69 93 LYS B C 1
ATOM 4244 O O . LYS B 1 93 ? -9.07 45.5 10.344 1 91.69 93 LYS B O 1
ATOM 4249 N N . VAL B 1 94 ? -9.945 47.406 11.133 1 93.19 94 VAL B N 1
ATOM 4250 C CA . VAL B 1 94 ? -11.023 46.719 11.82 1 93.19 94 VAL B CA 1
ATOM 4251 C C . VAL B 1 94 ? -11.953 46.062 10.805 1 93.19 94 VAL B C 1
ATOM 4253 O O . VAL B 1 94 ? -12.031 46.5 9.648 1 93.19 94 VAL B O 1
ATOM 4256 N N . HIS B 1 95 ? -12.602 45.031 11.164 1 91.06 95 HIS B N 1
ATOM 4257 C CA . HIS B 1 95 ? -13.523 44.312 10.305 1 91.06 95 HIS B CA 1
ATOM 4258 C C . HIS B 1 95 ? -14.703 43.75 11.109 1 91.06 95 HIS B C 1
ATOM 4260 O O . HIS B 1 95 ? -14.508 43.125 12.156 1 91.06 95 HIS B O 1
ATOM 4266 N N . PRO B 1 96 ? -16.047 43.969 10.672 1 91.19 96 PRO B N 1
ATOM 4267 C CA . PRO B 1 96 ? -16.391 44.781 9.5 1 91.19 96 PRO B CA 1
ATOM 4268 C C . PRO B 1 96 ? -16.016 46.25 9.664 1 91.19 96 PRO B C 1
ATOM 4270 O O . PRO B 1 96 ? -15.664 46.656 10.766 1 91.19 96 PRO B O 1
ATOM 4273 N N . LYS B 1 97 ? -16.156 46.844 8.539 1 88.25 97 LYS B N 1
ATOM 4274 C CA . LYS B 1 97 ? -15.836 48.281 8.562 1 88.25 97 LYS B CA 1
ATOM 4275 C C . LYS B 1 97 ? -16.672 49 9.602 1 88.25 97 LYS B C 1
ATOM 4277 O O . LYS B 1 97 ? -17.859 48.719 9.781 1 88.25 97 LYS B O 1
ATOM 4282 N N . ASP B 1 98 ? -16.047 49.938 10.414 1 84.12 98 ASP B N 1
ATOM 4283 C CA . ASP B 1 98 ? -16.688 50.812 11.383 1 84.12 98 ASP B CA 1
ATOM 4284 C C . ASP B 1 98 ? -17.031 50.062 12.664 1 84.12 98 ASP B C 1
ATOM 4286 O O . ASP B 1 98 ? -17.859 50.531 13.453 1 84.12 98 ASP B O 1
ATOM 4290 N N . SER B 1 99 ? -16.531 48.938 12.727 1 86.75 99 SER B N 1
ATOM 4291 C CA . SER B 1 99 ? -16.656 48.219 13.992 1 86.75 99 SER B CA 1
ATOM 4292 C C . SER B 1 99 ? -15.43 48.438 14.867 1 86.75 99 SER B C 1
ATOM 4294 O O . SER B 1 99 ? -14.5 49.156 14.477 1 86.75 99 SER B O 1
ATOM 4296 N N . ASN B 1 100 ? -15.422 47.969 16.109 1 88.31 100 ASN B N 1
ATOM 4297 C CA . ASN B 1 100 ? -14.266 47.969 17 1 88.31 100 ASN B CA 1
ATOM 4298 C C . ASN B 1 100 ? -13.648 46.594 17.109 1 88.31 100 ASN B C 1
ATOM 4300 O O . ASN B 1 100 ? -12.922 46.312 18.062 1 88.31 100 ASN B O 1
ATOM 4304 N N . ASN B 1 101 ? -13.984 45.844 16.062 1 93.25 101 ASN B N 1
ATOM 4305 C CA . ASN B 1 101 ? -13.547 44.438 16.094 1 93.25 101 ASN B CA 1
ATOM 4306 C C . ASN B 1 101 ? -12.344 44.219 15.18 1 93.25 101 ASN B C 1
ATOM 4308 O O . ASN B 1 101 ? -12.352 44.656 14.016 1 93.25 101 ASN B O 1
ATOM 4312 N N . HIS B 1 102 ? -11.258 43.656 15.781 1 94.69 102 HIS B N 1
ATOM 4313 C CA . HIS B 1 102 ? -10.094 43.25 15.008 1 94.69 102 HIS B CA 1
ATOM 4314 C C . HIS B 1 102 ? -10.148 41.75 14.672 1 94.69 102 HIS B C 1
ATOM 4316 O O . HIS B 1 102 ? -10.5 40.938 15.523 1 94.69 102 HIS B O 1
ATOM 4322 N N . VAL B 1 103 ? -9.844 41.5 13.375 1 95.5 103 VAL B N 1
ATOM 4323 C CA . VAL B 1 103 ? -9.914 40.125 12.938 1 95.5 103 VAL B CA 1
ATOM 4324 C C . VAL B 1 103 ? -8.562 39.688 12.391 1 95.5 103 VAL B C 1
AT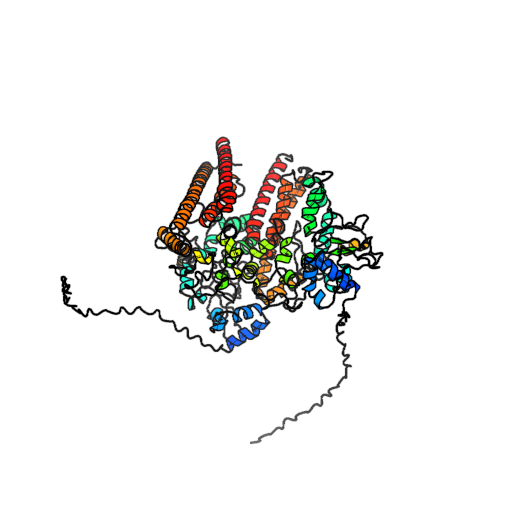OM 4326 O O . VAL B 1 103 ? -7.73 40.531 12.016 1 95.5 103 VAL B O 1
ATOM 4329 N N . SER B 1 104 ? -8.328 38.375 12.484 1 95.94 104 SER B N 1
ATOM 4330 C CA . SER B 1 104 ? -7.188 37.75 11.836 1 95.94 104 SER B CA 1
ATOM 4331 C C . SER B 1 104 ? -7.637 36.781 10.742 1 95.94 104 SER B C 1
ATOM 4333 O O . SER B 1 104 ? -8.602 36.031 10.93 1 95.94 104 SER B O 1
ATOM 4335 N N . MET B 1 105 ? -6.945 36.812 9.578 1 93.88 105 MET B N 1
ATOM 4336 C CA . MET B 1 105 ? -7.156 35.844 8.523 1 93.88 105 MET B CA 1
ATOM 4337 C C . MET B 1 105 ? -6.609 34.469 8.938 1 93.88 105 MET B C 1
ATOM 4339 O O . MET B 1 105 ? -7.027 33.438 8.406 1 93.88 105 MET B O 1
ATOM 4343 N N . LEU B 1 106 ? -5.684 34.469 9.844 1 95.88 106 LEU B N 1
ATOM 4344 C CA . LEU B 1 106 ? -5.031 33.281 10.344 1 95.88 106 LEU B CA 1
ATOM 4345 C C . LEU B 1 106 ? -5.668 32.812 11.648 1 95.88 106 LEU B C 1
ATOM 4347 O O . LEU B 1 106 ? -6.016 33.625 12.5 1 95.88 106 LEU B O 1
ATOM 4351 N N . VAL B 1 107 ? -5.938 31.578 11.727 1 95.75 107 VAL B N 1
ATOM 4352 C CA . VAL B 1 107 ? -6.355 30.953 12.969 1 95.75 107 VAL B CA 1
ATOM 4353 C C . VAL B 1 107 ? -5.332 29.891 13.383 1 95.75 107 VAL B C 1
ATOM 4355 O O . VAL B 1 107 ? -5.262 28.828 12.773 1 95.75 107 VAL B O 1
ATOM 4358 N N . SER B 1 108 ? -4.578 30.203 14.422 1 96.38 108 SER B N 1
ATOM 4359 C CA . SER B 1 108 ? -3.51 29.312 14.859 1 96.38 108 SER B CA 1
ATOM 4360 C C . SER B 1 108 ? -4.02 28.297 15.875 1 96.38 108 SER B C 1
ATOM 4362 O O . SER B 1 108 ? -5.109 28.453 16.438 1 96.38 108 SER B O 1
ATOM 4364 N N . PRO B 1 109 ? -3.188 27.266 16.188 1 97.44 109 PRO B N 1
ATOM 4365 C CA . PRO B 1 109 ? -3.562 26.266 17.203 1 97.44 109 PRO B CA 1
ATOM 4366 C C . PRO B 1 109 ? -3.748 26.891 18.578 1 97.44 109 PRO B C 1
ATOM 4368 O O . PRO B 1 109 ? -4.445 26.312 19.422 1 97.44 109 PRO B O 1
ATOM 4371 N N . LYS B 1 110 ? -3.195 28.047 18.828 1 96.88 110 LYS B N 1
ATOM 4372 C CA . LYS B 1 110 ? -3.436 28.719 20.109 1 96.88 110 LYS B CA 1
ATOM 4373 C C . LYS B 1 110 ? -4.906 29.094 20.266 1 96.88 110 LYS B C 1
ATOM 4375 O O . LYS B 1 110 ? -5.441 29.078 21.375 1 96.88 110 LYS B O 1
ATOM 4380 N N . THR B 1 111 ? -5.516 29.469 19.172 1 96.56 111 THR B N 1
ATOM 4381 C CA . THR B 1 111 ? -6.949 29.75 19.188 1 96.56 111 THR B CA 1
ATOM 4382 C C . THR B 1 111 ? -7.742 28.469 19.438 1 96.56 111 THR B C 1
ATOM 4384 O O . THR B 1 111 ? -8.664 28.453 20.25 1 96.56 111 THR B O 1
ATOM 4387 N N . CYS B 1 112 ? -7.363 27.391 18.812 1 96.44 112 CYS B N 1
ATOM 4388 C CA . CYS B 1 112 ? -8.039 26.109 18.969 1 96.44 112 CYS B CA 1
ATOM 4389 C C . CYS B 1 112 ? -7.934 25.625 20.406 1 96.44 112 CYS B C 1
ATOM 4391 O O . CYS B 1 112 ? -8.883 25.031 20.938 1 96.44 112 CYS B O 1
ATOM 4393 N N . ALA B 1 113 ? -6.824 25.922 21.047 1 97.62 113 ALA B N 1
ATOM 4394 C CA . ALA B 1 113 ? -6.512 25.422 22.391 1 97.62 113 ALA B CA 1
ATOM 4395 C C . ALA B 1 113 ? -7.465 25.984 23.422 1 97.62 113 ALA B C 1
ATOM 4397 O O . ALA B 1 113 ? -7.566 25.469 24.547 1 97.62 113 ALA B O 1
ATOM 4398 N N . LYS B 1 114 ? -8.141 27.031 23.078 1 95.81 114 LYS B N 1
ATOM 4399 C CA . LYS B 1 114 ? -9.094 27.609 24.016 1 95.81 114 LYS B CA 1
ATOM 4400 C C . LYS B 1 114 ? -10.188 26.609 24.391 1 95.81 114 LYS B C 1
ATOM 4402 O O . LYS B 1 114 ? -10.734 26.656 25.484 1 95.81 114 LYS B O 1
ATOM 4407 N N . CYS B 1 115 ? -10.516 25.719 23.469 1 95 115 CYS B N 1
ATOM 4408 C CA . CYS B 1 115 ? -11.555 24.719 23.734 1 95 115 CYS B CA 1
ATOM 4409 C C . CYS B 1 115 ? -11.016 23.312 23.531 1 95 115 CYS B C 1
ATOM 4411 O O . CYS B 1 115 ? -11.578 22.344 24.047 1 95 115 CYS B O 1
ATOM 4413 N N . HIS B 1 116 ? -9.969 23.188 22.672 1 96.31 116 HIS B N 1
ATOM 4414 C CA . HIS B 1 116 ? -9.375 21.891 22.375 1 96.31 116 HIS B CA 1
ATOM 4415 C C . HIS B 1 116 ? -7.961 21.781 22.938 1 96.31 116 HIS B C 1
ATOM 4417 O O . HIS B 1 116 ? -7.02 21.438 22.219 1 96.31 116 HIS B O 1
ATOM 4423 N N . GLU B 1 117 ? -7.816 21.984 24.188 1 96.94 117 GLU B N 1
ATOM 4424 C CA . GLU B 1 117 ? -6.516 22.078 24.844 1 96.94 117 GLU B CA 1
ATOM 4425 C C . GLU B 1 117 ? -5.762 20.75 24.766 1 96.94 117 GLU B C 1
ATOM 4427 O O . GLU B 1 117 ? -4.555 20.734 24.5 1 96.94 117 GLU B O 1
ATOM 4432 N N . ASN B 1 118 ? -6.469 19.625 24.938 1 96.88 118 ASN B N 1
ATOM 4433 C CA . ASN B 1 118 ? -5.82 18.328 24.922 1 96.88 118 ASN B CA 1
ATOM 4434 C C . ASN B 1 118 ? -5.27 18 23.547 1 96.88 118 ASN B C 1
ATOM 4436 O O . ASN B 1 118 ? -4.145 17.516 23.422 1 96.88 118 ASN B O 1
ATOM 4440 N N . GLU B 1 119 ? -6.082 18.219 22.531 1 97.62 119 GLU B N 1
ATOM 4441 C CA . GLU B 1 119 ? -5.672 17.938 21.156 1 97.62 119 GLU B CA 1
ATOM 4442 C C . GLU B 1 119 ? -4.441 18.75 20.766 1 97.62 119 GLU B C 1
ATOM 4444 O O . GLU B 1 119 ? -3.521 18.234 20.141 1 97.62 119 GLU B O 1
ATOM 4449 N N . VAL B 1 120 ? -4.406 20.016 21.188 1 98.44 120 VAL B N 1
ATOM 4450 C CA . VAL B 1 120 ? -3.27 20.875 20.859 1 98.44 120 VAL B CA 1
ATOM 4451 C C . VAL B 1 120 ? -2.027 20.375 21.594 1 98.44 120 VAL B C 1
ATOM 4453 O O . VAL B 1 120 ? -0.936 20.328 21.031 1 98.44 120 VAL B O 1
ATOM 4456 N N . ASP B 1 121 ? -2.193 20.047 22.797 1 98.19 121 ASP B N 1
ATOM 4457 C CA . ASP B 1 121 ? -1.07 19.562 23.594 1 98.19 121 ASP B CA 1
ATOM 4458 C C . ASP B 1 121 ? -0.494 18.281 22.984 1 98.19 121 ASP B C 1
ATOM 4460 O O . ASP B 1 121 ? 0.721 18.156 22.812 1 98.19 121 ASP B O 1
ATOM 4464 N N . GLU B 1 122 ? -1.368 17.328 22.688 1 98.25 122 GLU B N 1
ATOM 4465 C CA . GLU B 1 122 ? -0.945 16.078 22.094 1 98.25 122 GLU B CA 1
ATOM 4466 C C . GLU B 1 122 ? -0.273 16.312 20.734 1 98.25 122 GLU B C 1
ATOM 4468 O O . GLU B 1 122 ? 0.755 15.695 20.438 1 98.25 122 GLU B O 1
ATOM 4473 N N . PHE B 1 123 ? -0.845 17.156 19.953 1 98.44 123 PHE B N 1
ATOM 4474 C CA . PHE B 1 123 ? -0.254 17.5 18.656 1 98.44 123 PHE B CA 1
ATOM 4475 C C . PHE B 1 123 ? 1.146 18.078 18.844 1 98.44 123 PHE B C 1
ATOM 4477 O O . PHE B 1 123 ? 2.072 17.703 18.109 1 98.44 123 PHE B O 1
ATOM 4484 N N . THR B 1 124 ? 1.298 18.984 19.781 1 98.44 124 THR B N 1
ATOM 4485 C CA . THR B 1 124 ? 2.566 19.656 20.047 1 98.44 124 THR B CA 1
ATOM 4486 C C . THR B 1 124 ? 3.652 18.641 20.391 1 98.44 124 THR B C 1
ATOM 4488 O O . THR B 1 124 ? 4.82 18.828 20.031 1 98.44 124 THR B O 1
ATOM 4491 N N . LYS B 1 125 ? 3.238 17.562 20.922 1 98.19 125 LYS B N 1
ATOM 4492 C CA . LYS B 1 125 ? 4.152 16.516 21.375 1 98.19 125 LYS B CA 1
ATOM 4493 C C . LYS B 1 125 ? 4.395 15.492 20.281 1 98.19 125 LYS B C 1
ATOM 4495 O O . LYS B 1 125 ? 5.055 14.477 20.5 1 98.19 125 LYS B O 1
ATOM 4500 N N . SER B 1 126 ? 3.941 15.742 19.141 1 97.12 126 SER B N 1
ATOM 4501 C CA . SER B 1 126 ? 4.039 14.797 18.031 1 97.12 126 SER B CA 1
ATOM 4502 C C . SER B 1 126 ? 5.078 15.25 17 1 97.12 126 SER B C 1
ATOM 4504 O O . SER B 1 126 ? 5.426 16.438 16.953 1 97.12 126 SER B O 1
ATOM 4506 N N . GLY B 1 127 ? 5.488 14.273 16.188 1 96.62 127 GLY B N 1
ATOM 4507 C CA . GLY B 1 127 ? 6.398 14.602 15.102 1 96.62 127 GLY B CA 1
ATOM 4508 C C . GLY B 1 127 ? 5.812 15.586 14.102 1 96.62 127 GLY B C 1
ATOM 4509 O O . GLY B 1 127 ? 6.551 16.281 13.406 1 96.62 127 GLY B O 1
ATOM 4510 N N . HIS B 1 128 ? 4.543 15.758 14.016 1 97.62 128 HIS B N 1
ATOM 4511 C CA . HIS B 1 128 ? 3.887 16.672 13.094 1 97.62 128 HIS B CA 1
ATOM 4512 C C . HIS B 1 128 ? 4.188 18.125 13.461 1 97.62 128 HIS B C 1
ATOM 4514 O O . HIS B 1 128 ? 4.242 19 12.586 1 97.62 128 HIS B O 1
ATOM 4520 N N . ALA B 1 129 ? 4.488 18.406 14.703 1 98 129 ALA B N 1
ATOM 4521 C CA . ALA B 1 129 ? 4.719 19.766 15.164 1 98 129 ALA B CA 1
ATOM 4522 C C . ALA B 1 129 ? 6.016 20.328 14.578 1 98 129 ALA B C 1
ATOM 4524 O O . ALA B 1 129 ? 6.188 21.547 14.5 1 98 129 ALA B O 1
ATOM 4525 N N . ARG B 1 130 ? 6.891 19.469 14.195 1 97.12 130 ARG B N 1
ATOM 4526 C CA . ARG B 1 130 ? 8.172 19.969 13.711 1 97.12 130 ARG B CA 1
ATOM 4527 C C . ARG B 1 130 ? 8.172 20.109 12.188 1 97.12 130 ARG B C 1
ATOM 4529 O O . ARG B 1 130 ? 9.219 20.328 11.578 1 97.12 130 ARG B O 1
ATOM 4536 N N . GLY B 1 131 ? 7.008 19.953 11.555 1 96.81 131 GLY B N 1
ATOM 4537 C CA . GLY B 1 131 ? 6.918 19.875 10.109 1 96.81 131 GLY B CA 1
ATOM 4538 C C . GLY B 1 131 ? 7.668 20.984 9.398 1 96.81 131 GLY B C 1
ATOM 4539 O O . GLY B 1 131 ? 8.594 20.719 8.625 1 96.81 131 GLY B O 1
ATOM 4540 N N . ALA B 1 132 ? 7.418 22.156 9.719 1 97.5 132 ALA B N 1
ATOM 4541 C CA . ALA B 1 132 ? 8.07 23.312 9.078 1 97.5 132 ALA B CA 1
ATOM 4542 C C . ALA B 1 132 ? 9.477 23.516 9.633 1 97.5 132 ALA B C 1
ATOM 4544 O O . ALA B 1 132 ? 10.43 23.703 8.875 1 97.5 132 ALA B O 1
ATOM 4545 N N . MET B 1 133 ? 9.609 23.422 10.906 1 97 133 MET B N 1
ATOM 4546 C CA . MET B 1 133 ? 10.852 23.797 11.57 1 97 133 MET B CA 1
ATOM 4547 C C . MET B 1 133 ? 12 22.891 11.117 1 97 133 MET B C 1
ATOM 4549 O O . MET B 1 133 ? 13.102 23.359 10.852 1 97 133 MET B O 1
ATOM 4553 N N . GLN B 1 134 ? 11.68 21.609 11.008 1 95.81 134 GLN B N 1
ATOM 4554 C CA . GLN B 1 134 ? 12.75 20.672 10.672 1 95.81 134 GLN B CA 1
ATOM 4555 C C . GLN B 1 134 ? 13.297 20.953 9.273 1 95.81 134 GLN B C 1
ATOM 4557 O O . GLN B 1 134 ? 14.492 20.781 9.031 1 95.81 134 GLN B O 1
ATOM 4562 N N . MET B 1 135 ? 12.484 21.359 8.43 1 95.38 135 MET B N 1
ATOM 4563 C CA . MET B 1 135 ? 12.883 21.641 7.051 1 95.38 135 MET B CA 1
ATOM 4564 C C . MET B 1 135 ? 13.781 22.875 6.984 1 95.38 135 MET B C 1
ATOM 4566 O O . MET B 1 135 ? 14.867 22.812 6.402 1 95.38 135 MET B O 1
ATOM 4570 N N . TYR B 1 136 ? 13.422 23.922 7.664 1 96.69 136 TYR B N 1
ATOM 4571 C CA . TYR B 1 136 ? 14.133 25.188 7.555 1 96.69 136 TYR B CA 1
ATOM 4572 C C . TYR B 1 136 ? 15.367 25.203 8.453 1 96.69 136 TYR B C 1
ATOM 4574 O O . TYR B 1 136 ? 16.281 26.016 8.25 1 96.69 136 TYR B O 1
ATOM 4582 N N . ALA B 1 137 ? 15.352 24.359 9.422 1 97.69 137 ALA B N 1
ATOM 4583 C CA . ALA B 1 137 ? 16.516 24.266 10.312 1 97.69 137 ALA B CA 1
ATOM 4584 C C . ALA B 1 137 ? 17.594 23.375 9.703 1 97.69 137 ALA B C 1
ATOM 4586 O O . ALA B 1 137 ? 18.75 23.391 10.164 1 97.69 137 ALA B O 1
ATOM 4587 N N . ASN B 1 138 ? 17.312 22.609 8.711 1 96.12 138 ASN B N 1
ATOM 4588 C CA . ASN B 1 138 ? 18.266 21.719 8.047 1 96.12 138 ASN B CA 1
ATOM 4589 C C . ASN B 1 138 ? 18.938 22.391 6.855 1 96.12 138 ASN B C 1
ATOM 4591 O O . ASN B 1 138 ? 18.312 22.578 5.805 1 96.12 138 ASN B O 1
ATOM 4595 N N . PRO B 1 139 ? 20.234 22.688 6.984 1 95.75 139 PRO B N 1
ATOM 4596 C CA . PRO B 1 139 ? 20.906 23.422 5.914 1 95.75 139 PRO B CA 1
ATOM 4597 C C . PRO B 1 139 ? 20.891 22.672 4.582 1 95.75 139 PRO B C 1
ATOM 4599 O O . PRO B 1 139 ? 20.844 23.297 3.52 1 95.75 139 PRO B O 1
ATOM 4602 N N . ALA B 1 140 ? 20.953 21.375 4.656 1 93.38 140 ALA B N 1
ATOM 4603 C CA . ALA B 1 140 ? 20.953 20.594 3.426 1 93.38 140 ALA B CA 1
ATOM 4604 C C . ALA B 1 140 ? 19.625 20.734 2.686 1 93.38 140 ALA B C 1
ATOM 4606 O O . ALA B 1 140 ? 19.594 20.812 1.455 1 93.38 140 ALA B O 1
ATOM 4607 N N . ILE B 1 141 ? 18.547 20.781 3.408 1 95.06 141 ILE B N 1
ATOM 4608 C CA . ILE B 1 141 ? 17.219 20.906 2.801 1 95.06 141 ILE B CA 1
ATOM 4609 C C . ILE B 1 141 ? 17.031 22.328 2.262 1 95.06 141 ILE B C 1
ATOM 4611 O O . ILE B 1 141 ? 16.5 22.516 1.167 1 95.06 141 ILE B O 1
ATOM 4615 N N . VAL B 1 142 ? 17.484 23.266 3 1 96.38 142 VAL B N 1
ATOM 4616 C CA . VAL B 1 142 ? 17.406 24.656 2.551 1 96.38 142 VAL B CA 1
ATOM 4617 C C . VAL B 1 142 ? 18.203 24.812 1.255 1 96.38 142 VAL B C 1
ATOM 4619 O O . VAL B 1 142 ? 17.734 25.453 0.306 1 96.38 142 VAL B O 1
ATOM 4622 N N . LYS B 1 143 ? 19.406 24.25 1.218 1 96 143 LYS B N 1
ATOM 4623 C CA . LYS B 1 143 ? 20.234 24.312 0.013 1 96 143 LYS B CA 1
ATOM 4624 C C . LYS B 1 143 ? 19.547 23.609 -1.157 1 96 143 LYS B C 1
ATOM 4626 O O . LYS B 1 143 ? 19.609 24.094 -2.293 1 96 143 LYS B O 1
ATOM 4631 N N . LEU B 1 144 ? 18.938 22.484 -0.903 1 96.06 144 LEU B N 1
ATOM 4632 C CA . LEU B 1 144 ? 18.219 21.781 -1.951 1 96.06 144 LEU B CA 1
ATOM 4633 C C . LEU B 1 144 ? 17.125 22.656 -2.557 1 96.06 144 LEU B C 1
ATOM 4635 O O . LEU B 1 144 ? 17.047 22.812 -3.779 1 96.06 144 LEU B O 1
ATOM 4639 N N . MET B 1 145 ? 16.328 23.328 -1.781 1 96.25 145 MET B N 1
ATOM 4640 C CA . MET B 1 145 ? 15.156 24.078 -2.215 1 96.25 145 MET B CA 1
ATOM 4641 C C . MET B 1 145 ? 15.562 25.328 -2.992 1 96.25 145 MET B C 1
ATOM 4643 O O . MET B 1 145 ? 15.031 25.594 -4.07 1 96.25 145 MET B O 1
ATOM 4647 N N . TYR B 1 146 ? 16.594 26.047 -2.492 1 96.19 146 TYR B N 1
ATOM 4648 C CA . TYR B 1 146 ? 16.812 27.391 -3.018 1 96.19 146 TYR B CA 1
ATOM 4649 C C . TYR B 1 146 ? 18 27.406 -3.971 1 96.19 146 TYR B C 1
ATOM 4651 O O . TYR B 1 146 ? 17.984 28.109 -4.984 1 96.19 146 TYR B O 1
ATOM 4659 N N . HIS B 1 147 ? 19.016 26.641 -3.621 1 96.31 147 HIS B N 1
ATOM 4660 C CA . HIS B 1 147 ? 20.219 26.641 -4.465 1 96.31 147 HIS B CA 1
ATOM 4661 C C . HIS B 1 147 ? 20.062 25.656 -5.613 1 96.31 147 HIS B C 1
ATOM 4663 O O . HIS B 1 147 ? 20.219 26.016 -6.781 1 96.31 147 HIS B O 1
ATOM 4669 N N . TYR B 1 148 ? 19.75 24.422 -5.34 1 96.38 148 TYR B N 1
ATOM 4670 C CA . TYR B 1 148 ? 19.734 23.406 -6.375 1 96.38 148 TYR B CA 1
ATOM 4671 C C . TYR B 1 148 ? 18.438 23.453 -7.184 1 96.38 148 TYR B C 1
ATOM 4673 O O . TYR B 1 148 ? 18.469 23.578 -8.406 1 96.38 148 TYR B O 1
ATOM 4681 N N . GLU B 1 149 ? 17.344 23.5 -6.5 1 96.62 149 GLU B N 1
ATOM 4682 C CA . GLU B 1 149 ? 16.062 23.516 -7.199 1 96.62 149 GLU B CA 1
ATOM 4683 C C . GLU B 1 149 ? 15.656 24.938 -7.609 1 96.62 149 GLU B C 1
ATOM 4685 O O . GLU B 1 149 ? 15.172 25.141 -8.719 1 96.62 149 GLU B O 1
ATOM 4690 N N . GLY B 1 150 ? 15.898 25.844 -6.742 1 97.06 150 GLY B N 1
ATOM 4691 C CA . GLY B 1 150 ? 15.578 27.234 -7.012 1 97.06 150 GLY B CA 1
ATOM 4692 C C . GLY B 1 150 ? 16.609 27.922 -7.867 1 97.06 150 GLY B C 1
ATOM 4693 O O . GLY B 1 150 ? 16.406 29.062 -8.305 1 97.06 150 GLY B O 1
ATOM 4694 N N . ALA B 1 151 ? 17.719 27.25 -8.109 1 97.44 151 ALA B N 1
ATOM 4695 C CA . ALA B 1 151 ? 18.766 27.688 -9.008 1 97.44 151 ALA B CA 1
ATOM 4696 C C . ALA B 1 151 ? 19.312 29.047 -8.602 1 97.44 151 ALA B C 1
ATOM 4698 O O . ALA B 1 151 ? 19.766 29.828 -9.445 1 97.44 151 ALA B O 1
ATOM 4699 N N . ASP B 1 152 ? 19.078 29.391 -7.418 1 96.69 152 ASP B N 1
ATOM 4700 C CA . ASP B 1 152 ? 19.531 30.672 -6.887 1 96.69 152 ASP B CA 1
ATOM 4701 C C . ASP B 1 152 ? 18.938 31.828 -7.684 1 96.69 152 ASP B C 1
ATOM 4703 O O . ASP B 1 152 ? 19.5 32.938 -7.723 1 96.69 152 ASP B O 1
ATOM 4707 N N . HIS B 1 153 ? 17.859 31.547 -8.312 1 97.12 153 HIS B N 1
ATOM 4708 C CA . HIS B 1 153 ? 17.266 32.625 -9.125 1 97.12 153 HIS B CA 1
ATOM 4709 C C . HIS B 1 153 ? 16.734 33.75 -8.25 1 97.12 153 HIS B C 1
ATOM 4711 O O . HIS B 1 153 ? 16.047 33.5 -7.258 1 97.12 153 HIS B O 1
ATOM 4717 N N . PRO B 1 154 ? 17.016 34.906 -8.562 1 96.12 154 PRO B N 1
ATOM 4718 C CA . PRO B 1 154 ? 16.625 36.031 -7.699 1 96.12 154 PRO B CA 1
ATOM 4719 C C . PRO B 1 154 ? 15.125 36.156 -7.508 1 96.12 154 PRO B C 1
ATOM 4721 O O . PRO B 1 154 ? 14.656 36.5 -6.418 1 96.12 154 PRO B O 1
ATOM 4724 N N . ASP B 1 155 ? 14.359 35.75 -8.484 1 95.56 155 ASP B N 1
ATOM 4725 C CA . ASP B 1 155 ? 12.914 35.969 -8.438 1 95.56 155 ASP B CA 1
ATOM 4726 C C . ASP B 1 155 ? 12.172 34.656 -8.18 1 95.56 155 ASP B C 1
ATOM 4728 O O . ASP B 1 155 ? 11.031 34.656 -7.707 1 95.56 155 ASP B O 1
ATOM 4732 N N . PHE B 1 156 ? 12.773 33.5 -8.523 1 96.94 156 PHE B N 1
ATOM 4733 C CA . PHE B 1 156 ? 11.977 32.281 -8.617 1 96.94 156 PHE B CA 1
ATOM 4734 C C . PHE B 1 156 ? 12.445 31.25 -7.602 1 96.94 156 PHE B C 1
ATOM 4736 O O . PHE B 1 156 ? 11.797 30.219 -7.414 1 96.94 156 PHE B O 1
ATOM 4743 N N . LYS B 1 157 ? 13.461 31.5 -6.836 1 95.62 157 LYS B N 1
ATOM 4744 C CA . LYS B 1 157 ? 14.133 30.469 -6.062 1 95.62 157 LYS B CA 1
ATOM 4745 C C . LYS B 1 157 ? 13.227 29.938 -4.957 1 95.62 157 LYS B C 1
ATOM 4747 O O . LYS B 1 157 ? 13.422 28.812 -4.473 1 95.62 157 LYS B O 1
ATOM 4752 N N . MET B 1 158 ? 12.195 30.719 -4.613 1 95.19 158 MET B N 1
ATOM 4753 C CA . MET B 1 158 ? 11.344 30.281 -3.51 1 95.19 158 MET B CA 1
ATOM 4754 C C . MET B 1 158 ? 10.211 29.391 -4.012 1 95.19 158 MET B C 1
ATOM 4756 O O . MET B 1 158 ? 9.516 28.75 -3.217 1 95.19 158 MET B O 1
ATOM 4760 N N . ALA B 1 159 ? 10.016 29.297 -5.277 1 96.88 159 ALA B N 1
ATOM 4761 C CA . ALA B 1 159 ? 8.859 28.641 -5.879 1 96.88 159 ALA B CA 1
ATOM 4762 C C . ALA B 1 159 ? 8.828 27.156 -5.547 1 96.88 159 ALA B C 1
ATOM 4764 O O . ALA B 1 159 ? 7.773 26.609 -5.227 1 96.88 159 ALA B O 1
ATOM 4765 N N . PRO B 1 160 ? 9.953 26.422 -5.582 1 96.56 160 PRO B N 1
ATOM 4766 C CA . PRO B 1 160 ? 9.898 25 -5.242 1 96.56 160 PRO B CA 1
ATOM 4767 C C . PRO B 1 160 ? 9.414 24.766 -3.814 1 96.56 160 PRO B C 1
ATOM 4769 O O . PRO B 1 160 ? 8.68 23.797 -3.566 1 96.56 160 PRO B O 1
ATOM 4772 N N . ASP B 1 161 ? 9.797 25.609 -3.008 1 96.19 161 ASP B N 1
ATOM 4773 C CA . ASP B 1 161 ? 9.383 25.516 -1.612 1 96.19 161 ASP B CA 1
ATOM 4774 C C . ASP B 1 161 ? 7.902 25.875 -1.452 1 96.19 161 ASP B C 1
ATOM 4776 O O . ASP B 1 161 ? 7.121 25.078 -0.931 1 96.19 161 ASP B O 1
ATOM 4780 N N . ALA B 1 162 ? 7.465 26.984 -1.948 1 96.12 162 ALA B N 1
ATOM 4781 C CA . ALA B 1 162 ? 6.129 27.531 -1.747 1 96.12 162 ALA B CA 1
ATOM 4782 C C . ALA B 1 162 ? 5.062 26.641 -2.377 1 96.12 162 ALA B C 1
ATOM 4784 O O . ALA B 1 162 ? 3.951 26.531 -1.856 1 96.12 162 ALA B O 1
ATOM 4785 N N . THR B 1 163 ? 5.41 25.953 -3.477 1 97.38 163 THR B N 1
ATOM 4786 C CA . THR B 1 163 ? 4.438 25.141 -4.184 1 97.38 163 THR B CA 1
ATOM 4787 C C . THR B 1 163 ? 4.625 23.656 -3.848 1 97.38 163 THR B C 1
ATOM 4789 O O . THR B 1 163 ? 3.82 22.812 -4.254 1 97.38 163 THR B O 1
ATOM 4792 N N . GLY B 1 164 ? 5.613 23.359 -3.152 1 96.19 164 GLY B N 1
ATOM 4793 C CA . GLY B 1 164 ? 5.941 21.969 -2.859 1 96.19 164 GLY B CA 1
ATOM 4794 C C . GLY B 1 164 ? 6.012 21.672 -1.372 1 96.19 164 GLY B C 1
ATOM 4795 O O . GLY B 1 164 ? 5.004 21.344 -0.749 1 96.19 164 GLY B O 1
ATOM 4796 N N . CYS B 1 165 ? 7.23 22 -0.757 1 96.56 165 CYS B N 1
ATOM 4797 C CA . CYS B 1 165 ? 7.535 21.625 0.62 1 96.56 165 CYS B CA 1
ATOM 4798 C C . CYS B 1 165 ? 6.527 22.234 1.586 1 96.56 165 CYS B C 1
ATOM 4800 O O . CYS B 1 165 ? 5.953 21.531 2.42 1 96.56 165 CYS B O 1
ATOM 4802 N N . THR B 1 166 ? 6.215 23.422 1.433 1 97.06 166 THR B N 1
ATOM 4803 C CA . THR B 1 166 ? 5.367 24.219 2.32 1 97.06 166 THR B CA 1
ATOM 4804 C C . THR B 1 166 ? 3.951 23.641 2.363 1 97.06 166 THR B C 1
ATOM 4806 O O . THR B 1 166 ? 3.295 23.672 3.406 1 97.06 166 THR B O 1
ATOM 4809 N N . GLN B 1 167 ? 3.516 23.078 1.31 1 96.88 167 GLN B N 1
ATOM 4810 C CA . GLN B 1 167 ? 2.123 22.656 1.178 1 96.88 167 GLN B CA 1
ATOM 4811 C C . GLN B 1 167 ? 1.817 21.469 2.078 1 96.88 167 GLN B C 1
ATOM 4813 O O . GLN B 1 167 ? 0.665 21.25 2.457 1 96.88 167 GLN B O 1
ATOM 4818 N N . CYS B 1 168 ? 2.834 20.734 2.486 1 97.31 168 CYS B N 1
ATOM 4819 C CA . CYS B 1 168 ? 2.645 19.594 3.379 1 97.31 168 CYS B CA 1
ATOM 4820 C C . CYS B 1 168 ? 3.291 19.844 4.734 1 97.31 168 CYS B C 1
ATOM 4822 O O . CYS B 1 168 ? 2.68 19.594 5.777 1 97.31 168 CYS B O 1
ATOM 4824 N N . HIS B 1 169 ? 4.434 20.453 4.785 1 97.62 169 HIS B N 1
ATOM 4825 C CA . HIS B 1 169 ? 5.211 20.625 6.008 1 97.62 169 HIS B CA 1
ATOM 4826 C C . HIS B 1 169 ? 4.797 21.891 6.758 1 97.62 169 HIS B C 1
ATOM 4828 O O . HIS B 1 169 ? 4.918 21.953 7.98 1 97.62 169 HIS B O 1
ATOM 4834 N N . GLY B 1 170 ? 4.312 22.859 6.051 1 97.88 170 GLY B N 1
ATOM 4835 C CA . GLY B 1 170 ? 4.109 24.203 6.586 1 97.88 170 GLY B CA 1
ATOM 4836 C C . GLY B 1 170 ? 5.324 25.094 6.438 1 97.88 170 GLY B C 1
ATOM 4837 O O . GLY B 1 170 ? 6.277 24.75 5.734 1 97.88 170 GLY B O 1
ATOM 4838 N N . THR B 1 171 ? 5.152 26.25 6.984 1 98.06 171 THR B N 1
ATOM 4839 C CA . THR B 1 171 ? 6.207 27.266 6.93 1 98.06 171 THR B CA 1
ATOM 4840 C C . THR B 1 171 ? 6.117 28.203 8.133 1 98.06 171 THR B C 1
ATOM 4842 O O . THR B 1 171 ? 5.27 28.016 9.008 1 98.06 171 THR B O 1
ATOM 4845 N N . VAL B 1 172 ? 7.129 29.031 8.227 1 97.81 172 VAL B N 1
ATOM 4846 C CA . VAL B 1 172 ? 6.996 30.188 9.117 1 97.81 172 VAL B CA 1
ATOM 4847 C C . VAL B 1 172 ? 6.195 31.281 8.422 1 97.81 172 VAL B C 1
ATOM 4849 O O . VAL B 1 172 ? 6.699 31.969 7.527 1 97.81 172 VAL B O 1
ATOM 4852 N N . ILE B 1 173 ? 4.965 31.484 8.883 1 98.06 173 ILE B N 1
ATOM 4853 C CA . ILE B 1 173 ? 4.066 32.406 8.188 1 98.06 173 ILE B CA 1
ATOM 4854 C C . ILE B 1 173 ? 4.488 33.844 8.469 1 98.06 173 ILE B C 1
ATOM 4856 O O . ILE B 1 173 ? 4.75 34.219 9.617 1 98.06 173 ILE B O 1
ATOM 4860 N N . LYS B 1 174 ? 4.531 34.594 7.438 1 96.94 174 LYS B N 1
ATOM 4861 C CA . LYS B 1 174 ? 4.883 36 7.523 1 96.94 174 LYS B CA 1
ATOM 4862 C C . LYS B 1 174 ? 3.713 36.875 7.105 1 96.94 174 LYS B C 1
ATOM 4864 O O . LYS B 1 174 ? 2.902 36.5 6.262 1 96.94 174 LYS B O 1
ATOM 4869 N N . LEU B 1 175 ? 3.682 38.031 7.754 1 97.06 175 LEU B N 1
ATOM 4870 C CA . LEU B 1 175 ? 2.67 39.031 7.43 1 97.06 175 LEU B CA 1
ATOM 4871 C C . LEU B 1 175 ? 3.312 40.281 6.844 1 97.06 175 LEU B C 1
ATOM 4873 O O . LEU B 1 175 ? 4.41 40.656 7.25 1 97.06 175 LEU B O 1
ATOM 4877 N N . ASP B 1 176 ? 2.604 40.875 5.926 1 96.31 176 ASP B N 1
ATOM 4878 C CA . ASP B 1 176 ? 3.084 42.125 5.355 1 96.31 176 ASP B CA 1
ATOM 4879 C C . ASP B 1 176 ? 2.699 43.312 6.234 1 96.31 176 ASP B C 1
ATOM 4881 O O . ASP B 1 176 ? 2.295 43.125 7.387 1 96.31 176 ASP B O 1
ATOM 4885 N N . ALA B 1 177 ? 2.875 44.5 5.66 1 93.81 177 ALA B N 1
ATOM 4886 C CA . ALA B 1 177 ? 2.652 45.719 6.422 1 93.81 177 ALA B CA 1
ATOM 4887 C C . ALA B 1 177 ? 1.182 45.875 6.797 1 93.81 177 ALA B C 1
ATOM 4889 O O . ALA B 1 177 ? 0.855 46.5 7.809 1 93.81 177 ALA B O 1
ATOM 4890 N N . ASP B 1 178 ? 0.327 45.281 6.055 1 91.19 178 ASP B N 1
ATOM 4891 C CA . ASP B 1 178 ? -1.107 45.344 6.312 1 91.19 178 ASP B CA 1
ATOM 4892 C C . ASP B 1 178 ? -1.575 44.125 7.113 1 91.19 178 ASP B C 1
ATOM 4894 O O . ASP B 1 178 ? -2.777 43.906 7.25 1 91.19 178 ASP B O 1
ATOM 4898 N N . HIS B 1 179 ? -0.661 43.281 7.578 1 94.19 179 HIS B N 1
ATOM 4899 C CA . HIS B 1 179 ? -0.904 42.062 8.344 1 94.19 179 HIS B CA 1
ATOM 4900 C C . HIS B 1 179 ? -1.681 41.062 7.527 1 94.19 179 HIS B C 1
ATOM 4902 O O . HIS B 1 179 ? -2.578 40.375 8.047 1 94.19 179 HIS B O 1
ATOM 4908 N N . LYS B 1 180 ? -1.415 41.125 6.277 1 94.56 180 LYS B N 1
ATOM 4909 C CA . LYS B 1 180 ? -1.858 40.062 5.391 1 94.56 180 LYS B CA 1
ATOM 4910 C C . LYS B 1 180 ? -0.74 39.031 5.148 1 94.56 180 LYS B C 1
ATOM 4912 O O . LYS B 1 180 ? 0.425 39.406 5.012 1 94.56 180 LYS B O 1
ATOM 4917 N N . PRO B 1 181 ? -1.085 37.781 5.184 1 96.88 181 PRO B N 1
ATOM 4918 C CA . PRO B 1 181 ? -0.021 36.812 4.938 1 96.88 181 PRO B CA 1
ATOM 4919 C C . PRO B 1 181 ? 0.613 36.969 3.557 1 96.88 181 PRO B C 1
ATOM 4921 O O . PRO B 1 181 ? -0.087 37.219 2.58 1 96.88 181 PRO B O 1
ATOM 4924 N N . THR B 1 182 ? 1.854 36.75 3.51 1 96.88 182 THR B N 1
ATOM 4925 C CA . THR B 1 182 ? 2.59 36.969 2.27 1 96.88 182 THR B CA 1
ATOM 4926 C C . THR B 1 182 ? 2.396 35.781 1.312 1 96.88 182 THR B C 1
ATOM 4928 O O . THR B 1 182 ? 2.143 34.656 1.745 1 96.88 182 THR B O 1
ATOM 4931 N N . LYS B 1 183 ? 2.613 36 -0.005 1 95.88 183 LYS B N 1
ATOM 4932 C CA . LYS B 1 183 ? 2.389 35.031 -1.061 1 95.88 183 LYS B CA 1
ATOM 4933 C C . LYS B 1 183 ? 3.375 33.875 -0.95 1 95.88 183 LYS B C 1
ATOM 4935 O O . LYS B 1 183 ? 3.09 32.75 -1.404 1 95.88 183 LYS B O 1
ATOM 4940 N N . GLU B 1 184 ? 4.52 34.125 -0.323 1 94.56 184 GLU B N 1
ATOM 4941 C CA . GLU B 1 184 ? 5.555 33.094 -0.2 1 94.56 184 GLU B CA 1
ATOM 4942 C C . GLU B 1 184 ? 5.223 32.125 0.915 1 94.56 184 GLU B C 1
ATOM 4944 O O . GLU B 1 184 ? 5.762 31 0.952 1 94.56 184 GLU B O 1
ATOM 4949 N N . THR B 1 185 ? 4.32 32.531 1.79 1 96.75 185 THR B N 1
ATOM 4950 C CA . THR B 1 185 ? 4.172 31.703 2.98 1 96.75 185 THR B CA 1
ATOM 4951 C C . THR B 1 185 ? 2.717 31.266 3.162 1 96.75 185 THR B C 1
ATOM 4953 O O . THR B 1 185 ? 2.41 30.453 4.035 1 96.75 185 THR B O 1
ATOM 4956 N N . TRP B 1 186 ? 1.776 31.781 2.389 1 96.12 186 TRP B N 1
ATOM 4957 C CA . TRP B 1 186 ? 0.348 31.516 2.498 1 96.12 186 TRP B CA 1
ATOM 4958 C C . TRP B 1 186 ? -0.355 31.734 1.163 1 96.12 186 TRP B C 1
ATOM 4960 O O . TRP B 1 186 ? 0.01 32.625 0.404 1 96.12 186 TRP B O 1
ATOM 4970 N N . PRO B 1 187 ? -1.341 30.891 0.778 1 96.44 187 PRO B N 1
ATOM 4971 C CA . PRO B 1 187 ? -2.018 29.859 1.561 1 96.44 187 PRO B CA 1
ATOM 4972 C C . PRO B 1 187 ? -1.289 28.516 1.52 1 96.44 187 PRO B C 1
ATOM 4974 O O . PRO B 1 187 ? -0.564 28.234 0.563 1 96.44 187 PRO B O 1
ATOM 4977 N N . ASN B 1 188 ? -1.408 27.766 2.561 1 95.56 188 ASN B N 1
ATOM 4978 C CA . ASN B 1 188 ? -0.976 26.375 2.59 1 95.56 188 ASN B CA 1
ATOM 4979 C C . ASN B 1 188 ? -1.754 25.562 3.625 1 95.56 188 ASN B C 1
ATOM 4981 O O . ASN B 1 188 ? -2.467 26.125 4.453 1 95.56 188 ASN B O 1
ATOM 4985 N N . TYR B 1 189 ? -1.676 24.266 3.451 1 93.25 189 TYR B N 1
ATOM 4986 C CA . TYR B 1 189 ? -2.279 23.344 4.406 1 93.25 189 TYR B CA 1
ATOM 4987 C C . TYR B 1 189 ? -1.21 22.562 5.148 1 93.25 189 TYR B C 1
ATOM 4989 O O . TYR B 1 189 ? -1.452 21.422 5.574 1 93.25 189 TYR B O 1
ATOM 4997 N N . GLY B 1 190 ? -0.099 23.156 5.254 1 96.44 190 GLY B N 1
ATOM 4998 C CA . GLY B 1 190 ? 1 22.469 5.914 1 96.44 190 GLY B CA 1
ATOM 4999 C C . GLY B 1 190 ? 0.697 22.109 7.359 1 96.44 190 GLY B C 1
ATOM 5000 O O . GLY B 1 190 ? 0.039 22.875 8.07 1 96.44 190 GLY B O 1
ATOM 5001 N N . ILE B 1 191 ? 1.259 21.047 7.859 1 97.69 191 ILE B N 1
ATOM 5002 C CA . ILE B 1 191 ? 0.886 20.422 9.117 1 97.69 191 ILE B CA 1
ATOM 5003 C C . ILE B 1 191 ? 1.587 21.125 10.281 1 97.69 191 ILE B C 1
ATOM 5005 O O . ILE B 1 191 ? 1.089 21.125 11.406 1 97.69 191 ILE B O 1
ATOM 5009 N N . GLY B 1 192 ? 2.779 21.734 10.039 1 98.06 192 GLY B N 1
ATOM 5010 C CA . GLY B 1 192 ? 3.6 22.281 11.109 1 98.06 192 GLY B CA 1
ATOM 5011 C C . GLY B 1 192 ? 3.844 23.766 10.977 1 98.06 192 GLY B C 1
ATOM 5012 O O . GLY B 1 192 ? 4.945 24.25 11.242 1 98.06 192 GLY B O 1
ATOM 5013 N N . ASN B 1 193 ? 2.879 24.531 10.516 1 98.25 193 ASN B N 1
ATOM 5014 C CA . ASN B 1 193 ? 3.033 25.969 10.383 1 98.25 193 ASN B CA 1
ATOM 5015 C C . ASN B 1 193 ? 3.445 26.625 11.703 1 98.25 193 ASN B C 1
ATOM 5017 O O . ASN B 1 193 ? 2.994 26.203 12.766 1 98.25 193 ASN B O 1
ATOM 5021 N N . VAL B 1 194 ? 4.25 27.594 11.602 1 98.5 194 VAL B N 1
ATOM 5022 C CA . VAL B 1 194 ? 4.578 28.484 12.703 1 98.5 194 VAL B CA 1
ATOM 5023 C C . VAL B 1 194 ? 3.898 29.828 12.5 1 98.5 194 VAL B C 1
ATOM 5025 O O . VAL B 1 194 ? 4.199 30.547 11.539 1 98.5 194 VAL B O 1
ATOM 5028 N N . TYR B 1 195 ? 3.041 30.203 13.445 1 98 195 TYR B N 1
ATOM 5029 C CA . TYR B 1 195 ? 2.24 31.422 13.305 1 98 195 TYR B CA 1
ATOM 5030 C C . TYR B 1 195 ? 2.895 32.594 14.023 1 98 195 TYR B C 1
ATOM 5032 O O . TYR B 1 195 ? 3.652 32.406 14.977 1 98 195 TYR B O 1
ATOM 5040 N N . PRO B 1 196 ? 2.562 33.812 13.625 1 97 196 PRO B N 1
ATOM 5041 C CA . PRO B 1 196 ? 3.152 35 14.25 1 97 196 PRO B CA 1
ATOM 5042 C C . PRO B 1 196 ? 2.846 35.094 15.742 1 97 196 PRO B C 1
ATOM 5044 O O . PRO B 1 196 ? 3.615 35.688 16.5 1 97 196 PRO B O 1
ATOM 5047 N N . ASP B 1 197 ? 1.79 34.531 16.188 1 96.5 197 ASP B N 1
ATOM 5048 C CA . ASP B 1 197 ? 1.437 34.594 17.609 1 96.5 197 ASP B CA 1
ATOM 5049 C C . ASP B 1 197 ? 2.145 33.5 18.406 1 96.5 197 ASP B C 1
ATOM 5051 O O . ASP B 1 197 ? 1.903 33.344 19.609 1 96.5 197 ASP B O 1
ATOM 5055 N N . GLY B 1 198 ? 2.885 32.656 17.719 1 96.44 198 GLY B N 1
ATOM 5056 C CA . GLY B 1 198 ? 3.631 31.609 18.391 1 96.44 198 GLY B CA 1
ATOM 5057 C C . GLY B 1 198 ? 2.963 30.25 18.266 1 96.44 198 GLY B C 1
ATOM 5058 O O . GLY B 1 198 ? 3.555 29.219 18.641 1 96.44 198 GLY B O 1
ATOM 5059 N N . GLY B 1 199 ? 1.732 30.219 17.797 1 97.62 199 GLY B N 1
ATOM 5060 C CA . GLY B 1 199 ? 1.086 28.938 17.562 1 97.62 199 GLY B CA 1
ATOM 5061 C C . GLY B 1 199 ? 1.812 28.078 16.547 1 97.62 199 GLY B C 1
ATOM 5062 O O . GLY B 1 199 ? 2.398 28.594 15.594 1 97.62 199 GLY B O 1
ATOM 5063 N N . ILE B 1 200 ? 1.759 26.734 16.797 1 98.38 200 ILE B N 1
ATOM 5064 C CA . ILE B 1 200 ? 2.439 25.781 15.93 1 98.38 200 ILE B CA 1
ATOM 5065 C C . ILE B 1 200 ? 1.487 24.641 15.562 1 98.38 200 ILE B C 1
ATOM 5067 O O . ILE B 1 200 ? 0.926 23.984 16.438 1 98.38 200 ILE B O 1
ATOM 5071 N N . GLY B 1 201 ? 1.323 24.484 14.195 1 97.56 201 GLY B N 1
ATOM 5072 C CA . GLY B 1 201 ? 0.525 23.344 13.75 1 97.56 201 GLY B CA 1
ATOM 5073 C C . GLY B 1 201 ? -0.422 23.688 12.617 1 97.56 201 GLY B C 1
ATOM 5074 O O . GLY B 1 201 ? -0.343 24.781 12.047 1 97.56 201 GLY B O 1
ATOM 5075 N N . GLY B 1 202 ? -1.174 22.734 12.195 1 95.94 202 GLY B N 1
ATOM 5076 C CA . GLY B 1 202 ? -2.182 22.859 11.156 1 95.94 202 GLY B CA 1
ATOM 5077 C C . GLY B 1 202 ? -3.318 21.859 11.312 1 95.94 202 GLY B C 1
ATOM 5078 O O . GLY B 1 202 ? -3.389 20.875 10.594 1 95.94 202 GLY B O 1
ATOM 5079 N N . CYS B 1 203 ? -4.281 22.25 12.172 1 96.62 203 CYS B N 1
ATOM 5080 C CA . CYS B 1 203 ? -5.391 21.359 12.461 1 96.62 203 CYS B CA 1
ATOM 5081 C C . CYS B 1 203 ? -6.254 21.141 11.219 1 96.62 203 CYS B C 1
ATOM 5083 O O . CYS B 1 203 ? -6.824 20.062 11.031 1 96.62 203 CYS B O 1
ATOM 5085 N N . LYS B 1 204 ? -6.328 22.078 10.336 1 95.06 204 LYS B N 1
ATOM 5086 C CA . LYS B 1 204 ? -7.172 22.047 9.148 1 95.06 204 LYS B CA 1
ATOM 5087 C C . LYS B 1 204 ? -6.605 21.094 8.094 1 95.06 204 LYS B C 1
ATOM 5089 O O . LYS B 1 204 ? -7.27 20.797 7.105 1 95.06 204 LYS B O 1
ATOM 5094 N N . SER B 1 205 ? -5.383 20.625 8.328 1 96.31 205 SER B N 1
ATOM 5095 C CA . SER B 1 205 ? -4.793 19.688 7.383 1 96.31 205 SER B CA 1
ATOM 5096 C C . SER B 1 205 ? -5.605 18.406 7.301 1 96.31 205 SER B C 1
ATOM 5098 O O . SER B 1 205 ? -5.664 17.766 6.246 1 96.31 205 SER B O 1
ATOM 5100 N N . CYS B 1 206 ? -6.238 18.016 8.391 1 95.56 206 CYS B N 1
ATOM 5101 C CA . CYS B 1 206 ? -7.039 16.797 8.445 1 95.56 206 CYS B CA 1
ATOM 5102 C C . CYS B 1 206 ? -8.523 17.125 8.523 1 95.56 206 CYS B C 1
ATOM 5104 O O . CYS B 1 206 ? -9.352 16.438 7.926 1 95.56 206 CYS B O 1
ATOM 5106 N N . HIS B 1 207 ? -8.773 18.172 9.359 1 93.56 207 HIS B N 1
ATOM 5107 C CA . HIS B 1 207 ? -10.117 18.719 9.445 1 93.56 207 HIS B CA 1
ATOM 5108 C C . HIS B 1 207 ? -10.266 19.969 8.586 1 93.56 207 HIS B C 1
ATOM 5110 O O . HIS B 1 207 ? -10.102 21.094 9.078 1 93.56 207 HIS B O 1
ATOM 5116 N N . SER B 1 208 ? -10.734 19.703 7.434 1 92.19 208 SER B N 1
ATOM 5117 C CA . SER B 1 208 ? -10.508 20.781 6.48 1 92.19 208 SER B CA 1
ATOM 5118 C C . SER B 1 208 ? -11.578 21.859 6.613 1 92.19 208 SER B C 1
ATOM 5120 O O . SER B 1 208 ? -12.727 21.562 6.957 1 92.19 208 SER B O 1
ATOM 5122 N N . SER B 1 209 ? -11.125 23.062 6.328 1 86.5 209 SER B N 1
ATOM 5123 C CA . SER B 1 209 ? -11.891 24.281 6.141 1 86.5 209 SER B CA 1
ATOM 5124 C C . SER B 1 209 ? -12.766 24.578 7.352 1 86.5 209 SER B C 1
ATOM 5126 O O . SER B 1 209 ? -12.273 24.641 8.484 1 86.5 209 SER B O 1
ATOM 5128 N N . HIS B 1 210 ? -14.086 24.781 7.188 1 94.88 210 HIS B N 1
ATOM 5129 C CA . HIS B 1 210 ? -14.906 25.297 8.273 1 94.88 210 HIS B CA 1
ATOM 5130 C C . HIS B 1 210 ? -15.914 24.25 8.742 1 94.88 210 HIS B C 1
ATOM 5132 O O . HIS B 1 210 ? -16.719 24.516 9.633 1 94.88 210 HIS B O 1
ATOM 5138 N N . THR B 1 211 ? -15.758 23.031 8.18 1 94.19 211 THR B N 1
ATOM 5139 C CA . THR B 1 211 ? -16.641 21.969 8.656 1 94.19 211 THR B CA 1
ATOM 5140 C C . THR B 1 211 ? -16.016 21.25 9.844 1 94.19 211 THR B C 1
ATOM 5142 O O . THR B 1 211 ? -16.734 20.781 10.734 1 94.19 211 THR B O 1
ATOM 5145 N N . PHE B 1 212 ? -14.68 21.109 9.82 1 95 212 PHE B N 1
ATOM 5146 C CA . PHE B 1 212 ? -13.914 20.422 10.844 1 95 212 PHE B CA 1
ATOM 5147 C C . PHE B 1 212 ? -14.547 19.078 11.188 1 95 212 PHE B C 1
ATOM 5149 O O . PHE B 1 212 ? -14.727 18.75 12.359 1 95 212 PHE B O 1
ATOM 5156 N N . ASN B 1 213 ? -14.914 18.375 10.148 1 94.69 213 ASN B N 1
ATOM 5157 C CA . ASN B 1 213 ? -15.648 17.125 10.258 1 94.69 213 ASN B CA 1
ATOM 5158 C C . ASN B 1 213 ? -14.734 15.969 10.648 1 94.69 213 ASN B C 1
ATOM 5160 O O . ASN B 1 213 ? -13.805 15.625 9.914 1 94.69 213 ASN B O 1
ATOM 5164 N N . ILE B 1 214 ? -14.969 15.359 11.797 1 95.75 214 ILE B N 1
ATOM 5165 C CA . ILE B 1 214 ? -14.156 14.258 12.297 1 95.75 214 ILE B CA 1
ATOM 5166 C C . ILE B 1 214 ? -14.227 13.078 11.328 1 95.75 214 ILE B C 1
ATOM 5168 O O . ILE B 1 214 ? -13.258 12.328 11.18 1 95.75 214 ILE B O 1
ATOM 5172 N N . ALA B 1 215 ? -15.352 12.898 10.617 1 96.62 215 ALA B N 1
ATOM 5173 C CA . ALA B 1 215 ? -15.5 11.828 9.633 1 96.62 215 ALA B CA 1
ATOM 5174 C C . ALA B 1 215 ? -14.453 11.938 8.531 1 96.62 215 ALA B C 1
ATOM 5176 O O . ALA B 1 215 ? -13.906 10.93 8.078 1 96.62 215 ALA B O 1
ATOM 5177 N N . GLU B 1 216 ? -14.164 13.148 8.164 1 96.56 216 GLU B N 1
ATOM 5178 C CA . GLU B 1 216 ? -13.141 13.383 7.156 1 96.56 216 GLU B CA 1
ATOM 5179 C C . GLU B 1 216 ? -11.766 12.938 7.652 1 96.56 216 GLU B C 1
ATOM 5181 O O . GLU B 1 216 ? -11.039 12.242 6.941 1 96.56 216 GLU B O 1
ATOM 5186 N N . ALA B 1 217 ? -11.453 13.297 8.844 1 97.12 217 ALA B N 1
ATOM 5187 C CA . ALA B 1 217 ? -10.141 13.047 9.422 1 97.12 217 ALA B CA 1
ATOM 5188 C C . ALA B 1 217 ? -9.906 11.547 9.625 1 97.12 217 ALA B C 1
ATOM 5190 O O . ALA B 1 217 ? -8.766 11.102 9.719 1 97.12 217 ALA B O 1
ATOM 5191 N N . ARG B 1 218 ? -10.961 10.797 9.719 1 97.94 218 ARG B N 1
ATOM 5192 C CA . ARG B 1 218 ? -10.875 9.367 10 1 97.94 218 ARG B CA 1
ATOM 5193 C C . ARG B 1 218 ? -10.672 8.57 8.719 1 97.94 218 ARG B C 1
ATOM 5195 O O . ARG B 1 218 ? -10.32 7.387 8.766 1 97.94 218 ARG B O 1
ATOM 5202 N N . LYS B 1 219 ? -10.867 9.203 7.562 1 98 219 LYS B N 1
ATOM 5203 C CA . LYS B 1 219 ? -10.703 8.531 6.277 1 98 219 LYS B CA 1
ATOM 5204 C C . LYS B 1 219 ? -9.266 8.664 5.77 1 98 219 LYS B C 1
AT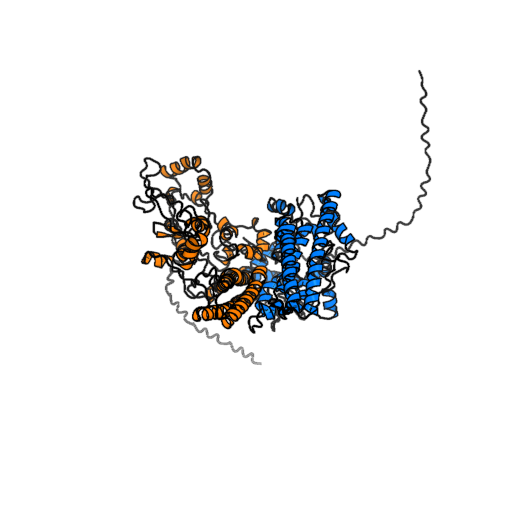OM 5206 O O . LYS B 1 219 ? -8.625 9.703 5.965 1 98 219 LYS B O 1
ATOM 5211 N N . PRO B 1 220 ? -8.75 7.656 5.008 1 98 220 PRO B N 1
ATOM 5212 C CA . PRO B 1 220 ? -7.363 7.676 4.523 1 98 220 PRO B CA 1
ATOM 5213 C C . PRO B 1 220 ? -7.047 8.922 3.693 1 98 220 PRO B C 1
ATOM 5215 O O . PRO B 1 220 ? -5.906 9.391 3.686 1 98 220 PRO B O 1
ATOM 5218 N N . ALA B 1 221 ? -8.039 9.508 3.096 1 96.94 221 ALA B N 1
ATOM 5219 C CA . ALA B 1 221 ? -7.844 10.656 2.219 1 96.94 221 ALA B CA 1
ATOM 5220 C C . ALA B 1 221 ? -7.285 11.844 2.992 1 96.94 221 ALA B C 1
ATOM 5222 O O . ALA B 1 221 ? -6.539 12.656 2.439 1 96.94 221 ALA B O 1
ATOM 5223 N N . ALA B 1 222 ? -7.574 11.93 4.254 1 96.69 222 ALA B N 1
ATOM 5224 C CA . ALA B 1 222 ? -7.086 13.031 5.078 1 96.69 222 ALA B CA 1
ATOM 5225 C C . ALA B 1 222 ? -5.566 12.984 5.211 1 96.69 222 ALA B C 1
ATOM 5227 O O . ALA B 1 222 ? -4.918 14.031 5.316 1 96.69 222 ALA B O 1
ATOM 5228 N N . CYS B 1 223 ? -5.043 11.828 5.16 1 97.56 223 CYS B N 1
ATOM 5229 C CA . CYS B 1 223 ? -3.607 11.633 5.309 1 97.56 223 CYS B CA 1
ATOM 5230 C C . CYS B 1 223 ? -2.918 11.602 3.949 1 97.56 223 CYS B C 1
ATOM 5232 O O . CYS B 1 223 ? -1.787 12.07 3.811 1 97.56 223 CYS B O 1
ATOM 5234 N N . ALA B 1 224 ? -3.613 11.195 2.961 1 97.06 224 ALA B N 1
ATOM 5235 C CA . ALA B 1 224 ? -3.07 10.812 1.658 1 97.06 224 ALA B CA 1
ATOM 5236 C C . ALA B 1 224 ? -2.609 12.039 0.878 1 97.06 224 ALA B C 1
ATOM 5238 O O . ALA B 1 224 ? -1.768 11.938 -0.018 1 97.06 224 ALA B O 1
ATOM 5239 N N . SER B 1 225 ? -3.088 13.18 1.191 1 95.12 225 SER B N 1
ATOM 5240 C CA . SER B 1 225 ? -2.701 14.375 0.459 1 95.12 225 SER B CA 1
ATOM 5241 C C . SER B 1 225 ? -1.246 14.742 0.73 1 95.12 225 SER B C 1
ATOM 5243 O O . SER B 1 225 ? -0.638 15.5 -0.032 1 95.12 225 SER B O 1
ATOM 5245 N N . CYS B 1 226 ? -0.699 14.188 1.748 1 96.81 226 CYS B N 1
ATOM 5246 C CA . CYS B 1 226 ? 0.69 14.469 2.09 1 96.81 226 CYS B CA 1
ATOM 5247 C C . CYS B 1 226 ? 1.506 13.188 2.164 1 96.81 226 CYS B C 1
ATOM 5249 O O . CYS B 1 226 ? 2.682 13.172 1.795 1 96.81 226 CYS B O 1
ATOM 5251 N N . HIS B 1 227 ? 0.94 12.141 2.646 1 97.44 227 HIS B N 1
ATOM 5252 C CA . HIS B 1 227 ? 1.619 10.859 2.822 1 97.44 227 HIS B CA 1
ATOM 5253 C C . HIS B 1 227 ? 1.486 9.992 1.576 1 97.44 227 HIS B C 1
ATOM 5255 O O . HIS B 1 227 ? 0.768 8.992 1.588 1 97.44 227 HIS B O 1
ATOM 5261 N N . LEU B 1 228 ? 2.24 10.305 0.516 1 96.88 228 LEU B N 1
ATOM 5262 C CA . LEU B 1 228 ? 2.242 9.68 -0.804 1 96.88 228 LEU B CA 1
ATOM 5263 C C . LEU B 1 228 ? 3.582 9.891 -1.502 1 96.88 228 LEU B C 1
ATOM 5265 O O . LEU B 1 228 ? 4.398 10.703 -1.059 1 96.88 228 LEU B O 1
ATOM 5269 N N . GLY B 1 229 ? 3.801 9.164 -2.582 1 93 229 GLY B N 1
ATOM 5270 C CA . GLY B 1 229 ? 4.91 9.469 -3.471 1 93 229 GLY B CA 1
ATOM 5271 C C . GLY B 1 229 ? 6.148 8.648 -3.186 1 93 229 GLY B C 1
ATOM 5272 O O . GLY B 1 229 ? 6.082 7.637 -2.486 1 93 229 GLY B O 1
ATOM 5273 N N . PRO B 1 230 ? 7.246 9.008 -3.686 1 92.44 230 PRO B N 1
ATOM 5274 C CA . PRO B 1 230 ? 8.43 8.148 -3.723 1 92.44 230 PRO B CA 1
ATOM 5275 C C . PRO B 1 230 ? 9.094 8 -2.357 1 92.44 230 PRO B C 1
ATOM 5277 O O . PRO B 1 230 ? 9.781 7.004 -2.105 1 92.44 230 PRO B O 1
ATOM 5280 N N . ASP B 1 231 ? 8.867 8.938 -1.479 1 90.5 231 ASP B N 1
ATOM 5281 C CA . ASP B 1 231 ? 9.656 8.945 -0.25 1 90.5 231 ASP B CA 1
ATOM 5282 C C . ASP B 1 231 ? 8.812 8.484 0.94 1 90.5 231 ASP B C 1
ATOM 5284 O O . ASP B 1 231 ? 9.352 8.117 1.984 1 90.5 231 ASP B O 1
ATOM 5288 N N . HIS B 1 232 ? 7.578 8.516 0.884 1 92.88 232 HIS B N 1
ATOM 5289 C CA . HIS B 1 232 ? 6.699 8.008 1.933 1 92.88 232 HIS B CA 1
ATOM 5290 C C . HIS B 1 232 ? 5.336 7.621 1.37 1 92.88 232 HIS B C 1
ATOM 5292 O O . HIS B 1 232 ? 4.316 8.211 1.731 1 92.88 232 HIS B O 1
ATOM 5298 N N . PRO B 1 233 ? 5.355 6.543 0.523 1 96.25 233 PRO B N 1
ATOM 5299 C CA . PRO B 1 233 ? 4.148 6.129 -0.195 1 96.25 233 PRO B CA 1
ATOM 5300 C C . PRO B 1 233 ? 3.123 5.449 0.712 1 96.25 233 PRO B C 1
ATOM 5302 O O . PRO B 1 233 ? 2.693 4.328 0.433 1 96.25 233 PRO B O 1
ATOM 5305 N N . ASP B 1 234 ? 2.674 6.195 1.715 1 98.25 234 ASP B N 1
ATOM 5306 C CA . ASP B 1 234 ? 1.824 5.566 2.723 1 98.25 234 ASP B CA 1
ATOM 5307 C C . ASP B 1 234 ? 0.445 5.242 2.154 1 98.25 234 ASP B C 1
ATOM 5309 O O . ASP B 1 234 ? -0.136 4.203 2.477 1 98.25 234 ASP B O 1
ATOM 5313 N N . ILE B 1 235 ? -0.163 6.117 1.328 1 98.31 235 ILE B N 1
ATOM 5314 C CA . ILE B 1 235 ? -1.463 5.801 0.747 1 98.31 235 ILE B CA 1
ATOM 5315 C C . ILE B 1 235 ? -1.313 4.652 -0.252 1 98.31 235 ILE B C 1
ATOM 5317 O O . ILE B 1 235 ? -2.197 3.801 -0.364 1 98.31 235 ILE B O 1
ATOM 5321 N N . GLU B 1 236 ? -0.241 4.629 -1 1 97.31 236 GLU B N 1
ATOM 5322 C CA . GLU B 1 236 ? 0.013 3.521 -1.916 1 97.31 236 GLU B CA 1
ATOM 5323 C C . GLU B 1 236 ? 0.181 2.205 -1.16 1 97.31 236 GLU B C 1
ATOM 5325 O O . GLU B 1 236 ? -0.351 1.174 -1.574 1 97.31 236 GLU B O 1
ATOM 5330 N N . ILE B 1 237 ? 0.887 2.281 -0.065 1 98.19 237 ILE B N 1
ATOM 5331 C CA . ILE B 1 237 ? 1.083 1.111 0.785 1 98.19 237 ILE B CA 1
ATOM 5332 C C . ILE B 1 237 ? -0.261 0.646 1.341 1 98.19 237 ILE B C 1
ATOM 5334 O O . ILE B 1 237 ? -0.559 -0.551 1.341 1 98.19 237 ILE B O 1
ATOM 5338 N N . PHE B 1 238 ? -1.071 1.585 1.774 1 98.44 238 PHE B N 1
ATOM 5339 C CA . PHE B 1 238 ? -2.393 1.248 2.287 1 98.44 238 PHE B CA 1
ATOM 5340 C C . PHE B 1 238 ? -3.227 0.546 1.222 1 98.44 238 PHE B C 1
ATOM 5342 O O . PHE B 1 238 ? -3.838 -0.49 1.486 1 98.44 238 PHE B O 1
ATOM 5349 N N . ASN B 1 239 ? -3.193 1.041 0.033 1 96.44 239 ASN B N 1
ATOM 5350 C CA . ASN B 1 239 ? -3.963 0.468 -1.066 1 96.44 239 ASN B CA 1
ATOM 5351 C C . ASN B 1 239 ? -3.436 -0.909 -1.461 1 96.44 239 ASN B C 1
ATOM 5353 O O . ASN B 1 239 ? -4.168 -1.721 -2.027 1 96.44 239 ASN B O 1
ATOM 5357 N N . ASN B 1 240 ? -2.193 -1.155 -1.133 1 96.25 240 ASN B N 1
ATOM 5358 C CA . ASN B 1 240 ? -1.548 -2.436 -1.398 1 96.25 240 ASN B CA 1
ATOM 5359 C C . ASN B 1 240 ? -1.775 -3.426 -0.259 1 96.25 240 ASN B C 1
ATOM 5361 O O . ASN B 1 240 ? -1.357 -4.582 -0.341 1 96.25 240 ASN B O 1
ATOM 5365 N N . SER B 1 241 ? -2.428 -3.02 0.804 1 97.19 241 SER B N 1
ATOM 5366 C CA . SER B 1 241 ? -2.67 -3.869 1.966 1 97.19 241 SER B CA 1
ATOM 5367 C C . SER B 1 241 ? -4.074 -4.461 1.936 1 97.19 241 SER B C 1
ATOM 5369 O O . SER B 1 241 ? -4.957 -3.949 1.241 1 97.19 241 SER B O 1
ATOM 5371 N N . MET B 1 242 ? -4.312 -5.523 2.688 1 96.06 242 MET B N 1
ATOM 5372 C CA . MET B 1 242 ? -5.648 -6.094 2.852 1 96.06 242 MET B CA 1
ATOM 5373 C C . MET B 1 242 ? -6.582 -5.098 3.529 1 96.06 242 MET B C 1
ATOM 5375 O O . MET B 1 242 ? -7.777 -5.062 3.234 1 96.06 242 MET B O 1
ATOM 5379 N N . HIS B 1 243 ? -6.031 -4.332 4.43 1 97.19 243 HIS B N 1
ATOM 5380 C CA . HIS B 1 243 ? -6.836 -3.305 5.078 1 97.19 243 HIS B CA 1
ATOM 5381 C C . HIS B 1 243 ? -7.359 -2.291 4.066 1 97.19 243 HIS B C 1
ATOM 5383 O O . HIS B 1 243 ? -8.547 -1.952 4.074 1 97.19 243 HIS B O 1
ATOM 5389 N N . GLY B 1 244 ? -6.461 -1.849 3.178 1 97.19 244 GLY B N 1
ATOM 5390 C CA . GLY B 1 244 ? -6.875 -0.955 2.107 1 97.19 244 GLY B CA 1
ATOM 5391 C C . GLY B 1 244 ? -7.848 -1.598 1.139 1 97.19 244 GLY B C 1
ATOM 5392 O O . GLY B 1 244 ? -8.773 -0.941 0.651 1 97.19 244 GLY B O 1
ATOM 5393 N N . HIS B 1 245 ? -7.656 -2.865 0.959 1 95.62 245 HIS B N 1
ATOM 5394 C CA . HIS B 1 245 ? -8.562 -3.65 0.127 1 95.62 245 HIS B CA 1
ATOM 5395 C C . HIS B 1 245 ? -9.992 -3.596 0.663 1 95.62 245 HIS B C 1
ATOM 5397 O O . HIS B 1 245 ? -10.922 -3.281 -0.078 1 95.62 245 HIS B O 1
ATOM 5403 N N . ILE B 1 246 ? -10.188 -3.895 1.859 1 96.69 246 ILE B N 1
ATOM 5404 C CA . ILE B 1 246 ? -11.508 -3.932 2.486 1 96.69 246 ILE B CA 1
ATOM 5405 C C . ILE B 1 246 ? -12.109 -2.531 2.492 1 96.69 246 ILE B C 1
ATOM 5407 O O . ILE B 1 246 ? -13.281 -2.354 2.145 1 96.69 246 ILE B O 1
ATOM 5411 N N . PHE B 1 247 ? -11.328 -1.505 2.793 1 97.69 247 PHE B N 1
ATOM 5412 C CA . PHE B 1 247 ? -11.805 -0.126 2.793 1 97.69 247 PHE B CA 1
ATOM 5413 C C . PHE B 1 247 ? -12.289 0.279 1.405 1 97.69 247 PHE B C 1
ATOM 5415 O O . PHE B 1 247 ? -13.367 0.852 1.264 1 97.69 247 PHE B O 1
ATOM 5422 N N . ASN B 1 248 ? -11.445 0.005 0.439 1 95.62 248 ASN B N 1
ATOM 5423 C CA . ASN B 1 248 ? -11.766 0.411 -0.925 1 95.62 248 ASN B CA 1
ATOM 5424 C C . ASN B 1 248 ? -13 -0.325 -1.452 1 95.62 248 ASN B C 1
ATOM 5426 O O . ASN B 1 248 ? -13.695 0.176 -2.336 1 95.62 248 ASN B O 1
ATOM 5430 N N . ALA B 1 249 ? -13.273 -1.488 -0.89 1 94 249 ALA B N 1
ATOM 5431 C CA . ALA B 1 249 ? -14.422 -2.275 -1.32 1 94 249 ALA B CA 1
ATOM 5432 C C . ALA B 1 249 ? -15.711 -1.765 -0.676 1 94 249 ALA B C 1
ATOM 5434 O O . ALA B 1 249 ? -16.781 -1.807 -1.29 1 94 249 ALA B O 1
ATOM 5435 N N . GLU B 1 250 ? -15.594 -1.198 0.615 1 94.31 250 GLU B N 1
ATOM 5436 C CA . GLU B 1 250 ? -16.875 -0.977 1.271 1 94.31 250 GLU B CA 1
ATOM 5437 C C . GLU B 1 250 ? -16.797 0.177 2.266 1 94.31 250 GLU B C 1
ATOM 5439 O O . GLU B 1 250 ? -17.75 0.441 2.996 1 94.31 250 GLU B O 1
ATOM 5444 N N . GLY B 1 251 ? -15.711 0.904 2.365 1 94.94 251 GLY B N 1
ATOM 5445 C CA . GLY B 1 251 ? -15.5 1.936 3.367 1 94.94 251 GLY B CA 1
ATOM 5446 C C . GLY B 1 251 ? -16.547 3.029 3.326 1 94.94 251 GLY B C 1
ATOM 5447 O O . GLY B 1 251 ? -16.812 3.68 4.34 1 94.94 251 GLY B O 1
ATOM 5448 N N . ASN B 1 252 ? -17.156 3.236 2.184 1 93.06 252 ASN B N 1
ATOM 5449 C CA . ASN B 1 252 ? -18.172 4.273 2.033 1 93.06 252 ASN B CA 1
ATOM 5450 C C . ASN B 1 252 ? -19.422 3.955 2.85 1 93.06 252 ASN B C 1
ATOM 5452 O O . ASN B 1 252 ? -20.266 4.828 3.07 1 93.06 252 ASN B O 1
ATOM 5456 N N . THR B 1 253 ? -19.578 2.723 3.334 1 93 253 THR B N 1
ATOM 5457 C CA . THR B 1 253 ? -20.766 2.316 4.078 1 93 253 THR B CA 1
ATOM 5458 C C . THR B 1 253 ? -20.5 2.357 5.578 1 93 253 THR B C 1
ATOM 5460 O O . THR B 1 253 ? -21.406 2.1 6.379 1 93 253 THR B O 1
ATOM 5463 N N . TRP B 1 254 ? -19.297 2.686 6.012 1 96.44 254 TRP B N 1
ATOM 5464 C CA . TRP B 1 254 ? -18.922 2.631 7.426 1 96.44 254 TRP B CA 1
ATOM 5465 C C . TRP B 1 254 ? -19.406 3.873 8.164 1 96.44 254 TRP B C 1
ATOM 5467 O O . TRP B 1 254 ? -19.797 4.859 7.535 1 96.44 254 TRP B O 1
ATOM 5477 N N . LYS B 1 255 ? -19.5 3.721 9.461 1 96.19 255 LYS B N 1
ATOM 5478 C CA . LYS B 1 255 ? -19.844 4.855 10.32 1 96.19 255 LYS B CA 1
ATOM 5479 C C . LYS B 1 255 ? -18.594 5.605 10.758 1 96.19 255 LYS B C 1
ATOM 5481 O O . LYS B 1 255 ? -17.672 5.012 11.344 1 96.19 255 LYS B O 1
ATOM 5486 N N . TYR B 1 256 ? -18.594 6.953 10.539 1 96.88 256 TYR B N 1
ATOM 5487 C CA . TYR B 1 256 ? -17.359 7.691 10.781 1 96.88 256 TYR B CA 1
ATOM 5488 C C . TYR B 1 256 ? -17.562 8.781 11.828 1 96.88 256 TYR B C 1
ATOM 5490 O O . TYR B 1 256 ? -16.609 9.414 12.273 1 96.88 256 TYR B O 1
ATOM 5498 N N . ASP B 1 257 ? -18.766 9.039 12.242 1 93.25 257 ASP B N 1
ATOM 5499 C CA . ASP B 1 257 ? -19.031 10.219 13.062 1 93.25 257 ASP B CA 1
ATOM 5500 C C . ASP B 1 257 ? -19.281 9.836 14.516 1 93.25 257 ASP B C 1
ATOM 5502 O O . ASP B 1 257 ? -19.859 10.609 15.281 1 93.25 257 ASP B O 1
ATOM 5506 N N . SER B 1 258 ? -18.891 8.594 14.891 1 93.62 258 SER B N 1
ATOM 5507 C CA . SER B 1 258 ? -18.969 8.203 16.297 1 93.62 258 SER B CA 1
ATOM 5508 C C . SER B 1 258 ? -18.125 9.133 17.172 1 93.62 258 SER B C 1
ATOM 5510 O O . SER B 1 258 ? -17.125 9.695 16.703 1 93.62 258 SER B O 1
ATOM 5512 N N . ALA B 1 259 ? -18.547 9.25 18.359 1 91.19 259 ALA B N 1
ATOM 5513 C CA . ALA B 1 259 ? -17.812 10.094 19.297 1 91.19 259 ALA B CA 1
ATOM 5514 C C . ALA B 1 259 ? -16.406 9.547 19.531 1 91.19 259 ALA B C 1
ATOM 5516 O O . ALA B 1 259 ? -16.156 8.352 19.359 1 91.19 259 ALA B O 1
ATOM 5517 N N . PRO B 1 260 ? -15.5 10.461 19.906 1 91.25 260 PRO B N 1
ATOM 5518 C CA . PRO B 1 260 ? -14.156 9.984 20.219 1 91.25 260 PRO B CA 1
ATOM 5519 C C . PRO B 1 260 ? -14.156 8.867 21.266 1 91.25 260 PRO B C 1
ATOM 5521 O O . PRO B 1 260 ? -14.969 8.875 22.188 1 91.25 260 PRO B O 1
ATOM 5524 N N . ASP B 1 261 ? -13.258 7.914 21.062 1 92.69 261 ASP B N 1
ATOM 5525 C CA . ASP B 1 261 ? -13.055 6.773 21.953 1 92.69 261 ASP B CA 1
ATOM 5526 C C . ASP B 1 261 ? -14.219 5.789 21.859 1 92.69 261 ASP B C 1
ATOM 5528 O O . ASP B 1 261 ? -14.297 4.84 22.641 1 92.69 261 ASP B O 1
ATOM 5532 N N . THR B 1 262 ? -15.18 6.074 20.969 1 92.88 262 THR B N 1
ATOM 5533 C CA . THR B 1 262 ? -16.266 5.129 20.75 1 92.88 262 THR B CA 1
ATOM 5534 C C . THR B 1 262 ? -16.266 4.598 19.328 1 92.88 262 THR B C 1
ATOM 5536 O O . THR B 1 262 ? -17.031 3.688 18.984 1 92.88 262 THR B O 1
ATOM 5539 N N . TRP B 1 263 ? -15.477 5.258 18.469 1 94.81 263 TRP B N 1
ATOM 5540 C CA . TRP B 1 263 ? -15.328 4.75 17.109 1 94.81 263 TRP B CA 1
ATOM 5541 C C . TRP B 1 263 ? -14.531 3.447 17.094 1 94.81 263 TRP B C 1
ATOM 5543 O O . TRP B 1 263 ? -13.312 3.455 17.266 1 94.81 263 TRP B O 1
ATOM 5553 N N . ASP B 1 264 ? -15.266 2.387 16.922 1 93.75 264 ASP B N 1
ATOM 5554 C CA . ASP B 1 264 ? -14.727 1.036 17.047 1 93.75 264 ASP B CA 1
ATOM 5555 C C . ASP B 1 264 ? -15.523 0.042 16.203 1 93.75 264 ASP B C 1
ATOM 5557 O O . ASP B 1 264 ? -16.484 0.42 15.539 1 93.75 264 ASP B O 1
ATOM 5561 N N . VAL B 1 265 ? -15.023 -1.194 16.172 1 91.38 265 VAL B N 1
ATOM 5562 C CA . VAL B 1 265 ? -15.82 -2.232 15.523 1 91.38 265 VAL B CA 1
ATOM 5563 C C . VAL B 1 265 ? -17.188 -2.32 16.188 1 91.38 265 VAL B C 1
ATOM 5565 O O . VAL B 1 265 ? -17.297 -2.285 17.422 1 91.38 265 VAL B O 1
ATOM 5568 N N . PRO B 1 266 ? -18.25 -2.332 15.5 1 92.19 266 PRO B N 1
ATOM 5569 C CA . PRO B 1 266 ? -18.281 -2.604 14.055 1 92.19 266 PRO B CA 1
ATOM 5570 C C . PRO B 1 266 ? -18.484 -1.341 13.227 1 92.19 266 PRO B C 1
ATOM 5572 O O . PRO B 1 266 ? -19.016 -1.411 12.117 1 92.19 266 PRO B O 1
ATOM 5575 N N . ASP B 1 267 ? -18.141 -0.156 13.852 1 95.06 267 ASP B N 1
ATOM 5576 C CA . ASP B 1 267 ? -18.281 1.07 13.07 1 95.06 267 ASP B CA 1
ATOM 5577 C C . ASP B 1 267 ? -17.484 0.979 11.766 1 95.06 267 ASP B C 1
ATOM 5579 O O . ASP B 1 267 ? -17.812 1.636 10.781 1 95.06 267 ASP B O 1
ATOM 5583 N N . PHE B 1 268 ? -16.438 0.283 11.828 1 96.25 268 PHE B N 1
ATOM 5584 C CA . PHE B 1 268 ? -15.617 -0.048 10.664 1 96.25 268 PHE B CA 1
ATOM 5585 C C . PHE B 1 268 ? -15.219 -1.518 10.688 1 96.25 268 PHE B C 1
ATOM 5587 O O . PHE B 1 268 ? -15.234 -2.154 11.742 1 96.25 268 PHE B O 1
ATOM 5594 N N . ARG B 1 269 ? -14.805 -2.039 9.5 1 95.44 269 ARG B N 1
ATOM 5595 C CA . ARG B 1 269 ? -14.453 -3.453 9.398 1 95.44 269 ARG B CA 1
ATOM 5596 C C . ARG B 1 269 ? -12.945 -3.637 9.305 1 95.44 269 ARG B C 1
ATOM 5598 O O . ARG B 1 269 ? -12.43 -4.727 9.57 1 95.44 269 ARG B O 1
ATOM 5605 N N . ALA B 1 270 ? -12.289 -2.662 8.859 1 96.88 270 ALA B N 1
ATOM 5606 C CA . ALA B 1 270 ? -10.836 -2.633 8.734 1 96.88 270 ALA B CA 1
ATOM 5607 C C . ALA B 1 270 ? -10.273 -1.275 9.141 1 96.88 270 ALA B C 1
ATOM 5609 O O . ALA B 1 270 ? -10.953 -0.253 9.016 1 96.88 270 ALA B O 1
ATOM 5610 N N . PRO B 1 271 ? -9.062 -1.28 9.672 1 97.75 271 PRO B N 1
ATOM 5611 C CA . PRO B 1 271 ? -8.516 -0.002 10.133 1 97.75 271 PRO B CA 1
ATOM 5612 C C . PRO B 1 271 ? -8.18 0.945 8.984 1 97.75 271 PRO B C 1
ATOM 5614 O O . PRO B 1 271 ? -7.793 0.496 7.906 1 97.75 271 PRO B O 1
ATOM 5617 N N . THR B 1 272 ? -8.391 2.242 9.227 1 98.25 272 THR B N 1
ATOM 5618 C CA . THR B 1 272 ? -7.789 3.311 8.438 1 98.25 272 THR B CA 1
ATOM 5619 C C . THR B 1 272 ? -6.496 3.799 9.086 1 98.25 272 THR B C 1
ATOM 5621 O O . THR B 1 272 ? -6.055 3.248 10.094 1 98.25 272 THR B O 1
ATOM 5624 N N . CYS B 1 273 ? -5.879 4.816 8.445 1 98.31 273 CYS B N 1
ATOM 5625 C CA . CYS B 1 273 ? -4.68 5.41 9.031 1 98.31 273 CYS B CA 1
ATOM 5626 C C . CYS B 1 273 ? -4.957 5.914 10.445 1 98.31 273 CYS B C 1
ATOM 5628 O O . CYS B 1 273 ? -4.207 5.617 11.375 1 98.31 273 CYS B O 1
ATOM 5630 N N . ALA B 1 274 ? -6.07 6.586 10.641 1 97.94 274 ALA B N 1
ATOM 5631 C CA . ALA B 1 274 ? -6.418 7.211 11.914 1 97.94 274 ALA B CA 1
ATOM 5632 C C . ALA B 1 274 ? -6.691 6.156 12.984 1 97.94 274 ALA B C 1
ATOM 5634 O O . ALA B 1 274 ? -6.438 6.383 14.172 1 97.94 274 ALA B O 1
ATOM 5635 N N . THR B 1 275 ? -7.199 4.953 12.539 1 97.75 275 THR B N 1
ATOM 5636 C CA . THR B 1 275 ? -7.5 3.887 13.484 1 97.75 275 THR B CA 1
ATOM 5637 C C . THR B 1 275 ? -6.25 3.484 14.266 1 97.75 275 THR B C 1
ATOM 5639 O O . THR B 1 275 ? -6.262 3.465 15.5 1 97.75 275 THR B O 1
ATOM 5642 N N . CYS B 1 276 ? -5.176 3.305 13.602 1 97.81 276 CYS B N 1
ATOM 5643 C CA . CYS B 1 276 ? -3.951 2.805 14.211 1 97.81 276 CYS B CA 1
ATOM 5644 C C . CYS B 1 276 ? -3.137 3.945 14.812 1 97.81 276 CYS B C 1
ATOM 5646 O O . CYS B 1 276 ? -2.568 3.807 15.898 1 97.81 276 CYS B O 1
ATOM 5648 N N . HIS B 1 277 ? -3.211 5.09 14.227 1 97.5 277 HIS B N 1
ATOM 5649 C CA . HIS B 1 277 ? -2.232 6.113 14.586 1 97.5 277 HIS B CA 1
ATOM 5650 C C . HIS B 1 277 ? -2.814 7.105 15.586 1 97.5 277 HIS B C 1
ATOM 5652 O O . HIS B 1 277 ? -2.07 7.793 16.281 1 97.5 277 HIS B O 1
ATOM 5658 N N . MET B 1 278 ? -4.168 7.152 15.672 1 97.5 278 MET B N 1
ATOM 5659 C CA . MET B 1 278 ? -4.676 8.297 16.422 1 97.5 278 MET B CA 1
ATOM 5660 C C . MET B 1 278 ? -5.902 7.914 17.234 1 97.5 278 MET B C 1
ATOM 5662 O O . MET B 1 278 ? -6.113 8.438 18.328 1 97.5 278 MET B O 1
ATOM 5666 N N . SER B 1 279 ? -6.742 7 16.812 1 97.31 279 SER B N 1
ATOM 5667 C CA . SER B 1 279 ? -8.078 6.84 17.391 1 97.31 279 SER B CA 1
ATOM 5668 C C . SER B 1 279 ? -8.039 5.965 18.641 1 97.31 279 SER B C 1
ATOM 5670 O O . SER B 1 279 ? -7.09 5.207 18.844 1 97.31 279 SER B O 1
ATOM 5672 N N . GLY B 1 280 ? -9.055 6.238 19.438 1 96.38 280 GLY B N 1
ATOM 5673 C CA . GLY B 1 280 ? -9.266 5.375 20.594 1 96.38 280 GLY B CA 1
ATOM 5674 C C . GLY B 1 280 ? -10.055 4.121 20.266 1 96.38 280 GLY B C 1
ATOM 5675 O O . GLY B 1 280 ? -11.281 4.098 20.391 1 96.38 280 GLY B O 1
ATOM 5676 N N . VAL B 1 281 ? -9.414 3.094 19.891 1 94 281 VAL B N 1
ATOM 5677 C CA . VAL B 1 281 ? -9.992 1.807 19.516 1 94 281 VAL B CA 1
ATOM 5678 C C . VAL B 1 281 ? -9.68 0.765 20.594 1 94 281 VAL B C 1
ATOM 5680 O O . VAL B 1 281 ? -8.547 0.676 21.062 1 94 281 VAL B O 1
ATOM 5683 N N . GLY B 1 282 ? -10.68 -0.021 20.891 1 92.19 282 GLY B N 1
ATOM 5684 C CA . GLY B 1 282 ? -10.477 -0.975 21.969 1 92.19 282 GLY B CA 1
ATOM 5685 C C . GLY B 1 282 ? -10.125 -0.315 23.281 1 92.19 282 GLY B C 1
ATOM 5686 O O . GLY B 1 282 ? -10.836 0.572 23.75 1 92.19 282 GLY B O 1
ATOM 5687 N N . GLU B 1 283 ? -8.945 -0.706 23.766 1 92.94 283 GLU B N 1
ATOM 5688 C CA . GLU B 1 283 ? -8.516 -0.224 25.078 1 92.94 283 GLU B CA 1
ATOM 5689 C C . GLU B 1 283 ? -7.688 1.051 24.953 1 92.94 283 GLU B C 1
ATOM 5691 O O . GLU B 1 283 ? -7.25 1.611 25.969 1 92.94 283 GLU B O 1
ATOM 5696 N N . THR B 1 284 ? -7.516 1.495 23.734 1 95.38 284 THR B N 1
ATOM 5697 C CA . THR B 1 284 ? -6.711 2.695 23.547 1 95.38 284 THR B CA 1
ATOM 5698 C C . THR B 1 284 ? -7.574 3.949 23.641 1 95.38 284 THR B C 1
ATOM 5700 O O . THR B 1 284 ? -8.805 3.861 23.672 1 95.38 284 THR B O 1
ATOM 5703 N N . THR B 1 285 ? -6.887 5.082 23.797 1 95.81 285 THR B N 1
ATOM 5704 C CA . THR B 1 285 ? -7.539 6.387 23.797 1 95.81 285 THR B CA 1
ATOM 5705 C C . THR B 1 285 ? -7.082 7.223 22.609 1 95.81 285 THR B C 1
ATOM 5707 O O . THR B 1 285 ? -5.973 7.035 22.094 1 95.81 285 THR B O 1
ATOM 5710 N N . THR B 1 286 ? -7.996 8.055 22.203 1 97.19 286 THR B N 1
ATOM 5711 C CA . THR B 1 286 ? -7.676 8.945 21.094 1 97.19 286 THR B CA 1
ATOM 5712 C C . THR B 1 286 ? -6.465 9.812 21.438 1 97.19 286 THR B C 1
ATOM 5714 O O . THR B 1 286 ? -6.289 10.227 22.578 1 97.19 286 THR B O 1
ATOM 5717 N N . THR B 1 287 ? -5.625 10.07 20.438 1 97.88 287 THR B N 1
ATOM 5718 C CA . THR B 1 287 ? -4.477 10.961 20.594 1 97.88 287 THR B CA 1
ATOM 5719 C C . THR B 1 287 ? -4.203 11.727 19.297 1 97.88 287 THR B C 1
ATOM 5721 O O . THR B 1 287 ? -4.414 11.195 18.203 1 97.88 287 THR B O 1
ATOM 5724 N N . HIS B 1 288 ? -3.74 12.898 19.406 1 98.12 288 HIS B N 1
ATOM 5725 C CA . HIS B 1 288 ? -3.273 13.664 18.25 1 98.12 288 HIS B CA 1
ATOM 5726 C C . HIS B 1 288 ? -1.752 13.625 18.141 1 98.12 288 HIS B C 1
ATOM 5728 O O . HIS B 1 288 ? -1.159 14.398 17.391 1 98.12 288 HIS B O 1
ATOM 5734 N N . ASN B 1 289 ? -1.123 12.805 18.984 1 98.19 289 ASN B N 1
ATOM 5735 C CA . ASN B 1 289 ? 0.293 12.484 18.828 1 98.19 289 ASN B CA 1
ATOM 5736 C C . ASN B 1 289 ? 0.502 11.25 17.953 1 98.19 289 ASN B C 1
ATOM 5738 O O . ASN B 1 289 ? 0.501 10.125 18.453 1 98.19 289 ASN B O 1
ATOM 5742 N N . VAL B 1 290 ? 0.817 11.484 16.719 1 97.44 290 VAL B N 1
ATOM 5743 C CA . VAL B 1 290 ? 0.892 10.406 15.727 1 97.44 290 VAL B CA 1
ATOM 5744 C C . VAL B 1 290 ? 2.117 9.539 16 1 97.44 290 VAL B C 1
ATOM 5746 O O . VAL B 1 290 ? 2.244 8.445 15.453 1 97.44 290 VAL B O 1
ATOM 5749 N N . SER B 1 291 ? 3.025 9.984 16.875 1 97.19 291 SER B N 1
ATOM 5750 C CA . SER B 1 291 ? 4.258 9.258 17.172 1 97.19 291 SER B CA 1
ATOM 5751 C C . SER B 1 291 ? 4.07 8.305 18.344 1 97.19 291 SER B C 1
ATOM 5753 O O . SER B 1 291 ? 4.922 7.453 18.609 1 97.19 291 SER B O 1
ATOM 5755 N N . GLN B 1 292 ? 3.004 8.438 18.953 1 96.81 292 GLN B N 1
ATOM 5756 C CA . GLN B 1 292 ? 2.793 7.82 20.266 1 96.81 292 GLN B CA 1
ATOM 5757 C C . GLN B 1 292 ? 2.887 6.301 20.172 1 96.81 292 GLN B C 1
ATOM 5759 O O . GLN B 1 292 ? 3.396 5.648 21.078 1 96.81 292 GLN B O 1
ATOM 5764 N N . ARG B 1 293 ? 2.441 5.734 19.109 1 98 293 ARG B N 1
ATOM 5765 C CA . ARG B 1 293 ? 2.311 4.281 19.031 1 98 293 ARG B CA 1
ATOM 5766 C C . ARG B 1 293 ? 3.393 3.682 18.141 1 98 293 ARG B C 1
ATOM 5768 O O . ARG B 1 293 ? 3.285 2.529 17.719 1 98 293 ARG B O 1
ATOM 5775 N N . LEU B 1 294 ? 4.398 4.441 17.797 1 98.19 294 LEU B N 1
ATOM 5776 C CA . LEU B 1 294 ? 5.418 4.004 16.859 1 98.19 294 LEU B CA 1
ATOM 5777 C C . LEU B 1 294 ? 6.672 3.537 17.594 1 98.19 294 LEU B C 1
ATOM 5779 O O . LEU B 1 294 ? 7.258 4.289 18.375 1 98.19 294 LEU B O 1
ATOM 5783 N N . LYS B 1 295 ? 7.102 2.344 17.297 1 98.56 295 LYS B N 1
ATOM 5784 C CA . LYS B 1 295 ? 8.305 1.766 17.891 1 98.56 295 LYS B CA 1
ATOM 5785 C C . LYS B 1 295 ? 9.562 2.246 17.172 1 98.56 295 LYS B C 1
ATOM 5787 O O . LYS B 1 295 ? 10.547 2.604 17.812 1 98.56 295 LYS B O 1
ATOM 5792 N N . TRP B 1 296 ? 9.5 2.24 15.828 1 98.62 296 TRP B N 1
ATOM 5793 C CA . TRP B 1 296 ? 10.656 2.533 14.984 1 98.62 296 TRP B CA 1
ATOM 5794 C C . TRP B 1 296 ? 10.523 3.91 14.344 1 98.62 296 TRP B C 1
ATOM 5796 O O . TRP B 1 296 ? 9.422 4.352 14.023 1 98.62 296 TRP B O 1
ATOM 5806 N N . ASN B 1 297 ? 11.617 4.625 14.242 1 98.38 297 ASN B N 1
ATOM 5807 C CA . ASN B 1 297 ? 11.703 5.664 13.227 1 98.38 297 ASN B CA 1
ATOM 5808 C C . ASN B 1 297 ? 11.922 5.078 11.836 1 98.38 297 ASN B C 1
ATOM 5810 O O . ASN B 1 297 ? 12.969 4.488 11.57 1 98.38 297 ASN B O 1
ATOM 5814 N N . LEU B 1 298 ? 10.945 5.297 10.945 1 98.25 298 LEU B N 1
ATOM 5815 C CA . LEU B 1 298 ? 11.008 4.629 9.648 1 98.25 298 LEU B CA 1
ATOM 5816 C C . LEU B 1 298 ? 11.344 5.625 8.547 1 98.25 298 LEU B C 1
ATOM 5818 O O . LEU B 1 298 ? 11.352 5.27 7.363 1 98.25 298 LEU B O 1
ATOM 5822 N N . TRP B 1 299 ? 11.625 6.887 8.867 1 96 299 TRP B N 1
ATOM 5823 C CA . TRP B 1 299 ? 11.859 7.879 7.828 1 96 299 TRP B CA 1
ATOM 5824 C C . TRP B 1 299 ? 13.312 8.336 7.828 1 96 299 TRP B C 1
ATOM 5826 O O . TRP B 1 299 ? 13.805 8.883 6.836 1 96 299 TRP B O 1
ATOM 5836 N N . ALA B 1 300 ? 14.07 8.156 8.914 1 97.06 300 ALA B N 1
ATOM 5837 C CA . ALA B 1 300 ? 15.469 8.57 9 1 97.06 300 ALA B CA 1
ATOM 5838 C C . ALA B 1 300 ? 16.359 7.652 8.18 1 97.06 300 ALA B C 1
ATOM 5840 O O . ALA B 1 300 ? 15.945 6.566 7.777 1 97.06 300 ALA B O 1
ATOM 5841 N N . PRO B 1 301 ? 17.594 8.125 7.883 1 97.88 301 PRO B N 1
ATOM 5842 C CA . PRO B 1 301 ? 18.484 7.277 7.082 1 97.88 301 PRO B CA 1
ATOM 5843 C C . PRO B 1 301 ? 18.641 5.875 7.664 1 97.88 301 PRO B C 1
ATOM 5845 O O . PRO B 1 301 ? 18.562 4.887 6.93 1 97.88 301 PRO B O 1
ATOM 5848 N N . ARG B 1 302 ? 18.844 5.793 8.914 1 98.56 302 ARG B N 1
ATOM 5849 C CA . ARG B 1 302 ? 18.859 4.527 9.641 1 98.56 302 ARG B CA 1
ATOM 5850 C C . ARG B 1 302 ? 17.672 4.418 10.594 1 98.56 302 ARG B C 1
ATOM 5852 O O . ARG B 1 302 ? 17.281 5.406 11.219 1 98.56 302 ARG B O 1
ATOM 5859 N N . SER B 1 303 ? 17.109 3.275 10.672 1 98.62 303 SER B N 1
ATOM 5860 C CA . SER B 1 303 ? 16 3.105 11.609 1 98.62 303 SER B CA 1
ATOM 5861 C C . SER B 1 303 ? 16.5 2.809 13.016 1 98.62 303 SER B C 1
ATOM 5863 O O . SER B 1 303 ? 17.25 1.845 13.227 1 98.62 303 SER B O 1
ATOM 5865 N N . GLU B 1 304 ? 16.109 3.656 13.906 1 98.69 304 GLU B N 1
ATOM 5866 C CA . GLU B 1 304 ? 16.406 3.488 15.328 1 98.69 304 GLU B CA 1
ATOM 5867 C C . GLU B 1 304 ? 15.117 3.441 16.156 1 98.69 304 GLU B C 1
ATOM 5869 O O . GLU B 1 304 ? 14.07 3.914 15.711 1 98.69 304 GLU B O 1
ATOM 5874 N N . LEU B 1 305 ? 15.195 2.82 17.328 1 98.69 305 LEU B N 1
ATOM 5875 C CA . LEU B 1 305 ? 14.07 2.803 18.25 1 98.69 305 LEU B CA 1
ATOM 5876 C C . LEU B 1 305 ? 13.766 4.207 18.766 1 98.69 305 LEU B C 1
ATOM 5878 O O . LEU B 1 305 ? 14.688 4.984 19.047 1 98.69 305 LEU B O 1
ATOM 5882 N N . ARG B 1 306 ? 12.492 4.543 18.953 1 98.44 306 ARG B N 1
ATOM 5883 C CA . ARG B 1 306 ? 12.062 5.848 19.453 1 98.44 306 ARG B CA 1
ATOM 5884 C C . ARG B 1 306 ? 12.172 5.91 20.984 1 98.44 306 ARG B C 1
ATOM 5886 O O . ARG B 1 306 ? 11.227 5.559 21.688 1 98.44 306 ARG B O 1
ATOM 5893 N N . THR B 1 307 ? 13.266 6.516 21.422 1 98.38 307 THR B N 1
ATOM 5894 C CA . THR B 1 307 ? 13.586 6.426 22.844 1 98.38 307 THR B CA 1
ATOM 5895 C C . THR B 1 307 ? 13.617 7.812 23.484 1 98.38 307 THR B C 1
ATOM 5897 O O . THR B 1 307 ? 14.117 7.977 24.594 1 98.38 307 THR B O 1
ATOM 5900 N N . LYS B 1 308 ? 13.141 8.852 22.797 1 97.94 308 LYS B N 1
ATOM 5901 C CA . LYS B 1 308 ? 13.469 10.188 23.281 1 97.94 308 LYS B CA 1
ATOM 5902 C C . LYS B 1 308 ? 12.219 10.914 23.766 1 97.94 308 LYS B C 1
ATOM 5904 O O . LYS B 1 308 ? 12.18 12.148 23.797 1 97.94 308 LYS B O 1
ATOM 5909 N N . GLY B 1 309 ? 11.195 10.172 24.141 1 97.56 309 GLY B N 1
ATOM 5910 C CA . GLY B 1 309 ? 10 10.781 24.703 1 97.56 309 GLY B CA 1
ATOM 5911 C C . GLY B 1 309 ? 9.242 11.633 23.703 1 97.56 309 GLY B C 1
ATOM 5912 O O . GLY B 1 309 ? 9.133 11.281 22.531 1 97.56 309 GLY B O 1
ATOM 5913 N N . TYR B 1 310 ? 8.68 12.742 24.172 1 98.12 310 TYR B N 1
ATOM 5914 C CA . TYR B 1 310 ? 7.836 13.594 23.344 1 98.12 310 TYR B CA 1
ATOM 5915 C C . TYR B 1 310 ? 8.68 14.477 22.438 1 98.12 310 TYR B C 1
ATOM 5917 O O . TYR B 1 310 ? 9.828 14.789 22.75 1 98.12 310 TYR B O 1
ATOM 5925 N N . GLU B 1 311 ? 8.117 14.844 21.328 1 98.25 311 GLU B N 1
ATOM 5926 C CA . GLU B 1 311 ? 8.703 15.859 20.453 1 98.25 311 GLU B CA 1
ATOM 5927 C C . GLU B 1 311 ? 8.914 17.172 21.203 1 98.25 311 GLU B C 1
ATOM 5929 O O . GLU B 1 311 ? 8.062 17.578 22 1 98.25 311 GLU B O 1
ATOM 5934 N N . GLN B 1 312 ? 10.086 17.828 20.891 1 98 312 GLN B N 1
ATOM 5935 C CA . GLN B 1 312 ? 10.43 19.016 21.672 1 98 312 GLN B CA 1
ATOM 5936 C C . GLN B 1 312 ? 10.539 20.25 20.781 1 98 312 GLN B C 1
ATOM 5938 O O . GLN B 1 312 ? 10.805 21.359 21.25 1 98 312 GLN B O 1
ATOM 5943 N N . ALA B 1 313 ? 10.344 20.125 19.531 1 98.06 313 ALA B N 1
ATOM 5944 C CA . ALA B 1 313 ? 10.594 21.203 18.562 1 98.06 313 ALA B CA 1
ATOM 5945 C C . ALA B 1 313 ? 9.867 22.469 18.969 1 98.06 313 ALA B C 1
ATOM 5947 O O . ALA B 1 313 ? 10.461 23.547 19 1 98.06 313 ALA B O 1
ATOM 5948 N N . ALA B 1 314 ? 8.57 22.391 19.297 1 98.19 314 ALA B N 1
ATOM 5949 C CA . ALA B 1 314 ? 7.773 23.562 19.656 1 98.19 314 ALA B CA 1
ATOM 5950 C C . ALA B 1 314 ? 8.258 24.172 20.969 1 98.19 314 ALA B C 1
ATOM 5952 O O . ALA B 1 314 ? 8.398 25.391 21.062 1 98.19 314 ALA B O 1
ATOM 5953 N N . TYR B 1 315 ? 8.555 23.375 21.875 1 97.94 315 TYR B N 1
ATOM 5954 C CA . TYR B 1 315 ? 9 23.859 23.172 1 97.94 315 TYR B CA 1
ATOM 5955 C C . TYR B 1 315 ? 10.328 24.594 23.062 1 97.94 315 TYR B C 1
ATOM 5957 O O . TYR B 1 315 ? 10.508 25.672 23.641 1 97.94 315 TYR B O 1
ATOM 5965 N N . ASP B 1 316 ? 11.195 24.016 22.328 1 98 316 ASP B N 1
ATOM 5966 C CA . ASP B 1 316 ? 12.492 24.656 22.125 1 98 316 ASP B CA 1
ATOM 5967 C C . ASP B 1 316 ? 12.336 25.969 21.375 1 98 316 ASP B C 1
ATOM 5969 O O . ASP B 1 316 ? 13.016 26.953 21.688 1 98 316 ASP B O 1
ATOM 5973 N N . TYR B 1 317 ? 11.539 25.938 20.453 1 98.06 317 TYR B N 1
ATOM 5974 C CA . TYR B 1 317 ? 11.281 27.172 19.703 1 98.06 317 TYR B CA 1
ATOM 5975 C C . TYR B 1 317 ? 10.734 28.266 20.609 1 98.06 317 TYR B C 1
ATOM 5977 O O . TYR B 1 317 ? 11.164 29.406 20.531 1 98.06 317 TYR B O 1
ATOM 5985 N N . TRP B 1 318 ? 9.75 27.953 21.469 1 97.81 318 TRP B N 1
ATOM 5986 C CA . TRP B 1 318 ? 9.133 28.938 22.359 1 97.81 318 TRP B CA 1
ATOM 5987 C C . TRP B 1 318 ? 10.148 29.484 23.359 1 97.81 318 TRP B C 1
ATOM 5989 O O . TRP B 1 318 ? 10.086 30.641 23.75 1 97.81 318 TRP B O 1
ATOM 5999 N N . LYS B 1 319 ? 11.055 28.688 23.672 1 97.88 319 LYS B N 1
ATOM 6000 C CA . LYS B 1 319 ? 12.07 29.094 24.656 1 97.88 319 LYS B CA 1
ATOM 6001 C C . LYS B 1 319 ? 13.156 29.938 24 1 97.88 319 LYS B C 1
ATOM 6003 O O . LYS B 1 319 ? 13.633 30.906 24.594 1 97.88 319 LYS B O 1
ATOM 6008 N N . THR B 1 320 ? 13.508 29.656 22.766 1 97.62 320 THR B N 1
ATOM 6009 C CA . THR B 1 320 ? 14.727 30.234 22.203 1 97.62 320 THR B CA 1
ATOM 6010 C C . THR B 1 320 ? 14.398 31.172 21.047 1 97.62 320 THR B C 1
ATOM 6012 O O . THR B 1 320 ? 15.227 32 20.656 1 97.62 320 THR B O 1
ATOM 6015 N N . GLY B 1 321 ? 13.289 30.953 20.469 1 95.75 321 GLY B N 1
ATOM 6016 C CA . GLY B 1 321 ? 12.93 31.703 19.266 1 95.75 321 GLY B CA 1
ATOM 6017 C C . GLY B 1 321 ? 13.617 31.203 18.016 1 95.75 321 GLY B C 1
ATOM 6018 O O . GLY B 1 321 ? 13.516 31.828 16.953 1 95.75 321 GLY B O 1
ATOM 6019 N N . LYS B 1 322 ? 14.266 30.031 18.156 1 97.06 322 LYS B N 1
ATOM 6020 C CA . LYS B 1 322 ? 15.047 29.547 17.016 1 97.06 322 LYS B CA 1
ATOM 6021 C C . LYS B 1 322 ? 14.438 28.266 16.453 1 97.06 322 LYS B C 1
ATOM 6023 O O . LYS B 1 322 ? 13.961 27.406 17.203 1 97.06 322 LYS B O 1
ATOM 6028 N N . LEU B 1 323 ? 14.422 28.266 15.125 1 97.56 323 LEU B N 1
ATOM 6029 C CA . LEU B 1 323 ? 14.016 27.016 14.469 1 97.56 323 LEU B CA 1
ATOM 6030 C C . LEU B 1 323 ? 14.977 25.891 14.797 1 97.56 323 LEU B C 1
ATOM 6032 O O . LEU B 1 323 ? 16.156 26.125 15.055 1 97.56 323 LEU B O 1
ATOM 6036 N N . ASN B 1 324 ? 14.484 24.672 14.789 1 97.69 324 ASN B N 1
ATOM 6037 C CA . ASN B 1 324 ? 15.281 23.5 15.148 1 97.69 324 ASN B CA 1
ATOM 6038 C C . ASN B 1 324 ? 14.781 22.25 14.445 1 97.69 324 ASN B C 1
ATOM 6040 O O . ASN B 1 324 ? 13.711 22.266 13.82 1 97.69 324 ASN B O 1
ATOM 6044 N N . THR B 1 325 ? 15.539 21.141 14.5 1 95.88 325 THR B N 1
ATOM 6045 C CA . THR B 1 325 ? 15.219 19.922 13.758 1 95.88 325 THR B CA 1
ATOM 6046 C C . THR B 1 325 ? 14.336 19 14.586 1 95.88 325 THR B C 1
ATOM 6048 O O . THR B 1 325 ? 13.836 17.984 14.078 1 95.88 325 THR B O 1
ATOM 6051 N N . GLY B 1 326 ? 14.102 19.344 15.812 1 97.12 326 GLY B N 1
ATOM 6052 C CA . GLY B 1 326 ? 13.227 18.562 16.672 1 97.12 326 GLY B CA 1
ATOM 6053 C C . GLY B 1 326 ? 13.883 17.297 17.203 1 97.12 326 GLY B C 1
ATOM 6054 O O . GLY B 1 326 ? 15.102 17.25 17.391 1 97.12 326 GLY B O 1
ATOM 6055 N N . THR B 1 327 ? 13.055 16.344 17.594 1 97.31 327 THR B N 1
ATOM 6056 C CA . THR B 1 327 ? 13.477 15.102 18.219 1 97.31 327 THR B CA 1
ATOM 6057 C C . THR B 1 327 ? 13.141 13.906 17.328 1 97.31 327 THR B C 1
ATOM 6059 O O . THR B 1 327 ? 12.109 13.258 17.531 1 97.31 327 THR B O 1
ATOM 6062 N N . PRO B 1 328 ? 14 13.5 16.438 1 95.31 328 PRO B N 1
ATOM 6063 C CA . PRO B 1 328 ? 13.703 12.453 15.453 1 95.31 328 PRO B CA 1
ATOM 6064 C C . PRO B 1 328 ? 13.258 11.141 16.109 1 95.31 328 PRO B C 1
ATOM 6066 O O . PRO B 1 328 ? 12.43 10.422 15.547 1 95.31 328 PRO B O 1
ATOM 6069 N N . LEU B 1 329 ? 13.711 10.867 17.328 1 97.81 329 LEU B N 1
ATOM 6070 C CA . LEU B 1 329 ? 13.391 9.609 17.984 1 97.81 329 LEU B CA 1
ATOM 6071 C C . LEU B 1 329 ? 12.305 9.805 19.047 1 97.81 329 LEU B C 1
ATOM 6073 O O . LEU B 1 329 ? 12.219 9.039 20 1 97.81 329 LEU B O 1
ATOM 6077 N N . ALA B 1 330 ? 11.539 10.922 18.844 1 97.81 330 ALA B N 1
ATOM 6078 C CA . ALA B 1 330 ? 10.391 11.125 19.719 1 97.81 330 ALA B CA 1
ATOM 6079 C C . ALA B 1 330 ? 9.328 10.062 19.484 1 97.81 330 ALA B C 1
ATOM 6081 O O . ALA B 1 330 ? 9.164 9.562 18.375 1 97.81 330 ALA B O 1
ATOM 6082 N N . GLY B 1 331 ? 8.609 9.672 20.531 1 96.81 331 GLY B N 1
ATOM 6083 C CA . GLY B 1 331 ? 7.535 8.695 20.531 1 96.81 331 GLY B CA 1
ATOM 6084 C C . GLY B 1 331 ? 6.84 8.586 21.875 1 96.81 331 GLY B C 1
ATOM 6085 O O . GLY B 1 331 ? 6.492 9.602 22.484 1 96.81 331 GLY B O 1
ATOM 6086 N N . ASN B 1 332 ? 6.609 7.398 22.25 1 97.94 332 ASN B N 1
ATOM 6087 C CA . ASN B 1 332 ? 6.004 7.121 23.547 1 97.94 332 ASN B CA 1
ATOM 6088 C C . ASN B 1 332 ? 6.961 7.434 24.703 1 97.94 332 ASN B C 1
ATOM 6090 O O . ASN B 1 332 ? 8.094 6.945 24.719 1 97.94 332 ASN B O 1
ATOM 6094 N N . PRO B 1 333 ? 6.512 8.281 25.641 1 97.5 333 PRO B N 1
ATOM 6095 C CA . PRO B 1 333 ? 7.41 8.625 26.75 1 97.5 333 PRO B CA 1
ATOM 6096 C C . PRO B 1 333 ? 7.832 7.41 27.562 1 97.5 333 PRO B C 1
ATOM 6098 O O . PRO B 1 333 ? 8.852 7.449 28.25 1 97.5 333 PRO B O 1
ATOM 6101 N N . GLN B 1 334 ? 7.105 6.348 27.484 1 98.06 334 GLN B N 1
ATOM 6102 C CA . GLN B 1 334 ? 7.438 5.141 28.234 1 98.06 334 GLN B CA 1
ATOM 6103 C C . GLN B 1 334 ? 8.344 4.223 27.406 1 98.06 334 GLN B C 1
ATOM 6105 O O . GLN B 1 334 ? 8.727 3.146 27.875 1 98.06 334 GLN B O 1
ATOM 6110 N N . GLY B 1 335 ? 8.641 4.609 26.172 1 98.25 335 GLY B N 1
ATOM 6111 C CA . GLY B 1 335 ? 9.617 3.889 25.375 1 98.25 335 GLY B CA 1
ATOM 6112 C C . GLY B 1 335 ? 9 3.119 24.234 1 98.25 335 GLY B C 1
ATOM 6113 O O . GLY B 1 335 ? 7.777 3.072 24.094 1 98.25 335 GLY B O 1
ATOM 6114 N N . PRO B 1 336 ? 9.891 2.547 23.391 1 98.5 336 PRO B N 1
ATOM 6115 C CA . PRO B 1 336 ? 9.438 1.886 22.172 1 98.5 336 PRO B CA 1
ATOM 6116 C C . PRO B 1 336 ? 8.586 0.648 22.438 1 98.5 336 PRO B C 1
ATOM 6118 O O . PRO B 1 336 ? 7.676 0.337 21.672 1 98.5 336 PRO B O 1
ATOM 6121 N N . GLU B 1 337 ? 8.852 -0.096 23.5 1 98.38 337 GLU B N 1
ATOM 6122 C CA . GLU B 1 337 ? 8.047 -1.277 23.797 1 98.38 337 GLU B CA 1
ATOM 6123 C C . GLU B 1 337 ? 6.629 -0.89 24.219 1 98.38 337 GLU B C 1
ATOM 6125 O O . GLU B 1 337 ? 5.668 -1.598 23.891 1 98.38 337 GLU B O 1
ATOM 6130 N N . ALA B 1 338 ? 6.539 0.197 24.906 1 98.5 338 ALA B N 1
ATOM 6131 C CA . ALA B 1 338 ? 5.215 0.706 25.25 1 98.5 338 ALA B CA 1
ATOM 6132 C C . ALA B 1 338 ? 4.453 1.154 24 1 98.5 338 ALA B C 1
ATOM 6134 O O . ALA B 1 338 ? 3.244 0.942 23.906 1 98.5 338 ALA B O 1
ATOM 6135 N N . ALA B 1 339 ? 5.16 1.811 23.141 1 98.56 339 ALA B N 1
ATOM 6136 C CA . ALA B 1 339 ? 4.559 2.215 21.875 1 98.56 339 ALA B CA 1
ATOM 6137 C C . ALA B 1 339 ? 4 1.008 21.125 1 98.56 339 ALA B C 1
ATOM 6139 O O . ALA B 1 339 ? 2.85 1.023 20.672 1 98.56 339 ALA B O 1
ATOM 6140 N N . ARG B 1 340 ? 4.777 -0.061 20.984 1 98.75 340 ARG B N 1
ATOM 6141 C CA . ARG B 1 340 ? 4.355 -1.284 20.312 1 98.75 340 ARG B CA 1
ATOM 6142 C C . ARG B 1 340 ? 3.154 -1.91 21.016 1 98.75 340 ARG B C 1
ATOM 6144 O O . ARG B 1 340 ? 2.23 -2.396 20.359 1 98.75 340 ARG B O 1
ATOM 6151 N N . ALA B 1 341 ? 3.225 -1.935 22.328 1 98.38 341 ALA B N 1
ATOM 6152 C CA . ALA B 1 341 ? 2.125 -2.52 23.094 1 98.38 341 ALA B CA 1
ATOM 6153 C C . ALA B 1 341 ? 0.814 -1.791 22.812 1 98.38 341 ALA B C 1
ATOM 6155 O O . ALA B 1 341 ? -0.235 -2.424 22.656 1 98.38 341 ALA B O 1
ATOM 6156 N N . GLU B 1 342 ? 0.846 -0.493 22.75 1 97.75 342 GLU B N 1
ATOM 6157 C CA . GLU B 1 342 ? -0.355 0.281 22.453 1 97.75 342 GLU B CA 1
ATOM 6158 C C . GLU B 1 342 ? -0.867 -0.012 21.047 1 97.75 342 GLU B C 1
ATOM 6160 O O . GLU B 1 342 ? -2.074 -0.134 20.828 1 97.75 342 GLU B O 1
ATOM 6165 N N . MET B 1 343 ? 0.028 -0.071 20.062 1 98.38 343 MET B N 1
ATOM 6166 C CA . MET B 1 343 ? -0.371 -0.414 18.703 1 98.38 343 MET B CA 1
ATOM 6167 C C . MET B 1 343 ? -1.027 -1.789 18.656 1 98.38 343 MET B C 1
ATOM 6169 O O . MET B 1 343 ? -2.031 -1.98 17.969 1 98.38 343 MET B O 1
ATOM 6173 N N . LYS B 1 344 ? -0.477 -2.732 19.406 1 98.19 344 LYS B N 1
ATOM 6174 C CA . LYS B 1 344 ? -1.008 -4.094 19.422 1 98.19 344 LYS B CA 1
ATOM 6175 C C . LYS B 1 344 ? -2.414 -4.129 20 1 98.19 344 LYS B C 1
ATOM 6177 O O . LYS B 1 344 ? -3.219 -4.992 19.656 1 98.19 344 LYS B O 1
ATOM 6182 N N . LEU B 1 345 ? -2.715 -3.17 20.891 1 96.88 345 LEU B N 1
ATOM 6183 C CA . LEU B 1 345 ? -4.066 -3.086 21.438 1 96.88 345 LEU B CA 1
ATOM 6184 C C . LEU B 1 345 ? -5.074 -2.758 20.344 1 96.88 345 LEU B C 1
ATOM 6186 O O . LEU B 1 345 ? -6.207 -3.24 20.375 1 96.88 345 LEU B O 1
ATOM 6190 N N . VAL B 1 346 ? -4.668 -1.976 19.391 1 96.81 346 VAL B N 1
ATOM 6191 C CA . VAL B 1 346 ? -5.539 -1.669 18.266 1 96.81 346 VAL B CA 1
ATOM 6192 C C . VAL B 1 346 ? -5.773 -2.93 17.438 1 96.81 346 VAL B C 1
ATOM 6194 O O . VAL B 1 346 ? -6.91 -3.223 17.047 1 96.81 346 VAL B O 1
ATOM 6197 N N . CYS B 1 347 ? -4.711 -3.707 17.172 1 97.31 347 CYS B N 1
ATOM 6198 C CA . CYS B 1 347 ? -4.801 -4.93 16.391 1 97.31 347 CYS B CA 1
ATOM 6199 C C . CYS B 1 347 ? -5.738 -5.938 17.047 1 97.31 347 CYS B C 1
ATOM 6201 O O . CYS B 1 347 ? -6.496 -6.625 16.359 1 97.31 347 CYS B O 1
ATOM 6203 N N . LYS B 1 348 ? -5.688 -5.977 18.312 1 95.31 348 LYS B N 1
ATOM 6204 C CA . LYS B 1 348 ? -6.375 -6.996 19.109 1 95.31 348 LYS B CA 1
ATOM 6205 C C . LYS B 1 348 ? -7.887 -6.918 18.906 1 95.31 348 LYS B C 1
ATOM 6207 O O . LYS B 1 348 ? -8.602 -7.895 19.156 1 95.31 348 LYS B O 1
ATOM 6212 N N . THR B 1 349 ? -8.312 -5.805 18.469 1 94.69 349 THR B N 1
ATOM 6213 C CA . THR B 1 349 ? -9.75 -5.66 18.266 1 94.69 349 THR B CA 1
ATOM 6214 C C . THR B 1 349 ? -10.234 -6.602 17.156 1 94.69 349 THR B C 1
ATOM 6216 O O . THR B 1 349 ? -11.398 -6.988 17.141 1 94.69 349 THR B O 1
ATOM 6219 N N . CYS B 1 350 ? -9.32 -7.055 16.297 1 94.75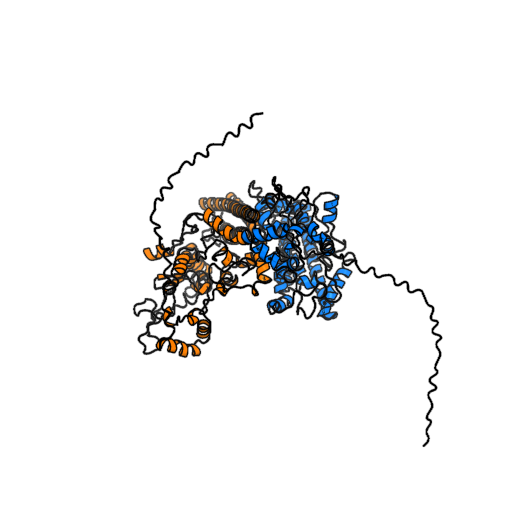 350 CYS B N 1
ATOM 6220 C CA . CYS B 1 350 ? -9.742 -7.855 15.148 1 94.75 350 CYS B CA 1
ATOM 6221 C C . CYS B 1 350 ? -8.828 -9.062 14.961 1 94.75 350 CYS B C 1
ATOM 6223 O O . CYS B 1 350 ? -9.156 -9.984 14.211 1 94.75 350 CYS B O 1
ATOM 6225 N N . HIS B 1 351 ? -7.676 -9.039 15.578 1 96 351 HIS B N 1
ATOM 6226 C CA . HIS B 1 351 ? -6.703 -10.094 15.305 1 96 351 HIS B CA 1
ATOM 6227 C C . HIS B 1 351 ? -6.297 -10.812 16.594 1 96 351 HIS B C 1
ATOM 6229 O O . HIS B 1 351 ? -6.246 -10.203 17.656 1 96 351 HIS B O 1
ATOM 6235 N N . THR B 1 352 ? -5.906 -12.125 16.438 1 94 352 THR B N 1
ATOM 6236 C CA . THR B 1 352 ? -5.371 -12.891 17.562 1 94 352 THR B CA 1
ATOM 6237 C C . THR B 1 352 ? -3.979 -12.391 17.938 1 94 352 THR B C 1
ATOM 6239 O O . THR B 1 352 ? -3.309 -11.742 17.125 1 94 352 THR B O 1
ATOM 6242 N N . ILE B 1 353 ? -3.602 -12.734 19.125 1 94.94 353 ILE B N 1
ATOM 6243 C CA . ILE B 1 353 ? -2.293 -12.344 19.641 1 94.94 353 ILE B CA 1
ATOM 6244 C C . ILE B 1 353 ? -1.194 -12.938 18.75 1 94.94 353 ILE B C 1
ATOM 6246 O O . ILE B 1 353 ? -0.231 -12.258 18.406 1 94.94 353 ILE B O 1
ATOM 6250 N N . THR B 1 354 ? -1.366 -14.195 18.359 1 94.88 354 THR B N 1
ATOM 6251 C CA . THR B 1 354 ? -0.373 -14.859 17.516 1 94.88 354 THR B CA 1
ATOM 6252 C C . THR B 1 354 ? -0.224 -14.141 16.188 1 94.88 354 THR B C 1
ATOM 6254 O O . THR B 1 354 ? 0.894 -13.922 15.711 1 94.88 354 THR B O 1
ATOM 6257 N N . HIS B 1 355 ? -1.328 -13.781 15.609 1 96.31 355 HIS B N 1
ATOM 6258 C CA . HIS B 1 355 ? -1.319 -13.031 14.359 1 96.31 355 HIS B CA 1
ATOM 6259 C C . HIS B 1 355 ? -0.518 -11.742 14.492 1 96.31 355 HIS B C 1
ATOM 6261 O O . HIS B 1 355 ? 0.389 -11.484 13.695 1 96.31 355 HIS B O 1
ATOM 6267 N N . THR B 1 356 ? -0.809 -10.992 15.492 1 97.88 356 THR B N 1
ATOM 6268 C CA . THR B 1 356 ? -0.211 -9.68 15.703 1 97.88 356 THR B CA 1
ATOM 6269 C C . THR B 1 356 ? 1.279 -9.805 16.016 1 97.88 356 THR B C 1
ATOM 6271 O O . THR B 1 356 ? 2.098 -9.078 15.445 1 97.88 356 THR B O 1
ATOM 6274 N N . ASP B 1 357 ? 1.622 -10.75 16.844 1 98 357 ASP B N 1
ATOM 6275 C CA . ASP B 1 357 ? 3.018 -10.945 17.219 1 98 357 ASP B CA 1
ATOM 6276 C C . ASP B 1 357 ? 3.857 -11.375 16.016 1 98 357 ASP B C 1
ATOM 6278 O O . ASP B 1 357 ? 4.961 -10.867 15.812 1 98 357 ASP B O 1
ATOM 6282 N N . ASN B 1 358 ? 3.359 -12.297 15.258 1 98 358 ASN B N 1
ATOM 6283 C CA . ASN B 1 358 ? 4.074 -12.773 14.078 1 98 358 ASN B CA 1
ATOM 6284 C C . ASN B 1 358 ? 4.266 -11.656 13.055 1 98 358 ASN B C 1
ATOM 6286 O O . ASN B 1 358 ? 5.336 -11.531 12.453 1 98 358 ASN B O 1
ATOM 6290 N N . PHE B 1 359 ? 3.227 -10.828 12.875 1 98.25 359 PHE B N 1
ATOM 6291 C CA . PHE B 1 359 ? 3.297 -9.711 11.938 1 98.25 359 PHE B CA 1
ATOM 6292 C C . PHE B 1 359 ? 4.441 -8.773 12.297 1 98.25 359 PHE B C 1
ATOM 6294 O O . PHE B 1 359 ? 5.281 -8.453 11.453 1 98.25 359 PHE B O 1
ATOM 6301 N N . PHE B 1 360 ? 4.508 -8.414 13.555 1 98.5 360 PHE B N 1
ATOM 6302 C CA . PHE B 1 360 ? 5.52 -7.445 13.969 1 98.5 360 PHE B CA 1
ATOM 6303 C C . PHE B 1 360 ? 6.898 -8.094 14.016 1 98.5 360 PHE B C 1
ATOM 6305 O O . PHE B 1 360 ? 7.906 -7.445 13.734 1 98.5 360 PHE B O 1
ATOM 6312 N N . ALA B 1 361 ? 6.93 -9.359 14.336 1 98.31 361 ALA B N 1
ATOM 6313 C CA . ALA B 1 361 ? 8.227 -10.031 14.375 1 98.31 361 ALA B CA 1
ATOM 6314 C C . ALA B 1 361 ? 8.906 -9.984 13.016 1 98.31 361 ALA B C 1
ATOM 6316 O O . ALA B 1 361 ? 10.086 -9.625 12.914 1 98.31 361 ALA B O 1
ATOM 6317 N N . MET B 1 362 ? 8.195 -10.312 12.016 1 98.12 362 MET B N 1
ATOM 6318 C CA . MET B 1 362 ? 8.805 -10.344 10.688 1 98.12 362 MET B CA 1
ATOM 6319 C C . MET B 1 362 ? 8.992 -8.93 10.141 1 98.12 362 MET B C 1
ATOM 6321 O O . MET B 1 362 ? 9.961 -8.664 9.43 1 98.12 362 MET B O 1
ATOM 6325 N N . GLY B 1 363 ? 8.023 -8.023 10.445 1 98.56 363 GLY B N 1
ATOM 6326 C CA . GLY B 1 363 ? 8.219 -6.629 10.07 1 98.56 363 GLY B CA 1
ATOM 6327 C C . GLY B 1 363 ? 9.477 -6.023 10.672 1 98.56 363 GLY B C 1
ATOM 6328 O O . GLY B 1 363 ? 10.219 -5.324 9.977 1 98.56 363 GLY B O 1
ATOM 6329 N N . ASP B 1 364 ? 9.719 -6.285 11.945 1 98.69 364 ASP B N 1
ATOM 6330 C CA . ASP B 1 364 ? 10.922 -5.805 12.609 1 98.69 364 ASP B CA 1
ATOM 6331 C C . ASP B 1 364 ? 12.18 -6.352 11.938 1 98.69 364 ASP B C 1
ATOM 6333 O O . ASP B 1 364 ? 13.18 -5.641 11.805 1 98.69 364 ASP B O 1
ATOM 6337 N N . LYS B 1 365 ? 12.156 -7.574 11.508 1 98.62 365 LYS B N 1
ATOM 6338 C CA . LYS B 1 365 ? 13.312 -8.172 10.859 1 98.62 365 LYS B CA 1
ATOM 6339 C C . LYS B 1 365 ? 13.594 -7.504 9.516 1 98.62 365 LYS B C 1
ATOM 6341 O O . LYS B 1 365 ? 14.75 -7.355 9.117 1 98.62 365 LYS B O 1
ATOM 6346 N N . GLN B 1 366 ? 12.523 -7.145 8.789 1 98.75 366 GLN B N 1
ATOM 6347 C CA . GLN B 1 366 ? 12.727 -6.441 7.531 1 98.75 366 GLN B CA 1
ATOM 6348 C C . GLN B 1 366 ? 13.352 -5.07 7.758 1 98.75 366 GLN B C 1
ATOM 6350 O O . GLN B 1 366 ? 14.188 -4.625 6.965 1 98.75 366 GLN B O 1
ATOM 6355 N N . VAL B 1 367 ? 12.953 -4.344 8.836 1 98.81 367 VAL B N 1
ATOM 6356 C CA . VAL B 1 367 ? 13.547 -3.064 9.203 1 98.81 367 VAL B CA 1
ATOM 6357 C C . VAL B 1 367 ? 15.023 -3.256 9.539 1 98.81 367 VAL B C 1
ATOM 6359 O O . VAL B 1 367 ? 15.875 -2.48 9.094 1 98.81 367 VAL B O 1
ATOM 6362 N N . GLN B 1 368 ? 15.344 -4.27 10.258 1 98.75 368 GLN B N 1
ATOM 6363 C CA . GLN B 1 368 ? 16.719 -4.543 10.656 1 98.75 368 GLN B CA 1
ATOM 6364 C C . GLN B 1 368 ? 17.578 -4.945 9.461 1 98.75 368 GLN B C 1
ATOM 6366 O O . GLN B 1 368 ? 18.766 -4.609 9.391 1 98.75 368 GLN B O 1
ATOM 6371 N N . LEU B 1 369 ? 16.969 -5.688 8.547 1 98.81 369 LEU B N 1
ATOM 6372 C CA . LEU B 1 369 ? 17.672 -6.02 7.312 1 98.81 369 LEU B CA 1
ATOM 6373 C C . LEU B 1 369 ? 18.031 -4.754 6.539 1 98.81 369 LEU B C 1
ATOM 6375 O O . LEU B 1 369 ? 19.141 -4.637 6.016 1 98.81 369 LEU B O 1
ATOM 6379 N N . TYR B 1 370 ? 17.094 -3.836 6.43 1 98.81 370 TYR B N 1
ATOM 6380 C CA . TYR B 1 370 ? 17.422 -2.557 5.809 1 98.81 370 TYR B CA 1
ATOM 6381 C C . TYR B 1 370 ? 18.625 -1.912 6.469 1 98.81 370 TYR B C 1
ATOM 6383 O O . TYR B 1 370 ? 19.5 -1.368 5.789 1 98.81 370 TYR B O 1
ATOM 6391 N N . ASN B 1 371 ? 18.625 -1.908 7.805 1 98.88 371 ASN B N 1
ATOM 6392 C CA . ASN B 1 371 ? 19.75 -1.319 8.523 1 98.88 371 ASN B CA 1
ATOM 6393 C C . ASN B 1 371 ? 21.062 -1.977 8.133 1 98.88 371 ASN B C 1
ATOM 6395 O O . ASN B 1 371 ? 22.109 -1.315 8.086 1 98.88 371 ASN B O 1
ATOM 6399 N N . VAL B 1 372 ? 21.062 -3.279 7.84 1 98.75 372 VAL B N 1
ATOM 6400 C CA . VAL B 1 372 ? 22.266 -3.973 7.379 1 98.75 372 VAL B CA 1
ATOM 6401 C C . VAL B 1 372 ? 22.734 -3.359 6.062 1 98.75 372 VAL B C 1
ATOM 6403 O O . VAL B 1 372 ? 23.922 -3.064 5.898 1 98.75 372 VAL B O 1
ATOM 6406 N N . TYR B 1 373 ? 21.812 -3.135 5.141 1 98.81 373 TYR B N 1
ATOM 6407 C CA . TYR B 1 373 ? 22.125 -2.504 3.865 1 98.81 373 TYR B CA 1
ATOM 6408 C C . TYR B 1 373 ? 22.672 -1.092 4.078 1 98.81 373 TYR B C 1
ATOM 6410 O O . TYR B 1 373 ? 23.672 -0.704 3.477 1 98.81 373 TYR B O 1
ATOM 6418 N N . TYR B 1 374 ? 22.016 -0.348 4.961 1 98.88 374 TYR B N 1
ATOM 6419 C CA . TYR B 1 374 ? 22.391 1.037 5.211 1 98.88 374 TYR B CA 1
ATOM 6420 C C . TYR B 1 374 ? 23.797 1.12 5.793 1 98.88 374 TYR B C 1
ATOM 6422 O O . TYR B 1 374 ? 24.594 1.974 5.391 1 98.88 374 TYR B O 1
ATOM 6430 N N . ASP B 1 375 ? 24.062 0.237 6.746 1 98.81 375 ASP B N 1
ATOM 6431 C CA . ASP B 1 375 ? 25.359 0.267 7.418 1 98.81 375 ASP B CA 1
ATOM 6432 C C . ASP B 1 375 ? 26.5 0.009 6.434 1 98.81 375 ASP B C 1
ATOM 6434 O O . ASP B 1 375 ? 27.547 0.647 6.512 1 98.81 375 ASP B O 1
ATOM 6438 N N . GLU B 1 376 ? 26.297 -0.93 5.562 1 98.75 376 GLU B N 1
ATOM 6439 C CA . GLU B 1 376 ? 27.297 -1.183 4.543 1 98.75 376 GLU B CA 1
ATOM 6440 C C . GLU B 1 376 ? 27.5 0.036 3.645 1 98.75 376 GLU B C 1
ATOM 6442 O O . GLU B 1 376 ? 28.625 0.433 3.367 1 98.75 376 GLU B O 1
ATOM 6447 N N . ALA B 1 377 ? 26.406 0.628 3.193 1 98.88 377 ALA B N 1
ATOM 6448 C CA . ALA B 1 377 ? 26.469 1.801 2.324 1 98.88 377 ALA B CA 1
ATOM 6449 C C . ALA B 1 377 ? 27.156 2.969 3.027 1 98.88 377 ALA B C 1
ATOM 6451 O O . ALA B 1 377 ? 27.984 3.66 2.432 1 98.88 377 ALA B O 1
ATOM 6452 N N . LYS B 1 378 ? 26.766 3.162 4.254 1 98.88 378 LYS B N 1
ATOM 6453 C CA . LYS B 1 378 ? 27.328 4.254 5.043 1 98.88 378 LYS B CA 1
ATOM 6454 C C . LYS B 1 378 ? 28.828 4.07 5.246 1 98.88 378 LYS B C 1
ATOM 6456 O O . LYS B 1 378 ? 29.594 5.043 5.227 1 98.88 378 LYS B O 1
ATOM 6461 N N . LYS B 1 379 ? 29.25 2.865 5.484 1 98.81 379 LYS B N 1
ATOM 6462 C CA . LYS B 1 379 ? 30.672 2.574 5.633 1 98.81 379 LYS B CA 1
ATOM 6463 C C . LYS B 1 379 ? 31.453 2.953 4.375 1 98.81 379 LYS B C 1
ATOM 6465 O O . LYS B 1 379 ? 32.531 3.555 4.457 1 98.81 379 LYS B O 1
ATOM 6470 N N . MET B 1 380 ? 30.891 2.617 3.236 1 98.81 380 MET B N 1
ATOM 6471 C CA . MET B 1 380 ? 31.531 2.973 1.976 1 98.81 380 MET B CA 1
ATOM 6472 C C . MET B 1 380 ? 31.562 4.484 1.787 1 98.81 380 MET B C 1
ATOM 6474 O O . MET B 1 380 ? 32.594 5.039 1.358 1 98.81 380 MET B O 1
ATOM 6478 N N . LEU B 1 381 ? 30.484 5.117 2.109 1 98.75 381 LEU B N 1
ATOM 6479 C CA . LEU B 1 381 ? 30.406 6.57 1.986 1 98.75 381 LEU B CA 1
ATOM 6480 C C . LEU B 1 381 ? 31.469 7.242 2.854 1 98.75 381 LEU B C 1
ATOM 6482 O O . LEU B 1 381 ? 32.156 8.156 2.396 1 98.75 381 LEU B O 1
ATOM 6486 N N . ASP B 1 382 ? 31.609 6.812 4.078 1 98.62 382 ASP B N 1
ATOM 6487 C CA . ASP B 1 382 ? 32.562 7.402 5.023 1 98.62 382 ASP B CA 1
ATOM 6488 C C . ASP B 1 382 ? 34 7.195 4.559 1 98.62 382 ASP B C 1
ATOM 6490 O O . ASP B 1 382 ? 34.844 8.086 4.711 1 98.62 382 ASP B O 1
ATOM 6494 N N . ASP B 1 383 ? 34.25 6.012 4.047 1 98.62 383 ASP B N 1
ATOM 6495 C CA . ASP B 1 383 ? 35.562 5.719 3.549 1 98.62 383 ASP B CA 1
ATOM 6496 C C . ASP B 1 383 ? 35.938 6.621 2.369 1 98.62 383 ASP B C 1
ATOM 6498 O O . ASP B 1 383 ? 37.031 7.184 2.32 1 98.62 383 ASP B O 1
ATOM 6502 N N . LEU B 1 384 ? 35 6.766 1.438 1 98.69 384 LEU B N 1
ATOM 6503 C CA . LEU B 1 384 ? 35.25 7.633 0.29 1 98.69 384 LEU B CA 1
ATOM 6504 C C . LEU B 1 384 ? 35.438 9.078 0.733 1 98.69 384 LEU B C 1
ATOM 6506 O O . LEU B 1 384 ? 36.25 9.797 0.175 1 98.69 384 LEU B O 1
ATOM 6510 N N . LYS B 1 385 ? 34.656 9.484 1.658 1 98.06 385 LYS B N 1
ATOM 6511 C CA . LYS B 1 385 ? 34.812 10.836 2.193 1 98.06 385 LYS B CA 1
ATOM 6512 C C . LYS B 1 385 ? 36.188 11.039 2.818 1 98.06 385 LYS B C 1
ATOM 6514 O O . LYS B 1 385 ? 36.812 12.062 2.578 1 98.06 385 LYS B O 1
ATOM 6519 N N . ALA B 1 386 ? 36.594 10.117 3.605 1 98.19 386 ALA B N 1
ATOM 6520 C CA . ALA B 1 386 ? 37.875 10.195 4.285 1 98.19 386 ALA B CA 1
ATOM 6521 C C . ALA B 1 386 ? 39.031 10.266 3.283 1 98.19 386 ALA B C 1
ATOM 6523 O O . ALA B 1 386 ? 40.062 10.883 3.555 1 98.19 386 ALA B O 1
ATOM 6524 N N . LYS B 1 387 ? 38.812 9.719 2.131 1 98 387 LYS B N 1
ATOM 6525 C CA . LYS B 1 387 ? 39.875 9.656 1.114 1 98 387 LYS B CA 1
ATOM 6526 C C . LYS B 1 387 ? 39.688 10.758 0.073 1 98 387 LYS B C 1
ATOM 6528 O O . LYS B 1 387 ? 40.438 10.805 -0.92 1 98 387 LYS B O 1
ATOM 6533 N N . ASN B 1 388 ? 38.75 11.641 0.323 1 97.5 388 ASN B N 1
ATOM 6534 C CA . ASN B 1 388 ? 38.438 12.758 -0.572 1 97.5 388 ASN B CA 1
ATOM 6535 C C . ASN B 1 388 ? 38.094 12.273 -1.979 1 97.5 388 ASN B C 1
ATOM 6537 O O . ASN B 1 388 ? 38.625 12.805 -2.965 1 97.5 388 ASN B O 1
ATOM 6541 N N . LEU B 1 389 ? 37.312 11.242 -2.023 1 98.38 389 LEU B N 1
ATOM 6542 C CA . LEU B 1 389 ? 36.906 10.648 -3.297 1 98.38 389 LEU B CA 1
ATOM 6543 C C . LEU B 1 389 ? 35.438 10.867 -3.568 1 98.38 389 LEU B C 1
ATOM 6545 O O . LEU B 1 389 ? 34.781 10.023 -4.184 1 98.38 389 LEU B O 1
ATOM 6549 N N . LEU B 1 390 ? 34.906 11.953 -3.021 1 98.12 390 LEU B N 1
ATOM 6550 C CA . LEU B 1 390 ? 33.531 12.391 -3.305 1 98.12 390 LEU B CA 1
ATOM 6551 C C . LEU B 1 390 ? 33.531 13.789 -3.924 1 98.12 390 LEU B C 1
ATOM 6553 O O . LEU B 1 390 ? 34.375 14.625 -3.58 1 98.12 390 LEU B O 1
ATOM 6557 N N . LEU B 1 391 ? 32.562 13.992 -4.766 1 96.75 391 LEU B N 1
ATOM 6558 C CA . LEU B 1 391 ? 32.406 15.352 -5.281 1 96.75 391 LEU B CA 1
ATOM 6559 C C . LEU B 1 391 ? 31.719 16.234 -4.25 1 96.75 391 LEU B C 1
ATOM 6561 O O . LEU B 1 391 ? 30.938 15.758 -3.43 1 96.75 391 LEU B O 1
ATOM 6565 N N . GLU B 1 392 ? 31.969 17.516 -4.355 1 92.88 392 GLU B N 1
ATOM 6566 C CA . GLU B 1 392 ? 31.375 18.484 -3.43 1 92.88 392 GLU B CA 1
ATOM 6567 C C . GLU B 1 392 ? 29.859 18.578 -3.615 1 92.88 392 GLU B C 1
ATOM 6569 O O . GLU B 1 392 ? 29.109 18.609 -2.639 1 92.88 392 GLU B O 1
ATOM 6574 N N . ASP B 1 393 ? 29.469 18.656 -4.875 1 94.19 393 ASP B N 1
ATOM 6575 C CA . ASP B 1 393 ? 28.047 18.609 -5.191 1 94.19 393 ASP B CA 1
ATOM 6576 C C . ASP B 1 393 ? 27.5 17.188 -5.133 1 94.19 393 ASP B C 1
ATOM 6578 O O . ASP B 1 393 ? 27.719 16.406 -6.059 1 94.19 393 ASP B O 1
ATOM 6582 N N . ALA B 1 394 ? 26.734 16.984 -4.082 1 93.5 394 ALA B N 1
ATOM 6583 C CA . ALA B 1 394 ? 26.266 15.633 -3.822 1 93.5 394 ALA B CA 1
ATOM 6584 C C . ALA B 1 394 ? 25.375 15.133 -4.957 1 93.5 394 ALA B C 1
ATOM 6586 O O . ALA B 1 394 ? 25.312 13.93 -5.227 1 93.5 394 ALA B O 1
ATOM 6587 N N . TRP B 1 395 ? 24.734 16.062 -5.648 1 95.06 395 TRP B N 1
ATOM 6588 C CA . TRP B 1 395 ? 23.781 15.68 -6.684 1 95.06 395 TRP B CA 1
ATOM 6589 C C . TRP B 1 395 ? 24.484 15.438 -8.016 1 95.06 395 TRP B C 1
ATOM 6591 O O . TRP B 1 395 ? 23.906 14.859 -8.938 1 95.06 395 TRP B O 1
ATOM 6601 N N . GLU B 1 396 ? 25.75 15.805 -8.117 1 95.75 396 GLU B N 1
ATOM 6602 C CA . GLU B 1 396 ? 26.578 15.469 -9.273 1 95.75 396 GLU B CA 1
ATOM 6603 C C . GLU B 1 396 ? 27.359 14.18 -9.031 1 95.75 396 GLU B C 1
ATOM 6605 O O . GLU B 1 396 ? 27.922 13.609 -9.969 1 95.75 396 GLU B O 1
ATOM 6610 N N . ASP B 1 397 ? 27.5 13.844 -7.836 1 97.5 397 ASP B N 1
ATOM 6611 C CA . ASP B 1 397 ? 28.234 12.648 -7.445 1 97.5 397 ASP B CA 1
ATOM 6612 C C . ASP B 1 397 ? 27.344 11.406 -7.5 1 97.5 397 ASP B C 1
ATOM 6614 O O . ASP B 1 397 ? 26.422 11.258 -6.688 1 97.5 397 ASP B O 1
ATOM 6618 N N . GLU B 1 398 ? 27.641 10.469 -8.352 1 97.75 398 GLU B N 1
ATOM 6619 C CA . GLU B 1 398 ? 26.781 9.305 -8.57 1 97.75 398 GLU B CA 1
ATOM 6620 C C . GLU B 1 398 ? 26.656 8.477 -7.293 1 97.75 398 GLU B C 1
ATOM 6622 O O . GLU B 1 398 ? 25.594 7.949 -6.992 1 97.75 398 GLU B O 1
ATOM 6627 N N . PHE B 1 399 ? 27.812 8.305 -6.578 1 98.5 399 PHE B N 1
ATOM 6628 C CA . PHE B 1 399 ? 27.734 7.535 -5.344 1 98.5 399 PHE B CA 1
ATOM 6629 C C . PHE B 1 399 ? 26.75 8.172 -4.363 1 98.5 399 PHE B C 1
ATOM 6631 O O . PHE B 1 399 ? 25.891 7.484 -3.805 1 98.5 399 PHE B O 1
ATOM 6638 N N . GLN B 1 400 ? 26.891 9.43 -4.164 1 98.12 400 GLN B N 1
ATOM 6639 C CA . GLN B 1 400 ? 26.062 10.133 -3.197 1 98.12 400 GLN B CA 1
ATOM 6640 C C . GLN B 1 400 ? 24.594 10.156 -3.641 1 98.12 400 GLN B C 1
ATOM 6642 O O . GLN B 1 400 ? 23.688 10.07 -2.811 1 98.12 400 GLN B O 1
ATOM 6647 N N . ASP B 1 401 ? 24.375 10.258 -4.902 1 97.88 401 ASP B N 1
ATOM 6648 C CA . ASP B 1 401 ? 23.016 10.211 -5.438 1 97.88 401 ASP B CA 1
ATOM 6649 C C . ASP B 1 401 ? 22.359 8.867 -5.164 1 97.88 401 ASP B C 1
ATOM 6651 O O . ASP B 1 401 ? 21.219 8.805 -4.695 1 97.88 401 ASP B O 1
ATOM 6655 N N . VAL B 1 402 ? 23.031 7.797 -5.441 1 98.56 402 VAL B N 1
ATOM 6656 C CA . VAL B 1 402 ? 22.516 6.457 -5.219 1 98.56 402 VAL B CA 1
ATOM 6657 C C . VAL B 1 402 ? 22.297 6.223 -3.725 1 98.56 402 VAL B C 1
ATOM 6659 O O . VAL B 1 402 ? 21.312 5.621 -3.316 1 98.56 402 VAL B O 1
ATOM 6662 N N . PHE B 1 403 ? 23.297 6.707 -2.926 1 98.69 403 PHE B N 1
ATOM 6663 C CA . PHE B 1 403 ? 23.188 6.57 -1.478 1 98.69 403 PHE B CA 1
ATOM 6664 C C . PHE B 1 403 ? 21.922 7.246 -0.963 1 98.69 403 PHE B C 1
ATOM 6666 O O . PHE B 1 403 ? 21.203 6.688 -0.131 1 98.69 403 PHE B O 1
ATOM 6673 N N . TYR B 1 404 ? 21.656 8.445 -1.457 1 98.19 404 TYR B N 1
ATOM 6674 C CA . TYR B 1 404 ? 20.469 9.188 -1.058 1 98.19 404 TYR B CA 1
ATOM 6675 C C . TYR B 1 404 ? 19.188 8.414 -1.391 1 98.19 404 TYR B C 1
ATOM 6677 O O . TYR B 1 404 ? 18.297 8.305 -0.558 1 98.19 404 TYR B O 1
ATOM 6685 N N . HIS B 1 405 ? 19.062 7.871 -2.551 1 98.06 405 HIS B N 1
ATOM 6686 C CA . HIS B 1 405 ? 17.875 7.137 -2.963 1 98.06 405 HIS B CA 1
ATOM 6687 C C . HIS B 1 405 ? 17.734 5.832 -2.184 1 98.06 405 HIS B C 1
ATOM 6689 O O . HIS B 1 405 ? 16.609 5.422 -1.853 1 98.06 405 HIS B O 1
ATOM 6695 N N . LEU B 1 406 ? 18.891 5.211 -1.894 1 98.69 406 LEU B N 1
ATOM 6696 C CA . LEU B 1 406 ? 18.875 3.955 -1.15 1 98.69 406 LEU B CA 1
ATOM 6697 C C . LEU B 1 406 ? 18.141 4.121 0.179 1 98.69 406 LEU B C 1
ATOM 6699 O O . LEU B 1 406 ? 17.297 3.289 0.538 1 98.69 406 LEU B O 1
ATOM 6703 N N . TRP B 1 407 ? 18.469 5.211 0.84 1 98.31 407 TRP B N 1
ATOM 6704 C CA . TRP B 1 407 ? 17.859 5.301 2.164 1 98.31 407 TRP B CA 1
ATOM 6705 C C . TRP B 1 407 ? 16.578 6.129 2.121 1 98.31 407 TRP B C 1
ATOM 6707 O O . TRP B 1 407 ? 15.602 5.805 2.799 1 98.31 407 TRP B O 1
ATOM 6717 N N . HIS B 1 408 ? 16.547 7.246 1.343 1 97.69 408 HIS B N 1
ATOM 6718 C CA . HIS B 1 408 ? 15.445 8.203 1.406 1 97.69 408 HIS B CA 1
ATOM 6719 C C . HIS B 1 408 ? 14.219 7.691 0.655 1 97.69 408 HIS B C 1
ATOM 6721 O O . HIS B 1 408 ? 13.086 7.91 1.086 1 97.69 408 HIS B O 1
ATOM 6727 N N . HIS B 1 409 ? 14.398 7.059 -0.515 1 97.75 409 HIS B N 1
ATOM 6728 C CA . HIS B 1 409 ? 13.266 6.559 -1.282 1 97.75 409 HIS B CA 1
ATOM 6729 C C . HIS B 1 409 ? 13.062 5.062 -1.055 1 97.75 409 HIS B C 1
ATOM 6731 O O . HIS B 1 409 ? 12.25 4.664 -0.22 1 97.75 409 HIS B O 1
ATOM 6737 N N . GLU B 1 410 ? 13.969 4.238 -1.559 1 98.25 410 GLU B N 1
ATOM 6738 C CA . GLU B 1 410 ? 13.805 2.787 -1.561 1 98.25 410 GLU B CA 1
ATOM 6739 C C . GLU B 1 410 ? 13.82 2.229 -0.141 1 98.25 410 GLU B C 1
ATOM 6741 O O . GLU B 1 410 ? 13.039 1.327 0.183 1 98.25 410 GLU B O 1
ATOM 6746 N N . GLY B 1 411 ? 14.727 2.734 0.662 1 98.62 411 GLY B N 1
ATOM 6747 C CA . GLY B 1 411 ? 14.82 2.268 2.035 1 98.62 411 GLY B CA 1
ATOM 6748 C C . GLY B 1 411 ? 13.586 2.578 2.857 1 98.62 411 GLY B C 1
ATOM 6749 O O . GLY B 1 411 ? 13.133 1.746 3.646 1 98.62 411 GLY B O 1
ATOM 6750 N N . ARG B 1 412 ? 13.023 3.789 2.721 1 98.62 412 ARG B N 1
ATOM 6751 C CA . ARG B 1 412 ? 11.789 4.156 3.412 1 98.62 412 ARG B CA 1
ATOM 6752 C C . ARG B 1 412 ? 10.625 3.277 2.959 1 98.62 412 ARG B C 1
ATOM 6754 O O . ARG B 1 412 ? 9.844 2.801 3.785 1 98.62 412 ARG B O 1
ATOM 6761 N N . ARG B 1 413 ? 10.547 2.988 1.646 1 98.31 413 ARG B N 1
ATOM 6762 C CA . ARG B 1 413 ? 9.477 2.152 1.115 1 98.31 413 ARG B CA 1
ATOM 6763 C C . ARG B 1 413 ? 9.555 0.737 1.68 1 98.31 413 ARG B C 1
ATOM 6765 O O . ARG B 1 413 ? 8.547 0.168 2.088 1 98.31 413 ARG B O 1
ATOM 6772 N N . MET B 1 414 ? 10.789 0.211 1.758 1 98.62 414 MET B N 1
ATOM 6773 C CA . MET B 1 414 ? 11.039 -1.133 2.271 1 98.62 414 MET B CA 1
ATOM 6774 C C . MET B 1 414 ? 10.539 -1.268 3.707 1 98.62 414 MET B C 1
ATOM 6776 O O . MET B 1 414 ? 9.773 -2.182 4.02 1 98.62 414 MET B O 1
ATOM 6780 N N . ARG B 1 415 ? 10.891 -0.347 4.523 1 98.69 415 ARG B N 1
ATOM 6781 C CA . ARG B 1 415 ? 10.586 -0.402 5.949 1 98.69 415 ARG B CA 1
ATOM 6782 C C . ARG B 1 415 ? 9.109 -0.113 6.199 1 98.69 415 ARG B C 1
ATOM 6784 O O . ARG B 1 415 ? 8.453 -0.831 6.957 1 98.69 415 ARG B O 1
ATOM 6791 N N . GLN B 1 416 ? 8.555 0.898 5.562 1 98.69 416 GLN B N 1
ATOM 6792 C CA . GLN B 1 416 ? 7.148 1.258 5.738 1 98.69 416 GLN B CA 1
ATOM 6793 C C . GLN B 1 416 ? 6.227 0.195 5.145 1 98.69 416 GLN B C 1
ATOM 6795 O O . GLN B 1 416 ? 5.199 -0.143 5.734 1 98.69 416 GLN B O 1
ATOM 6800 N N . GLY B 1 417 ? 6.609 -0.337 3.961 1 98.44 417 GLY B N 1
ATOM 6801 C CA . GLY B 1 417 ? 5.828 -1.425 3.396 1 98.44 417 GLY B CA 1
ATOM 6802 C C . GLY B 1 417 ? 5.715 -2.623 4.32 1 98.44 417 GLY B C 1
ATOM 6803 O O . GLY B 1 417 ? 4.648 -3.223 4.441 1 98.44 417 GLY B O 1
ATOM 6804 N N . ALA B 1 418 ? 6.812 -2.936 5 1 98.62 418 ALA B N 1
ATOM 6805 C CA . ALA B 1 418 ? 6.852 -4.09 5.891 1 98.62 418 ALA B CA 1
ATOM 6806 C C . ALA B 1 418 ? 5.941 -3.883 7.098 1 98.62 418 ALA B C 1
ATOM 6808 O O . ALA B 1 418 ? 5.203 -4.793 7.488 1 98.62 418 ALA B O 1
ATOM 6809 N N . LEU B 1 419 ? 5.918 -2.725 7.617 1 98.62 419 LEU B N 1
ATOM 6810 C CA . LEU B 1 419 ? 5.25 -2.533 8.898 1 98.62 419 LEU B CA 1
ATOM 6811 C C . LEU B 1 419 ? 3.826 -2.021 8.695 1 98.62 419 LEU B C 1
ATOM 6813 O O . LEU B 1 419 ? 3.023 -2.025 9.633 1 98.62 419 LEU B O 1
ATOM 6817 N N . MET B 1 420 ? 3.449 -1.626 7.441 1 98.06 420 MET B N 1
ATOM 6818 C CA . MET B 1 420 ? 2.08 -1.18 7.199 1 98.06 420 MET B CA 1
ATOM 6819 C C . MET B 1 420 ? 1.357 -2.131 6.25 1 98.06 420 MET B C 1
ATOM 6821 O O . MET B 1 420 ? 0.284 -1.808 5.738 1 98.06 420 MET B O 1
ATOM 6825 N N . GLY B 1 421 ? 1.994 -3.211 5.98 1 97 421 GLY B N 1
ATOM 6826 C CA . GLY B 1 421 ? 1.312 -4.301 5.301 1 97 421 GLY B CA 1
ATOM 6827 C C . GLY B 1 421 ? 1.188 -4.086 3.805 1 97 421 GLY B C 1
ATOM 6828 O O . GLY B 1 421 ? 0.174 -4.449 3.203 1 97 421 GLY B O 1
ATOM 6829 N N . GLY B 1 422 ? 2.088 -3.436 3.168 1 97.69 422 GLY B N 1
ATOM 6830 C CA . GLY B 1 422 ? 2.158 -3.295 1.723 1 97.69 422 GLY B CA 1
ATOM 6831 C C . GLY B 1 422 ? 3.258 -4.133 1.096 1 97.69 422 GLY B C 1
ATOM 6832 O O . GLY B 1 422 ? 4.391 -3.668 0.95 1 97.69 422 GLY B O 1
ATOM 6833 N N . PRO B 1 423 ? 2.916 -5.316 0.678 1 97.25 423 PRO B N 1
ATOM 6834 C CA . PRO B 1 423 ? 3.957 -6.27 0.279 1 97.25 423 PRO B CA 1
ATOM 6835 C C . PRO B 1 423 ? 4.73 -5.812 -0.955 1 97.25 423 PRO B C 1
ATOM 6837 O O . PRO B 1 423 ? 5.938 -6.043 -1.051 1 97.25 423 PRO B O 1
ATOM 6840 N N . ASP B 1 424 ? 4.094 -5.203 -1.922 1 96.75 424 ASP B N 1
ATOM 6841 C CA . ASP B 1 424 ? 4.797 -4.738 -3.115 1 96.75 424 ASP B CA 1
ATOM 6842 C C . ASP B 1 424 ? 5.82 -3.662 -2.766 1 96.75 424 ASP B C 1
ATOM 6844 O O . ASP B 1 424 ? 6.887 -3.59 -3.379 1 96.75 424 ASP B O 1
ATOM 6848 N N . TYR B 1 425 ? 5.508 -2.904 -1.831 1 97.62 425 TYR B N 1
ATOM 6849 C CA . TYR B 1 425 ? 6.406 -1.834 -1.416 1 97.62 425 TYR B CA 1
ATOM 6850 C C . TYR B 1 425 ? 7.504 -2.365 -0.501 1 97.62 425 TYR B C 1
ATOM 6852 O O . TYR B 1 425 ? 8.625 -1.858 -0.511 1 97.62 425 TYR B O 1
ATOM 6860 N N . SER B 1 426 ? 7.195 -3.355 0.278 1 98.19 426 SER B N 1
ATOM 6861 C CA . SER B 1 426 ? 8.227 -4.016 1.068 1 98.19 426 SER B CA 1
ATOM 6862 C C . SER B 1 426 ? 9.242 -4.723 0.174 1 98.19 426 SER B C 1
ATOM 6864 O O . SER B 1 426 ? 10.438 -4.73 0.469 1 98.19 426 SER B O 1
ATOM 6866 N N . HIS B 1 427 ? 8.773 -5.219 -0.946 1 96.88 427 HIS B N 1
ATOM 6867 C CA . HIS B 1 427 ? 9.625 -6.055 -1.776 1 96.88 427 HIS B CA 1
ATOM 6868 C C . HIS B 1 427 ? 10.07 -5.312 -3.037 1 96.88 427 HIS B C 1
ATOM 6870 O O . HIS B 1 427 ? 11.125 -4.688 -3.055 1 96.88 427 HIS B O 1
ATOM 6876 N N . TRP B 1 428 ? 9.133 -5.195 -4.102 1 95.06 428 TRP B N 1
ATOM 6877 C CA . TRP B 1 428 ? 9.516 -4.695 -5.418 1 95.06 428 TRP B CA 1
ATOM 6878 C C . TRP B 1 428 ? 10.047 -3.268 -5.324 1 95.06 428 TRP B C 1
ATOM 6880 O O . TRP B 1 428 ? 11.062 -2.938 -5.93 1 95.06 428 TRP B O 1
ATOM 6890 N N . HIS B 1 429 ? 9.352 -2.455 -4.59 1 96.81 429 HIS B N 1
ATOM 6891 C CA . HIS B 1 429 ? 9.734 -1.052 -4.484 1 96.81 429 HIS B CA 1
ATOM 6892 C C . HIS B 1 429 ? 10.664 -0.823 -3.295 1 96.81 429 HIS B C 1
ATOM 6894 O O . HIS B 1 429 ? 11.109 0.302 -3.061 1 96.81 429 HIS B O 1
ATOM 6900 N N . GLY B 1 430 ? 10.898 -1.862 -2.537 1 97.62 430 GLY B N 1
ATOM 6901 C CA . GLY B 1 430 ? 11.734 -1.794 -1.346 1 97.62 430 GLY B CA 1
ATOM 6902 C C . GLY B 1 430 ? 13.031 -2.566 -1.479 1 97.62 430 GLY B C 1
ATOM 6903 O O . GLY B 1 430 ? 13.977 -2.098 -2.121 1 97.62 430 GLY B O 1
ATOM 6904 N N . VAL B 1 431 ? 13.039 -3.799 -0.981 1 98.44 431 VAL B N 1
ATOM 6905 C CA . VAL B 1 431 ? 14.281 -4.547 -0.837 1 98.44 431 VAL B CA 1
ATOM 6906 C C . VAL B 1 431 ? 14.859 -4.863 -2.217 1 98.44 431 VAL B C 1
ATOM 6908 O O . VAL B 1 431 ? 16.078 -4.887 -2.395 1 98.44 431 VAL B O 1
ATOM 6911 N N . PHE B 1 432 ? 14.039 -5.074 -3.25 1 97.62 432 PHE B N 1
ATOM 6912 C CA . PHE B 1 432 ? 14.539 -5.34 -4.594 1 97.62 432 PHE B CA 1
ATOM 6913 C C . PHE B 1 432 ? 15.383 -4.176 -5.098 1 97.62 432 PHE B C 1
ATOM 6915 O O . PHE B 1 432 ? 16.484 -4.383 -5.613 1 97.62 432 PHE B O 1
ATOM 6922 N N . GLU B 1 433 ? 14.891 -2.977 -4.914 1 97.44 433 GLU B N 1
ATOM 6923 C CA . GLU B 1 433 ? 15.617 -1.798 -5.375 1 97.44 433 GLU B CA 1
ATOM 6924 C C . GLU B 1 433 ? 16.781 -1.479 -4.449 1 97.44 433 GLU B C 1
ATOM 6926 O O . GLU B 1 433 ? 17.844 -1.028 -4.906 1 97.44 433 GLU B O 1
ATOM 6931 N N . VAL B 1 434 ? 16.641 -1.713 -3.129 1 98.56 434 VAL B N 1
ATOM 6932 C CA . VAL B 1 434 ? 17.734 -1.501 -2.186 1 98.56 434 VAL B CA 1
ATOM 6933 C C . VAL B 1 434 ? 18.891 -2.434 -2.521 1 98.56 434 VAL B C 1
ATOM 6935 O O . VAL B 1 434 ? 20.062 -2.016 -2.525 1 98.56 434 VAL B O 1
ATOM 6938 N N . LYS B 1 435 ? 18.547 -3.686 -2.811 1 97.62 435 LYS B N 1
ATOM 6939 C CA . LYS B 1 435 ? 19.562 -4.672 -3.178 1 97.62 435 LYS B CA 1
ATOM 6940 C C . LYS B 1 435 ? 20.297 -4.262 -4.453 1 97.62 435 LYS B C 1
ATOM 6942 O O . LYS B 1 435 ? 21.5 -4.48 -4.578 1 97.62 435 LYS B O 1
ATOM 6947 N N . ASN B 1 436 ? 19.594 -3.645 -5.391 1 97.12 436 ASN B N 1
ATOM 6948 C CA . ASN B 1 436 ? 20.234 -3.148 -6.602 1 97.12 436 ASN B CA 1
ATOM 6949 C C . ASN B 1 436 ? 21.141 -1.957 -6.305 1 97.12 436 ASN B C 1
ATOM 6951 O O . ASN B 1 436 ? 22.25 -1.864 -6.844 1 97.12 436 ASN B O 1
ATOM 6955 N N . ASP B 1 437 ? 20.672 -1.032 -5.473 1 98.25 437 ASP B N 1
ATOM 6956 C CA . ASP B 1 437 ? 21.438 0.165 -5.129 1 98.25 437 ASP B CA 1
ATOM 6957 C C . ASP B 1 437 ? 22.766 -0.2 -4.457 1 98.25 437 ASP B C 1
ATOM 6959 O O . ASP B 1 437 ? 23.797 0.393 -4.754 1 98.25 437 ASP B O 1
ATOM 6963 N N . ILE B 1 438 ? 22.734 -1.173 -3.52 1 98.12 438 ILE B N 1
ATOM 6964 C CA . ILE B 1 438 ? 23.953 -1.518 -2.799 1 98.12 438 ILE B CA 1
ATOM 6965 C C . ILE B 1 438 ? 24.984 -2.1 -3.77 1 98.12 438 ILE B C 1
ATOM 6967 O O . ILE B 1 438 ? 26.188 -1.897 -3.604 1 98.12 438 ILE B O 1
ATOM 6971 N N . ARG B 1 439 ? 24.594 -2.836 -4.758 1 96.5 439 ARG B N 1
ATOM 6972 C CA . ARG B 1 439 ? 25.5 -3.383 -5.773 1 96.5 439 ARG B CA 1
ATOM 6973 C C . ARG B 1 439 ? 26.125 -2.273 -6.613 1 96.5 439 ARG B C 1
ATOM 6975 O O . ARG B 1 439 ? 27.312 -2.324 -6.934 1 96.5 439 ARG B O 1
ATOM 6982 N N . LYS B 1 440 ? 25.297 -1.326 -6.965 1 96.94 440 LYS B N 1
ATOM 6983 C CA . LYS B 1 440 ? 25.828 -0.172 -7.688 1 96.94 440 LYS B CA 1
ATOM 6984 C C . LYS B 1 440 ? 26.844 0.581 -6.848 1 96.94 440 LYS B C 1
ATOM 6986 O O . LYS B 1 440 ? 27.891 0.994 -7.359 1 96.94 440 LYS B O 1
ATOM 6991 N N . LEU B 1 441 ? 26.562 0.784 -5.578 1 98.44 441 LEU B N 1
ATOM 6992 C CA . LEU B 1 441 ? 27.484 1.471 -4.68 1 98.44 441 LEU B CA 1
ATOM 6993 C C . LEU B 1 441 ? 28.797 0.703 -4.555 1 98.44 441 LEU B C 1
ATOM 6995 O O . LEU B 1 441 ? 29.875 1.302 -4.559 1 98.44 441 LEU B O 1
ATOM 6999 N N . ARG B 1 442 ? 28.734 -0.63 -4.445 1 97.75 442 ARG B N 1
ATOM 7000 C CA . ARG B 1 442 ? 29.922 -1.461 -4.379 1 97.75 442 ARG B CA 1
ATOM 7001 C C . ARG B 1 442 ? 30.797 -1.267 -5.617 1 97.75 442 ARG B C 1
ATOM 7003 O O . ARG B 1 442 ? 32.031 -1.16 -5.508 1 97.75 442 ARG B O 1
ATOM 7010 N N . LYS B 1 443 ? 30.141 -1.255 -6.715 1 96.19 443 LYS B N 1
ATOM 7011 C CA . LYS B 1 443 ? 30.859 -1.103 -7.977 1 96.19 443 LYS B CA 1
ATOM 7012 C C . LYS B 1 443 ? 31.578 0.248 -8.039 1 96.19 443 LYS B C 1
ATOM 7014 O O . LYS B 1 443 ? 32.75 0.319 -8.375 1 96.19 443 LYS B O 1
ATOM 7019 N N . ILE B 1 444 ? 30.844 1.366 -7.766 1 97.62 444 ILE B N 1
ATOM 7020 C CA . ILE B 1 444 ? 31.422 2.703 -7.801 1 97.62 444 ILE B CA 1
ATOM 7021 C C . ILE B 1 444 ? 32.562 2.799 -6.777 1 97.62 444 ILE B C 1
ATOM 7023 O O . ILE B 1 444 ? 33.625 3.359 -7.062 1 97.62 444 ILE B O 1
ATOM 7027 N N . TYR B 1 445 ? 32.312 2.27 -5.578 1 98.19 445 TYR B N 1
ATOM 7028 C CA . TYR B 1 445 ? 33.312 2.277 -4.512 1 98.19 445 TYR B CA 1
ATOM 7029 C C . TYR B 1 445 ? 34.594 1.609 -4.969 1 98.19 445 TYR B C 1
ATOM 7031 O O . TYR B 1 445 ? 35.688 2.178 -4.82 1 98.19 445 TYR B O 1
ATOM 7039 N N . LYS B 1 446 ? 34.5 0.391 -5.516 1 97 446 LYS B N 1
ATOM 7040 C CA . LYS B 1 446 ? 35.656 -0.352 -5.984 1 97 446 LYS B CA 1
ATOM 7041 C C . LYS B 1 446 ? 36.438 0.431 -7.051 1 97 446 LYS B C 1
ATOM 7043 O O . LYS B 1 446 ? 37.656 0.53 -7 1 97 446 LYS B O 1
ATOM 7048 N N . GLU B 1 447 ? 35.719 0.938 -7.965 1 96.31 447 GLU B N 1
ATOM 7049 C CA . GLU B 1 447 ? 36.312 1.696 -9.047 1 96.31 447 GLU B CA 1
ATOM 7050 C C . GLU B 1 447 ? 37.094 2.906 -8.516 1 96.31 447 GLU B C 1
ATOM 7052 O O . GLU B 1 447 ? 38.188 3.197 -8.953 1 96.31 447 GLU B O 1
ATOM 7057 N N . ARG B 1 448 ? 36.5 3.602 -7.586 1 97.5 448 ARG B N 1
ATOM 7058 C CA . ARG B 1 448 ? 37.125 4.816 -7.062 1 97.5 448 ARG B CA 1
ATOM 7059 C C . ARG B 1 448 ? 38.312 4.484 -6.176 1 97.5 448 ARG B C 1
ATOM 7061 O O . ARG B 1 448 ? 39.312 5.207 -6.172 1 97.5 448 ARG B O 1
ATOM 7068 N N . ILE B 1 449 ? 38.188 3.404 -5.426 1 97.44 449 ILE B N 1
ATOM 7069 C CA . ILE B 1 449 ? 39.312 2.99 -4.586 1 97.44 449 ILE B CA 1
ATOM 7070 C C . ILE B 1 449 ? 40.5 2.59 -5.465 1 97.44 449 ILE B C 1
ATOM 7072 O O . ILE B 1 449 ? 41.656 2.918 -5.156 1 97.44 449 ILE B O 1
ATOM 7076 N N . GLU B 1 450 ? 40.219 1.953 -6.543 1 96.94 450 GLU B N 1
ATOM 7077 C CA . GLU B 1 450 ? 41.281 1.493 -7.449 1 96.94 450 GLU B CA 1
ATOM 7078 C C . GLU B 1 450 ? 41.875 2.654 -8.25 1 96.94 450 GLU B C 1
ATOM 7080 O O . GLU B 1 450 ? 43.062 2.727 -8.445 1 96.94 450 GLU B O 1
ATOM 7085 N N . SER B 1 451 ? 41.031 3.549 -8.672 1 96.62 451 SER B N 1
ATOM 7086 C CA . SER B 1 451 ? 41.469 4.629 -9.539 1 96.62 451 SER B CA 1
ATOM 7087 C C . SER B 1 451 ? 42 5.805 -8.727 1 96.62 451 SER B C 1
ATOM 7089 O O . SER B 1 451 ? 42.781 6.609 -9.227 1 96.62 451 SER B O 1
ATOM 7091 N N . GLY B 1 452 ? 41.531 5.996 -7.535 1 95.62 452 GLY B N 1
ATOM 7092 C CA . GLY B 1 452 ? 41.844 7.148 -6.711 1 95.62 452 GLY B CA 1
ATOM 7093 C C . GLY B 1 452 ? 41.156 8.422 -7.172 1 95.62 452 GLY B C 1
ATOM 7094 O O . GLY B 1 452 ? 41.594 9.523 -6.828 1 95.62 452 GLY B O 1
ATOM 7095 N N . LYS B 1 453 ? 40.156 8.258 -8.008 1 92.44 453 LYS B N 1
ATOM 7096 C CA . LYS B 1 453 ? 39.5 9.43 -8.57 1 92.44 453 LYS B CA 1
ATOM 7097 C C . LYS B 1 453 ? 37.969 9.367 -8.328 1 92.44 453 LYS B C 1
ATOM 7099 O O . LYS B 1 453 ? 37.375 8.289 -8.359 1 92.44 453 LYS B O 1
ATOM 7104 N N . ALA B 1 454 ? 37.531 10.586 -8.055 1 87.31 454 ALA B N 1
ATOM 7105 C CA . ALA B 1 454 ? 36.094 10.742 -8.008 1 87.31 454 ALA B CA 1
ATOM 7106 C C . ALA B 1 454 ? 35.531 11.164 -9.367 1 87.31 454 ALA B C 1
ATOM 7108 O O . ALA B 1 454 ? 36.156 11.969 -10.07 1 87.31 454 ALA B O 1
ATOM 7109 N N . HIS B 1 455 ? 34.719 10.414 -9.992 1 77.5 455 HIS B N 1
ATOM 7110 C CA . HIS B 1 455 ? 34.125 10.805 -11.273 1 77.5 455 HIS B CA 1
ATOM 7111 C C . HIS B 1 455 ? 32.656 11.156 -11.125 1 77.5 455 HIS B C 1
ATOM 7113 O O . HIS B 1 455 ? 31.969 10.656 -10.227 1 77.5 455 HIS B O 1
#

Nearest PDB structures (foldseek):
  4qo5-assembly1_A  TM=8.214E-01  e=8.417E-22  Ignicoccus hospitalis KIN4/I
  6h5l-assembly1_A  TM=6.964E-01  e=3.267E-15  Candidatus Kuenenia stuttgartensis
  1fgj-assembly2_B-2  TM=6.525E-01  e=4.593E-14  Nitrosomonas europaea
  4n4o-assembly1_E  TM=6.575E-01  e=1.549E-13  Nitrosomonas europaea
  1fgj-assembly1_A-3  TM=6.530E-01  e=1.722E-13  Nitrosomonas europaea

Radius of gyration: 33.98 Å; Cα contacts (8 Å, |Δi|>4): 1625; chains: 2; bounding box: 113×103×133 Å

Secondary structure (DSSP, 8-state):
----------------------------------------SSPPHHHHHHHHHHHHH-HHHHHHHHTSHHHHTT--HHHHHEE-TT-TT--SS-SSTTSS-EE-S---HHHHTTT-HHHHHHHHTSGGGGHHHHHHH-HHHHIIIIIIISTT-TTTTTHHIIIIIHHHH--B--B-TTSPBPTTT-S---TT-B-TTS-B--GGGTS-TTT--HHHHHSTHHHHTTS-SSS--HHHHHHTSHHHHHHHHHGGGS---PPTTT--TTS-SS--HHHHHT---TT----S-TTTT--B--SSSS--B--S-S--HHHHHHHH-------TT---TT-HHHHHHHHHHHHTTTS-HHHHHHHHHHHHHHHHHHHHHHHHHHHHHHHHHHTT-S-SSTTT-HHHHHHHHIIIIIIHHHHHHHHTT-HHHHIIIIIHHHHHHHHHHHHHHHHHHHH----/----------------------------------------SSPPHHHHHHHHHHHHHSHHHHHHHHTSHHHHTT--HHHHHEE-TT-TT--SS-SSTTSS-EE-S---HHHHTTT-HHHHHHHHTSGGGGHHHHHHH-HHHHIIIIIIISTT-TTTTTHHIIIIIHHHH--B--B-TTSPBPTTT-S---TT-B-TTS-B--GGGTS-TTT--HHHHHSTHHHHTTS-SSS--HHHHHHTSHHHHHHHHHGGGS---PPTTT--TTS-SS--HHHHHT---TT----S-TTTT--B--SSSS--B--S-S--HHHHHHHH-------TT---TT-HHHHHHHHHHHHTTTS-HHHHHHHHHHHHHHHHHHHHHHHHHHHHHHHHHHTT-S-SSTTT-HHHHHHHHIIIIIIHHHHHHHHTT-HHHHIIIIIHHHHHHHHHHHHHHHHHHHH----

Foldseek 3Di:
DPDDVPPPPPPPPPPPPPPPVPPPPPPPPPPPPPPPPVQPLDQDPVQVVVLVVCCPVPVPQSVLQCQAVCNVSNNTPCLFFWDDPPQLQWFPAAPPHPDPTTTGPDGFVVSVCVPVVQQLVLLCQAPLQQLALQQVADPVNVCCQQVVVVVVDPPRSLVCVQVPSCQASAYAWDADPRSHTDSSHDDHQYAFHQYPNLGTGHLCLQQPRNRNQQLSNQAQVSVCVHQPDQQRHQVVLLCLFVLVVQCVVCVVVAARRDDALPCEPPSDDGGHLCLLQAGNYAPRGGGSHSQALAQWLLQDLAIDGLADETWCQSVVCVVPVHRDNIRSSYYHPVTSVVSPVNSVSSVVRPDDPVVSVVLVVVLVVQSVVLNVLSVLLVVLVVVCVVLVAADPPLCVQPSSVLSCCLRRGQSSQLNSSSNSGRVCSVPVSHPVSNVVSSVVNVVQSVVCVVVVHHD/DCPVVVPPPPPPPPPPPPPPPPDPPPPPPPPPPPPPPVQPLDQDPVQVVVLVVCCPVPVVLSVLQCQAVCNVSNNTPCLFFWDDPPQLQWFPAAPPHPDPTTTGPDGFVVSVCVPVVQQLVLLCQAPLQQLALQQVQDPVNVCCQQVVVVVVDPPRSLVCCQVPSCQARAYAWDADPRSHTDSSHDDHQYAFYQYPNLGTGHQCLQQNRNRRQQLSNQAQVSVCVHQPDQQRHLVVLLCLFVLVVQCVVCVVPAARRDDALPCEPPSDDGGHLCLQQAGNYAPRGGGSHSQALAQWLLQDLAIDGQADETWCQSVVCVVPVHRDNIRSSYYHPVTSVVSPVNSVSSVVSPDDPVVSVVLVVVLVVQSVVLNVLSVLLVVLVVVCVVLVQADPPLCPFPSSVLNCCLRRGQSSQLNSSSNSGNVCSVPVSHPVSNVVSSVVNVVQSVVCVVVVHHD